Protein AF-A0A7R9K924-F1 (afdb_monomer)

pLDDT: mean 71.37, std 25.63, range [18.69, 97.31]

Organism: Timema genevievae (NCBI:txid629358)

Mean predicted aligned error: 15.89 Å

Structure (mmCIF, N/CA/C/O backbone):
data_AF-A0A7R9K924-F1
#
_entry.id   AF-A0A7R9K924-F1
#
loop_
_atom_site.group_PDB
_atom_site.id
_atom_site.type_symbol
_atom_site.label_atom_id
_atom_site.label_a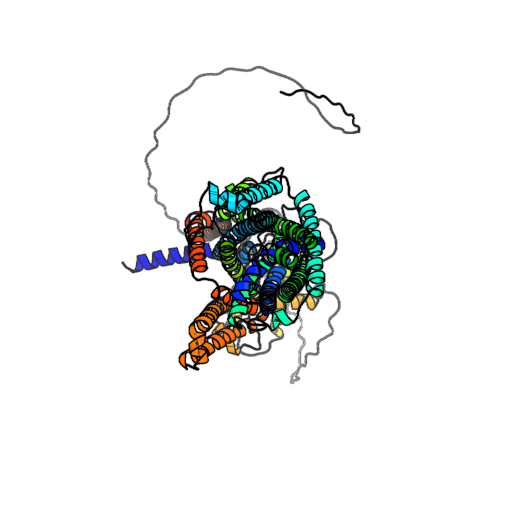lt_id
_atom_site.label_comp_id
_atom_site.label_asym_id
_atom_site.label_entity_id
_atom_site.label_seq_id
_atom_site.pdbx_PDB_ins_code
_atom_site.Cartn_x
_atom_site.Cartn_y
_atom_site.Cartn_z
_atom_site.occupancy
_atom_site.B_iso_or_equiv
_atom_site.auth_seq_id
_atom_site.auth_comp_id
_atom_site.auth_asym_id
_atom_site.auth_atom_id
_atom_site.pdbx_PDB_model_num
ATOM 1 N N . MET A 1 1 ? 5.619 25.534 47.014 1.00 50.50 1 MET A N 1
ATOM 2 C CA . MET A 1 1 ? 4.395 25.265 46.218 1.00 50.50 1 MET A CA 1
ATOM 3 C C . MET A 1 1 ? 4.602 24.268 45.046 1.00 50.50 1 MET A C 1
ATOM 5 O O . MET A 1 1 ? 4.235 24.584 43.920 1.00 50.50 1 MET A O 1
ATOM 9 N N . PRO A 1 2 ? 5.127 23.042 45.252 1.00 54.19 2 PRO A N 1
ATOM 10 C CA . PRO A 1 2 ? 5.171 22.013 44.196 1.00 54.19 2 PRO A CA 1
ATOM 11 C C . PRO A 1 2 ? 3.853 21.222 44.021 1.00 54.19 2 PRO A C 1
ATOM 13 O O . PRO A 1 2 ? 3.619 20.658 42.955 1.00 54.19 2 PRO A O 1
ATOM 16 N N . GLY A 1 3 ? 2.964 21.221 45.025 1.00 57.84 3 GLY A N 1
ATOM 17 C CA . GLY A 1 3 ? 1.679 20.502 44.984 1.00 57.84 3 GLY A CA 1
ATOM 18 C C . GLY A 1 3 ? 0.667 21.079 43.989 1.00 57.84 3 GLY A C 1
ATOM 19 O O . GLY A 1 3 ? 0.103 20.334 43.199 1.00 57.84 3 GLY A O 1
ATOM 20 N N . ALA A 1 4 ? 0.507 22.407 43.944 1.00 56.41 4 ALA A N 1
ATOM 21 C CA . ALA A 1 4 ? -0.439 23.063 43.036 1.00 56.41 4 ALA A CA 1
ATOM 22 C C . ALA A 1 4 ? -0.058 22.882 41.556 1.00 56.41 4 ALA A C 1
ATOM 24 O O . ALA A 1 4 ? -0.921 22.604 40.736 1.00 56.41 4 ALA A O 1
ATOM 25 N N . ARG A 1 5 ? 1.238 22.945 41.209 1.00 63.00 5 ARG A N 1
ATOM 26 C CA . ARG A 1 5 ? 1.697 22.672 39.835 1.00 63.00 5 ARG A CA 1
ATOM 27 C C . ARG A 1 5 ? 1.482 21.215 39.431 1.00 63.00 5 ARG A C 1
ATOM 29 O O . ARG A 1 5 ? 1.050 20.986 38.313 1.00 63.00 5 ARG A O 1
ATOM 36 N N . ARG A 1 6 ? 1.730 20.242 40.320 1.00 66.31 6 ARG A N 1
ATOM 37 C CA . ARG A 1 6 ? 1.417 18.825 40.045 1.00 66.31 6 ARG A CA 1
ATOM 38 C C . ARG A 1 6 ? -0.082 18.578 39.898 1.00 66.31 6 ARG A C 1
ATOM 40 O O . ARG A 1 6 ? -0.465 17.790 39.047 1.00 66.31 6 ARG A O 1
ATOM 47 N N . MET A 1 7 ? -0.911 19.252 40.691 1.00 65.94 7 MET A N 1
ATOM 48 C CA . MET A 1 7 ? -2.367 19.111 40.636 1.00 65.94 7 MET A CA 1
ATOM 49 C C . MET A 1 7 ? -2.949 19.745 39.366 1.00 65.94 7 MET A C 1
ATOM 51 O O . MET A 1 7 ? -3.738 19.107 38.680 1.00 65.94 7 MET A O 1
ATOM 55 N N . ILE A 1 8 ? -2.492 20.947 38.993 1.00 69.31 8 ILE A N 1
ATOM 56 C CA . ILE A 1 8 ? -2.873 21.612 37.737 1.00 69.31 8 ILE A CA 1
ATOM 57 C C . ILE A 1 8 ? -2.380 20.800 36.535 1.00 69.31 8 ILE A C 1
ATOM 59 O O . ILE A 1 8 ? -3.153 20.551 35.620 1.00 69.31 8 ILE A O 1
ATOM 63 N N . LEU A 1 9 ? -1.128 20.330 36.550 1.00 68.06 9 LEU A N 1
ATOM 64 C CA . LEU A 1 9 ? -0.599 19.471 35.487 1.00 68.06 9 LEU A CA 1
ATOM 65 C C . LEU A 1 9 ? -1.378 18.152 35.405 1.00 68.06 9 LEU A C 1
ATOM 67 O O . LEU A 1 9 ? -1.672 17.696 34.311 1.00 68.06 9 LEU A O 1
ATOM 71 N N . GLY A 1 10 ? -1.765 17.574 36.545 1.00 67.75 10 GLY A N 1
ATOM 72 C CA . GLY A 1 10 ? -2.600 16.377 36.611 1.00 67.75 10 GLY A CA 1
ATOM 73 C C . GLY A 1 10 ? -3.978 16.589 35.989 1.00 67.75 10 GLY A C 1
ATOM 74 O O . GLY A 1 10 ? -4.374 15.791 35.148 1.00 67.75 10 GLY A O 1
ATOM 75 N N . HIS A 1 11 ? -4.662 17.688 36.327 1.00 73.56 11 HIS A N 1
ATOM 76 C CA . HIS A 1 11 ? -5.954 18.044 35.730 1.00 73.56 11 HIS A CA 1
ATOM 77 C C . HIS A 1 11 ? -5.848 18.337 34.231 1.00 73.56 11 HIS A C 1
ATOM 79 O O . HIS A 1 11 ? -6.684 17.879 33.457 1.00 73.56 11 HIS A O 1
ATOM 85 N N . VAL A 1 12 ? -4.809 19.058 33.804 1.00 73.50 12 VAL A N 1
ATOM 86 C CA . VAL A 1 12 ? -4.570 19.348 32.383 1.00 73.50 12 VAL A CA 1
ATOM 87 C C . VAL A 1 12 ? -4.279 18.061 31.611 1.00 73.50 12 VAL A C 1
ATOM 89 O O . VAL A 1 12 ? -4.841 17.861 30.541 1.00 73.50 12 VAL A O 1
ATOM 92 N N . VAL A 1 13 ? -3.457 17.157 32.152 1.00 74.19 13 VAL A N 1
ATOM 93 C CA . VAL A 1 13 ? -3.144 15.867 31.516 1.00 74.19 13 VAL A CA 1
ATOM 94 C C . VAL A 1 13 ? -4.365 14.949 31.496 1.00 74.19 13 VAL A C 1
ATOM 96 O O . VAL A 1 13 ? -4.596 14.286 30.489 1.00 74.19 13 VAL A O 1
ATOM 99 N N . SER A 1 14 ? -5.174 14.920 32.559 1.00 73.31 14 SER A N 1
ATOM 100 C CA . SER A 1 14 ? -6.403 14.118 32.586 1.00 73.31 14 SER A CA 1
ATOM 101 C C . SER A 1 14 ? -7.450 14.637 31.604 1.00 73.31 14 SER A C 1
ATOM 103 O O . SER A 1 14 ? -8.095 13.844 30.924 1.00 73.31 14 SER A O 1
ATOM 105 N N . ASP A 1 15 ? -7.594 15.959 31.495 1.00 74.81 15 ASP A N 1
ATOM 106 C CA . ASP A 1 15 ? -8.537 16.594 30.574 1.00 74.81 15 ASP A CA 1
ATOM 107 C C . ASP A 1 15 ? -8.082 16.423 29.116 1.00 74.81 15 ASP A C 1
ATOM 109 O O . ASP A 1 15 ? -8.877 16.080 28.244 1.00 74.81 15 ASP A O 1
ATOM 113 N N . LEU A 1 16 ? -6.776 16.548 28.859 1.00 76.62 16 LEU A N 1
ATOM 114 C CA . LEU A 1 16 ? -6.181 16.257 27.556 1.00 76.62 16 LEU A CA 1
ATOM 115 C C . LEU A 1 16 ? -6.348 14.776 27.175 1.00 76.62 16 LEU A C 1
ATOM 117 O O . LEU A 1 16 ? -6.760 14.479 26.060 1.00 76.62 16 LEU A O 1
ATOM 121 N N . SER A 1 17 ? -6.095 13.853 28.106 1.00 76.12 17 SER A N 1
ATOM 122 C CA . SER A 1 17 ? -6.268 12.407 27.898 1.00 76.12 17 SER A CA 1
ATOM 123 C C . SER A 1 17 ? -7.726 12.040 27.600 1.00 76.12 17 SER A C 1
ATOM 125 O O . SER A 1 17 ? -8.002 11.293 26.662 1.00 76.12 17 SER A O 1
ATOM 127 N N . SER A 1 18 ? -8.672 12.630 28.337 1.00 76.31 18 SER A N 1
ATOM 128 C CA . SER A 1 18 ? -10.111 12.472 28.090 1.00 76.31 18 SER A CA 1
ATOM 129 C C . SER A 1 18 ? -10.509 12.971 26.696 1.00 76.31 18 SER A C 1
ATOM 131 O O . SER A 1 18 ? -11.225 12.284 25.970 1.00 76.31 18 SER A O 1
ATOM 133 N N . LYS A 1 19 ? -9.985 14.132 26.278 1.00 77.38 19 LYS A N 1
ATOM 134 C CA . LYS A 1 19 ? -10.212 14.693 24.937 1.00 77.38 19 LYS A CA 1
ATOM 135 C C . LYS A 1 19 ? -9.629 13.813 23.827 1.00 77.38 19 LYS A C 1
ATOM 137 O O . LYS A 1 19 ? -10.305 13.570 22.836 1.00 77.38 19 LYS A O 1
ATOM 142 N N . MET A 1 20 ? -8.416 13.296 24.010 1.00 81.50 20 MET A N 1
ATOM 143 C CA . MET A 1 20 ? -7.715 12.467 23.019 1.00 81.50 20 MET A CA 1
ATOM 144 C C . MET A 1 20 ? -8.330 11.070 22.835 1.00 81.50 20 MET A C 1
ATOM 146 O O . MET A 1 20 ? -8.231 10.499 21.748 1.00 81.50 20 MET A O 1
ATOM 150 N N . ASN A 1 21 ? -8.971 10.523 23.872 1.00 83.25 21 ASN A N 1
ATOM 151 C CA . ASN A 1 21 ? -9.572 9.183 23.862 1.00 83.25 21 ASN A CA 1
ATOM 152 C C . ASN A 1 21 ? -11.069 9.172 23.498 1.00 83.25 21 ASN A C 1
ATOM 154 O O . ASN A 1 21 ? -11.748 8.163 23.703 1.00 83.25 21 ASN A O 1
ATOM 158 N N . ARG A 1 22 ? -11.613 10.268 22.954 1.00 82.44 22 ARG A N 1
ATOM 159 C CA . ARG A 1 22 ? -13.000 10.304 22.458 1.00 82.44 22 ARG A CA 1
ATOM 160 C C . ARG A 1 22 ? -13.187 9.267 21.352 1.00 82.44 22 ARG A C 1
ATOM 162 O O . ARG A 1 22 ? -12.356 9.159 20.459 1.00 82.44 22 ARG A O 1
ATOM 169 N N . THR A 1 23 ? -14.271 8.499 21.406 1.00 79.81 23 THR A N 1
ATOM 170 C CA . THR A 1 23 ? -14.593 7.487 20.386 1.00 79.81 23 THR A CA 1
ATOM 171 C C . THR A 1 23 ? -15.870 7.879 19.668 1.00 79.81 23 THR A C 1
ATOM 173 O O . THR A 1 23 ? -16.811 8.366 20.294 1.00 79.81 23 THR A O 1
ATOM 176 N N . LYS A 1 24 ? -15.898 7.668 18.352 1.00 80.12 24 LYS A N 1
ATOM 177 C CA . LYS A 1 24 ? -17.062 7.984 17.525 1.00 80.12 24 LYS A CA 1
ATOM 178 C C . LYS A 1 24 ? -18.142 6.922 17.721 1.00 80.12 24 LYS A C 1
ATOM 180 O O . LYS A 1 24 ? -17.877 5.734 17.529 1.00 80.12 24 LYS A O 1
ATOM 185 N N . LYS A 1 25 ? -19.361 7.336 18.074 1.00 74.31 25 LYS A N 1
ATOM 186 C CA . LYS A 1 25 ? -20.521 6.433 18.157 1.00 74.31 25 LYS A CA 1
ATOM 187 C C . LYS A 1 25 ? -21.167 6.257 16.779 1.00 74.31 25 LYS A C 1
ATOM 189 O O . LYS A 1 25 ? -21.290 7.208 16.006 1.00 74.31 25 LYS A O 1
ATOM 194 N N . LEU A 1 26 ? -21.583 5.034 16.456 1.00 63.91 26 LEU A N 1
ATOM 195 C CA . LEU A 1 26 ? -22.353 4.747 15.244 1.00 63.91 26 LEU A CA 1
ATOM 196 C C . LEU A 1 26 ? -23.806 5.209 15.459 1.00 63.91 26 LEU A C 1
ATOM 198 O O . LEU A 1 26 ? -24.438 4.820 16.434 1.00 63.91 26 LEU A O 1
ATOM 202 N N . GLY A 1 27 ? -24.320 6.072 14.576 1.00 55.53 27 GLY A N 1
ATOM 203 C CA . GLY A 1 27 ? -25.737 6.462 14.563 1.00 55.53 27 GLY A CA 1
ATOM 204 C C . GLY A 1 27 ? -26.668 5.300 14.181 1.00 55.53 27 GLY A C 1
ATOM 205 O O . GLY A 1 27 ? -26.199 4.268 13.707 1.00 55.53 27 GLY A O 1
ATOM 206 N N . GLY A 1 28 ? -27.979 5.492 14.378 1.00 53.62 28 GLY A N 1
ATOM 207 C CA . GLY A 1 28 ? -29.003 4.434 14.364 1.00 53.62 28 GLY A CA 1
ATOM 208 C C . GLY A 1 28 ? -29.142 3.598 13.084 1.00 53.62 28 GLY A C 1
ATOM 209 O O . GLY A 1 28 ? -29.580 2.457 13.190 1.00 53.62 28 GLY A O 1
ATOM 210 N N . ASP A 1 29 ? -28.724 4.097 11.913 1.00 59.19 29 ASP A N 1
ATOM 211 C CA . ASP A 1 29 ? -28.569 3.276 10.705 1.00 59.19 29 ASP A CA 1
ATOM 212 C C . ASP A 1 29 ? -27.141 3.390 10.145 1.00 59.19 29 ASP A C 1
ATOM 214 O O . ASP A 1 29 ? -26.673 4.442 9.699 1.00 59.19 29 ASP A O 1
ATOM 218 N N . VAL A 1 30 ? -26.412 2.275 10.189 1.00 61.78 30 VAL A N 1
ATOM 219 C CA . VAL A 1 30 ? -25.038 2.170 9.679 1.00 61.78 30 VAL A CA 1
ATOM 220 C C . VAL A 1 30 ? -25.013 2.240 8.143 1.00 61.78 30 VAL A C 1
ATOM 222 O O . VAL A 1 30 ? -23.972 2.570 7.569 1.00 61.78 30 VAL A O 1
ATOM 225 N N . LEU A 1 31 ? -26.144 1.964 7.481 1.00 61.06 31 LEU A N 1
ATOM 226 C CA . LEU A 1 31 ? -26.293 1.957 6.025 1.00 61.06 31 LEU A CA 1
ATOM 227 C C . LEU A 1 31 ? -26.768 3.298 5.441 1.00 61.06 31 LEU A C 1
ATOM 229 O O . LEU A 1 31 ? -26.739 3.430 4.213 1.00 61.06 31 LEU A O 1
ATOM 233 N N . GLU A 1 32 ? -27.166 4.273 6.266 1.00 59.34 32 GLU A N 1
ATOM 234 C CA . GLU A 1 32 ? -27.541 5.616 5.805 1.00 59.34 32 GLU A CA 1
ATOM 235 C C . GLU A 1 32 ? -26.314 6.405 5.336 1.00 59.34 32 GLU A C 1
ATOM 237 O O . GLU A 1 32 ? -25.379 6.680 6.096 1.00 59.34 32 GLU A O 1
ATOM 242 N N . THR A 1 33 ? -26.315 6.752 4.048 1.00 64.81 33 THR A N 1
ATOM 243 C CA . THR A 1 33 ? -25.155 7.303 3.344 1.00 64.81 33 THR A CA 1
ATOM 244 C C . THR A 1 33 ? -25.594 8.402 2.372 1.00 64.81 33 THR A C 1
ATOM 246 O O . THR A 1 33 ? -26.579 8.211 1.656 1.00 64.81 33 THR A O 1
ATOM 249 N N . PRO A 1 34 ? -24.885 9.546 2.280 1.00 64.38 34 PRO A N 1
ATOM 250 C CA . PRO A 1 34 ? -25.164 10.560 1.257 1.00 64.38 34 PRO A CA 1
ATOM 251 C C . PRO A 1 34 ? -24.811 10.088 -0.167 1.00 64.38 34 PRO A C 1
ATOM 253 O O . PRO A 1 34 ? -25.228 10.714 -1.142 1.00 64.38 34 PRO A O 1
ATOM 256 N N . LEU A 1 35 ? -24.035 9.005 -0.300 1.00 67.06 35 LEU A N 1
ATOM 257 C CA . LEU A 1 35 ? -23.614 8.425 -1.577 1.00 67.06 35 LEU A CA 1
ATOM 258 C C . LEU A 1 35 ? -24.608 7.375 -2.097 1.00 67.06 35 LEU A C 1
ATOM 260 O O . LEU A 1 35 ? -25.259 6.666 -1.331 1.00 67.06 35 LEU A O 1
ATOM 264 N N . ASN A 1 36 ? -24.703 7.260 -3.425 1.00 69.88 36 ASN A N 1
ATOM 265 C CA . ASN A 1 36 ? -25.574 6.286 -4.080 1.00 69.88 36 ASN A CA 1
ATOM 266 C C . ASN A 1 36 ? -24.898 4.908 -4.163 1.00 69.88 36 ASN A C 1
ATOM 268 O O . ASN A 1 36 ? -23.764 4.803 -4.629 1.00 69.88 36 ASN A O 1
ATOM 272 N N . ARG A 1 37 ? -25.618 3.844 -3.795 1.00 79.12 37 ARG A N 1
ATOM 273 C CA . ARG A 1 37 ? -25.122 2.463 -3.876 1.00 79.12 37 ARG A CA 1
ATOM 274 C C . ARG A 1 37 ? -25.239 1.944 -5.308 1.00 79.12 37 ARG A C 1
ATOM 276 O O . ARG A 1 37 ? -26.330 1.589 -5.749 1.00 79.12 37 ARG A O 1
ATOM 283 N N . CYS A 1 38 ? -24.135 1.921 -6.049 1.00 81.19 38 CYS A N 1
ATOM 284 C CA . CYS A 1 38 ? -24.129 1.535 -7.464 1.00 81.19 38 CYS A CA 1
ATOM 285 C C . CYS A 1 38 ? -23.043 0.533 -7.868 1.00 81.19 38 CYS A C 1
ATOM 287 O O . CYS A 1 38 ? -23.058 0.095 -9.015 1.00 81.19 38 CYS A O 1
ATOM 289 N N . LEU A 1 39 ? -22.128 0.153 -6.971 1.00 82.38 39 LEU A N 1
ATOM 290 C CA . LEU A 1 39 ? -21.031 -0.759 -7.297 1.00 82.38 39 LEU A CA 1
ATOM 291 C C . LEU A 1 39 ? -21.388 -2.216 -6.983 1.00 82.38 39 LEU A C 1
ATOM 293 O O . LEU A 1 39 ? -21.769 -2.556 -5.853 1.00 82.38 39 LEU A O 1
ATOM 297 N N . ASN A 1 40 ? -21.231 -3.085 -7.983 1.00 89.25 40 ASN A N 1
ATOM 298 C CA . ASN A 1 40 ? -21.368 -4.529 -7.821 1.00 89.25 40 ASN A CA 1
ATOM 299 C C . ASN A 1 40 ? -20.029 -5.173 -7.407 1.00 89.25 40 ASN A C 1
ATOM 301 O O . ASN A 1 40 ? -18.970 -4.556 -7.504 1.00 89.25 40 ASN A O 1
ATOM 305 N N . THR A 1 41 ? -20.041 -6.436 -6.966 1.00 91.00 41 THR A N 1
ATOM 306 C CA . THR A 1 41 ? -18.822 -7.148 -6.534 1.00 91.00 41 THR A CA 1
ATOM 307 C C . THR A 1 41 ? -17.740 -7.174 -7.615 1.00 91.00 41 THR A C 1
ATOM 309 O O . THR A 1 41 ? -16.563 -6.998 -7.309 1.00 91.00 41 THR A O 1
ATOM 312 N N . PHE A 1 42 ? -18.128 -7.356 -8.880 1.00 90.56 42 PHE A N 1
ATOM 313 C CA . PHE A 1 42 ? -17.198 -7.362 -10.010 1.00 90.56 42 PHE A CA 1
ATOM 314 C C . PHE A 1 42 ? -16.516 -6.001 -10.204 1.00 90.56 42 PHE A C 1
ATOM 316 O O . PHE A 1 42 ? -15.297 -5.944 -10.339 1.00 90.56 42 PHE A O 1
ATOM 323 N N . ASP A 1 43 ? -17.281 -4.910 -10.126 1.00 88.44 43 ASP A N 1
ATOM 324 C CA . ASP A 1 43 ? -16.756 -3.551 -10.280 1.00 88.44 43 ASP A CA 1
ATOM 325 C C . ASP A 1 43 ? -15.773 -3.211 -9.158 1.00 88.44 43 ASP A C 1
ATOM 327 O O . ASP A 1 43 ? -14.708 -2.659 -9.413 1.00 88.44 43 ASP A O 1
ATOM 331 N N . ILE A 1 44 ? -16.096 -3.610 -7.924 1.00 89.25 44 ILE A N 1
ATOM 332 C CA . ILE A 1 44 ? -15.231 -3.420 -6.751 1.00 89.25 44 ILE A CA 1
ATOM 333 C C . ILE A 1 44 ? -13.950 -4.259 -6.874 1.00 89.25 44 ILE A C 1
ATOM 335 O O . ILE A 1 44 ? -12.867 -3.786 -6.536 1.00 89.25 44 ILE A O 1
ATOM 339 N N . THR A 1 45 ? -14.055 -5.486 -7.393 1.00 93.19 45 THR A N 1
ATOM 340 C CA . THR A 1 45 ? -12.899 -6.370 -7.621 1.00 93.19 45 THR A CA 1
ATOM 341 C C . THR A 1 45 ? -11.956 -5.773 -8.663 1.00 93.19 45 THR A C 1
ATOM 343 O O . THR A 1 45 ? -10.747 -5.710 -8.428 1.00 93.19 45 THR A O 1
ATOM 346 N N . LEU A 1 46 ? -12.499 -5.293 -9.790 1.00 91.31 46 LEU A N 1
ATOM 347 C CA . LEU A 1 46 ? -11.726 -4.593 -10.817 1.00 91.31 46 LEU A CA 1
ATOM 348 C C . LEU A 1 46 ? -11.123 -3.298 -10.274 1.00 91.31 46 LEU A C 1
ATOM 350 O O . LEU A 1 46 ? -9.953 -3.043 -10.518 1.00 91.31 46 LEU A O 1
ATOM 354 N N . LEU A 1 47 ? -11.866 -2.515 -9.492 1.00 87.75 47 LEU A N 1
ATOM 355 C CA . LEU A 1 47 ? -11.338 -1.300 -8.872 1.00 87.75 47 LEU A CA 1
ATOM 356 C C . LEU A 1 47 ? -10.136 -1.615 -7.967 1.00 87.75 47 LEU A C 1
ATOM 358 O O . LEU A 1 47 ? -9.092 -0.980 -8.099 1.00 87.75 47 LEU A O 1
ATOM 362 N N . GLY A 1 48 ? -10.240 -2.650 -7.128 1.00 90.62 48 GLY A N 1
ATOM 363 C CA . GLY A 1 48 ? -9.142 -3.095 -6.269 1.00 90.62 48 GLY A CA 1
ATOM 364 C C . GLY A 1 48 ? -7.921 -3.594 -7.047 1.00 90.62 48 GLY A C 1
ATOM 365 O O . GLY A 1 48 ? -6.794 -3.219 -6.730 1.00 90.62 48 GLY A O 1
ATOM 366 N N . ILE A 1 49 ? -8.126 -4.401 -8.095 1.00 93.94 49 ILE A N 1
ATOM 367 C CA . ILE A 1 49 ? -7.033 -4.871 -8.964 1.00 93.94 49 ILE A CA 1
ATOM 368 C C . ILE A 1 49 ? -6.387 -3.695 -9.701 1.00 93.94 49 ILE A C 1
ATOM 370 O O . ILE A 1 49 ? -5.165 -3.598 -9.732 1.00 93.94 49 ILE A O 1
ATOM 374 N N . GLY A 1 50 ? -7.185 -2.793 -10.273 1.00 91.50 50 GLY A N 1
ATOM 375 C CA . GLY A 1 50 ? -6.702 -1.632 -11.017 1.00 91.50 50 GLY A CA 1
ATOM 376 C C . GLY A 1 50 ? -5.900 -0.660 -10.158 1.00 91.50 50 GLY A C 1
ATOM 377 O O . GLY A 1 50 ? -4.996 -0.008 -10.671 1.00 91.50 50 GLY A O 1
ATOM 378 N N . HIS A 1 51 ? -6.190 -0.586 -8.857 1.00 90.38 51 HIS A N 1
ATOM 379 C CA . HIS A 1 51 ? -5.388 0.196 -7.922 1.00 90.38 51 HIS A CA 1
ATOM 380 C C . HIS A 1 51 ? -4.076 -0.505 -7.565 1.00 90.38 51 HIS A C 1
ATOM 382 O O . HIS A 1 51 ? -3.040 0.148 -7.582 1.00 90.38 51 HIS A O 1
ATOM 388 N N . MET A 1 52 ? -4.081 -1.816 -7.311 1.00 92.62 52 MET A N 1
ATOM 389 C CA . MET A 1 52 ? -2.845 -2.539 -6.982 1.00 92.62 52 MET A CA 1
ATOM 390 C C . MET A 1 52 ? -1.890 -2.641 -8.185 1.00 92.62 52 MET A C 1
ATOM 392 O O . MET A 1 52 ? -0.694 -2.375 -8.063 1.00 92.62 52 MET A O 1
ATOM 396 N N . VAL A 1 53 ? -2.407 -2.996 -9.368 1.00 93.69 53 VAL A N 1
ATOM 397 C CA . VAL A 1 53 ? -1.607 -3.269 -10.574 1.00 93.69 53 VAL A CA 1
ATOM 398 C C . VAL A 1 53 ? -1.191 -1.972 -11.271 1.00 93.69 53 VAL A C 1
ATOM 400 O O . VAL A 1 53 ? -1.761 -1.580 -12.289 1.00 93.69 53 VAL A O 1
ATOM 403 N N . GLY A 1 54 ? -0.150 -1.335 -10.741 1.00 92.12 54 GLY A N 1
ATOM 404 C CA . GLY A 1 54 ? 0.404 -0.090 -11.273 1.00 92.12 54 GLY A CA 1
ATOM 405 C C . GLY A 1 54 ? 1.931 -0.060 -11.284 1.00 92.12 54 GLY A C 1
ATOM 406 O O . GLY A 1 54 ? 2.600 -1.018 -11.675 1.00 92.12 54 GLY A O 1
ATOM 407 N N . ALA A 1 55 ? 2.495 1.061 -10.832 1.00 91.12 55 ALA A N 1
ATOM 408 C CA . ALA A 1 55 ? 3.936 1.324 -10.845 1.00 91.12 55 ALA A CA 1
ATOM 409 C C . ALA A 1 55 ? 4.781 0.237 -10.147 1.00 91.12 55 ALA A C 1
ATOM 411 O O . ALA A 1 55 ? 5.925 -0.001 -10.540 1.00 91.12 55 ALA A O 1
ATOM 412 N N . GLY A 1 56 ? 4.215 -0.456 -9.152 1.00 91.25 56 GLY A N 1
ATOM 413 C CA . GLY A 1 56 ? 4.914 -1.489 -8.391 1.00 91.25 56 GLY A CA 1
ATOM 414 C C . GLY A 1 56 ? 5.336 -2.678 -9.253 1.00 91.25 56 GLY A C 1
ATOM 415 O O . GLY A 1 56 ? 6.506 -3.042 -9.269 1.00 91.25 56 GLY A O 1
ATOM 416 N N . ILE A 1 57 ? 4.422 -3.253 -10.037 1.00 93.94 57 ILE A N 1
ATOM 417 C CA . ILE A 1 57 ? 4.784 -4.384 -10.903 1.00 93.94 57 ILE A CA 1
ATOM 418 C C . ILE A 1 57 ? 5.541 -3.934 -12.160 1.00 93.94 57 ILE A C 1
ATOM 420 O O . ILE A 1 57 ? 6.430 -4.646 -12.627 1.00 93.94 57 ILE A O 1
ATOM 424 N N . TYR A 1 58 ? 5.224 -2.754 -12.702 1.00 92.38 58 TYR A N 1
ATOM 425 C CA . TYR A 1 58 ? 5.752 -2.315 -13.997 1.00 92.38 58 TYR A CA 1
ATOM 426 C C . TYR A 1 58 ? 7.137 -1.665 -13.940 1.00 92.38 58 TYR A C 1
ATOM 428 O O . TYR A 1 58 ? 7.912 -1.833 -14.886 1.00 92.38 58 TYR A O 1
ATOM 436 N N . VAL A 1 59 ? 7.458 -0.929 -12.875 1.00 90.75 59 VAL A N 1
ATOM 437 C CA . VAL A 1 59 ? 8.761 -0.258 -12.719 1.00 90.75 59 VAL A CA 1
ATOM 438 C C . VAL A 1 59 ? 9.580 -0.933 -11.625 1.00 90.75 59 VAL A C 1
ATOM 440 O O . VAL A 1 59 ? 10.685 -1.409 -11.882 1.00 90.75 59 VAL A O 1
ATOM 443 N N . LEU A 1 60 ? 9.018 -1.041 -10.418 1.00 90.31 60 LEU A N 1
ATOM 444 C CA . LEU A 1 60 ? 9.772 -1.419 -9.219 1.00 90.31 60 LEU A CA 1
ATOM 445 C C . LEU A 1 60 ? 10.319 -2.852 -9.269 1.00 90.31 60 LEU A C 1
ATOM 447 O O . LEU A 1 60 ? 11.402 -3.115 -8.750 1.00 90.31 60 LEU A O 1
ATOM 451 N N . THR A 1 61 ? 9.628 -3.765 -9.956 1.00 93.00 61 THR A N 1
ATOM 452 C CA . THR A 1 61 ? 10.110 -5.133 -10.220 1.00 93.00 61 THR A CA 1
ATOM 453 C C . THR A 1 61 ? 11.508 -5.148 -10.838 1.00 93.00 61 THR A C 1
ATOM 455 O O . THR A 1 61 ? 12.319 -6.001 -10.491 1.00 93.00 61 THR A O 1
ATOM 458 N N . GLY A 1 62 ? 11.815 -4.195 -11.725 1.00 91.69 62 GLY A N 1
ATOM 459 C CA . GLY A 1 62 ? 13.134 -4.066 -12.343 1.00 91.69 62 GLY A CA 1
ATOM 460 C C . GLY A 1 62 ? 14.225 -3.719 -11.340 1.00 91.69 62 GLY A C 1
ATOM 461 O O . GLY A 1 62 ? 15.255 -4.390 -11.296 1.00 91.69 62 GLY A O 1
ATOM 462 N N . THR A 1 63 ? 13.971 -2.700 -10.515 1.00 90.75 63 THR A N 1
ATOM 463 C CA . THR A 1 63 ? 14.872 -2.255 -9.443 1.00 90.75 63 THR A CA 1
ATOM 464 C C . THR A 1 63 ? 15.123 -3.368 -8.437 1.00 90.75 63 THR A C 1
ATOM 466 O O . THR A 1 63 ? 16.267 -3.706 -8.155 1.00 90.75 63 THR A O 1
ATOM 469 N N . VAL A 1 64 ? 14.062 -4.012 -7.944 1.00 92.69 64 VAL A N 1
ATOM 470 C CA . VAL A 1 64 ? 14.189 -5.073 -6.936 1.00 92.69 64 VAL A CA 1
ATOM 471 C C . VAL A 1 64 ? 14.910 -6.293 -7.511 1.00 92.69 64 VAL A C 1
ATOM 473 O O . VAL A 1 64 ? 15.764 -6.873 -6.839 1.00 92.69 64 VAL A O 1
ATOM 476 N N . ALA A 1 65 ? 14.620 -6.677 -8.757 1.00 94.12 65 ALA A N 1
ATOM 477 C CA . ALA A 1 65 ? 15.285 -7.811 -9.390 1.00 94.12 65 ALA A CA 1
ATOM 478 C C . ALA A 1 65 ? 16.774 -7.530 -9.621 1.00 94.12 65 ALA A C 1
ATOM 480 O O . ALA A 1 65 ? 17.598 -8.413 -9.409 1.00 94.12 65 ALA A O 1
ATOM 481 N N . LYS A 1 66 ? 17.135 -6.313 -10.032 1.00 92.81 66 LYS A N 1
ATOM 482 C CA . LYS A 1 66 ? 18.526 -5.965 -10.328 1.00 92.81 66 LYS A CA 1
ATOM 483 C C . LYS A 1 66 ? 19.367 -5.733 -9.073 1.00 92.81 66 LYS A C 1
ATOM 485 O O . LYS A 1 66 ? 20.464 -6.280 -8.984 1.00 92.81 66 LYS A O 1
ATOM 490 N N . ASP A 1 67 ? 18.848 -4.940 -8.138 1.00 91.31 67 ASP A N 1
ATOM 491 C CA . ASP A 1 67 ? 19.651 -4.312 -7.084 1.00 91.31 67 ASP A CA 1
ATOM 492 C C . ASP A 1 67 ? 19.470 -4.965 -5.700 1.00 91.31 67 ASP A C 1
ATOM 494 O O . ASP A 1 67 ? 20.310 -4.756 -4.828 1.00 91.31 67 ASP A O 1
ATOM 498 N N . LEU A 1 68 ? 18.406 -5.757 -5.480 1.00 90.19 68 LEU A N 1
ATOM 499 C CA . LEU A 1 68 ? 18.068 -6.289 -4.146 1.00 90.19 68 LEU A CA 1
ATOM 500 C C . LEU A 1 68 ? 17.956 -7.815 -4.065 1.00 90.19 68 LEU A C 1
ATOM 502 O O . LEU A 1 68 ? 18.534 -8.413 -3.164 1.00 90.19 68 LEU A O 1
ATOM 506 N N . ALA A 1 69 ? 17.180 -8.455 -4.944 1.00 92.62 69 ALA A N 1
ATOM 507 C CA . ALA A 1 69 ? 16.760 -9.850 -4.760 1.00 92.62 69 ALA A CA 1
ATOM 508 C C . ALA A 1 69 ? 17.233 -10.810 -5.864 1.00 92.62 69 ALA A C 1
ATOM 510 O O . ALA A 1 69 ? 17.303 -12.019 -5.629 1.00 92.62 69 ALA A O 1
ATOM 511 N N . GLY A 1 70 ? 17.577 -10.318 -7.060 1.00 93.81 70 GLY A N 1
ATOM 512 C CA . GLY A 1 70 ? 17.873 -11.198 -8.194 1.00 93.81 70 GLY A CA 1
ATOM 513 C C . GLY A 1 70 ? 16.642 -12.018 -8.616 1.00 93.81 70 GLY A C 1
ATOM 514 O O . GLY A 1 70 ? 15.505 -11.557 -8.472 1.00 93.81 70 GLY A O 1
ATOM 515 N N . PRO A 1 71 ? 16.836 -13.268 -9.077 1.00 94.75 71 PRO A N 1
ATOM 516 C CA . PRO A 1 71 ? 15.752 -14.235 -9.295 1.00 94.75 71 PRO A CA 1
ATOM 517 C C . PRO A 1 71 ? 14.897 -14.511 -8.045 1.00 94.75 71 PRO A C 1
ATOM 519 O O . PRO A 1 71 ? 13.714 -14.844 -8.152 1.00 94.75 71 PRO A O 1
ATOM 522 N N . GLY A 1 72 ? 15.468 -14.297 -6.854 1.00 94.88 72 GLY A N 1
ATOM 523 C CA . GLY A 1 72 ? 14.797 -14.393 -5.559 1.00 94.88 72 GLY A CA 1
ATOM 524 C C . GLY A 1 72 ? 13.619 -13.432 -5.371 1.00 94.88 72 GLY A C 1
ATOM 525 O O . GLY A 1 72 ? 12.845 -13.618 -4.433 1.00 94.88 72 GLY A O 1
ATOM 526 N N . ILE A 1 73 ? 13.416 -12.465 -6.275 1.00 96.00 73 ILE A N 1
ATOM 527 C CA . ILE A 1 73 ? 12.255 -11.558 -6.278 1.00 96.00 73 ILE A CA 1
ATOM 528 C C . ILE A 1 73 ? 10.908 -12.301 -6.238 1.00 96.00 73 ILE A C 1
ATOM 530 O O . ILE A 1 73 ? 9.933 -11.796 -5.683 1.00 96.00 73 ILE A O 1
ATOM 534 N N . VAL A 1 74 ? 10.847 -13.528 -6.765 1.00 96.44 74 VAL A N 1
ATOM 535 C CA . VAL A 1 74 ? 9.654 -14.384 -6.674 1.00 96.44 74 VAL A CA 1
ATOM 536 C C . VAL A 1 74 ? 9.279 -14.666 -5.214 1.00 96.44 74 VAL A C 1
ATOM 538 O O . VAL A 1 74 ? 8.104 -14.595 -4.849 1.00 96.44 74 VAL A O 1
ATOM 541 N N . LEU A 1 75 ? 10.274 -14.932 -4.362 1.00 96.31 75 LEU A N 1
ATOM 542 C CA . LEU A 1 75 ? 10.065 -15.109 -2.926 1.00 96.31 75 LEU A CA 1
ATOM 543 C C . LEU A 1 75 ? 9.722 -13.780 -2.249 1.00 96.31 75 LEU A C 1
ATOM 545 O O . LEU A 1 75 ? 8.871 -13.763 -1.363 1.00 96.31 75 LEU A O 1
ATOM 549 N N . SER A 1 76 ? 10.316 -12.668 -2.694 1.00 96.00 76 SER A N 1
ATOM 550 C CA . SER A 1 76 ? 9.987 -11.333 -2.181 1.00 96.00 76 SER A CA 1
ATOM 551 C C . SER A 1 76 ? 8.515 -10.978 -2.408 1.00 96.00 76 SER A C 1
ATOM 553 O O . SER A 1 76 ? 7.840 -10.558 -1.469 1.00 96.00 76 SER A O 1
ATOM 555 N N . PHE A 1 77 ? 7.978 -11.210 -3.612 1.00 96.31 77 PHE A N 1
ATOM 556 C CA . PHE A 1 77 ? 6.555 -10.992 -3.898 1.00 96.31 77 PHE A CA 1
ATOM 557 C C . PHE A 1 77 ? 5.637 -11.972 -3.167 1.00 96.31 77 PHE A C 1
ATOM 559 O O . PHE A 1 77 ? 4.540 -11.581 -2.771 1.00 96.31 77 PHE A O 1
ATOM 566 N N . LEU A 1 78 ? 6.068 -13.220 -2.959 1.00 96.06 78 LEU A N 1
ATOM 567 C CA . LEU A 1 78 ? 5.309 -14.189 -2.167 1.00 96.06 78 LEU A CA 1
ATOM 568 C C . LEU A 1 78 ? 5.188 -13.746 -0.702 1.00 96.06 78 LEU A C 1
ATOM 570 O O . LEU A 1 78 ? 4.088 -13.763 -0.150 1.00 96.06 78 LEU A O 1
ATOM 574 N N . LEU A 1 79 ? 6.297 -13.319 -0.090 1.00 94.06 79 LEU A N 1
ATOM 575 C CA . LEU A 1 79 ? 6.317 -12.811 1.284 1.00 94.06 79 LEU A CA 1
ATOM 576 C C . LEU A 1 79 ? 5.496 -11.524 1.413 1.00 94.06 79 LEU A C 1
ATOM 578 O O . LEU A 1 79 ? 4.635 -11.440 2.286 1.00 94.06 79 LEU A O 1
ATOM 582 N N . ALA A 1 80 ? 5.699 -10.559 0.511 1.00 94.12 80 ALA A N 1
ATOM 583 C CA . ALA A 1 80 ? 4.927 -9.319 0.488 1.00 94.12 80 ALA A CA 1
ATOM 584 C C . ALA A 1 80 ? 3.422 -9.591 0.320 1.00 94.12 80 ALA A C 1
ATOM 586 O O . ALA A 1 80 ? 2.615 -9.072 1.087 1.00 94.12 80 ALA A O 1
ATOM 587 N N . GLY A 1 81 ? 3.044 -10.473 -0.611 1.00 95.50 81 GLY A N 1
ATOM 588 C CA . GLY A 1 81 ? 1.650 -10.834 -0.862 1.00 95.50 81 GLY A CA 1
ATOM 589 C C . GLY A 1 81 ? 0.985 -11.536 0.320 1.00 95.50 81 GLY A C 1
ATOM 590 O O . GLY A 1 81 ? -0.167 -11.236 0.633 1.00 95.50 81 GLY A O 1
ATOM 591 N N . LEU A 1 82 ? 1.704 -12.420 1.022 1.00 94.12 82 LEU A N 1
ATOM 592 C CA . LEU A 1 82 ? 1.196 -13.061 2.236 1.00 94.12 82 LEU A CA 1
ATOM 593 C C . LEU A 1 82 ? 0.964 -12.033 3.352 1.00 94.12 82 LEU A C 1
ATOM 595 O O . LEU A 1 82 ? -0.105 -12.029 3.963 1.00 94.12 82 LEU A O 1
ATOM 599 N N . THR A 1 83 ? 1.925 -11.137 3.584 1.00 93.00 83 THR A N 1
ATOM 600 C CA . THR A 1 83 ? 1.806 -10.065 4.584 1.00 93.00 83 THR A CA 1
ATOM 601 C C . THR A 1 83 ? 0.623 -9.147 4.282 1.00 93.00 83 THR A C 1
ATOM 603 O O . THR A 1 83 ? -0.213 -8.895 5.157 1.00 93.00 83 THR A O 1
ATOM 606 N N . SER A 1 84 ? 0.486 -8.712 3.028 1.00 94.31 84 SER A N 1
ATOM 607 C CA . SER A 1 84 ? -0.639 -7.887 2.591 1.00 94.31 84 SER A CA 1
ATOM 608 C C . SER A 1 84 ? -1.971 -8.635 2.682 1.00 94.31 84 SER A C 1
ATOM 610 O O . SER A 1 84 ? -2.964 -8.029 3.068 1.00 94.31 84 SER A O 1
ATOM 612 N N . LEU A 1 85 ? -2.024 -9.943 2.393 1.00 95.00 85 LEU A N 1
ATOM 613 C CA . LEU A 1 85 ? -3.251 -10.742 2.513 1.00 95.00 85 LEU A CA 1
ATOM 614 C C . LEU A 1 85 ? -3.738 -10.814 3.966 1.00 95.00 85 LEU A C 1
ATOM 616 O O . LEU A 1 85 ? -4.936 -10.677 4.216 1.00 95.00 85 LEU A O 1
ATOM 620 N N . LEU A 1 86 ? -2.826 -10.988 4.928 1.00 94.75 86 LEU A N 1
ATOM 621 C CA . LEU A 1 86 ? -3.174 -10.994 6.353 1.00 94.75 86 LEU A CA 1
ATOM 622 C C . LEU A 1 86 ? -3.795 -9.654 6.780 1.00 94.75 86 LEU A C 1
ATOM 624 O O . LEU A 1 86 ? -4.816 -9.648 7.468 1.00 94.75 86 LEU A O 1
ATOM 628 N N . ALA A 1 87 ? -3.230 -8.531 6.323 1.00 93.56 87 ALA A N 1
ATOM 629 C CA . ALA A 1 87 ? -3.808 -7.207 6.552 1.00 93.56 87 ALA A CA 1
ATOM 630 C C . ALA A 1 87 ? -5.160 -7.045 5.832 1.00 93.56 87 ALA A C 1
ATOM 632 O O . ALA A 1 87 ? -6.135 -6.586 6.428 1.00 93.56 87 ALA A O 1
ATOM 633 N N . ALA A 1 88 ? -5.260 -7.483 4.576 1.00 94.25 88 ALA A N 1
ATOM 634 C CA . ALA A 1 88 ? -6.468 -7.384 3.765 1.00 94.25 88 ALA A CA 1
ATOM 635 C C . ALA A 1 88 ? -7.663 -8.124 4.391 1.00 94.25 88 ALA A C 1
ATOM 637 O O . ALA A 1 88 ? -8.788 -7.625 4.344 1.00 94.25 88 ALA A O 1
ATOM 638 N N . LEU A 1 89 ? -7.431 -9.263 5.053 1.00 93.69 89 LEU A N 1
ATOM 639 C CA . LEU A 1 89 ? -8.465 -9.963 5.822 1.00 93.69 89 LEU A CA 1
ATOM 640 C C . LEU A 1 89 ? -9.005 -9.100 6.978 1.00 93.69 89 LEU A C 1
ATOM 642 O O . LEU A 1 89 ? -10.222 -9.024 7.163 1.00 93.69 89 LEU A O 1
ATOM 646 N N . CYS A 1 90 ? -8.129 -8.410 7.718 1.00 92.88 90 CYS A N 1
ATOM 647 C CA . CYS A 1 90 ? -8.525 -7.474 8.777 1.00 92.88 90 CYS A CA 1
ATOM 648 C C . CYS A 1 90 ? -9.368 -6.312 8.225 1.00 92.88 90 CYS A C 1
ATOM 650 O O . CYS A 1 90 ? -10.402 -5.964 8.801 1.00 92.88 90 CYS A O 1
ATOM 652 N N . TYR A 1 91 ? -8.968 -5.754 7.079 1.00 91.31 91 TYR A N 1
ATOM 653 C CA . TYR A 1 91 ? -9.729 -4.711 6.385 1.00 91.31 91 TYR A CA 1
ATOM 654 C C . TYR A 1 91 ? -11.089 -5.202 5.888 1.00 91.31 91 TYR A C 1
ATOM 656 O O . TYR A 1 91 ? -12.076 -4.480 6.009 1.00 91.31 91 TYR A O 1
ATOM 664 N N . ALA A 1 92 ? -11.169 -6.426 5.361 1.00 91.19 92 ALA A N 1
ATOM 665 C CA . ALA A 1 92 ? -12.424 -7.009 4.899 1.00 91.19 92 ALA A CA 1
ATOM 666 C C . ALA A 1 92 ? -13.441 -7.143 6.042 1.00 91.19 92 ALA A C 1
ATOM 668 O O . ALA A 1 92 ? -14.609 -6.794 5.873 1.00 91.19 92 ALA A O 1
ATOM 669 N N . GLU A 1 93 ? -13.011 -7.575 7.230 1.00 89.00 93 GLU A N 1
ATOM 670 C CA . GLU A 1 93 ? -13.888 -7.623 8.404 1.00 89.00 93 GLU A CA 1
ATOM 671 C C . GLU A 1 93 ? -14.397 -6.233 8.795 1.00 89.00 93 GLU A C 1
ATOM 673 O O . GLU A 1 93 ? -15.607 -6.055 8.956 1.00 89.00 93 GLU A O 1
ATOM 678 N N . PHE A 1 94 ? -13.523 -5.227 8.857 1.00 86.31 94 PHE A N 1
ATOM 679 C CA . PHE A 1 94 ? -13.944 -3.855 9.141 1.00 86.31 94 PHE A CA 1
ATOM 680 C C . PHE A 1 94 ? -14.874 -3.264 8.078 1.00 86.31 94 PHE A C 1
ATOM 682 O O . PHE A 1 94 ? -15.886 -2.664 8.436 1.00 86.31 94 PHE A O 1
ATOM 689 N N . GLY A 1 95 ? -14.597 -3.490 6.794 1.00 84.00 95 GLY A N 1
ATOM 690 C CA . GLY A 1 95 ? -15.431 -3.010 5.691 1.00 84.00 95 GLY A CA 1
ATOM 691 C C . GLY A 1 95 ? -16.836 -3.620 5.672 1.00 84.00 95 GLY A C 1
ATOM 692 O O . GLY A 1 95 ? -17.767 -2.994 5.172 1.00 84.00 95 GLY A O 1
ATOM 693 N N . THR A 1 96 ? -17.020 -4.808 6.262 1.00 85.38 96 THR A N 1
ATOM 694 C CA . THR A 1 96 ? -18.362 -5.387 6.471 1.00 85.38 96 THR A CA 1
ATOM 695 C C . THR A 1 96 ? -19.060 -4.888 7.732 1.00 85.38 96 THR A C 1
ATOM 697 O O . THR A 1 96 ? -20.285 -4.799 7.737 1.00 85.38 96 THR A O 1
ATOM 700 N N . ARG A 1 97 ? -18.299 -4.566 8.788 1.00 81.44 97 ARG A N 1
ATOM 701 C CA . ARG A 1 97 ? -18.821 -4.056 10.068 1.00 81.44 97 ARG A CA 1
ATOM 702 C C . ARG A 1 97 ? -19.252 -2.596 9.973 1.00 81.44 97 ARG A C 1
ATOM 704 O O . ARG A 1 97 ? -20.275 -2.217 10.528 1.00 81.44 97 ARG A O 1
ATOM 711 N N . ILE A 1 98 ? -18.438 -1.779 9.309 1.00 82.62 98 ILE A N 1
ATOM 712 C CA . ILE A 1 98 ? -18.590 -0.326 9.228 1.00 82.62 98 ILE A CA 1
ATOM 713 C C . ILE A 1 98 ? -18.506 0.075 7.743 1.00 82.62 98 ILE A C 1
ATOM 715 O O . ILE A 1 98 ? -17.455 0.534 7.289 1.00 82.62 98 ILE A O 1
ATOM 719 N N . PRO A 1 99 ? -19.589 -0.118 6.962 1.00 80.88 99 PRO A N 1
ATOM 720 C CA . PRO A 1 99 ? -19.671 0.254 5.546 1.00 80.88 99 PRO A CA 1
ATOM 721 C C . PRO A 1 99 ? -19.818 1.776 5.346 1.00 80.88 99 PRO A C 1
ATOM 723 O O . PRO A 1 99 ? -20.780 2.243 4.735 1.00 80.88 99 PRO A O 1
ATOM 726 N N . LYS A 1 100 ? -18.878 2.555 5.893 1.00 78.44 100 LYS A N 1
ATOM 727 C CA . LYS A 1 100 ? -18.779 4.013 5.728 1.00 78.44 100 LYS A CA 1
ATOM 728 C C . LYS A 1 100 ? -17.473 4.385 5.030 1.00 78.44 100 LYS A C 1
ATOM 730 O O . LYS A 1 100 ? -16.440 3.750 5.259 1.00 78.44 100 LYS A O 1
ATOM 735 N N . ALA A 1 101 ? -17.499 5.438 4.219 1.00 69.06 101 ALA A N 1
ATOM 736 C CA . ALA A 1 101 ? -16.310 5.983 3.583 1.00 69.06 101 ALA A CA 1
ATOM 737 C C . ALA A 1 101 ? -15.357 6.560 4.641 1.00 69.06 101 ALA A C 1
ATOM 739 O O . ALA A 1 101 ? -15.764 7.274 5.557 1.00 69.06 101 ALA A O 1
ATOM 740 N N . GLY A 1 102 ? -14.068 6.242 4.508 1.00 68.69 102 GLY A N 1
ATOM 741 C CA . GLY A 1 102 ? -13.014 6.695 5.422 1.00 68.69 102 GLY A CA 1
ATOM 742 C C . GLY A 1 102 ? -12.048 5.601 5.881 1.00 68.69 102 GLY A C 1
ATOM 743 O O . GLY A 1 102 ? -11.070 5.924 6.548 1.00 68.69 102 GLY A O 1
ATOM 744 N N . SER A 1 103 ? -12.276 4.338 5.489 1.00 83.69 103 SER A N 1
ATOM 745 C CA . SER A 1 103 ? -11.327 3.220 5.642 1.00 83.69 103 SER A CA 1
ATOM 746 C C . SER A 1 103 ? -10.694 3.179 7.050 1.00 83.69 103 SER A C 1
ATOM 748 O O . SER A 1 103 ? -11.392 3.347 8.055 1.00 83.69 103 SER A O 1
ATOM 750 N N . ALA A 1 104 ? -9.377 2.996 7.146 1.00 87.19 104 ALA A N 1
ATOM 751 C CA . ALA A 1 104 ? -8.632 2.868 8.396 1.00 87.19 104 ALA A CA 1
ATOM 752 C C . ALA A 1 104 ? -8.801 4.033 9.391 1.00 87.19 104 ALA A C 1
ATOM 754 O O . ALA A 1 104 ? -8.731 3.799 10.601 1.00 87.19 104 ALA A O 1
ATOM 755 N N . TYR A 1 105 ? -9.077 5.259 8.925 1.00 91.00 105 TYR A N 1
ATOM 756 C CA . TYR A 1 105 ? -9.352 6.406 9.801 1.00 91.00 105 TYR A CA 1
ATOM 757 C C . TYR A 1 105 ? -10.615 6.172 10.639 1.00 91.00 105 TYR A C 1
ATOM 759 O O . TYR A 1 105 ? -10.568 6.210 11.870 1.00 91.00 105 TYR A O 1
ATOM 767 N N . VAL A 1 106 ? -11.732 5.855 9.978 1.00 86.69 106 VAL A N 1
ATOM 768 C CA . VAL A 1 106 ? -13.021 5.621 10.650 1.00 86.69 106 VAL A CA 1
ATOM 769 C C . VAL A 1 106 ? -12.948 4.381 11.538 1.00 86.69 106 VAL A C 1
ATOM 771 O O . VAL A 1 106 ? -13.471 4.397 12.653 1.00 86.69 106 VAL A O 1
ATOM 774 N N . TYR A 1 107 ? -12.256 3.329 11.083 1.00 87.81 107 TYR A N 1
ATOM 775 C CA . TYR A 1 107 ? -12.078 2.103 11.867 1.00 87.81 107 TYR A CA 1
ATOM 776 C C . TYR A 1 107 ? -11.365 2.389 13.189 1.00 87.81 107 TYR A C 1
ATOM 778 O O . TYR A 1 107 ? -11.852 1.976 14.241 1.00 87.81 107 TYR A O 1
ATOM 786 N N . THR A 1 108 ? -10.279 3.164 13.141 1.00 89.75 108 THR A N 1
ATOM 787 C CA . THR A 1 108 ? -9.486 3.540 14.321 1.00 89.75 108 THR A CA 1
ATOM 788 C C . THR A 1 108 ? -10.247 4.483 15.258 1.00 89.75 108 THR A C 1
ATOM 790 O O . THR A 1 108 ? -10.128 4.372 16.479 1.00 89.75 108 THR A O 1
ATOM 793 N N . TYR A 1 109 ? -11.071 5.383 14.714 1.00 89.25 109 TYR A N 1
ATOM 794 C CA . TYR A 1 109 ? -11.870 6.318 15.516 1.00 89.25 109 TYR A CA 1
ATOM 795 C C . TYR A 1 109 ? -12.932 5.598 16.360 1.00 89.25 109 TYR A C 1
ATOM 797 O O . TYR A 1 109 ? -13.205 5.970 17.503 1.00 89.25 109 TYR A O 1
ATOM 805 N N . ILE A 1 110 ? -13.513 4.527 15.823 1.00 83.94 110 ILE A N 1
ATOM 806 C CA . ILE A 1 110 ? -14.513 3.732 16.542 1.00 83.94 110 ILE A CA 1
ATOM 807 C C . ILE A 1 110 ? -13.837 2.778 17.545 1.00 83.94 110 ILE A C 1
ATOM 809 O O . ILE A 1 110 ? -14.337 2.592 18.658 1.00 83.94 110 ILE A O 1
ATOM 813 N N . SER A 1 111 ? -12.695 2.178 17.185 1.00 83.25 111 SER A N 1
ATOM 814 C CA . SER A 1 111 ? -12.020 1.167 18.013 1.00 83.25 111 SER A CA 1
ATOM 815 C C . SER A 1 111 ? -11.165 1.755 19.141 1.00 83.25 111 SER A C 1
ATOM 817 O O . SER A 1 111 ? -11.336 1.347 20.291 1.00 83.25 111 SER A O 1
ATOM 819 N N . ILE A 1 112 ? -10.248 2.674 18.818 1.00 86.50 112 ILE A N 1
ATOM 820 C CA . ILE A 1 112 ? -9.180 3.154 19.711 1.00 86.50 112 ILE A CA 1
ATOM 821 C C . ILE A 1 112 ? -9.467 4.576 20.207 1.00 86.50 112 ILE A C 1
ATOM 823 O O . ILE A 1 112 ? -9.330 4.832 21.401 1.00 86.50 112 ILE A O 1
ATOM 827 N N . GLY A 1 113 ? -9.866 5.489 19.315 1.00 86.69 113 GLY A N 1
ATOM 828 C CA . GLY A 1 113 ? -10.224 6.868 19.667 1.00 86.69 113 GLY A CA 1
ATOM 829 C C . GLY A 1 113 ? -9.652 7.944 18.743 1.00 86.69 113 GLY A C 1
ATOM 830 O O . GLY A 1 113 ? -8.945 7.660 17.775 1.00 86.69 113 GLY A O 1
ATOM 831 N N . GLU A 1 114 ? -9.979 9.195 19.059 1.00 90.00 114 GLU A N 1
ATOM 832 C CA . GLU A 1 114 ? -9.776 10.388 18.230 1.00 90.00 114 GLU A CA 1
ATOM 833 C C . GLU A 1 114 ? -8.304 10.649 17.892 1.00 90.00 114 GLU A C 1
ATOM 835 O O . GLU A 1 114 ? -7.976 10.882 16.730 1.00 90.00 114 GLU A O 1
ATOM 840 N N . PHE A 1 115 ? -7.402 10.580 18.875 1.00 90.06 115 PHE A N 1
ATOM 841 C CA . PHE A 1 115 ? -5.979 10.852 18.653 1.00 90.06 115 PHE A CA 1
ATOM 842 C C . PHE A 1 115 ? -5.352 9.882 17.647 1.00 90.06 115 PHE A C 1
ATOM 844 O O . PHE A 1 115 ? -4.711 10.293 16.680 1.00 90.06 115 PHE A O 1
ATOM 851 N N . TRP A 1 116 ? -5.561 8.582 17.859 1.00 89.94 116 TRP A N 1
ATOM 852 C CA . TRP A 1 116 ? -5.042 7.549 16.966 1.00 89.94 116 TRP A CA 1
ATOM 853 C C . TRP A 1 116 ? -5.733 7.584 15.607 1.00 89.94 116 TRP A C 1
ATOM 855 O O . TRP A 1 116 ? -5.081 7.348 14.590 1.00 89.94 116 TRP A O 1
ATOM 865 N N . ALA A 1 117 ? -7.016 7.953 15.569 1.00 91.12 117 ALA A N 1
ATOM 866 C CA . ALA A 1 117 ? -7.703 8.226 14.319 1.00 91.12 117 ALA A CA 1
ATOM 867 C C . ALA A 1 117 ? -7.031 9.374 13.566 1.00 91.12 117 ALA A C 1
ATOM 869 O O . ALA A 1 117 ? -6.709 9.200 12.399 1.00 91.12 117 ALA A O 1
ATOM 870 N N . PHE A 1 118 ? -6.733 10.504 14.212 1.00 93.06 118 PHE A N 1
ATOM 871 C CA . PHE A 1 118 ? -6.027 11.608 13.559 1.00 93.06 118 PHE A CA 1
ATOM 872 C C . PHE A 1 118 ? -4.654 11.180 13.029 1.00 93.06 118 PHE A C 1
ATOM 874 O O . PHE A 1 118 ? -4.346 11.446 11.870 1.00 93.06 118 PHE A O 1
ATOM 881 N N . VAL A 1 119 ? -3.849 10.489 13.844 1.00 92.56 119 VAL A N 1
ATOM 882 C CA . VAL A 1 119 ? -2.525 9.972 13.450 1.00 92.56 119 VAL A CA 1
ATOM 883 C C . VAL A 1 119 ? -2.627 9.126 12.179 1.00 92.56 119 VAL A C 1
ATOM 885 O O . VAL A 1 119 ? -1.872 9.336 11.230 1.00 92.56 119 VAL A O 1
ATOM 888 N N . ILE A 1 120 ? -3.601 8.215 12.128 1.00 92.00 120 ILE A N 1
ATOM 889 C CA . ILE A 1 120 ? -3.846 7.373 10.956 1.00 92.00 120 ILE A CA 1
ATOM 890 C C . ILE A 1 120 ? -4.406 8.165 9.778 1.00 92.00 120 ILE A C 1
ATOM 892 O O . ILE A 1 120 ? -3.951 7.979 8.656 1.00 92.00 120 ILE A O 1
ATOM 896 N N . GLY A 1 121 ? -5.353 9.069 10.001 1.00 92.12 121 GLY A N 1
ATOM 897 C CA . GLY A 1 121 ? -5.923 9.906 8.951 1.00 92.12 121 GLY A CA 1
ATOM 898 C C . GLY A 1 121 ? -4.869 10.795 8.285 1.00 92.12 121 GLY A C 1
ATOM 899 O O . GLY A 1 121 ? -4.784 10.845 7.059 1.00 92.12 121 GLY A O 1
ATOM 900 N N . TRP A 1 122 ? -4.000 11.420 9.082 1.00 93.62 122 TRP A N 1
ATOM 901 C CA . TRP A 1 122 ? -2.867 12.215 8.604 1.00 93.62 122 TRP A CA 1
ATOM 902 C C . TRP A 1 122 ? -1.871 11.392 7.781 1.00 93.62 122 TRP A C 1
ATOM 904 O O . TRP A 1 122 ? -1.333 11.859 6.775 1.00 93.62 122 TRP A O 1
ATOM 914 N N . ASN A 1 123 ? -1.664 10.142 8.183 1.00 92.56 123 ASN A N 1
ATOM 915 C CA . ASN A 1 123 ? -0.845 9.191 7.452 1.00 92.56 123 ASN A CA 1
ATOM 916 C C . ASN A 1 123 ? -1.493 8.747 6.123 1.00 92.56 123 ASN A C 1
ATOM 918 O O . ASN A 1 123 ? -0.824 8.738 5.096 1.00 92.56 123 ASN A O 1
ATOM 922 N N . ILE A 1 124 ? -2.802 8.484 6.103 1.00 90.62 124 ILE A N 1
ATOM 923 C CA . ILE A 1 124 ? -3.553 8.126 4.885 1.00 90.62 124 ILE A CA 1
ATOM 924 C C . ILE A 1 124 ? -3.521 9.262 3.849 1.00 90.62 124 ILE A C 1
ATOM 926 O O . ILE A 1 124 ? -3.450 9.000 2.648 1.00 90.62 124 ILE A O 1
ATOM 930 N N . ILE A 1 125 ? -3.565 10.528 4.288 1.00 91.50 125 ILE A N 1
ATOM 931 C CA . ILE A 1 125 ? -3.427 11.692 3.391 1.00 91.50 125 ILE A CA 1
ATOM 932 C C . ILE A 1 125 ? -2.081 11.653 2.675 1.00 91.50 125 ILE A C 1
ATOM 934 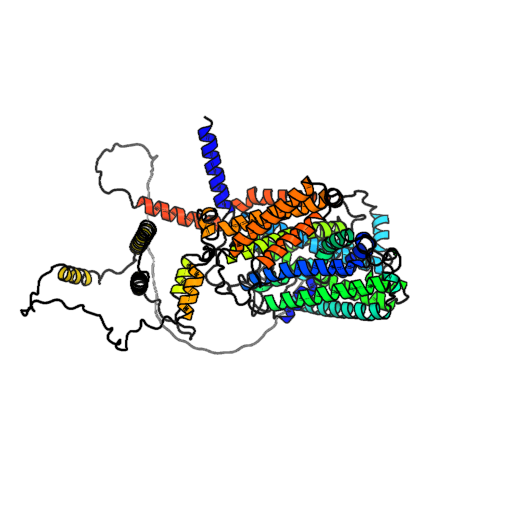O O . ILE A 1 125 ? -2.024 11.813 1.455 1.00 91.50 125 ILE A O 1
ATOM 938 N N . LEU A 1 126 ? -1.005 11.432 3.432 1.00 90.31 126 LEU A N 1
ATOM 939 C CA . LEU A 1 126 ? 0.340 11.330 2.884 1.00 90.31 126 LEU A CA 1
ATOM 940 C C . LEU A 1 126 ? 0.453 10.165 1.907 1.00 90.31 126 LEU A C 1
ATOM 942 O O . LEU A 1 126 ? 0.926 10.353 0.790 1.00 90.31 126 LEU A O 1
ATOM 946 N N . GLU A 1 127 ? -0.012 8.990 2.321 1.00 90.81 127 GLU A N 1
ATOM 947 C CA . GLU A 1 127 ? -0.008 7.766 1.527 1.00 90.81 127 GLU A CA 1
ATOM 948 C C . GLU A 1 127 ? -0.644 7.985 0.154 1.00 90.81 127 GLU A C 1
ATOM 950 O O . GLU A 1 127 ? -0.014 7.721 -0.866 1.00 90.81 127 GLU A O 1
ATOM 955 N N . HIS A 1 128 ? -1.856 8.538 0.101 1.00 90.44 128 HIS A N 1
ATOM 956 C CA . HIS A 1 128 ? -2.546 8.733 -1.172 1.00 90.44 128 HIS A CA 1
ATOM 957 C C . HIS A 1 128 ? -1.927 9.850 -2.025 1.00 90.44 128 HIS A C 1
ATOM 959 O O . HIS A 1 128 ? -1.922 9.752 -3.254 1.00 90.44 128 HIS A O 1
ATOM 965 N N . MET A 1 129 ? -1.388 10.898 -1.394 1.00 92.44 129 MET A N 1
ATOM 966 C CA . MET A 1 129 ? -0.705 11.996 -2.086 1.00 92.44 129 MET A CA 1
ATOM 967 C C . MET A 1 129 ? 0.604 11.516 -2.737 1.00 92.44 129 MET A C 1
ATOM 969 O O . MET A 1 129 ? 0.875 11.810 -3.903 1.00 92.44 129 MET A O 1
ATOM 973 N N . ILE A 1 130 ? 1.394 10.720 -2.012 1.00 92.69 130 ILE A N 1
ATOM 974 C CA . ILE A 1 130 ? 2.607 10.077 -2.532 1.00 92.69 130 ILE A CA 1
ATOM 975 C C . ILE A 1 130 ? 2.256 8.983 -3.545 1.00 92.69 130 ILE A C 1
ATOM 977 O O . ILE A 1 130 ? 2.954 8.836 -4.547 1.00 92.69 130 ILE A O 1
ATOM 981 N N . GLY A 1 131 ? 1.171 8.240 -3.331 1.00 92.00 131 GLY A N 1
ATOM 982 C CA . GLY A 1 131 ? 0.664 7.242 -4.272 1.00 92.00 131 GLY A CA 1
ATOM 983 C C . GLY A 1 131 ? 0.394 7.855 -5.644 1.00 92.00 131 GLY A C 1
ATOM 984 O O . GLY A 1 131 ? 0.944 7.399 -6.644 1.00 92.00 131 GLY A O 1
ATOM 985 N N . ALA A 1 132 ? -0.332 8.975 -5.690 1.00 93.62 132 ALA A N 1
ATOM 986 C CA . ALA A 1 132 ? -0.551 9.707 -6.936 1.00 93.62 132 ALA A CA 1
ATOM 987 C C . ALA A 1 132 ? 0.767 10.222 -7.548 1.00 93.62 132 ALA A C 1
ATOM 989 O O . ALA A 1 132 ? 1.004 10.060 -8.746 1.00 93.62 132 ALA A O 1
ATOM 990 N N . ALA A 1 133 ? 1.659 10.791 -6.732 1.00 94.81 133 ALA A N 1
ATOM 991 C CA . ALA A 1 133 ? 2.935 11.324 -7.206 1.00 94.81 133 ALA A CA 1
ATOM 992 C C . ALA A 1 133 ? 3.867 10.245 -7.793 1.00 94.81 133 ALA A C 1
ATOM 994 O O . ALA A 1 133 ? 4.432 10.420 -8.874 1.00 94.81 133 ALA A O 1
ATOM 995 N N . SER A 1 134 ? 4.005 9.114 -7.097 1.00 93.38 134 SER A N 1
ATOM 996 C CA . SER A 1 134 ? 4.844 7.982 -7.506 1.00 93.38 134 SER A CA 1
ATOM 997 C C . SER A 1 134 ? 4.344 7.364 -8.807 1.00 93.38 134 SER A C 1
ATOM 999 O O . SER A 1 134 ? 5.126 7.135 -9.728 1.00 93.38 134 SER A O 1
ATOM 1001 N N . VAL A 1 135 ? 3.033 7.177 -8.946 1.00 93.88 135 VAL A N 1
ATOM 1002 C CA . VAL A 1 135 ? 2.456 6.612 -10.168 1.00 93.88 135 VAL A CA 1
ATOM 1003 C C . VAL A 1 135 ? 2.574 7.584 -11.341 1.00 93.88 135 VAL A C 1
ATOM 1005 O O . VAL A 1 135 ? 2.903 7.153 -12.445 1.00 93.88 135 VAL A O 1
ATOM 1008 N N . ALA A 1 136 ? 2.394 8.890 -11.122 1.00 94.94 136 ALA A N 1
ATOM 1009 C CA . ALA A 1 136 ? 2.633 9.897 -12.158 1.00 94.94 136 ALA A CA 1
ATOM 1010 C C . ALA A 1 136 ? 4.100 9.899 -12.629 1.00 94.94 136 ALA A C 1
ATOM 1012 O O . ALA A 1 136 ? 4.367 10.012 -13.829 1.00 94.94 136 ALA A O 1
ATOM 1013 N N . ARG A 1 137 ? 5.052 9.705 -11.706 1.00 92.12 137 ARG A N 1
ATOM 1014 C CA . ARG A 1 137 ? 6.480 9.570 -12.031 1.00 92.12 137 ARG A CA 1
ATOM 1015 C C . ARG A 1 137 ? 6.799 8.300 -12.807 1.00 92.12 137 ARG A C 1
ATOM 1017 O O . ARG A 1 137 ? 7.520 8.360 -13.800 1.00 92.12 137 ARG A O 1
ATOM 1024 N N . ALA A 1 138 ? 6.218 7.174 -12.411 1.00 92.31 138 ALA A N 1
ATOM 1025 C CA . ALA A 1 138 ? 6.335 5.921 -13.148 1.00 92.31 138 ALA A CA 1
ATOM 1026 C C . ALA A 1 138 ? 5.745 6.030 -14.567 1.00 92.31 138 ALA A C 1
ATOM 1028 O O . ALA A 1 138 ? 6.358 5.573 -15.533 1.00 92.31 138 ALA A O 1
ATOM 1029 N N . TRP A 1 139 ? 4.594 6.698 -14.703 1.00 93.38 139 TRP A N 1
ATOM 1030 C CA . TRP A 1 139 ? 3.932 6.939 -15.986 1.00 93.38 139 TRP A CA 1
ATOM 1031 C C . TRP A 1 139 ? 4.811 7.776 -16.926 1.00 93.38 139 TRP A C 1
ATOM 1033 O O . TRP A 1 139 ? 5.006 7.403 -18.083 1.00 93.38 139 TRP A O 1
ATOM 1043 N N . SER A 1 140 ? 5.409 8.853 -16.409 1.00 92.38 140 SER A N 1
ATOM 1044 C CA . SER A 1 140 ? 6.362 9.689 -17.150 1.00 92.38 140 SER A CA 1
ATOM 1045 C C . SER A 1 140 ? 7.618 8.912 -17.568 1.00 92.38 140 SER A C 1
ATOM 1047 O O . SER A 1 140 ? 7.995 8.937 -18.741 1.00 92.38 140 SER A O 1
ATOM 1049 N N . GLY A 1 141 ? 8.216 8.136 -16.655 1.00 88.31 141 GLY A N 1
ATOM 1050 C CA . GLY A 1 141 ? 9.402 7.321 -16.943 1.00 88.31 141 GLY A CA 1
ATOM 1051 C C . GLY A 1 141 ? 9.181 6.276 -18.045 1.00 88.31 141 GLY A C 1
ATOM 1052 O O . GLY A 1 141 ? 10.063 6.053 -18.876 1.00 88.31 141 GLY A O 1
ATOM 1053 N N . TYR A 1 142 ? 7.985 5.686 -18.118 1.00 89.19 142 TYR A N 1
ATOM 1054 C CA . TYR A 1 142 ? 7.615 4.767 -19.201 1.00 89.19 142 TYR A CA 1
ATOM 1055 C C . TYR A 1 142 ? 7.524 5.466 -20.563 1.00 89.19 142 TYR A C 1
ATOM 1057 O O . TYR A 1 142 ? 7.965 4.907 -21.570 1.00 89.19 142 TYR A O 1
ATOM 1065 N N . ILE A 1 143 ? 6.978 6.685 -20.611 1.00 90.50 143 ILE A N 1
ATOM 1066 C CA . ILE A 1 143 ? 6.942 7.483 -21.845 1.00 90.50 143 ILE A CA 1
ATOM 1067 C C . ILE A 1 143 ? 8.351 7.909 -22.253 1.00 90.50 143 ILE A C 1
ATOM 1069 O O . ILE A 1 143 ? 8.697 7.810 -23.430 1.00 90.50 143 ILE A O 1
ATOM 1073 N N . ASP A 1 144 ? 9.183 8.327 -21.300 1.00 88.69 144 ASP A N 1
ATOM 1074 C CA . ASP A 1 144 ? 10.568 8.702 -21.582 1.00 88.69 144 ASP A CA 1
ATOM 1075 C C . ASP A 1 144 ? 11.367 7.513 -22.145 1.00 88.69 144 ASP A C 1
ATOM 1077 O O . ASP A 1 144 ? 12.052 7.655 -23.157 1.00 88.69 144 ASP A O 1
ATOM 1081 N N . SER A 1 145 ? 11.197 6.309 -21.585 1.00 84.62 145 SER A N 1
ATOM 1082 C CA . SER A 1 145 ? 11.798 5.077 -22.125 1.00 84.62 145 SER A CA 1
ATOM 1083 C C . SER A 1 145 ? 11.320 4.760 -23.548 1.00 84.62 145 SER A C 1
ATOM 1085 O O . SER A 1 145 ? 12.139 4.412 -24.403 1.00 84.62 145 SER A O 1
ATOM 1087 N N . LEU A 1 146 ? 10.026 4.931 -23.848 1.00 85.06 146 LEU A N 1
ATOM 1088 C CA . LEU A 1 146 ? 9.491 4.748 -25.205 1.00 85.06 146 LEU A CA 1
ATOM 1089 C C . LEU A 1 146 ? 10.083 5.732 -26.221 1.00 85.06 146 LEU A C 1
ATOM 1091 O O . LEU A 1 146 ? 10.242 5.381 -27.392 1.00 85.06 146 LEU A O 1
ATOM 1095 N N . LEU A 1 147 ? 10.415 6.943 -25.775 1.00 85.94 147 LEU A N 1
ATOM 1096 C CA . LEU A 1 147 ? 11.042 7.991 -26.581 1.00 85.94 147 LEU A CA 1
ATOM 1097 C C . LEU A 1 147 ? 12.578 7.941 -26.547 1.00 85.94 147 LEU A C 1
ATOM 1099 O O . LEU A 1 147 ? 13.230 8.847 -27.063 1.00 85.94 147 LEU A O 1
ATOM 1103 N N . GLY A 1 148 ? 13.170 6.904 -25.947 1.00 80.12 148 GLY A N 1
ATOM 1104 C CA . GLY A 1 148 ? 14.622 6.733 -25.880 1.00 80.12 148 GLY A CA 1
ATOM 1105 C C . GLY A 1 148 ? 15.340 7.762 -24.999 1.00 80.12 148 GLY A C 1
ATOM 1106 O O . GLY A 1 148 ? 16.488 8.097 -25.281 1.00 80.12 148 GLY A O 1
ATOM 1107 N N . GLY A 1 149 ? 14.682 8.282 -23.959 1.00 80.19 149 GLY A N 1
ATOM 1108 C CA . GLY A 1 149 ? 15.261 9.252 -23.021 1.00 80.19 149 GLY A CA 1
ATOM 1109 C C . GLY A 1 149 ? 15.211 10.706 -23.502 1.00 80.19 149 GLY A C 1
ATOM 1110 O O . GLY A 1 149 ? 15.951 11.555 -23.004 1.00 80.19 149 GLY A O 1
ATOM 1111 N N . ALA A 1 150 ? 14.401 11.019 -24.517 1.00 82.75 150 ALA A N 1
ATOM 1112 C CA . ALA A 1 150 ? 14.332 12.368 -25.075 1.00 82.75 150 ALA A CA 1
ATOM 1113 C C . ALA A 1 150 ? 13.820 13.408 -24.061 1.00 82.75 150 ALA A C 1
ATOM 1115 O O . ALA A 1 150 ? 14.308 14.538 -24.053 1.00 82.75 150 ALA A O 1
ATOM 1116 N N . ILE A 1 151 ? 12.865 13.044 -23.199 1.00 82.06 151 ILE A N 1
ATOM 1117 C CA . ILE A 1 151 ? 12.238 13.972 -22.246 1.00 82.06 151 ILE A CA 1
ATOM 1118 C C . ILE A 1 151 ? 13.207 14.283 -21.111 1.00 82.06 151 ILE A C 1
ATOM 1120 O O . ILE A 1 151 ? 13.404 15.456 -20.778 1.00 82.06 151 ILE A O 1
ATOM 1124 N N . SER A 1 152 ? 13.858 13.260 -20.555 1.00 78.06 152 SER A N 1
ATOM 1125 C CA . SER A 1 152 ? 14.891 13.462 -19.535 1.00 78.06 152 SER A CA 1
ATOM 1126 C C . SER A 1 152 ? 16.070 14.270 -20.081 1.00 78.06 152 SER A C 1
ATOM 1128 O O . SER A 1 152 ? 16.470 15.244 -19.445 1.00 78.06 152 SER A O 1
ATOM 1130 N N . ASN A 1 153 ? 16.559 13.976 -21.290 1.00 81.69 153 ASN A N 1
ATOM 1131 C CA . ASN A 1 153 ? 17.651 14.736 -21.909 1.00 81.69 153 ASN A CA 1
ATOM 1132 C C . ASN A 1 153 ? 17.287 16.208 -22.171 1.00 81.69 153 ASN A C 1
ATOM 1134 O O . ASN A 1 153 ? 18.084 17.101 -21.879 1.00 81.69 153 ASN A O 1
ATOM 1138 N N . ILE A 1 154 ? 16.087 16.498 -22.686 1.00 81.62 154 ILE A N 1
ATOM 1139 C CA . ILE A 1 154 ? 15.630 17.886 -22.896 1.00 81.62 154 ILE A CA 1
ATOM 1140 C C . ILE A 1 154 ? 15.543 18.632 -21.560 1.00 81.62 154 ILE A C 1
ATOM 1142 O O . ILE A 1 154 ? 15.997 19.770 -21.448 1.00 81.62 154 ILE A O 1
ATOM 1146 N N . THR A 1 155 ? 15.000 17.984 -20.534 1.00 80.75 155 THR A N 1
ATOM 1147 C CA . THR A 1 155 ? 14.817 18.612 -19.222 1.00 80.75 155 THR A CA 1
ATOM 1148 C C . THR A 1 155 ? 16.159 18.891 -18.553 1.00 80.75 155 THR A C 1
ATOM 1150 O O . THR A 1 155 ? 16.401 20.008 -18.099 1.00 80.75 155 THR A O 1
ATOM 1153 N N . VAL A 1 156 ? 17.073 17.919 -18.570 1.00 80.38 156 VAL A N 1
ATOM 1154 C CA . VAL A 1 156 ? 18.428 18.076 -18.029 1.00 80.38 156 VAL A CA 1
ATOM 1155 C C . VAL A 1 156 ? 19.202 19.165 -18.779 1.00 80.38 156 VAL A C 1
ATOM 1157 O O . VAL A 1 156 ? 19.885 19.966 -18.147 1.00 80.38 156 VAL A O 1
ATOM 1160 N N . THR A 1 157 ? 19.064 19.254 -20.105 1.00 78.88 157 THR A N 1
ATOM 1161 C CA . THR A 1 157 ? 19.773 20.274 -20.903 1.00 78.88 157 THR A CA 1
ATOM 1162 C C . THR A 1 157 ? 19.254 21.696 -20.691 1.00 78.88 157 THR A C 1
ATOM 1164 O O . THR A 1 157 ? 20.047 22.630 -20.762 1.00 78.88 157 THR A O 1
ATOM 1167 N N . HIS A 1 158 ? 17.956 21.882 -20.428 1.00 81.62 158 HIS A N 1
ATOM 1168 C CA . HIS A 1 158 ? 17.359 23.217 -20.287 1.00 81.62 158 HIS A CA 1
ATOM 1169 C C . HIS A 1 158 ? 17.273 23.704 -18.837 1.00 81.62 158 HIS A C 1
ATOM 1171 O O . HIS A 1 158 ? 17.398 24.902 -18.592 1.00 81.62 158 HIS A O 1
ATOM 1177 N N . VAL A 1 159 ? 17.032 22.801 -17.883 1.00 75.50 159 VAL A N 1
ATOM 1178 C CA . VAL A 1 159 ? 16.754 23.143 -16.475 1.00 75.50 159 VAL A CA 1
ATOM 1179 C C . VAL A 1 159 ? 17.920 22.777 -15.549 1.00 75.50 159 VAL A C 1
ATOM 1181 O O . VAL A 1 159 ? 18.062 23.380 -14.487 1.00 75.50 159 VAL A O 1
ATOM 1184 N N . GLY A 1 160 ? 18.802 21.868 -15.974 1.00 71.50 160 GLY A N 1
ATOM 1185 C CA . GLY A 1 160 ? 19.936 21.380 -15.185 1.00 71.50 160 GLY A CA 1
ATOM 1186 C C . GLY A 1 160 ? 19.580 20.209 -14.261 1.00 71.50 160 GLY A C 1
ATOM 1187 O O . GLY A 1 160 ? 18.410 19.929 -13.999 1.00 71.50 160 GLY A O 1
ATOM 1188 N N . GLU A 1 161 ? 20.605 19.499 -13.777 1.00 74.38 161 GLU A N 1
ATOM 1189 C CA . GLU A 1 161 ? 20.445 18.433 -12.779 1.00 74.38 161 GLU A CA 1
ATOM 1190 C C . GLU A 1 161 ? 20.360 19.023 -11.364 1.00 74.38 161 GLU A C 1
ATOM 1192 O O . GLU A 1 161 ? 21.188 19.847 -10.966 1.00 74.38 161 GLU A O 1
ATOM 1197 N N . LEU A 1 162 ? 19.390 18.559 -10.577 1.00 70.56 162 LEU A N 1
ATOM 1198 C CA . LEU A 1 162 ? 19.309 18.863 -9.149 1.00 70.56 162 LEU A CA 1
ATOM 1199 C C . LEU A 1 162 ? 20.307 17.947 -8.419 1.00 70.56 162 LEU A C 1
ATOM 1201 O O . LEU A 1 162 ? 20.081 16.750 -8.285 1.00 70.56 162 LEU A O 1
ATOM 1205 N N . HIS A 1 163 ? 21.436 18.504 -7.976 1.00 55.72 163 HIS A N 1
ATOM 1206 C CA . HIS A 1 163 ? 22.564 17.751 -7.395 1.00 55.72 163 HIS A CA 1
ATOM 1207 C C . HIS A 1 163 ? 22.414 17.391 -5.902 1.00 55.72 163 HIS A C 1
ATOM 1209 O O . HIS A 1 163 ? 23.384 17.001 -5.256 1.00 55.72 163 HIS A O 1
ATOM 1215 N N . GLU A 1 164 ? 21.213 17.507 -5.336 1.00 64.12 164 GLU A N 1
ATOM 1216 C CA . GLU A 1 164 ? 20.967 17.203 -3.925 1.00 64.12 164 GLU A CA 1
ATOM 1217 C C . GLU A 1 164 ? 20.438 15.780 -3.743 1.00 64.12 164 GLU A C 1
ATOM 1219 O O . GLU A 1 164 ? 19.450 15.403 -4.365 1.00 64.12 164 GLU A O 1
ATOM 1224 N N . GLN A 1 165 ? 21.020 15.014 -2.809 1.00 61.53 165 GLN A N 1
ATOM 1225 C CA . GLN A 1 165 ? 20.589 13.640 -2.471 1.00 61.53 165 GLN A CA 1
ATOM 1226 C C . GLN A 1 165 ? 19.114 13.544 -2.032 1.00 61.53 165 GLN A C 1
ATOM 1228 O O . GLN A 1 165 ? 18.547 12.451 -1.955 1.00 61.53 165 GLN A O 1
ATOM 1233 N N . LEU A 1 166 ? 18.501 14.681 -1.691 1.00 57.69 166 LEU A N 1
ATOM 1234 C CA . LEU A 1 166 ? 17.114 14.771 -1.250 1.00 57.69 166 LEU A CA 1
ATOM 1235 C C . LEU A 1 166 ? 16.115 14.940 -2.408 1.00 57.69 166 LEU A C 1
ATOM 1237 O O . LEU A 1 166 ? 14.954 14.561 -2.245 1.00 57.69 166 LEU A O 1
ATOM 1241 N N . LEU A 1 167 ? 16.540 15.512 -3.539 1.00 69.25 167 LEU A N 1
ATOM 1242 C CA . LEU A 1 167 ? 15.675 15.873 -4.666 1.00 69.25 167 LEU A CA 1
ATOM 1243 C C . LEU A 1 167 ? 15.869 14.894 -5.832 1.00 69.25 167 LEU A C 1
ATOM 1245 O O . LEU A 1 167 ? 16.890 14.217 -5.932 1.00 69.25 167 LEU A O 1
ATOM 1249 N N . GLY A 1 168 ? 14.864 14.781 -6.700 1.00 65.06 168 GLY A N 1
ATOM 1250 C CA . GLY A 1 168 ? 14.968 13.971 -7.911 1.00 65.06 168 GLY A CA 1
ATOM 1251 C C . GLY A 1 168 ? 16.034 14.520 -8.857 1.00 65.06 168 GLY A C 1
ATOM 1252 O O . GLY A 1 168 ? 16.287 15.718 -8.871 1.00 65.06 168 GLY A O 1
ATOM 1253 N N . ARG A 1 169 ? 16.632 13.648 -9.680 1.00 72.06 169 ARG A N 1
ATOM 1254 C CA . ARG A 1 169 ? 17.720 14.002 -10.615 1.00 72.06 169 ARG A CA 1
ATOM 1255 C C . ARG A 1 169 ? 17.403 15.221 -11.493 1.00 72.06 169 ARG A C 1
ATOM 1257 O O . ARG A 1 169 ? 18.285 16.021 -11.796 1.00 72.06 169 ARG A O 1
ATOM 1264 N N . TYR A 1 170 ? 16.149 15.344 -11.910 1.00 79.69 170 TYR A N 1
ATOM 1265 C CA . TYR A 1 170 ? 15.626 16.471 -12.670 1.00 79.69 170 TYR A CA 1
ATOM 1266 C C . TYR A 1 170 ? 14.161 16.712 -12.282 1.00 79.69 170 TYR A C 1
ATOM 1268 O O . TYR A 1 170 ? 13.475 15.761 -11.894 1.00 79.69 170 TYR A O 1
ATOM 1276 N N . PRO A 1 171 ? 13.664 17.955 -12.400 1.00 86.38 171 PRO A N 1
ATOM 1277 C CA . PRO A 1 171 ? 12.259 18.239 -12.161 1.00 86.38 171 PRO A CA 1
ATOM 1278 C C . PRO A 1 171 ? 11.386 17.690 -13.297 1.00 86.38 171 PRO A C 1
ATOM 1280 O O . PRO A 1 171 ? 11.544 18.087 -14.450 1.00 86.38 171 PRO A O 1
ATOM 1283 N N . ASP A 1 172 ? 10.454 16.785 -12.997 1.00 89.44 172 ASP A N 1
ATOM 1284 C CA . ASP A 1 172 ? 9.633 16.128 -14.025 1.00 89.44 172 ASP A CA 1
ATOM 1285 C C . ASP A 1 172 ? 8.318 16.865 -14.318 1.00 89.44 172 ASP A C 1
ATOM 1287 O O . ASP A 1 172 ? 7.278 16.651 -13.684 1.00 89.44 172 ASP A O 1
ATOM 1291 N N . PHE A 1 173 ? 8.364 17.730 -15.330 1.00 91.31 173 PHE A N 1
ATOM 1292 C CA . PHE A 1 173 ? 7.202 18.488 -15.794 1.00 91.31 173 PHE A CA 1
ATOM 1293 C C . PHE A 1 173 ? 6.117 17.614 -16.434 1.00 91.31 173 PHE A C 1
ATOM 1295 O O . PHE A 1 173 ? 4.941 17.986 -16.387 1.00 91.31 173 PHE A O 1
ATOM 1302 N N . LEU A 1 174 ? 6.475 16.462 -17.014 1.00 91.88 174 LEU A N 1
ATOM 1303 C CA . LEU A 1 174 ? 5.497 15.558 -17.616 1.00 91.88 174 LEU A CA 1
ATOM 1304 C C . LEU A 1 174 ? 4.679 14.858 -16.526 1.00 91.88 174 LEU A C 1
ATOM 1306 O O . LEU A 1 174 ? 3.452 14.816 -16.628 1.00 91.88 174 LEU A O 1
ATOM 1310 N N . ALA A 1 175 ? 5.328 14.378 -15.461 1.00 92.81 175 ALA A N 1
ATOM 1311 C CA . ALA A 1 175 ? 4.633 13.805 -14.308 1.00 92.81 175 ALA A CA 1
ATOM 1312 C C . ALA A 1 175 ? 3.720 14.837 -13.622 1.00 92.81 175 ALA A C 1
ATOM 1314 O O . ALA A 1 175 ? 2.569 14.526 -13.299 1.00 92.81 175 ALA A O 1
ATOM 1315 N N . PHE A 1 176 ? 4.192 16.081 -13.468 1.00 94.56 176 PHE A N 1
ATOM 1316 C CA . PHE A 1 176 ? 3.378 17.189 -12.959 1.00 94.56 176 PHE A CA 1
ATOM 1317 C C . PHE A 1 176 ? 2.124 17.409 -13.819 1.00 94.56 176 PHE A C 1
ATOM 1319 O O . PHE A 1 176 ? 1.003 17.415 -13.302 1.00 94.56 176 PHE A O 1
ATOM 1326 N N . ALA A 1 177 ? 2.295 17.540 -15.139 1.00 94.12 177 ALA A N 1
ATOM 1327 C CA . ALA A 1 177 ? 1.191 17.764 -16.067 1.00 94.12 177 ALA A CA 1
ATOM 1328 C C . ALA A 1 177 ? 0.199 16.594 -16.072 1.00 94.12 177 ALA A C 1
ATOM 1330 O O . ALA A 1 177 ? -1.010 16.822 -16.014 1.00 94.12 177 ALA A O 1
ATOM 1331 N N . ALA A 1 178 ? 0.692 15.352 -16.079 1.00 92.94 178 ALA A N 1
ATOM 1332 C CA . ALA A 1 178 ? -0.145 14.159 -16.019 1.00 92.94 178 ALA A CA 1
ATOM 1333 C C . ALA A 1 178 ? -1.020 14.165 -14.756 1.00 92.94 178 ALA A C 1
ATOM 1335 O O . ALA A 1 178 ? -2.240 14.037 -14.855 1.00 92.94 178 ALA A O 1
ATOM 1336 N N . CYS A 1 179 ? -0.426 14.398 -13.582 1.00 93.94 179 CYS A N 1
ATOM 1337 C CA . CYS A 1 179 ? -1.157 14.435 -12.315 1.00 93.94 179 CYS A CA 1
ATOM 1338 C C . CYS A 1 179 ? -2.270 15.501 -12.312 1.00 93.94 179 CYS A C 1
ATOM 1340 O O . CYS A 1 179 ? -3.397 15.214 -11.902 1.00 93.94 179 CYS A O 1
ATOM 1342 N N . ILE A 1 180 ? -1.996 16.707 -12.828 1.00 94.62 180 ILE A N 1
ATOM 1343 C CA . ILE A 1 180 ? -3.002 17.776 -12.941 1.00 94.62 180 ILE A CA 1
ATOM 1344 C C . ILE A 1 180 ? -4.117 17.400 -13.920 1.00 94.62 180 ILE A C 1
ATOM 1346 O O . ILE A 1 180 ? -5.292 17.577 -13.600 1.00 94.62 180 ILE A O 1
ATOM 1350 N N . VAL A 1 181 ? -3.779 16.844 -15.087 1.00 92.94 181 VAL A N 1
ATOM 1351 C CA . VAL A 1 181 ? -4.774 16.413 -16.081 1.00 92.94 181 VAL A CA 1
ATOM 1352 C C . VAL A 1 181 ? -5.722 15.380 -15.475 1.00 92.94 181 VAL A C 1
ATOM 1354 O O . VAL A 1 181 ? -6.938 15.538 -15.585 1.00 92.94 181 VAL A O 1
ATOM 1357 N N . TYR A 1 182 ? -5.204 14.370 -14.774 1.00 90.19 182 TYR A N 1
ATOM 1358 C CA . TYR A 1 182 ? -6.045 13.355 -14.136 1.00 90.19 182 TYR A CA 1
ATOM 1359 C C . TYR A 1 182 ? -6.879 13.910 -12.974 1.00 90.19 182 TYR A C 1
ATOM 1361 O O . TYR A 1 182 ? -8.053 13.553 -12.848 1.00 90.19 182 TYR A O 1
ATOM 1369 N N . ALA A 1 183 ? -6.341 14.846 -12.184 1.00 90.75 183 ALA A N 1
ATOM 1370 C CA . ALA A 1 183 ? -7.117 15.550 -11.162 1.00 90.75 183 ALA A CA 1
ATOM 1371 C C . ALA A 1 183 ? -8.270 16.369 -11.780 1.00 90.75 183 ALA A C 1
ATOM 1373 O O . ALA A 1 183 ? -9.398 16.331 -11.285 1.00 90.75 183 ALA A O 1
ATOM 1374 N N . CYS A 1 184 ? -8.029 17.055 -12.902 1.00 89.31 184 CYS A N 1
ATOM 1375 C CA . CYS A 1 184 ? -9.070 17.771 -13.641 1.00 89.31 184 CYS A CA 1
ATOM 1376 C C . CYS A 1 184 ? -10.126 16.820 -14.220 1.00 89.31 184 CYS A C 1
ATOM 1378 O O . CYS A 1 184 ? -11.318 17.104 -14.105 1.00 89.31 184 CYS A O 1
ATOM 1380 N N . LEU A 1 185 ? -9.710 15.686 -14.795 1.00 86.25 185 LEU A N 1
ATOM 1381 C CA . LEU A 1 185 ? -10.622 14.668 -15.329 1.00 86.25 185 LEU A CA 1
ATOM 1382 C C . LEU A 1 185 ? -11.547 14.110 -14.239 1.00 86.25 185 LEU A C 1
ATOM 1384 O O . LEU A 1 185 ? -12.755 14.013 -14.458 1.00 86.25 185 LEU A O 1
ATOM 1388 N N . LEU A 1 186 ? -11.015 13.831 -13.045 1.00 84.44 186 LEU A N 1
ATOM 1389 C CA . LEU A 1 186 ? -11.819 13.432 -11.883 1.00 84.44 186 LEU A CA 1
ATOM 1390 C C . LEU A 1 186 ? -12.815 14.517 -11.456 1.00 84.44 186 LEU A C 1
ATOM 1392 O O . LEU A 1 186 ? -13.946 14.207 -11.077 1.00 84.44 186 LEU A O 1
ATOM 1396 N N . GLY A 1 187 ? -12.425 15.789 -11.563 1.00 81.94 187 GLY A N 1
ATOM 1397 C CA . GLY A 1 187 ? -13.279 16.930 -11.236 1.00 81.94 187 GLY A CA 1
ATOM 1398 C C . GLY A 1 187 ? -14.515 17.075 -12.133 1.00 81.94 187 GLY A C 1
ATOM 1399 O O . GLY A 1 187 ? -15.510 17.651 -11.689 1.00 81.94 187 GLY A O 1
ATOM 1400 N N . ILE A 1 188 ? -14.491 16.535 -13.359 1.00 82.19 188 ILE A N 1
ATOM 1401 C CA . ILE A 1 188 ? -15.615 16.600 -14.313 1.00 82.19 188 ILE A CA 1
ATOM 1402 C C . ILE A 1 188 ? -16.758 15.652 -13.905 1.00 82.19 188 ILE A C 1
ATOM 1404 O O . ILE A 1 188 ? -17.925 15.959 -14.160 1.00 82.19 188 ILE A O 1
ATOM 1408 N N . GLY A 1 189 ? -16.467 14.542 -13.214 1.00 70.81 189 GLY A N 1
ATOM 1409 C CA . GLY A 1 189 ? -17.499 13.704 -12.599 1.00 70.81 189 GLY A CA 1
ATOM 1410 C C . GLY A 1 189 ? -17.131 12.231 -12.405 1.00 70.81 189 GLY A C 1
ATOM 1411 O O . GLY A 1 189 ? -16.460 11.608 -13.224 1.00 70.81 189 GLY A O 1
ATOM 1412 N N . VAL A 1 190 ? -17.669 11.640 -11.334 1.00 64.25 190 VAL A N 1
ATOM 1413 C CA . VAL A 1 190 ? -17.323 10.282 -10.867 1.00 64.25 190 VAL A CA 1
ATOM 1414 C C . VAL A 1 190 ? -17.954 9.160 -11.699 1.00 64.25 190 VAL A C 1
ATOM 1416 O O . VAL A 1 190 ? -17.322 8.132 -11.925 1.00 64.25 190 VAL A O 1
ATOM 1419 N N . LYS A 1 191 ? -19.192 9.337 -12.188 1.00 63.44 191 LYS A N 1
ATOM 1420 C CA . LYS A 1 191 ? -19.940 8.253 -12.861 1.00 63.44 191 LYS A CA 1
ATOM 1421 C C . LYS A 1 191 ? -19.261 7.754 -14.140 1.00 63.44 191 LYS A C 1
ATOM 1423 O O . LYS A 1 191 ? -19.260 6.556 -14.395 1.00 63.44 191 LYS A O 1
ATOM 1428 N N . GLY A 1 192 ? -18.670 8.658 -14.925 1.00 66.25 192 GLY A N 1
ATOM 1429 C CA . GLY A 1 192 ? -17.867 8.276 -16.091 1.00 66.25 192 GLY A CA 1
ATOM 1430 C C . GLY A 1 192 ? -16.529 7.645 -15.696 1.00 66.25 192 GLY A C 1
ATOM 1431 O O . GLY A 1 192 ? -16.069 6.716 -16.355 1.00 66.25 192 GLY A O 1
ATOM 1432 N N . SER A 1 193 ? -15.942 8.101 -14.583 1.00 72.69 193 SER A N 1
ATOM 1433 C CA . SER A 1 193 ? -14.629 7.654 -14.112 1.00 72.69 193 SER A CA 1
ATOM 1434 C C . SER A 1 193 ? -14.602 6.178 -13.715 1.00 72.69 193 SER A C 1
ATOM 1436 O O . SER A 1 193 ? -13.617 5.506 -14.000 1.00 72.69 193 SER A O 1
ATOM 1438 N N . ALA A 1 194 ? -15.664 5.650 -13.095 1.00 69.44 194 ALA A N 1
ATOM 1439 C CA . ALA A 1 194 ? -15.704 4.242 -12.683 1.00 69.44 194 ALA A CA 1
ATOM 1440 C C . ALA A 1 194 ? -15.672 3.285 -13.890 1.00 69.44 194 ALA A C 1
ATOM 1442 O O . ALA A 1 194 ? -14.869 2.357 -13.924 1.00 69.44 194 ALA A O 1
ATOM 1443 N N . ILE A 1 195 ? -16.480 3.561 -14.921 1.00 77.69 195 ILE A N 1
ATOM 1444 C CA . ILE A 1 195 ? -16.521 2.758 -16.157 1.00 77.69 195 ILE A CA 1
ATOM 1445 C C . ILE A 1 195 ? -15.171 2.819 -16.883 1.00 77.69 195 ILE A C 1
ATOM 1447 O O . ILE A 1 195 ? -14.658 1.801 -17.350 1.00 77.69 195 ILE A O 1
ATOM 1451 N N . PHE A 1 196 ? -14.582 4.015 -16.952 1.00 78.88 196 PHE A N 1
ATOM 1452 C CA . PHE A 1 196 ? -13.274 4.237 -17.561 1.00 78.88 196 PHE A CA 1
ATOM 1453 C C . PHE A 1 196 ? -12.161 3.465 -16.836 1.00 78.88 196 PHE A C 1
ATOM 1455 O O . PHE A 1 196 ? -11.322 2.834 -17.479 1.00 78.88 196 PHE A O 1
ATOM 1462 N N . ASN A 1 197 ? -12.204 3.445 -15.502 1.00 82.94 197 ASN A N 1
ATOM 1463 C CA . ASN A 1 197 ? -11.259 2.699 -14.676 1.00 82.94 197 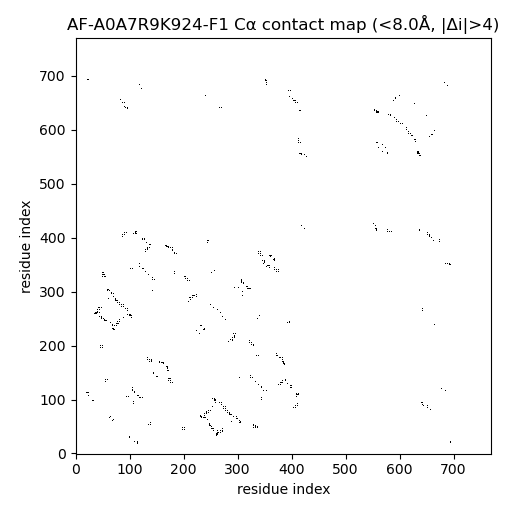ASN A CA 1
ATOM 1464 C C . ASN A 1 197 ? -11.375 1.181 -14.898 1.00 82.94 197 ASN A C 1
ATOM 1466 O O . ASN A 1 197 ? -10.365 0.501 -15.102 1.00 82.94 197 ASN A O 1
ATOM 1470 N N . SER A 1 198 ? -12.600 0.646 -14.938 1.00 84.62 198 SER A N 1
ATOM 1471 C CA . SER A 1 198 ? -12.840 -0.778 -15.208 1.00 84.62 198 SER A CA 1
ATOM 1472 C C . SER A 1 198 ? -12.326 -1.197 -16.587 1.00 84.62 198 SER A C 1
ATOM 1474 O O . SER A 1 198 ? -11.707 -2.253 -16.718 1.00 84.62 198 SER A O 1
ATOM 1476 N N . PHE A 1 199 ? -12.523 -0.359 -17.610 1.00 89.88 199 PHE A N 1
ATOM 1477 C CA . PHE A 1 199 ? -12.034 -0.620 -18.965 1.00 89.88 199 PHE A CA 1
ATOM 1478 C C . PHE A 1 199 ? -10.505 -0.740 -19.023 1.00 89.88 199 PHE A C 1
ATOM 1480 O O . PHE A 1 199 ? -9.984 -1.739 -19.524 1.00 89.88 199 PHE A O 1
ATOM 1487 N N . PHE A 1 200 ? -9.775 0.229 -18.466 1.00 91.06 200 PHE A N 1
ATOM 1488 C CA . PHE A 1 200 ? -8.314 0.162 -18.450 1.00 91.06 200 PHE A CA 1
ATOM 1489 C C . PHE A 1 200 ? -7.775 -0.965 -17.575 1.00 91.06 200 PHE A C 1
ATOM 1491 O O . PHE A 1 200 ? -6.768 -1.572 -17.932 1.00 91.06 200 PHE A O 1
ATOM 1498 N N . THR A 1 201 ? -8.466 -1.304 -16.486 1.00 91.19 201 THR A N 1
ATOM 1499 C CA . THR A 1 201 ? -8.077 -2.444 -15.646 1.00 91.19 201 THR A CA 1
ATOM 1500 C C . THR A 1 201 ? -8.159 -3.755 -16.426 1.00 91.19 201 THR A C 1
ATOM 1502 O O . THR A 1 201 ? -7.260 -4.588 -16.321 1.00 91.19 201 THR A O 1
ATOM 1505 N N . MET A 1 202 ? -9.192 -3.945 -17.255 1.00 92.50 202 MET A N 1
ATOM 1506 C CA . MET A 1 202 ? -9.289 -5.141 -18.101 1.00 92.50 202 MET A CA 1
ATOM 1507 C C . MET A 1 202 ? -8.145 -5.225 -19.118 1.00 92.50 202 MET A C 1
ATOM 1509 O O . MET A 1 202 ? -7.581 -6.302 -19.309 1.00 92.50 202 MET A O 1
ATOM 1513 N N . ILE A 1 203 ? -7.766 -4.100 -19.736 1.00 93.25 203 ILE A N 1
ATOM 1514 C CA . ILE A 1 203 ? -6.603 -4.040 -20.639 1.00 93.25 203 ILE A CA 1
ATOM 1515 C C . ILE A 1 203 ? -5.320 -4.390 -19.879 1.00 93.25 203 ILE A C 1
ATOM 1517 O O . ILE A 1 203 ? -4.526 -5.202 -20.347 1.00 93.25 203 ILE A O 1
ATOM 1521 N N . ASN A 1 204 ? -5.137 -3.809 -18.695 1.00 91.44 204 ASN A N 1
ATOM 1522 C CA . ASN A 1 204 ? -3.981 -4.043 -17.837 1.00 91.44 204 ASN A CA 1
ATOM 1523 C C . ASN A 1 204 ? -3.838 -5.533 -17.469 1.00 91.44 204 ASN A C 1
ATOM 1525 O O . ASN A 1 204 ? -2.770 -6.120 -17.641 1.00 91.44 204 ASN A O 1
ATOM 1529 N N . LEU A 1 205 ? -4.935 -6.185 -17.068 1.00 93.75 205 LEU A N 1
ATOM 1530 C CA . LEU A 1 205 ? -4.965 -7.627 -16.808 1.00 93.75 205 LEU A CA 1
ATOM 1531 C C . LEU A 1 205 ? -4.654 -8.464 -18.058 1.00 93.75 205 LEU A C 1
ATOM 1533 O O . LEU A 1 205 ? -3.910 -9.441 -17.970 1.00 93.75 205 LEU A O 1
ATOM 1537 N N . ALA A 1 206 ? -5.180 -8.085 -19.225 1.00 95.31 206 ALA A N 1
ATOM 1538 C CA . ALA A 1 206 ? -4.886 -8.782 -20.477 1.00 95.31 206 ALA A CA 1
ATOM 1539 C C . ALA A 1 206 ? -3.393 -8.697 -20.841 1.00 95.31 206 ALA A C 1
ATOM 1541 O O . ALA A 1 206 ? -2.794 -9.696 -21.244 1.00 95.31 206 ALA A O 1
ATOM 1542 N N . VAL A 1 207 ? -2.772 -7.530 -20.644 1.00 95.00 207 VAL A N 1
ATOM 1543 C CA . VAL A 1 207 ? -1.334 -7.346 -20.880 1.00 95.00 207 VAL A CA 1
ATOM 1544 C C . VAL A 1 207 ? -0.493 -8.098 -19.850 1.00 95.00 207 VAL A C 1
ATOM 1546 O O . VAL A 1 207 ? 0.512 -8.700 -20.224 1.00 95.00 207 VAL A O 1
ATOM 1549 N N . MET A 1 208 ? -0.920 -8.164 -18.589 1.00 94.69 208 MET A N 1
ATOM 1550 C CA . MET A 1 208 ? -0.264 -9.004 -17.583 1.00 94.69 208 MET A CA 1
ATOM 1551 C C . MET A 1 208 ? -0.234 -10.479 -18.012 1.00 94.69 208 MET A C 1
ATOM 1553 O O . MET A 1 208 ? 0.825 -11.107 -17.985 1.00 94.69 208 MET A O 1
ATOM 1557 N N . VAL A 1 209 ? -1.364 -11.027 -18.473 1.00 96.25 209 VAL A N 1
ATOM 1558 C CA . VAL A 1 209 ? -1.425 -12.406 -18.993 1.00 96.25 209 VAL A CA 1
ATOM 1559 C C . VAL A 1 209 ? -0.522 -12.576 -20.217 1.00 96.25 209 VAL A C 1
ATOM 1561 O O . VAL A 1 209 ? 0.195 -13.572 -20.316 1.00 96.25 209 VAL A O 1
ATOM 1564 N N . PHE A 1 210 ? -0.500 -11.597 -21.124 1.00 95.94 210 PHE A N 1
ATOM 1565 C CA . PHE A 1 210 ? 0.392 -11.603 -22.285 1.00 95.94 210 PHE A CA 1
ATOM 1566 C C . PHE A 1 210 ? 1.875 -11.672 -21.884 1.00 95.94 210 PHE A C 1
ATOM 1568 O O . PHE A 1 210 ? 2.609 -12.502 -22.422 1.00 95.94 210 PHE A O 1
ATOM 1575 N N . VAL A 1 211 ? 2.306 -10.856 -20.914 1.00 95.50 211 VAL A N 1
ATOM 1576 C CA . VAL A 1 211 ? 3.683 -10.866 -20.386 1.00 95.50 211 VAL A CA 1
ATOM 1577 C C . VAL A 1 211 ? 4.035 -12.232 -19.806 1.00 95.50 211 VAL A C 1
ATOM 1579 O O . VAL A 1 211 ? 5.119 -12.740 -20.081 1.00 95.50 211 VAL A O 1
ATOM 1582 N N . ILE A 1 212 ? 3.123 -12.844 -19.047 1.00 96.44 212 ILE A N 1
ATOM 1583 C CA . ILE A 1 212 ? 3.324 -14.173 -18.458 1.00 96.44 212 ILE A CA 1
ATOM 1584 C C . ILE A 1 212 ? 3.532 -15.217 -19.562 1.00 96.44 212 ILE A C 1
ATOM 1586 O O . ILE A 1 212 ? 4.538 -15.923 -19.561 1.00 96.44 212 ILE A O 1
ATOM 1590 N N . VAL A 1 213 ? 2.614 -15.297 -20.530 1.00 96.50 213 VAL A N 1
ATOM 1591 C CA . VAL A 1 213 ? 2.669 -16.305 -21.603 1.00 96.50 213 VAL A CA 1
ATOM 1592 C C . VAL A 1 213 ? 3.926 -16.139 -22.457 1.00 96.50 213 VAL A C 1
ATOM 1594 O O . VAL A 1 213 ? 4.655 -17.106 -22.677 1.00 96.50 213 VAL A O 1
ATOM 1597 N N . MET A 1 214 ? 4.208 -14.916 -22.911 1.00 94.94 214 MET A N 1
ATOM 1598 C CA . MET A 1 214 ? 5.369 -14.648 -23.762 1.00 94.94 214 MET A CA 1
ATOM 1599 C C . MET A 1 214 ? 6.687 -14.787 -22.999 1.00 94.94 214 MET A C 1
ATOM 1601 O O . MET A 1 214 ? 7.647 -15.331 -23.538 1.00 94.94 214 MET A O 1
ATOM 1605 N N . GLY A 1 215 ? 6.744 -14.341 -21.745 1.00 94.50 215 GLY A N 1
ATOM 1606 C CA . GLY A 1 215 ? 7.955 -14.442 -20.937 1.00 94.50 215 GLY A CA 1
ATOM 1607 C C . GLY A 1 215 ? 8.315 -15.889 -20.594 1.00 94.50 215 GLY A C 1
ATOM 1608 O O . GLY A 1 215 ? 9.484 -16.251 -20.689 1.00 94.50 215 GLY A O 1
ATOM 1609 N N . PHE A 1 216 ? 7.331 -16.754 -20.308 1.00 95.81 216 PHE A N 1
ATOM 1610 C CA . PHE A 1 216 ? 7.590 -18.192 -20.147 1.00 95.81 216 PHE A CA 1
ATOM 1611 C C . PHE A 1 216 ? 7.957 -18.889 -21.461 1.00 95.81 216 PHE A C 1
ATOM 1613 O O . PHE A 1 216 ? 8.768 -19.811 -21.446 1.00 95.81 216 PHE A O 1
ATOM 1620 N N . TYR A 1 217 ? 7.420 -18.444 -22.601 1.00 95.50 217 TYR A N 1
ATOM 1621 C CA . TYR A 1 217 ? 7.799 -18.992 -23.907 1.00 95.50 217 TYR A CA 1
ATOM 1622 C C . TYR A 1 217 ? 9.278 -18.730 -24.251 1.00 95.50 217 TYR A C 1
ATOM 1624 O O . TYR A 1 217 ? 9.935 -19.591 -24.833 1.00 95.50 217 TYR A O 1
ATOM 1632 N N . TYR A 1 218 ? 9.820 -17.572 -23.857 1.00 94.31 218 TYR A N 1
ATOM 1633 C CA . TYR A 1 218 ? 11.234 -17.208 -24.043 1.00 94.31 218 TYR A CA 1
ATOM 1634 C C . TYR A 1 218 ? 12.109 -17.450 -22.798 1.00 94.31 218 TYR A C 1
ATOM 1636 O O . TYR A 1 218 ? 13.242 -16.965 -22.740 1.00 94.31 218 TYR A O 1
ATOM 1644 N N . ALA A 1 219 ? 11.611 -18.193 -21.807 1.00 94.00 219 ALA A N 1
ATOM 1645 C CA . ALA A 1 219 ? 12.327 -18.456 -20.565 1.00 94.00 219 ALA A CA 1
ATOM 1646 C C . ALA A 1 219 ? 13.598 -19.286 -20.796 1.00 94.00 219 ALA A C 1
ATOM 1648 O O . ALA A 1 219 ? 13.586 -20.305 -21.488 1.00 94.00 219 ALA A O 1
ATOM 1649 N N . ARG A 1 220 ? 14.690 -18.870 -20.151 1.00 93.38 220 ARG A N 1
ATOM 1650 C CA . ARG A 1 220 ? 15.983 -19.559 -20.146 1.00 93.38 220 ARG A CA 1
ATOM 1651 C C . ARG A 1 220 ? 16.353 -19.928 -18.707 1.00 93.38 220 ARG A C 1
ATOM 1653 O O . ARG A 1 220 ? 16.749 -19.042 -17.947 1.00 93.38 220 ARG A O 1
ATOM 1660 N N . PRO A 1 221 ? 16.218 -21.204 -18.296 1.00 91.81 221 PRO A N 1
ATOM 1661 C CA . PRO A 1 221 ? 16.537 -21.648 -16.933 1.00 91.81 221 PRO A CA 1
ATOM 1662 C C . PRO A 1 221 ? 17.980 -21.344 -16.499 1.00 91.81 221 PRO A C 1
ATOM 1664 O O . PRO A 1 221 ? 18.274 -21.256 -15.304 1.00 91.81 221 PRO A O 1
ATOM 1667 N N . GLU A 1 222 ? 18.885 -21.129 -17.455 1.00 92.12 222 GLU A N 1
ATOM 1668 C CA . GLU A 1 222 ? 20.267 -20.721 -17.205 1.00 92.12 222 GLU A CA 1
ATOM 1669 C C . GLU A 1 222 ? 20.346 -19.371 -16.471 1.00 92.12 222 GLU A C 1
ATOM 1671 O O . GLU A 1 222 ? 21.247 -19.163 -15.658 1.00 92.12 222 GLU A O 1
ATOM 1676 N N . ASN A 1 223 ? 19.384 -18.467 -16.682 1.00 91.12 223 ASN A N 1
ATOM 1677 C CA . ASN A 1 223 ? 19.354 -17.150 -16.033 1.00 91.12 223 ASN A CA 1
ATOM 1678 C C . ASN A 1 223 ? 19.123 -17.225 -14.512 1.00 91.12 223 ASN A C 1
ATOM 1680 O O . ASN A 1 223 ? 19.462 -16.286 -13.799 1.00 91.12 223 ASN A O 1
ATOM 1684 N N . TRP A 1 224 ? 18.577 -18.332 -13.999 1.00 92.62 224 TRP A N 1
ATOM 1685 C CA . TRP A 1 224 ? 18.410 -18.563 -12.556 1.00 92.62 224 TRP A CA 1
ATOM 1686 C C . TRP A 1 224 ? 19.598 -19.282 -11.907 1.00 92.62 224 TRP A C 1
ATOM 1688 O O . TRP A 1 224 ? 19.722 -19.290 -10.684 1.00 92.62 224 TRP A O 1
ATOM 1698 N N . THR A 1 225 ? 20.461 -19.913 -12.703 1.00 88.19 225 THR A N 1
ATOM 1699 C CA . THR A 1 225 ? 21.633 -20.657 -12.207 1.00 88.19 225 THR A CA 1
ATOM 1700 C C . THR A 1 225 ? 22.939 -19.889 -12.397 1.00 88.19 225 THR A C 1
ATOM 1702 O O . THR A 1 225 ? 23.878 -20.071 -11.623 1.00 88.19 225 THR A O 1
ATOM 1705 N N . SER A 1 226 ? 23.001 -19.003 -13.389 1.00 81.69 226 SER A N 1
ATOM 1706 C CA . SER A 1 226 ? 24.153 -18.143 -13.664 1.00 81.69 226 SER A CA 1
ATOM 1707 C C . SER A 1 226 ? 24.162 -16.871 -12.800 1.00 81.69 226 SER A C 1
ATOM 1709 O O . SER A 1 226 ? 23.131 -16.429 -12.307 1.00 81.69 226 SER A O 1
ATOM 1711 N N . GLY A 1 227 ? 25.352 -16.292 -12.586 1.00 72.38 227 GLY A N 1
ATOM 1712 C CA . GLY A 1 227 ? 25.516 -15.000 -11.902 1.00 72.38 227 GLY A CA 1
ATOM 1713 C C . GLY A 1 227 ? 25.163 -14.993 -10.410 1.00 72.38 227 GLY A C 1
ATOM 1714 O O . GLY A 1 227 ? 24.476 -14.095 -9.955 1.00 72.38 227 GLY A O 1
ATOM 1715 N N . GLY A 1 228 ? 25.619 -15.984 -9.639 1.00 78.75 228 GLY A N 1
ATOM 1716 C CA . GLY A 1 228 ? 25.347 -16.062 -8.193 1.00 78.75 228 GLY A CA 1
ATOM 1717 C C . GLY A 1 228 ? 24.133 -16.921 -7.818 1.00 78.75 228 GLY A C 1
ATOM 1718 O O . GLY A 1 228 ? 23.830 -17.069 -6.636 1.00 78.75 228 GLY A O 1
ATOM 1719 N N . GLY A 1 229 ? 23.483 -17.546 -8.807 1.00 88.88 229 GLY A N 1
ATOM 1720 C CA . GLY A 1 229 ? 22.380 -18.485 -8.611 1.00 88.88 229 GLY A CA 1
ATOM 1721 C C . GLY A 1 229 ? 21.049 -17.795 -8.312 1.00 88.88 229 GLY A C 1
ATOM 1722 O O . GLY A 1 229 ? 20.842 -16.631 -8.642 1.00 88.88 229 GLY A O 1
ATOM 1723 N N . PHE A 1 230 ? 20.131 -18.523 -7.672 1.00 91.75 230 PHE A N 1
ATOM 1724 C CA . PHE A 1 230 ? 18.776 -18.026 -7.417 1.00 91.75 230 PHE A CA 1
ATOM 1725 C C . PHE A 1 230 ? 18.737 -16.881 -6.387 1.00 91.75 230 PHE A C 1
ATOM 1727 O O . PHE A 1 230 ? 17.887 -15.999 -6.480 1.00 91.75 230 PHE A O 1
ATOM 1734 N N . LEU A 1 231 ? 19.663 -16.876 -5.418 1.00 93.62 231 LEU A N 1
ATOM 1735 C CA . LEU A 1 231 ? 19.729 -15.905 -4.316 1.00 93.62 231 LEU A CA 1
ATOM 1736 C C . LEU A 1 231 ? 21.090 -15.186 -4.276 1.00 93.62 231 LEU A C 1
ATOM 1738 O O . LEU A 1 231 ? 21.852 -15.391 -3.328 1.00 93.62 231 LEU A O 1
ATOM 1742 N N . PRO A 1 232 ? 21.409 -14.328 -5.262 1.00 91.19 232 PRO A N 1
ATOM 1743 C CA . PRO A 1 232 ? 22.717 -13.672 -5.338 1.00 91.19 232 PRO A CA 1
ATOM 1744 C C . PRO A 1 232 ? 22.984 -12.731 -4.152 1.00 91.19 232 PRO A C 1
ATOM 1746 O O . PRO A 1 232 ? 24.119 -12.605 -3.704 1.00 91.19 232 PRO A O 1
ATOM 1749 N N . PHE A 1 233 ? 21.933 -12.119 -3.599 1.00 90.19 233 PHE A N 1
ATOM 1750 C CA . PHE A 1 233 ? 21.995 -11.219 -2.439 1.00 90.19 233 PHE A CA 1
ATOM 1751 C C . PHE A 1 233 ? 21.630 -11.913 -1.110 1.00 90.19 233 PHE A C 1
ATOM 1753 O O . PHE A 1 233 ? 21.438 -11.265 -0.078 1.00 90.19 233 PHE A O 1
ATOM 1760 N N . GLY A 1 234 ? 21.509 -13.246 -1.122 1.00 90.56 234 GLY A N 1
ATOM 1761 C CA . GLY A 1 234 ? 21.091 -14.039 0.031 1.00 90.56 234 GLY A CA 1
ATOM 1762 C C . GLY A 1 234 ? 19.649 -13.773 0.483 1.00 90.56 234 GLY A C 1
ATOM 1763 O O . GLY A 1 234 ? 18.875 -13.066 -0.159 1.00 90.56 234 GLY A O 1
ATOM 1764 N N . PHE A 1 235 ? 19.274 -14.356 1.624 1.00 88.75 235 PHE A N 1
ATOM 1765 C CA . PHE A 1 235 ? 17.922 -14.208 2.177 1.00 88.75 235 PHE A CA 1
ATOM 1766 C C . PHE A 1 235 ? 17.637 -12.783 2.680 1.00 88.75 235 PHE A C 1
ATOM 1768 O O . PHE A 1 235 ? 16.501 -12.325 2.610 1.00 88.75 235 PHE A O 1
ATOM 1775 N N . SER A 1 236 ? 18.673 -12.054 3.108 1.00 87.75 236 SER A N 1
ATOM 1776 C CA . SER A 1 236 ? 18.553 -10.642 3.498 1.00 87.75 236 SER A CA 1
ATOM 1777 C C . SER A 1 236 ? 18.049 -9.776 2.335 1.00 87.75 236 SER A C 1
ATOM 1779 O O . SER A 1 236 ? 17.102 -9.008 2.502 1.00 87.75 236 SER A O 1
ATOM 1781 N N . GLY A 1 237 ? 18.584 -9.986 1.122 1.00 89.69 237 GLY A N 1
ATOM 1782 C CA . GLY A 1 237 ? 18.105 -9.314 -0.090 1.00 89.69 237 GLY A CA 1
ATOM 1783 C C . GLY A 1 237 ? 16.653 -9.650 -0.446 1.00 89.69 237 GLY A C 1
ATOM 1784 O O . GLY A 1 237 ? 15.914 -8.786 -0.913 1.00 89.69 237 GLY A O 1
ATOM 1785 N N . VAL A 1 238 ? 16.195 -10.874 -0.151 1.00 92.88 238 VAL A N 1
ATOM 1786 C CA . VAL A 1 238 ? 14.792 -11.276 -0.354 1.00 92.88 238 VAL A CA 1
ATOM 1787 C C . VAL A 1 238 ? 13.848 -10.527 0.588 1.00 92.88 238 VAL A C 1
ATOM 1789 O O . VAL A 1 238 ? 12.802 -10.067 0.127 1.00 92.88 238 VAL A O 1
ATOM 1792 N N . ILE A 1 239 ? 14.199 -10.380 1.872 1.00 89.94 239 ILE A N 1
ATOM 1793 C CA . ILE A 1 239 ? 13.383 -9.640 2.853 1.00 89.94 239 ILE A CA 1
ATOM 1794 C C . ILE A 1 239 ? 13.365 -8.144 2.517 1.00 89.94 239 ILE A C 1
ATOM 1796 O O . ILE A 1 239 ? 12.291 -7.545 2.460 1.00 89.94 239 ILE A O 1
ATOM 1800 N N . ALA A 1 240 ? 14.527 -7.551 2.222 1.00 88.75 240 ALA A N 1
ATOM 1801 C CA . ALA A 1 240 ? 14.614 -6.153 1.797 1.00 88.75 240 ALA A CA 1
ATOM 1802 C C . ALA A 1 240 ? 13.795 -5.910 0.516 1.00 88.75 240 ALA A C 1
ATOM 1804 O O . ALA A 1 240 ? 12.983 -4.988 0.453 1.00 88.75 240 ALA A O 1
ATOM 1805 N N . GLY A 1 241 ? 13.918 -6.809 -0.467 1.00 90.50 241 GLY A N 1
ATOM 1806 C CA . GLY A 1 241 ? 13.096 -6.801 -1.672 1.00 90.50 241 GLY A CA 1
ATOM 1807 C C . GLY A 1 241 ? 11.602 -6.951 -1.378 1.00 90.50 241 GLY A C 1
ATOM 1808 O O . GLY A 1 241 ? 10.799 -6.300 -2.035 1.00 90.50 241 GLY A O 1
ATOM 1809 N N . ALA A 1 242 ? 11.204 -7.743 -0.374 1.00 92.50 242 ALA A N 1
ATOM 1810 C CA . ALA A 1 242 ? 9.803 -7.893 0.026 1.00 92.50 242 ALA A CA 1
ATOM 1811 C C . ALA A 1 242 ? 9.226 -6.587 0.598 1.00 92.50 242 ALA A C 1
ATOM 1813 O O . ALA A 1 242 ? 8.093 -6.234 0.268 1.00 92.50 242 ALA A O 1
ATOM 1814 N N . ALA A 1 243 ? 10.003 -5.838 1.389 1.00 89.25 243 ALA A N 1
ATOM 1815 C CA . ALA A 1 243 ? 9.591 -4.534 1.917 1.00 89.25 243 ALA A CA 1
ATOM 1816 C C . ALA A 1 243 ? 9.355 -3.510 0.795 1.00 89.25 243 ALA A C 1
ATOM 1818 O O . ALA A 1 243 ? 8.388 -2.748 0.834 1.00 89.25 243 ALA A O 1
ATOM 1819 N N . THR A 1 244 ? 10.188 -3.536 -0.247 1.00 89.44 244 THR A N 1
ATOM 1820 C CA . THR A 1 244 ? 9.999 -2.708 -1.444 1.00 89.44 244 THR A CA 1
ATOM 1821 C C . THR A 1 244 ? 8.821 -3.204 -2.296 1.00 89.44 244 THR A C 1
ATOM 1823 O O . THR A 1 244 ? 7.949 -2.415 -2.651 1.00 89.44 244 THR A O 1
ATOM 1826 N N . CYS A 1 245 ? 8.723 -4.511 -2.568 1.00 92.25 245 CYS A N 1
ATOM 1827 C CA . CYS A 1 245 ? 7.623 -5.136 -3.320 1.00 92.25 245 CYS A CA 1
ATOM 1828 C C . CYS A 1 245 ? 6.252 -4.962 -2.655 1.00 92.25 245 CYS A C 1
ATOM 1830 O O . CYS A 1 245 ? 5.239 -4.993 -3.355 1.00 92.25 245 CYS A O 1
ATOM 1832 N N . PHE A 1 246 ? 6.200 -4.751 -1.337 1.00 91.81 246 PHE A N 1
ATOM 1833 C CA . PHE A 1 246 ? 4.968 -4.447 -0.608 1.00 91.81 246 PHE A CA 1
ATOM 1834 C C . PHE A 1 246 ? 4.213 -3.256 -1.213 1.00 91.81 246 PHE A C 1
ATOM 1836 O O . PHE A 1 246 ? 2.985 -3.288 -1.279 1.00 91.81 246 PHE A O 1
ATOM 1843 N N . TYR A 1 247 ? 4.935 -2.268 -1.756 1.00 91.25 247 TYR A N 1
ATOM 1844 C CA . TYR A 1 247 ? 4.358 -1.145 -2.499 1.00 91.25 247 TYR A CA 1
ATOM 1845 C C . TYR A 1 247 ? 3.382 -1.597 -3.598 1.00 91.25 247 TYR A C 1
ATOM 1847 O O . TYR A 1 247 ? 2.336 -0.984 -3.787 1.00 91.25 247 TYR A O 1
ATOM 1855 N N . ALA A 1 248 ? 3.679 -2.694 -4.303 1.00 93.44 248 ALA A N 1
ATOM 1856 C CA . ALA A 1 248 ? 2.838 -3.189 -5.393 1.00 93.44 248 ALA A CA 1
ATOM 1857 C C . ALA A 1 248 ? 1.482 -3.746 -4.920 1.00 93.44 248 ALA A C 1
ATOM 1859 O O . ALA A 1 248 ? 0.571 -3.906 -5.732 1.00 93.44 248 ALA A O 1
ATOM 1860 N N . PHE A 1 249 ? 1.355 -4.076 -3.632 1.00 93.31 249 PHE A N 1
ATOM 1861 C CA . PHE A 1 249 ? 0.110 -4.547 -3.024 1.00 93.31 249 PHE A CA 1
ATOM 1862 C C . PHE A 1 249 ? -0.704 -3.422 -2.382 1.00 93.31 249 PHE A C 1
ATOM 1864 O O . PHE A 1 249 ? -1.838 -3.662 -1.962 1.00 93.31 249 PHE A O 1
ATOM 1871 N N . VAL A 1 250 ? -0.163 -2.204 -2.304 1.00 90.00 250 VAL A N 1
ATOM 1872 C CA . VAL A 1 250 ? -0.917 -1.063 -1.783 1.00 90.00 250 VAL A CA 1
ATOM 1873 C C . VAL A 1 250 ? -2.053 -0.726 -2.747 1.00 90.00 250 VAL A C 1
ATOM 1875 O O . VAL A 1 250 ? -1.875 -0.713 -3.964 1.00 90.00 250 VAL A O 1
ATOM 1878 N N . GLY A 1 251 ? -3.242 -0.485 -2.195 1.00 88.88 251 GLY A N 1
ATOM 1879 C CA . GLY A 1 251 ? -4.445 -0.163 -2.959 1.00 88.88 251 GLY A CA 1
ATOM 1880 C C . GLY A 1 251 ? -5.622 -1.106 -2.724 1.00 88.88 251 GLY A C 1
ATOM 1881 O O . GLY A 1 251 ? -6.740 -0.754 -3.099 1.00 88.88 251 GLY A O 1
ATOM 1882 N N . PHE A 1 252 ? -5.448 -2.263 -2.068 1.00 90.69 252 PHE A N 1
ATOM 1883 C CA . PHE A 1 252 ? -6.600 -3.098 -1.686 1.00 90.69 252 PHE A CA 1
ATOM 1884 C C . PHE A 1 252 ? -7.526 -2.386 -0.682 1.00 90.69 252 PHE A C 1
ATOM 1886 O O . PHE A 1 252 ? -8.724 -2.649 -0.649 1.00 90.69 252 PHE A O 1
ATOM 1893 N N . ASP A 1 253 ? -7.001 -1.469 0.129 1.00 88.19 253 ASP A N 1
ATOM 1894 C CA . ASP A 1 253 ? -7.759 -0.628 1.070 1.00 88.19 253 ASP A CA 1
ATOM 1895 C C . ASP A 1 253 ? -8.780 0.294 0.379 1.00 88.19 253 ASP A C 1
ATOM 1897 O O . ASP A 1 253 ? -9.784 0.677 0.987 1.00 88.19 253 ASP A O 1
ATOM 1901 N N . SER A 1 254 ? -8.606 0.584 -0.910 1.00 83.94 254 SER A N 1
ATOM 1902 C CA . SER A 1 254 ? -9.603 1.292 -1.719 1.00 83.94 254 SER A CA 1
ATOM 1903 C C . SER A 1 254 ? -10.916 0.515 -1.875 1.00 83.94 254 SER A C 1
ATOM 1905 O O . SER A 1 254 ? -11.984 1.126 -1.998 1.00 83.94 254 SER A O 1
ATOM 1907 N N . ILE A 1 255 ? -10.864 -0.822 -1.785 1.00 89.25 255 ILE A N 1
ATOM 1908 C CA . ILE A 1 255 ? -12.050 -1.685 -1.720 1.00 89.25 255 ILE A CA 1
ATOM 1909 C C . ILE A 1 255 ? -12.858 -1.326 -0.470 1.00 89.25 255 ILE A C 1
ATOM 1911 O O . ILE A 1 255 ? -14.070 -1.128 -0.549 1.00 89.25 255 ILE A O 1
ATOM 1915 N N . ALA A 1 256 ? -12.180 -1.164 0.671 1.00 86.31 256 ALA A N 1
ATOM 1916 C CA . ALA A 1 256 ? -12.805 -0.787 1.934 1.00 86.31 256 ALA A CA 1
ATOM 1917 C C . ALA A 1 256 ? -13.382 0.642 1.882 1.00 86.31 256 ALA A C 1
ATOM 1919 O O . ALA A 1 256 ? -14.499 0.874 2.350 1.00 86.31 256 ALA A O 1
ATOM 1920 N N . THR A 1 257 ? -12.690 1.579 1.223 1.00 82.31 257 THR A N 1
ATOM 1921 C CA . THR A 1 257 ? -13.193 2.945 0.965 1.00 82.31 257 THR A CA 1
ATOM 1922 C C . THR A 1 257 ? -14.461 2.958 0.102 1.00 82.31 257 THR A C 1
ATOM 1924 O O . THR A 1 257 ? -15.310 3.832 0.272 1.00 82.31 257 THR A O 1
ATOM 1927 N N . SER A 1 258 ? -14.625 1.976 -0.787 1.00 81.69 258 SER A N 1
ATOM 1928 C CA . SER A 1 258 ? -15.783 1.849 -1.689 1.00 81.69 258 SER A CA 1
ATOM 1929 C C . SER A 1 258 ? -16.974 1.104 -1.064 1.00 81.69 258 SER A C 1
ATOM 1931 O O . SER A 1 258 ? -17.995 0.907 -1.722 1.00 81.69 258 SER A O 1
ATOM 1933 N N . SER A 1 259 ? -16.880 0.703 0.210 1.00 84.12 259 SER A N 1
ATOM 1934 C CA . SER A 1 259 ? -17.947 -0.019 0.924 1.00 84.12 259 SER A CA 1
ATOM 1935 C C . SER A 1 259 ? -19.256 0.764 1.054 1.00 84.12 259 SER A C 1
ATOM 1937 O O . SER A 1 259 ? -20.328 0.156 1.070 1.00 84.12 259 SER A O 1
ATOM 1939 N N . GLU A 1 260 ? -19.184 2.096 1.066 1.00 81.56 260 GLU A N 1
ATOM 1940 C CA . GLU A 1 260 ? -20.352 2.979 1.111 1.00 81.56 260 GLU A CA 1
ATOM 1941 C C . GLU A 1 260 ? -21.177 2.936 -0.191 1.00 81.56 260 GLU A C 1
ATOM 1943 O O . GLU A 1 260 ? -22.403 3.012 -0.166 1.00 81.56 260 GLU A O 1
ATOM 1948 N N . GLU A 1 261 ? -20.516 2.732 -1.333 1.00 81.50 261 GLU A N 1
ATOM 1949 C CA . GLU A 1 261 ? -21.137 2.683 -2.666 1.00 81.50 261 GLU A CA 1
ATOM 1950 C C . GLU A 1 261 ? -21.495 1.256 -3.110 1.00 81.50 261 GLU A C 1
ATOM 1952 O O . GLU A 1 261 ? -22.119 1.057 -4.157 1.00 81.50 261 GLU A O 1
ATOM 1957 N N . ALA A 1 262 ? -21.114 0.248 -2.323 1.00 85.81 262 ALA A N 1
ATOM 1958 C CA . ALA A 1 262 ? -21.422 -1.143 -2.601 1.00 85.81 262 ALA A CA 1
ATOM 1959 C C . ALA A 1 262 ? -22.914 -1.434 -2.374 1.00 85.81 262 ALA A C 1
ATOM 1961 O O . ALA A 1 262 ? -23.491 -1.089 -1.336 1.00 85.81 262 ALA A O 1
ATOM 1962 N N . ILE A 1 263 ? -23.530 -2.147 -3.323 1.00 86.56 263 ILE A N 1
ATOM 1963 C CA . ILE A 1 263 ? -24.935 -2.581 -3.222 1.00 86.56 263 ILE A CA 1
ATOM 1964 C C . ILE A 1 263 ? -25.126 -3.529 -2.028 1.00 86.56 263 ILE A C 1
ATOM 1966 O O . ILE A 1 263 ? -26.095 -3.425 -1.282 1.00 86.56 263 ILE A O 1
ATOM 1970 N N . THR A 1 264 ? -24.188 -4.457 -1.823 1.00 86.88 264 THR A N 1
ATOM 1971 C CA . THR A 1 264 ? -24.221 -5.419 -0.710 1.00 86.88 264 THR A CA 1
ATOM 1972 C C . THR A 1 264 ? -22.842 -5.512 -0.055 1.00 86.88 264 THR A C 1
ATOM 1974 O O . THR A 1 264 ? -22.077 -6.433 -0.353 1.00 86.88 264 THR A O 1
ATOM 1977 N N . PRO A 1 265 ? -22.487 -4.576 0.846 1.00 85.69 265 PRO A N 1
ATOM 1978 C CA . PRO A 1 265 ? -21.135 -4.494 1.399 1.00 85.69 265 PRO A CA 1
ATOM 1979 C C . PRO A 1 265 ? -20.740 -5.745 2.194 1.00 85.69 265 PRO A C 1
ATOM 1981 O O . PRO A 1 265 ? -19.593 -6.175 2.133 1.00 85.69 265 PRO A O 1
ATOM 1984 N N . THR A 1 266 ? -21.696 -6.396 2.866 1.00 86.12 266 THR A N 1
ATOM 1985 C CA . THR A 1 266 ? -21.435 -7.568 3.722 1.00 86.12 266 THR A CA 1
ATOM 1986 C C . THR A 1 266 ? -20.900 -8.795 2.978 1.00 86.12 266 THR A C 1
ATOM 1988 O O . THR A 1 266 ? -20.283 -9.651 3.605 1.00 86.12 266 THR A O 1
ATOM 1991 N N . VAL A 1 267 ? -21.131 -8.895 1.665 1.00 87.88 267 VAL A N 1
ATOM 1992 C CA . VAL A 1 267 ? -20.660 -10.011 0.822 1.00 87.88 267 VAL A CA 1
ATOM 1993 C C . VAL A 1 267 ? -19.669 -9.524 -0.226 1.00 87.88 267 VAL A C 1
ATOM 1995 O O . VAL A 1 267 ? -18.633 -10.156 -0.423 1.00 87.88 267 VAL A O 1
ATOM 1998 N N . SER A 1 268 ? -19.951 -8.389 -0.870 1.00 91.00 268 SER A N 1
ATOM 1999 C CA . SER A 1 268 ? -19.117 -7.876 -1.956 1.00 91.00 268 SER A CA 1
ATOM 2000 C C . SER A 1 268 ? -17.715 -7.501 -1.495 1.00 91.00 268 SER A C 1
ATOM 2002 O O . SER A 1 268 ? -16.767 -7.792 -2.211 1.00 91.00 268 SER A O 1
ATOM 2004 N N . ILE A 1 269 ? -17.568 -6.894 -0.314 1.00 91.62 269 ILE A N 1
ATOM 2005 C CA . ILE A 1 269 ? -16.267 -6.447 0.200 1.00 91.62 269 ILE A CA 1
ATOM 2006 C C . ILE A 1 269 ? -15.317 -7.619 0.473 1.00 91.62 269 ILE A C 1
ATOM 2008 O O . ILE A 1 269 ? -14.250 -7.646 -0.134 1.00 91.62 269 ILE A O 1
ATOM 2012 N N . PRO A 1 270 ? -15.665 -8.620 1.305 1.00 92.56 270 PRO A N 1
ATOM 2013 C CA . PRO A 1 270 ? -14.742 -9.711 1.600 1.00 92.56 270 PRO A CA 1
ATOM 2014 C C . PRO A 1 270 ? -14.435 -10.562 0.369 1.00 92.56 270 PRO A C 1
ATOM 2016 O O . PRO A 1 270 ? -13.290 -10.981 0.195 1.00 92.56 270 PRO A O 1
ATOM 2019 N N . LEU A 1 271 ? -15.429 -10.787 -0.501 1.00 93.06 271 LEU A N 1
ATOM 2020 C CA . LEU A 1 271 ? -15.219 -11.526 -1.741 1.00 93.06 271 LEU A CA 1
ATOM 2021 C C . LEU A 1 271 ? -14.264 -10.769 -2.668 1.00 93.06 271 LEU A C 1
ATOM 2023 O O . LEU A 1 271 ? -13.267 -11.353 -3.081 1.00 93.06 271 LEU A O 1
ATOM 2027 N N . ALA A 1 272 ? -14.514 -9.478 -2.918 1.00 94.12 272 ALA A N 1
ATOM 2028 C CA . ALA A 1 272 ? -13.655 -8.649 -3.760 1.00 94.12 272 ALA A CA 1
ATOM 2029 C C . ALA A 1 272 ? -12.225 -8.593 -3.214 1.00 94.12 272 ALA A C 1
ATOM 2031 O O . ALA A 1 272 ? -11.292 -8.911 -3.948 1.00 94.12 272 ALA A O 1
ATOM 2032 N N . THR A 1 273 ? -12.046 -8.296 -1.922 1.00 93.50 273 THR A N 1
ATOM 2033 C CA . THR A 1 273 ? -10.721 -8.227 -1.290 1.00 93.50 273 THR A CA 1
ATOM 2034 C C . THR A 1 273 ? -9.938 -9.527 -1.460 1.00 93.50 273 THR A C 1
ATOM 2036 O O . THR A 1 273 ? -8.790 -9.493 -1.901 1.00 93.50 273 THR A O 1
ATOM 2039 N N . LEU A 1 274 ? -10.547 -10.682 -1.168 1.00 94.38 274 LEU A N 1
ATOM 2040 C CA . LEU A 1 274 ? -9.861 -11.969 -1.287 1.00 94.38 274 LEU A CA 1
ATOM 2041 C C . LEU A 1 274 ? -9.527 -12.304 -2.747 1.00 94.38 274 LEU A C 1
ATOM 2043 O O . LEU A 1 274 ? -8.408 -12.727 -3.038 1.00 94.38 274 LEU A O 1
ATOM 2047 N N . THR A 1 275 ? -10.470 -12.095 -3.671 1.00 94.75 275 THR A N 1
ATOM 2048 C CA . THR A 1 275 ? -10.243 -12.388 -5.093 1.00 94.75 275 THR A CA 1
ATOM 2049 C C . THR A 1 275 ? -9.189 -11.475 -5.708 1.00 94.75 275 THR A C 1
ATOM 2051 O O . THR A 1 275 ? -8.311 -11.968 -6.414 1.00 94.75 275 THR A O 1
ATOM 2054 N N . SER A 1 276 ? -9.222 -10.173 -5.409 1.00 95.06 276 SER A N 1
ATOM 2055 C CA . SER A 1 276 ? -8.251 -9.212 -5.930 1.00 95.06 276 SER A CA 1
ATOM 2056 C C . SER A 1 276 ? -6.850 -9.525 -5.410 1.00 95.06 276 SER A C 1
ATOM 2058 O O . SER A 1 276 ? -5.918 -9.582 -6.208 1.00 95.06 276 SER A O 1
ATOM 2060 N N . MET A 1 277 ? -6.700 -9.806 -4.109 1.00 94.75 277 MET A N 1
ATOM 2061 C CA . MET A 1 277 ? -5.400 -10.162 -3.529 1.00 94.75 277 MET A CA 1
ATOM 2062 C C . MET A 1 277 ? -4.820 -11.433 -4.155 1.00 94.75 277 MET A C 1
ATOM 2064 O O . MET A 1 277 ? -3.667 -11.432 -4.572 1.00 94.75 277 MET A O 1
ATOM 2068 N N . LEU A 1 278 ? -5.616 -12.499 -4.291 1.00 95.19 278 LEU A N 1
ATOM 2069 C CA . LEU A 1 278 ? -5.141 -13.756 -4.882 1.00 95.19 278 LEU A CA 1
ATOM 2070 C C . LEU A 1 278 ? -4.707 -13.590 -6.344 1.00 95.19 278 LEU A C 1
ATOM 2072 O O . LEU A 1 278 ? -3.630 -14.058 -6.716 1.00 95.19 278 LEU A O 1
ATOM 2076 N N . VAL A 1 279 ? -5.518 -12.913 -7.164 1.00 95.81 279 VAL A N 1
ATOM 2077 C CA . VAL A 1 279 ? -5.201 -12.667 -8.582 1.00 95.81 279 VAL A CA 1
ATOM 2078 C C . VAL A 1 279 ? -3.909 -11.864 -8.713 1.00 95.81 279 VAL A C 1
ATOM 2080 O O . VAL A 1 279 ? -3.037 -12.230 -9.501 1.00 95.81 279 VAL A O 1
ATOM 2083 N N . VAL A 1 280 ? -3.761 -10.807 -7.915 1.00 96.38 280 VAL A N 1
ATOM 2084 C CA . VAL A 1 280 ? -2.594 -9.923 -7.962 1.00 96.38 280 VAL A CA 1
ATOM 2085 C C . VAL A 1 280 ? -1.332 -10.621 -7.453 1.00 96.38 280 VAL A C 1
ATOM 2087 O O . VAL A 1 280 ? -0.305 -10.561 -8.125 1.00 96.38 280 VAL A O 1
ATOM 2090 N N . THR A 1 281 ? -1.389 -11.352 -6.333 1.00 96.38 281 THR A N 1
ATOM 2091 C CA . THR A 1 281 ? -0.227 -12.095 -5.814 1.00 96.38 281 THR A CA 1
ATOM 2092 C C . THR A 1 281 ? 0.273 -13.132 -6.819 1.00 96.38 281 THR A C 1
ATOM 2094 O O . THR A 1 281 ? 1.473 -13.191 -7.091 1.00 96.38 281 THR A O 1
ATOM 2097 N N . ILE A 1 282 ? -0.632 -13.921 -7.409 1.00 96.94 282 ILE A N 1
ATOM 2098 C CA . ILE A 1 282 ? -0.266 -14.913 -8.431 1.00 96.94 282 ILE A CA 1
ATOM 2099 C C . ILE A 1 282 ? 0.302 -14.209 -9.668 1.00 96.94 282 ILE A C 1
ATOM 2101 O O . ILE A 1 282 ? 1.357 -14.601 -10.165 1.00 96.94 282 ILE A O 1
ATOM 2105 N N . GLY A 1 283 ? -0.356 -13.145 -10.137 1.00 96.75 283 GLY A N 1
ATOM 2106 C CA . GLY A 1 283 ? 0.099 -12.358 -11.280 1.00 96.75 283 GLY A CA 1
ATOM 2107 C C . GLY A 1 283 ? 1.512 -11.807 -11.088 1.00 96.75 283 GLY A C 1
ATOM 2108 O O . GLY A 1 283 ? 2.358 -11.978 -11.962 1.00 96.75 283 GLY A O 1
ATOM 2109 N N . TYR A 1 284 ? 1.809 -11.218 -9.929 1.00 97.06 284 TYR A N 1
ATOM 2110 C CA . TYR A 1 284 ? 3.124 -10.638 -9.638 1.00 97.06 284 TYR A CA 1
ATOM 2111 C C . TYR A 1 284 ? 4.233 -11.679 -9.552 1.00 97.06 284 TYR A C 1
ATOM 2113 O O . TYR A 1 284 ? 5.314 -11.465 -10.104 1.00 97.06 284 TYR A O 1
ATOM 2121 N N . ILE A 1 285 ? 3.960 -12.820 -8.914 1.00 97.25 285 ILE A N 1
ATOM 2122 C CA . ILE A 1 285 ? 4.890 -13.952 -8.862 1.00 97.25 285 ILE A CA 1
ATOM 2123 C C . ILE A 1 285 ? 5.217 -14.434 -10.279 1.00 97.25 285 ILE A C 1
ATOM 2125 O O . ILE A 1 285 ? 6.390 -14.588 -10.622 1.00 97.25 285 ILE A O 1
ATOM 2129 N N . LEU A 1 286 ? 4.195 -14.627 -11.118 1.00 97.31 286 LEU A N 1
ATOM 2130 C CA . LEU A 1 286 ? 4.369 -15.134 -12.478 1.00 97.31 286 LEU A CA 1
ATOM 2131 C C . LEU A 1 286 ? 5.071 -14.127 -13.393 1.00 97.31 286 LEU A C 1
ATOM 2133 O O . LEU A 1 286 ? 5.970 -14.521 -14.129 1.00 97.31 286 LEU A O 1
ATOM 2137 N N . VAL A 1 287 ? 4.716 -12.841 -13.331 1.00 96.75 287 VAL A N 1
ATOM 2138 C CA . VAL A 1 287 ? 5.386 -11.782 -14.108 1.00 96.75 287 VAL A CA 1
ATOM 2139 C C . VAL A 1 287 ? 6.856 -11.660 -13.709 1.00 96.75 287 VAL A C 1
ATOM 2141 O O . VAL A 1 287 ? 7.721 -11.568 -14.578 1.00 96.75 287 VAL A O 1
ATOM 2144 N N . SER A 1 288 ? 7.161 -11.708 -12.412 1.00 95.94 288 SER A N 1
ATOM 2145 C CA . SER A 1 288 ? 8.540 -11.590 -11.919 1.00 95.94 288 SER A CA 1
ATOM 2146 C C . SER A 1 288 ? 9.385 -12.818 -12.266 1.00 95.94 288 SER A C 1
ATOM 2148 O O . SER A 1 288 ? 10.550 -12.685 -12.654 1.00 95.94 288 SER A O 1
ATOM 2150 N N . ALA A 1 289 ? 8.796 -14.016 -12.188 1.00 95.94 289 ALA A N 1
ATOM 2151 C CA . ALA A 1 289 ? 9.435 -15.244 -12.650 1.00 95.94 289 ALA A CA 1
ATOM 2152 C C . ALA A 1 289 ? 9.703 -15.191 -14.161 1.00 95.94 289 ALA A C 1
ATOM 2154 O O . ALA A 1 289 ? 10.823 -15.452 -14.594 1.00 95.94 289 ALA A O 1
ATOM 2155 N N . ALA A 1 290 ? 8.707 -14.786 -14.952 1.00 95.94 290 ALA A N 1
ATOM 2156 C CA . ALA A 1 290 ? 8.828 -14.645 -16.396 1.00 95.94 290 ALA A CA 1
ATOM 2157 C C . ALA A 1 290 ? 9.928 -13.638 -16.781 1.00 95.94 290 ALA A C 1
ATOM 2159 O O . ALA A 1 290 ? 10.771 -13.951 -17.616 1.00 95.94 290 ALA A O 1
ATOM 2160 N N . LEU A 1 291 ? 9.985 -12.471 -16.129 1.00 95.12 291 LEU A N 1
ATOM 2161 C CA . LEU A 1 291 ? 11.008 -11.451 -16.385 1.00 95.12 291 LEU A CA 1
ATOM 2162 C C . LEU A 1 291 ? 12.429 -11.961 -16.095 1.00 95.12 291 LEU A C 1
ATOM 2164 O O . LEU A 1 291 ? 13.307 -11.845 -16.949 1.00 95.12 291 LEU A O 1
ATOM 2168 N N . THR A 1 292 ? 12.653 -12.535 -14.909 1.00 94.38 292 THR A N 1
ATOM 2169 C CA . THR A 1 292 ? 13.991 -12.988 -14.476 1.00 94.38 292 THR A CA 1
ATOM 2170 C C . THR A 1 292 ? 14.467 -14.254 -15.188 1.00 94.38 292 THR A C 1
ATOM 2172 O O . THR A 1 292 ? 15.671 -14.467 -15.314 1.00 94.38 292 THR A O 1
ATOM 2175 N N . LEU A 1 293 ? 13.549 -15.093 -15.682 1.00 94.50 293 LEU A N 1
ATOM 2176 C CA . LEU A 1 293 ? 13.887 -16.219 -16.557 1.00 94.50 293 LEU A CA 1
ATOM 2177 C C . LEU A 1 293 ? 14.189 -15.768 -17.985 1.00 94.50 293 LEU A C 1
ATOM 2179 O O . LEU A 1 293 ? 14.993 -16.397 -18.670 1.00 94.50 293 LEU A O 1
ATOM 2183 N N . MET A 1 294 ? 13.546 -14.705 -18.455 1.00 93.44 294 MET A N 1
ATOM 2184 C CA . MET A 1 294 ? 13.688 -14.225 -19.825 1.00 93.44 294 MET A CA 1
ATOM 2185 C C . MET A 1 294 ? 15.000 -13.448 -20.028 1.00 93.44 294 MET A C 1
ATOM 2187 O O . MET A 1 294 ? 15.698 -13.668 -21.020 1.00 93.44 294 MET A O 1
ATOM 2191 N N . VAL A 1 295 ? 15.372 -12.581 -19.080 1.00 92.81 295 VAL A N 1
ATOM 2192 C CA . VAL A 1 295 ? 16.577 -11.735 -19.153 1.00 92.81 295 VAL A CA 1
ATOM 2193 C C . VAL A 1 295 ? 17.364 -11.814 -17.840 1.00 92.81 295 VAL A C 1
ATOM 2195 O O . VAL A 1 295 ? 16.761 -11.732 -16.769 1.00 92.81 295 VAL A O 1
ATOM 2198 N N . PRO A 1 296 ? 18.707 -11.936 -17.882 1.00 93.00 296 PRO A N 1
ATOM 2199 C CA . PRO A 1 296 ? 19.510 -11.999 -16.668 1.00 93.00 296 PRO A CA 1
ATOM 2200 C C . PRO A 1 296 ? 19.431 -10.700 -15.856 1.00 93.00 296 PRO A C 1
ATOM 2202 O O . PRO A 1 296 ? 19.522 -9.595 -16.407 1.00 93.00 296 PRO A O 1
ATOM 2205 N N . TYR A 1 297 ? 19.318 -10.842 -14.531 1.00 91.06 297 TYR A N 1
ATOM 2206 C CA . TYR A 1 297 ? 18.938 -9.755 -13.623 1.00 91.06 297 TYR A CA 1
ATOM 2207 C C . TYR A 1 297 ? 19.898 -8.550 -13.649 1.00 91.06 297 TYR A C 1
ATOM 2209 O O . TYR A 1 297 ? 19.450 -7.410 -13.567 1.00 91.06 297 TYR A O 1
ATOM 2217 N N . TRP A 1 298 ? 21.202 -8.769 -13.856 1.00 90.19 298 TRP A N 1
ATOM 2218 C CA . TRP A 1 298 ? 22.211 -7.698 -13.922 1.00 90.19 298 TRP A CA 1
ATOM 2219 C C . TRP A 1 298 ? 22.076 -6.787 -15.151 1.00 90.19 298 TRP A C 1
ATOM 2221 O O . TRP A 1 298 ? 22.553 -5.652 -15.138 1.00 90.19 298 TRP A O 1
ATOM 2231 N N . SER A 1 299 ? 21.425 -7.261 -16.216 1.00 89.62 299 SER A N 1
ATOM 2232 C CA . SER A 1 299 ? 21.247 -6.514 -17.469 1.00 89.62 299 SER A CA 1
ATOM 2233 C C . SER A 1 299 ? 19.924 -5.749 -17.553 1.00 89.62 299 SER A C 1
ATOM 2235 O O . SER A 1 299 ? 19.680 -5.049 -18.536 1.00 89.62 299 SER A O 1
ATOM 2237 N N . LEU A 1 300 ? 19.071 -5.857 -16.529 1.00 88.81 300 LEU A N 1
ATOM 2238 C CA . LEU A 1 300 ? 17.774 -5.192 -16.517 1.00 88.81 300 LEU A CA 1
ATOM 2239 C C . LEU A 1 300 ? 17.931 -3.665 -16.509 1.00 88.81 300 LEU A C 1
ATOM 2241 O O . LEU A 1 300 ? 18.771 -3.087 -15.803 1.00 88.81 300 LEU A O 1
ATOM 2245 N N . ASN A 1 301 ? 17.092 -3.004 -17.304 1.00 84.75 301 ASN A N 1
ATOM 2246 C CA . ASN A 1 301 ? 16.920 -1.561 -17.243 1.00 84.75 301 ASN A CA 1
ATOM 2247 C C . ASN A 1 301 ? 15.927 -1.228 -16.122 1.00 84.75 301 ASN A C 1
ATOM 2249 O O . ASN A 1 301 ? 14.807 -1.731 -16.115 1.00 84.75 301 ASN A O 1
ATOM 2253 N N . VAL A 1 302 ? 16.343 -0.380 -15.185 1.00 79.75 302 VAL A N 1
ATOM 2254 C CA . VAL A 1 302 ? 15.593 -0.080 -13.958 1.00 79.75 302 VAL A CA 1
ATOM 2255 C C . VAL A 1 302 ? 14.348 0.778 -14.229 1.00 79.75 302 VAL A C 1
ATOM 2257 O O . VAL A 1 302 ? 13.351 0.641 -13.531 1.00 79.75 302 VAL A O 1
ATOM 2260 N N . GLY A 1 303 ? 14.358 1.626 -15.266 1.00 73.56 303 GLY A N 1
ATOM 2261 C CA . GLY A 1 303 ? 13.238 2.533 -15.555 1.00 73.56 303 GLY A CA 1
ATOM 2262 C C . GLY A 1 303 ? 12.038 1.862 -16.232 1.00 73.56 303 GLY A C 1
ATOM 2263 O O . GLY A 1 303 ? 10.902 2.279 -16.024 1.00 73.56 303 GLY A O 1
ATOM 2264 N N . ALA A 1 304 ? 12.278 0.821 -17.035 1.00 84.94 304 ALA A N 1
ATOM 2265 C CA . ALA A 1 304 ? 11.245 0.146 -17.824 1.00 84.94 304 ALA A CA 1
ATOM 2266 C C . ALA A 1 304 ? 11.613 -1.326 -18.090 1.00 84.94 304 ALA A C 1
ATOM 2268 O O . ALA A 1 304 ? 11.813 -1.750 -19.229 1.00 84.94 304 ALA A O 1
ATOM 2269 N N . ALA A 1 305 ? 11.728 -2.116 -17.021 1.00 90.19 305 ALA A N 1
ATOM 2270 C CA . ALA A 1 305 ? 12.291 -3.464 -17.096 1.00 90.19 305 ALA A CA 1
ATOM 2271 C C . ALA A 1 305 ? 11.515 -4.416 -18.014 1.00 90.19 305 ALA A C 1
ATOM 2273 O O . ALA A 1 305 ? 12.121 -5.092 -18.839 1.00 90.19 305 ALA A O 1
ATOM 2274 N N . LEU A 1 306 ? 10.184 -4.455 -17.905 1.00 91.81 306 LEU A N 1
ATOM 2275 C CA . LEU A 1 306 ? 9.345 -5.354 -18.705 1.00 91.81 306 LEU A CA 1
ATOM 2276 C C . LEU A 1 306 ? 9.423 -5.075 -20.220 1.00 91.81 306 LEU A C 1
ATOM 2278 O O . LEU A 1 306 ? 9.763 -5.995 -20.965 1.00 91.81 306 LEU A O 1
ATOM 2282 N N . PRO A 1 307 ? 9.148 -3.853 -20.719 1.00 91.62 307 PRO A N 1
ATOM 2283 C CA . PRO A 1 307 ? 9.198 -3.582 -22.156 1.00 91.62 307 PRO A CA 1
ATOM 2284 C C . PRO A 1 307 ? 10.619 -3.671 -22.732 1.00 91.62 307 PRO A C 1
ATOM 2286 O O . PRO A 1 307 ? 10.793 -4.198 -23.834 1.00 91.62 307 PRO A O 1
ATOM 2289 N N . GLU A 1 308 ? 11.647 -3.217 -22.005 1.00 90.44 308 GLU A N 1
ATOM 2290 C CA . GLU A 1 308 ? 13.035 -3.323 -22.478 1.00 90.44 308 GLU A CA 1
ATOM 2291 C C . GLU A 1 308 ? 13.547 -4.766 -22.485 1.00 90.44 308 GLU A C 1
ATOM 2293 O O . GLU A 1 308 ? 14.365 -5.112 -23.335 1.00 90.44 308 GLU A O 1
ATOM 2298 N N . ALA A 1 309 ? 13.027 -5.641 -21.618 1.00 91.75 309 ALA A N 1
ATOM 2299 C CA . ALA A 1 309 ? 13.365 -7.060 -21.653 1.00 91.75 309 ALA A CA 1
ATOM 2300 C C . ALA A 1 309 ? 12.863 -7.749 -22.938 1.00 91.75 309 ALA A C 1
ATOM 2302 O O . ALA A 1 309 ? 13.571 -8.574 -23.509 1.00 91.75 309 ALA A O 1
ATOM 2303 N N . PHE A 1 310 ? 11.685 -7.381 -23.456 1.00 92.38 310 PHE A N 1
ATOM 2304 C CA . PHE A 1 310 ? 11.249 -7.845 -24.784 1.00 92.38 310 PHE A CA 1
ATOM 2305 C C . PHE A 1 310 ? 12.057 -7.192 -25.914 1.00 92.38 310 PHE A C 1
ATOM 2307 O O . PHE A 1 310 ? 12.364 -7.838 -26.919 1.00 92.38 310 PHE A O 1
ATOM 2314 N N . GLY A 1 311 ? 12.445 -5.925 -25.735 1.00 89.25 311 GLY A N 1
ATOM 2315 C CA . GLY A 1 311 ? 13.311 -5.201 -26.665 1.00 89.25 311 GLY A CA 1
ATOM 2316 C C . GLY A 1 311 ? 14.690 -5.846 -26.834 1.00 89.25 311 GLY A C 1
ATOM 2317 O O . GLY A 1 311 ? 15.147 -6.001 -27.966 1.00 89.25 311 GLY A O 1
ATOM 2318 N N . SER A 1 312 ? 15.323 -6.289 -25.744 1.00 88.38 312 SER A N 1
ATOM 2319 C CA . SER A 1 312 ? 16.661 -6.903 -25.768 1.00 88.38 312 SER A CA 1
ATOM 2320 C C . SER A 1 312 ? 16.699 -8.264 -26.472 1.00 88.38 312 SER A C 1
ATOM 2322 O O . SER A 1 312 ? 17.741 -8.664 -26.987 1.00 88.38 312 SER A O 1
ATOM 2324 N N . ILE A 1 313 ? 15.553 -8.946 -26.562 1.00 89.06 313 ILE A N 1
ATOM 2325 C CA . ILE A 1 313 ? 15.384 -10.223 -27.278 1.00 89.06 313 ILE A CA 1
ATOM 2326 C C . ILE A 1 313 ? 15.004 -9.997 -28.757 1.00 89.06 313 ILE A C 1
ATOM 2328 O O . ILE A 1 313 ? 14.934 -10.941 -29.542 1.00 89.06 313 ILE A O 1
ATOM 2332 N N . GLY A 1 314 ? 14.802 -8.742 -29.173 1.00 88.50 314 GLY A N 1
ATOM 2333 C CA . GLY A 1 314 ? 14.450 -8.366 -30.546 1.00 88.50 314 GLY A CA 1
ATOM 2334 C C . GLY A 1 314 ? 12.944 -8.308 -30.829 1.00 88.50 314 GLY A C 1
ATOM 2335 O O . GLY A 1 314 ? 12.546 -8.148 -31.983 1.00 88.50 314 GLY A O 1
ATOM 2336 N N . LEU A 1 315 ? 12.084 -8.400 -29.807 1.00 91.00 315 LEU A N 1
ATOM 2337 C CA . LEU A 1 315 ? 10.621 -8.343 -29.938 1.00 91.00 315 LEU A CA 1
ATOM 2338 C C . LEU A 1 315 ? 10.095 -6.917 -29.730 1.00 91.00 315 LEU A C 1
ATOM 2340 O O . LEU A 1 315 ? 9.436 -6.596 -28.739 1.00 91.00 315 LEU A O 1
ATOM 2344 N N . THR A 1 316 ? 10.356 -6.044 -30.701 1.00 88.44 316 THR A N 1
ATOM 2345 C CA . THR A 1 316 ? 9.958 -4.626 -30.638 1.00 88.44 316 THR A CA 1
ATOM 2346 C C . THR A 1 316 ? 8.442 -4.417 -30.628 1.00 88.44 316 THR A C 1
ATOM 2348 O O . THR A 1 316 ? 7.957 -3.514 -29.954 1.00 88.44 316 THR A O 1
ATOM 2351 N N . TRP A 1 317 ? 7.661 -5.264 -31.306 1.00 91.75 317 TRP A N 1
ATOM 2352 C CA . TRP A 1 317 ? 6.195 -5.179 -31.262 1.00 91.75 317 TRP A CA 1
ATOM 2353 C C . TRP A 1 317 ? 5.649 -5.485 -29.858 1.00 91.75 317 TRP A C 1
ATOM 2355 O O . TRP A 1 317 ? 4.747 -4.796 -29.384 1.00 91.75 317 TRP A O 1
ATOM 2365 N N . ALA A 1 318 ? 6.234 -6.470 -29.164 1.00 92.19 318 ALA A N 1
ATOM 2366 C CA . ALA A 1 318 ? 5.837 -6.847 -27.810 1.00 92.19 318 ALA A CA 1
ATOM 2367 C C . ALA A 1 318 ? 6.206 -5.750 -26.804 1.00 92.19 318 ALA A C 1
ATOM 2369 O O . ALA A 1 318 ? 5.403 -5.447 -25.924 1.00 92.19 318 ALA A O 1
ATOM 2370 N N . LYS A 1 319 ? 7.359 -5.087 -26.993 1.00 90.94 319 LYS A N 1
ATOM 2371 C CA . LYS A 1 319 ? 7.745 -3.886 -26.235 1.00 90.94 319 LYS A CA 1
ATOM 2372 C C . LYS A 1 319 ? 6.617 -2.845 -26.226 1.00 90.94 319 LYS A C 1
ATOM 2374 O O . LYS A 1 319 ? 6.201 -2.425 -25.151 1.00 90.94 319 LYS A O 1
ATOM 2379 N N . TYR A 1 320 ? 6.061 -2.490 -27.388 1.00 91.56 320 TYR A N 1
ATOM 2380 C CA . TYR A 1 320 ? 4.970 -1.507 -27.463 1.00 91.56 320 TYR A CA 1
ATOM 2381 C C . TYR A 1 320 ? 3.669 -1.986 -26.809 1.00 91.56 320 TYR A C 1
ATOM 2383 O O . TYR A 1 320 ? 3.030 -1.206 -26.106 1.00 91.56 320 TYR A O 1
ATOM 2391 N N . VAL A 1 321 ? 3.286 -3.255 -26.992 1.00 93.12 321 VAL A N 1
ATOM 2392 C CA . VAL A 1 321 ? 2.081 -3.826 -26.353 1.00 93.12 321 VAL A CA 1
ATOM 2393 C C . VAL A 1 321 ? 2.183 -3.743 -24.829 1.00 93.12 321 VAL A C 1
ATOM 2395 O O . VAL A 1 321 ? 1.250 -3.281 -24.169 1.00 93.12 321 VAL A O 1
ATOM 2398 N N . VAL A 1 322 ? 3.332 -4.137 -24.274 1.00 93.62 322 VAL A N 1
ATOM 2399 C CA . VAL A 1 322 ? 3.581 -4.106 -22.828 1.00 93.62 322 VAL A CA 1
ATOM 2400 C C . VAL A 1 322 ? 3.616 -2.674 -22.305 1.00 93.62 322 VAL A C 1
ATOM 2402 O O . VAL A 1 322 ? 3.002 -2.394 -21.279 1.00 93.62 322 VAL A O 1
ATOM 2405 N N . SER A 1 323 ? 4.258 -1.747 -23.018 1.00 92.50 323 SER A N 1
ATOM 2406 C CA . SER A 1 323 ? 4.283 -0.341 -22.611 1.00 92.50 323 SER A CA 1
ATOM 2407 C C . SER A 1 323 ? 2.898 0.306 -22.617 1.00 92.50 323 SER A C 1
ATOM 2409 O O . SER A 1 323 ? 2.578 1.037 -21.684 1.00 92.50 323 SER A O 1
ATOM 2411 N N . VAL A 1 324 ? 2.052 0.029 -23.617 1.00 91.00 324 VAL A N 1
ATOM 2412 C CA . VAL A 1 324 ? 0.671 0.548 -23.645 1.00 91.00 324 VAL A CA 1
ATOM 2413 C C . VAL A 1 324 ? -0.139 -0.014 -22.476 1.00 91.00 324 VAL A C 1
ATOM 2415 O O . VAL A 1 324 ? -0.813 0.749 -21.787 1.00 91.00 324 VAL A O 1
ATOM 2418 N N . GLY A 1 325 ? -0.032 -1.317 -22.195 1.00 92.81 325 GLY A N 1
ATOM 2419 C CA . GLY A 1 325 ? -0.699 -1.918 -21.036 1.00 92.81 325 GLY A CA 1
ATOM 2420 C C . GLY A 1 325 ? -0.225 -1.355 -19.701 1.00 92.81 325 GLY A C 1
ATOM 2421 O O . GLY A 1 325 ? -1.053 -1.061 -18.841 1.00 92.81 325 GLY A O 1
ATOM 2422 N N . ALA A 1 326 ? 1.083 -1.132 -19.555 1.00 92.81 326 ALA A N 1
ATOM 2423 C CA . ALA A 1 326 ? 1.662 -0.507 -18.373 1.00 92.81 326 ALA A CA 1
ATOM 2424 C C . ALA A 1 326 ? 1.147 0.924 -18.174 1.00 92.81 326 ALA A C 1
ATOM 2426 O O . ALA A 1 326 ? 0.768 1.288 -17.063 1.00 92.81 326 ALA A O 1
ATOM 2427 N N . LEU A 1 327 ? 1.066 1.723 -19.246 1.00 93.44 327 LEU A N 1
ATOM 2428 C CA . LEU A 1 327 ? 0.484 3.068 -19.194 1.00 93.44 327 LEU A CA 1
ATOM 2429 C C . LEU A 1 327 ? -0.994 3.020 -18.797 1.00 93.44 327 LEU A C 1
ATOM 2431 O O . LEU A 1 327 ? -1.399 3.795 -17.935 1.00 93.44 327 LEU A O 1
ATOM 2435 N N . CYS A 1 328 ? -1.777 2.084 -19.346 1.00 92.12 328 CYS A N 1
ATOM 2436 C CA . CYS A 1 328 ? -3.167 1.871 -18.935 1.00 92.12 328 CYS A CA 1
ATOM 2437 C C . CYS A 1 328 ? -3.284 1.499 -17.447 1.00 92.12 328 CYS A C 1
ATOM 2439 O O . CYS A 1 328 ? -4.136 2.056 -16.758 1.00 92.12 328 CYS A O 1
ATOM 2441 N N . GLY A 1 329 ? -2.428 0.606 -16.939 1.00 92.56 329 GLY A N 1
ATOM 2442 C CA . GLY A 1 329 ? -2.420 0.212 -15.526 1.00 92.56 329 GLY A CA 1
ATOM 2443 C C . GLY A 1 329 ? -1.983 1.329 -14.577 1.00 92.56 329 GLY A C 1
ATOM 2444 O O . GLY A 1 329 ? -2.594 1.562 -13.541 1.00 92.56 329 GLY A O 1
ATOM 2445 N N . MET A 1 330 ? -0.968 2.106 -14.948 1.00 92.62 330 MET A N 1
ATOM 2446 C CA . MET A 1 330 ? -0.575 3.275 -14.156 1.00 92.62 330 MET A CA 1
ATOM 2447 C C . MET A 1 330 ? -1.658 4.360 -14.175 1.00 92.62 330 MET A C 1
ATOM 2449 O O . MET A 1 330 ? -1.887 5.007 -13.157 1.00 92.62 330 MET A O 1
ATOM 2453 N N . THR A 1 331 ? -2.387 4.526 -15.282 1.00 92.00 331 THR A N 1
ATOM 2454 C CA . THR A 1 331 ? -3.558 5.408 -15.323 1.00 92.00 331 THR A CA 1
ATOM 2455 C C . THR A 1 331 ? -4.631 4.965 -14.322 1.00 92.00 331 THR A C 1
ATOM 2457 O O . THR A 1 331 ? -5.141 5.819 -13.596 1.00 92.00 331 THR A O 1
ATOM 2460 N N . THR A 1 332 ? -4.951 3.666 -14.218 1.00 91.06 332 THR A N 1
ATOM 2461 C CA . THR A 1 332 ? -5.957 3.178 -13.248 1.00 91.06 332 THR A CA 1
ATOM 2462 C C . THR A 1 332 ? -5.539 3.433 -11.808 1.00 91.06 332 THR A C 1
ATOM 2464 O O . THR A 1 332 ? -6.333 3.957 -11.025 1.00 91.06 332 THR A O 1
ATOM 2467 N N . THR A 1 333 ? -4.279 3.157 -11.460 1.00 91.62 333 THR A N 1
ATOM 2468 C CA . THR A 1 333 ? -3.783 3.438 -10.108 1.00 91.62 333 THR A CA 1
ATOM 2469 C C . THR A 1 333 ? -3.773 4.937 -9.807 1.00 91.62 333 THR A C 1
ATOM 2471 O O . THR A 1 333 ? -4.181 5.337 -8.719 1.00 91.62 333 THR A O 1
ATOM 2474 N N . LEU A 1 334 ? -3.379 5.785 -10.764 1.00 91.62 334 LEU A N 1
ATOM 2475 C CA . LEU A 1 334 ? -3.337 7.239 -10.571 1.00 91.62 334 LEU A CA 1
ATOM 2476 C C . LEU A 1 334 ? -4.732 7.827 -10.334 1.00 91.62 334 LEU A C 1
ATOM 2478 O O . LEU A 1 334 ? -4.916 8.634 -9.418 1.00 91.62 334 LEU A O 1
ATOM 2482 N N . PHE A 1 335 ? -5.724 7.384 -11.114 1.00 87.69 335 PHE A N 1
ATOM 2483 C CA . PHE A 1 335 ? -7.127 7.704 -10.853 1.00 87.69 335 PHE A CA 1
ATOM 2484 C C . PHE A 1 335 ? -7.541 7.251 -9.457 1.00 87.69 335 PHE A C 1
ATOM 2486 O O . PHE A 1 335 ? -8.180 8.013 -8.737 1.00 87.69 335 PHE A O 1
ATOM 2493 N N . GLY A 1 336 ? -7.141 6.048 -9.059 1.00 85.81 336 GLY A N 1
ATOM 2494 C CA . GLY A 1 336 ? -7.454 5.487 -7.757 1.00 85.81 336 GLY A CA 1
ATOM 2495 C C . GLY A 1 336 ? -6.920 6.266 -6.566 1.00 85.81 336 GLY A C 1
ATOM 2496 O O . GLY A 1 336 ? -7.668 6.573 -5.632 1.00 85.81 336 GLY A O 1
ATOM 2497 N N . SER A 1 337 ? -5.642 6.638 -6.607 1.00 88.50 337 SER A N 1
ATOM 2498 C CA . SER A 1 337 ? -5.011 7.428 -5.548 1.00 88.50 337 SER A CA 1
ATOM 2499 C C . SER A 1 337 ? -5.649 8.817 -5.427 1.00 88.50 337 SER A C 1
ATOM 2501 O O . SER A 1 337 ? -5.992 9.246 -4.323 1.00 88.50 337 SER A O 1
ATOM 2503 N N . LEU A 1 338 ? -5.894 9.491 -6.560 1.00 87.69 338 LEU A N 1
ATOM 2504 C CA . LEU A 1 338 ? -6.547 10.806 -6.595 1.00 87.69 338 LEU A CA 1
ATOM 2505 C C . LEU A 1 338 ? -8.045 10.748 -6.253 1.00 87.69 338 LEU A C 1
ATOM 2507 O O . LEU A 1 338 ? -8.623 11.750 -5.834 1.00 87.69 338 LEU A O 1
ATOM 2511 N N . PHE A 1 339 ? -8.682 9.588 -6.405 1.00 82.81 339 PHE A N 1
ATOM 2512 C CA . PHE A 1 339 ? -10.082 9.367 -6.051 1.00 82.81 339 PHE A CA 1
ATOM 2513 C C . PHE A 1 339 ? -10.291 9.205 -4.538 1.00 82.81 339 PHE A C 1
ATOM 2515 O O . PHE A 1 339 ? -11.231 9.773 -3.974 1.00 82.81 339 PHE A O 1
ATOM 2522 N N . SER A 1 340 ? -9.411 8.460 -3.866 1.00 83.88 340 SER A N 1
ATOM 2523 C CA . SER A 1 340 ? -9.518 8.190 -2.426 1.00 83.88 340 SER A CA 1
ATOM 2524 C C . SER A 1 340 ? -9.076 9.373 -1.549 1.00 83.88 340 SER A C 1
ATOM 2526 O O . SER A 1 340 ? -9.628 9.577 -0.462 1.00 83.88 340 SER A O 1
ATOM 2528 N N . LEU A 1 341 ? -8.128 10.195 -2.018 1.00 87.06 341 LEU A N 1
ATOM 2529 C CA . LEU A 1 341 ? -7.534 11.289 -1.238 1.00 87.06 341 LEU A CA 1
ATOM 2530 C C . LEU A 1 341 ? -8.548 12.369 -0.787 1.00 87.06 341 LEU A C 1
ATOM 2532 O O . LEU A 1 341 ? -8.634 12.630 0.419 1.00 87.06 341 LEU A O 1
ATOM 2536 N N . PRO A 1 342 ? -9.395 12.950 -1.666 1.00 84.94 342 PRO A N 1
ATOM 2537 C CA . PRO A 1 342 ? -10.365 13.963 -1.250 1.00 84.94 342 PRO A CA 1
ATOM 2538 C C . PRO A 1 342 ? -11.431 13.415 -0.297 1.00 84.94 342 PRO A C 1
ATOM 2540 O O . PRO A 1 342 ? -11.937 14.159 0.539 1.00 84.94 342 PRO A O 1
ATOM 2543 N N . ARG A 1 343 ? -11.763 12.120 -0.385 1.00 81.00 343 ARG A N 1
ATOM 2544 C CA . ARG A 1 343 ? -12.747 11.464 0.497 1.00 81.00 343 ARG A CA 1
ATOM 2545 C C . ARG A 1 343 ? -12.233 11.341 1.922 1.00 81.00 343 ARG A C 1
ATOM 2547 O O . ARG A 1 343 ? -12.972 11.630 2.858 1.00 81.00 343 ARG A O 1
ATOM 2554 N N . CYS A 1 344 ? -10.965 10.970 2.083 1.00 84.06 344 CYS A N 1
ATOM 2555 C CA . CYS A 1 344 ? -10.334 10.900 3.399 1.00 84.06 344 CYS A CA 1
ATOM 2556 C C . CYS A 1 344 ? -10.269 12.292 4.042 1.00 84.06 344 CYS A C 1
ATOM 2558 O O . CYS A 1 344 ? -10.675 12.468 5.191 1.00 84.06 344 CYS A O 1
ATOM 2560 N N . LEU A 1 345 ? -9.841 13.299 3.273 1.00 88.62 345 LEU A N 1
ATOM 2561 C CA . LEU A 1 345 ? -9.805 14.695 3.718 1.00 88.62 345 LEU A CA 1
ATOM 2562 C C . LEU A 1 345 ? -11.205 15.237 4.053 1.00 88.62 345 LEU A C 1
ATOM 2564 O O . LEU A 1 345 ? -11.367 15.931 5.055 1.00 88.62 345 LEU A O 1
ATOM 2568 N N . TYR A 1 346 ? -12.223 14.878 3.264 1.00 85.75 346 TYR A N 1
ATOM 2569 C CA . TYR A 1 346 ? -13.618 15.215 3.545 1.00 85.75 346 TYR A CA 1
ATOM 2570 C C . TYR A 1 346 ? -14.107 14.570 4.845 1.00 85.75 346 TYR A C 1
ATOM 2572 O O . TYR A 1 346 ? -14.677 15.275 5.670 1.00 85.75 346 TYR A O 1
ATOM 2580 N N . ALA A 1 347 ? -13.854 13.275 5.066 1.00 83.38 347 ALA A N 1
ATOM 2581 C CA . ALA A 1 347 ? -14.272 12.574 6.281 1.00 83.38 347 ALA A CA 1
ATOM 2582 C C . ALA A 1 347 ? -13.653 13.198 7.546 1.00 83.38 347 ALA A C 1
ATOM 2584 O O . ALA A 1 347 ? -14.359 13.466 8.515 1.00 83.38 347 ALA A O 1
ATOM 2585 N N . MET A 1 348 ? -12.358 13.525 7.509 1.00 88.38 348 MET A N 1
ATOM 2586 C CA . MET A 1 348 ? -11.674 14.193 8.623 1.00 88.38 348 MET A CA 1
ATOM 2587 C C . MET A 1 348 ? -12.146 15.635 8.853 1.00 88.38 348 MET A C 1
ATOM 2589 O O . MET A 1 348 ? -12.285 16.064 9.999 1.00 88.38 348 MET A O 1
ATOM 2593 N N . ALA A 1 349 ? -12.408 16.394 7.785 1.00 88.06 349 ALA A N 1
ATOM 2594 C CA . ALA A 1 349 ? -12.964 17.743 7.897 1.00 88.06 349 ALA A CA 1
ATOM 2595 C C . ALA A 1 349 ? -14.422 17.718 8.389 1.00 88.06 349 ALA A C 1
ATOM 2597 O O . ALA A 1 349 ? -14.833 18.580 9.165 1.00 88.06 349 ALA A O 1
ATOM 2598 N N . ALA A 1 350 ? -15.199 16.707 7.989 1.00 84.00 350 ALA A N 1
ATOM 2599 C CA . ALA A 1 350 ? -16.564 16.495 8.453 1.00 84.00 350 ALA A CA 1
ATOM 2600 C C . ALA A 1 350 ? -16.616 16.173 9.952 1.00 84.00 350 ALA A C 1
ATOM 2602 O O . ALA A 1 350 ? -17.572 16.589 10.604 1.00 84.00 350 ALA A O 1
ATOM 2603 N N . ASP A 1 351 ? -15.593 15.519 10.502 1.00 85.44 351 ASP A N 1
ATOM 2604 C CA . ASP A 1 351 ? -15.463 15.243 11.938 1.00 85.44 351 ASP A CA 1
ATOM 2605 C C . ASP A 1 351 ? -14.846 16.418 12.736 1.00 85.44 351 ASP A C 1
ATOM 2607 O O . ASP A 1 351 ? -14.798 16.379 13.966 1.00 85.44 351 ASP A O 1
ATOM 2611 N N . GLY A 1 352 ? -14.432 17.500 12.059 1.00 84.31 352 GLY A N 1
ATOM 2612 C CA . GLY A 1 352 ? -13.868 18.710 12.679 1.00 84.31 352 GLY A CA 1
ATOM 2613 C C . GLY A 1 352 ? -12.378 18.617 13.030 1.00 84.31 352 GLY A C 1
ATOM 2614 O O . GLY A 1 352 ? -11.823 19.539 13.622 1.00 84.31 352 GLY A O 1
ATOM 2615 N N . LEU A 1 353 ? -11.710 17.526 12.640 1.00 86.88 353 LEU A N 1
ATOM 2616 C CA . LEU A 1 353 ? -10.281 17.308 12.895 1.00 86.88 353 LEU A CA 1
ATOM 2617 C C . LEU A 1 353 ? -9.366 18.077 11.931 1.00 86.88 353 LEU A C 1
ATOM 2619 O O . LEU A 1 353 ? -8.210 18.346 12.256 1.00 86.88 353 LEU A O 1
ATOM 2623 N N . LEU A 1 354 ? -9.879 18.429 10.751 1.00 89.25 354 LEU A N 1
ATOM 2624 C CA . LEU A 1 354 ? -9.209 19.259 9.748 1.00 89.25 354 LEU A CA 1
ATOM 2625 C C . LEU A 1 354 ? -10.043 20.493 9.415 1.00 89.25 354 LEU A C 1
ATOM 2627 O O . LEU A 1 354 ? -11.238 20.549 9.700 1.00 89.25 354 LEU A O 1
ATOM 2631 N N . PHE A 1 355 ? -9.400 21.475 8.780 1.00 87.75 355 PHE A N 1
ATOM 2632 C CA . PHE A 1 355 ? -10.022 22.746 8.427 1.00 87.75 355 PHE A CA 1
ATOM 2633 C C . PHE A 1 355 ? -11.348 22.565 7.676 1.00 87.75 355 PHE A C 1
ATOM 2635 O O . PHE A 1 355 ? -11.420 21.865 6.663 1.00 87.75 355 PHE A O 1
ATOM 2642 N N . SER A 1 356 ? -12.385 23.268 8.131 1.00 83.19 356 SER A N 1
ATOM 2643 C CA . SER A 1 356 ? -13.759 23.133 7.627 1.00 83.19 356 SER A CA 1
ATOM 2644 C C . SER A 1 356 ? -13.918 23.372 6.119 1.00 83.19 356 SER A C 1
ATOM 2646 O O . SER A 1 356 ? -14.782 22.761 5.491 1.00 83.19 356 SER A O 1
ATOM 2648 N N . PHE A 1 357 ? -13.070 24.205 5.502 1.00 84.06 357 PHE A N 1
ATOM 2649 C CA . PHE A 1 357 ? -13.140 24.486 4.062 1.00 84.06 357 PHE A CA 1
ATOM 2650 C C . PHE A 1 357 ? -12.841 23.255 3.187 1.00 84.06 357 PHE A C 1
ATOM 2652 O O . PHE A 1 357 ? -13.339 23.174 2.064 1.00 84.06 357 PHE A O 1
ATOM 2659 N N . LEU A 1 358 ? -12.083 22.274 3.698 1.00 83.44 358 LEU A N 1
ATOM 2660 C CA . LEU A 1 358 ? -11.786 21.015 2.998 1.00 83.44 358 LEU A CA 1
ATOM 2661 C C . LEU A 1 358 ? -12.996 20.066 2.948 1.00 83.44 358 LEU A C 1
ATOM 2663 O O . LEU A 1 358 ? -13.031 19.154 2.119 1.00 83.44 358 LEU A O 1
ATOM 2667 N N . GLY A 1 359 ? -13.994 20.303 3.805 1.00 77.31 359 GLY A N 1
ATOM 2668 C CA . GLY A 1 359 ? -15.247 19.552 3.869 1.00 77.31 359 GLY A CA 1
ATOM 2669 C C . GLY A 1 359 ? -16.352 20.074 2.942 1.00 77.31 359 GLY A C 1
ATOM 2670 O O . GLY A 1 359 ? -17.439 19.505 2.918 1.00 77.31 359 GLY A O 1
ATOM 2671 N N . SER A 1 360 ? -16.119 21.154 2.187 1.00 78.94 360 SER A N 1
ATOM 2672 C CA . SER A 1 360 ? -17.145 21.740 1.313 1.00 78.94 360 SER A CA 1
ATOM 2673 C C . SER A 1 360 ? -17.344 20.912 0.036 1.00 78.94 360 SER A C 1
ATOM 2675 O O . SER A 1 360 ? -16.404 20.714 -0.737 1.00 78.94 360 SER A O 1
ATOM 2677 N N . VAL A 1 361 ? -18.573 20.439 -0.201 1.00 81.12 361 VAL A N 1
ATOM 2678 C CA . VAL A 1 361 ? -18.946 19.603 -1.358 1.00 81.12 361 VAL A CA 1
ATOM 2679 C C . VAL A 1 361 ? -19.725 20.426 -2.381 1.00 81.12 361 VAL A C 1
ATOM 2681 O O . VAL A 1 361 ? -20.663 21.144 -2.036 1.00 81.12 361 VAL A O 1
ATOM 2684 N N . ASN A 1 362 ? -19.371 20.300 -3.663 1.00 78.06 362 ASN A N 1
ATOM 2685 C CA . ASN A 1 362 ? -20.119 20.938 -4.743 1.00 78.06 362 ASN A CA 1
ATOM 2686 C C . ASN A 1 362 ? -21.373 20.119 -5.103 1.00 78.06 362 ASN A C 1
ATOM 2688 O O . ASN A 1 362 ? -21.282 18.931 -5.402 1.00 78.06 362 ASN A O 1
ATOM 2692 N N . GLN A 1 363 ? -22.537 20.768 -5.166 1.00 72.06 363 GLN A N 1
ATOM 2693 C CA . GLN A 1 363 ? -23.823 20.117 -5.445 1.00 72.06 363 GLN A CA 1
ATOM 2694 C C . GLN A 1 363 ? -23.930 19.516 -6.858 1.00 72.06 363 GLN A C 1
ATOM 2696 O O . GLN A 1 363 ? -24.664 18.549 -7.054 1.00 72.06 363 GLN A O 1
ATOM 2701 N N . LYS A 1 364 ? -23.211 20.055 -7.854 1.00 70.50 364 LYS A N 1
ATOM 2702 C CA . LYS A 1 364 ? -23.284 19.542 -9.239 1.00 70.50 364 LYS A CA 1
ATOM 2703 C C . LYS A 1 364 ? -22.448 18.282 -9.454 1.00 70.50 364 LYS A C 1
ATOM 2705 O O . LYS A 1 364 ? -22.908 17.350 -10.101 1.00 70.50 364 LYS A O 1
ATOM 2710 N N . THR A 1 365 ? -21.225 18.264 -8.929 1.00 69.25 365 THR A N 1
ATOM 2711 C CA . THR A 1 365 ? -20.284 17.146 -9.105 1.00 69.25 365 THR A CA 1
ATOM 2712 C C . THR A 1 365 ? -20.355 16.129 -7.970 1.00 69.25 365 THR A C 1
ATOM 2714 O O . THR A 1 365 ? -19.829 15.033 -8.131 1.00 69.25 365 THR A O 1
ATOM 2717 N N . GLN A 1 366 ? -20.998 16.476 -6.844 1.00 72.56 366 GLN A N 1
ATOM 2718 C CA . GLN A 1 366 ? -21.020 15.689 -5.601 1.00 72.56 366 GLN A CA 1
ATOM 2719 C C . GLN A 1 366 ? -19.605 15.392 -5.069 1.00 72.56 366 GLN A C 1
ATOM 2721 O O . GLN A 1 366 ? -19.384 14.425 -4.348 1.00 72.56 366 GLN A O 1
ATOM 2726 N N . LEU A 1 367 ? -18.632 16.235 -5.437 1.00 73.31 367 LEU A N 1
ATOM 2727 C CA . LEU A 1 367 ? -17.226 16.108 -5.065 1.00 73.31 367 LEU A CA 1
ATOM 2728 C C . LEU A 1 367 ? -16.733 17.372 -4.349 1.00 73.31 367 LEU A C 1
ATOM 2730 O O . LEU A 1 367 ? -17.134 18.486 -4.717 1.00 73.31 367 LEU A O 1
ATOM 2734 N N . PRO A 1 368 ? -15.819 17.237 -3.373 1.00 81.31 368 PRO A N 1
ATOM 2735 C CA . PRO A 1 368 ? -15.155 18.374 -2.752 1.00 81.31 368 PRO A CA 1
ATOM 2736 C C . PRO A 1 368 ? -14.068 18.926 -3.695 1.00 81.31 368 PRO A C 1
ATOM 2738 O O . PRO A 1 368 ? -12.892 18.584 -3.593 1.00 81.31 368 PRO A O 1
ATOM 2741 N N . LEU A 1 369 ? -14.462 19.771 -4.657 1.00 84.56 369 LEU A N 1
ATOM 2742 C CA . LEU A 1 369 ? -13.572 20.253 -5.730 1.00 84.56 369 LEU A CA 1
ATOM 2743 C C . LEU A 1 369 ? -12.353 21.033 -5.219 1.00 84.56 369 LEU A C 1
ATOM 2745 O O . LEU A 1 369 ? -11.267 20.880 -5.765 1.00 84.56 369 LEU A O 1
ATOM 2749 N N . VAL A 1 370 ? -12.515 21.845 -4.169 1.00 87.00 370 VAL A N 1
ATOM 2750 C CA . VAL A 1 370 ? -11.401 22.601 -3.564 1.00 87.00 370 VAL A CA 1
ATOM 2751 C C . VAL A 1 370 ? -10.356 21.644 -2.996 1.00 87.00 370 VAL A C 1
ATOM 2753 O O . VAL A 1 370 ? -9.160 21.817 -3.201 1.00 87.00 370 VAL A O 1
ATOM 2756 N N . ASN A 1 371 ? -10.824 20.598 -2.324 1.00 88.06 371 ASN A N 1
ATOM 2757 C CA . ASN A 1 371 ? -9.985 19.563 -1.747 1.00 88.06 371 ASN A CA 1
ATOM 2758 C C . ASN A 1 371 ? -9.266 18.755 -2.843 1.00 88.06 371 ASN A C 1
ATOM 2760 O O . ASN A 1 371 ? -8.053 18.576 -2.772 1.00 88.06 371 ASN A O 1
ATOM 2764 N N . LEU A 1 372 ? -9.972 18.368 -3.912 1.00 89.62 372 LEU A N 1
ATOM 2765 C CA . LEU A 1 372 ? -9.366 17.724 -5.084 1.00 89.62 372 LEU A CA 1
ATOM 2766 C C . LEU A 1 372 ? -8.301 18.610 -5.753 1.00 89.62 372 LEU A C 1
ATOM 2768 O O . LEU A 1 372 ? -7.242 18.113 -6.121 1.00 89.62 372 LEU A O 1
ATOM 2772 N N . ALA A 1 373 ? -8.545 19.917 -5.874 1.00 91.19 373 ALA A N 1
ATOM 2773 C CA . ALA A 1 373 ? -7.576 20.844 -6.451 1.00 91.19 373 ALA A CA 1
ATOM 2774 C C . ALA A 1 373 ? -6.314 20.964 -5.583 1.00 91.19 373 ALA A C 1
ATOM 2776 O O . ALA A 1 373 ? -5.208 20.822 -6.096 1.00 91.19 373 ALA A O 1
ATOM 2777 N N . ILE A 1 374 ? -6.468 21.173 -4.270 1.00 91.94 374 ILE A N 1
ATOM 2778 C CA . ILE A 1 374 ? -5.333 21.286 -3.341 1.00 91.94 374 ILE A CA 1
ATOM 2779 C C . ILE A 1 374 ? -4.526 19.989 -3.336 1.00 91.94 374 ILE A C 1
ATOM 2781 O O . ILE A 1 374 ? -3.321 20.010 -3.560 1.00 91.94 374 ILE A O 1
ATOM 2785 N N . SER A 1 375 ? -5.196 18.855 -3.140 1.00 91.38 375 SER A N 1
ATOM 2786 C CA . SER A 1 375 ? -4.540 17.552 -3.055 1.00 91.38 375 SER A CA 1
ATOM 2787 C C . SER A 1 375 ? -3.897 17.110 -4.376 1.00 91.38 375 SER A C 1
ATOM 2789 O O . SER A 1 375 ? -2.787 16.574 -4.368 1.00 91.38 375 SER A O 1
ATOM 2791 N N . GLY A 1 376 ? -4.534 17.394 -5.516 1.00 93.12 376 GLY A N 1
ATOM 2792 C CA . GLY A 1 376 ? -3.980 17.140 -6.846 1.00 93.12 376 GLY A CA 1
ATOM 2793 C C . GLY A 1 376 ? -2.750 17.998 -7.146 1.00 93.12 376 GLY A C 1
ATOM 2794 O O . GLY A 1 376 ? -1.752 17.474 -7.634 1.00 93.12 376 GLY A O 1
ATOM 2795 N N . ILE A 1 377 ? -2.777 19.290 -6.794 1.00 94.56 377 ILE A N 1
ATOM 2796 C CA . ILE A 1 377 ? -1.618 20.186 -6.942 1.00 94.56 377 ILE A CA 1
ATOM 2797 C C . ILE A 1 377 ? -0.479 19.755 -6.015 1.00 94.56 377 ILE A C 1
ATOM 2799 O O . ILE A 1 377 ? 0.665 19.684 -6.459 1.00 94.56 377 ILE A O 1
ATOM 2803 N N . SER A 1 378 ? -0.765 19.420 -4.754 1.00 93.81 378 SER A N 1
ATOM 2804 C CA . SER A 1 378 ? 0.253 18.921 -3.822 1.00 93.81 378 SER A CA 1
ATOM 2805 C C . SER A 1 378 ? 0.898 17.625 -4.324 1.00 93.81 378 SER A C 1
ATOM 2807 O O . SER A 1 378 ? 2.122 17.521 -4.322 1.00 93.81 378 SER A O 1
ATOM 2809 N N . SER A 1 379 ? 0.103 16.681 -4.837 1.00 94.62 379 SER A N 1
ATOM 2810 C CA . SER A 1 379 ? 0.614 15.439 -5.442 1.00 94.62 379 SER A CA 1
ATOM 2811 C C . SER A 1 379 ? 1.465 15.720 -6.685 1.00 94.62 379 SER A C 1
ATOM 2813 O O . SER A 1 379 ? 2.540 15.146 -6.844 1.00 94.62 379 SER A O 1
ATOM 2815 N N . ALA A 1 380 ? 1.034 16.650 -7.542 1.00 95.31 380 ALA A N 1
ATOM 2816 C CA . ALA A 1 380 ? 1.779 17.043 -8.734 1.00 95.31 380 ALA A CA 1
ATOM 2817 C C . ALA A 1 380 ? 3.126 17.692 -8.380 1.00 95.31 380 ALA A C 1
ATOM 2819 O O . ALA A 1 380 ? 4.135 17.387 -9.010 1.00 95.31 380 ALA A O 1
ATOM 2820 N N . LEU A 1 381 ? 3.172 18.544 -7.349 1.00 94.31 381 LEU A N 1
ATOM 2821 C CA . LEU A 1 381 ? 4.417 19.144 -6.857 1.00 94.31 381 LEU A CA 1
ATOM 2822 C C . LEU A 1 381 ? 5.375 18.094 -6.285 1.00 94.31 381 LEU A C 1
ATOM 2824 O O . LEU A 1 381 ? 6.576 18.171 -6.534 1.00 94.31 381 LEU A O 1
ATOM 2828 N N . LEU A 1 382 ? 4.864 17.092 -5.563 1.00 92.38 382 LEU A N 1
ATOM 2829 C CA . LEU A 1 382 ? 5.699 15.976 -5.115 1.00 92.38 382 LEU A CA 1
ATOM 2830 C C . LEU A 1 382 ? 6.247 15.172 -6.296 1.00 92.38 382 LEU A C 1
ATOM 2832 O O . LEU A 1 382 ? 7.426 14.829 -6.287 1.00 92.38 382 LEU A O 1
ATOM 2836 N N . ALA A 1 383 ? 5.426 14.926 -7.321 1.00 92.31 383 ALA A N 1
ATOM 2837 C CA . ALA A 1 383 ? 5.868 14.263 -8.544 1.00 92.31 383 ALA A CA 1
ATOM 2838 C C . ALA A 1 383 ? 6.954 15.077 -9.261 1.00 92.31 383 ALA A C 1
ATOM 2840 O O . ALA A 1 383 ? 7.930 14.512 -9.728 1.00 92.31 383 ALA A O 1
ATOM 2841 N N . LEU A 1 384 ? 6.826 16.405 -9.306 1.00 91.19 384 LEU A N 1
ATOM 2842 C CA . LEU A 1 384 ? 7.813 17.282 -9.934 1.00 91.19 384 LEU A CA 1
ATOM 2843 C C . LEU A 1 384 ? 9.181 17.188 -9.248 1.00 91.19 384 LEU A C 1
ATOM 2845 O O . LEU A 1 384 ? 10.198 17.224 -9.927 1.00 91.19 384 LEU A O 1
ATOM 2849 N N . VAL A 1 385 ? 9.204 17.115 -7.915 1.00 89.00 385 VAL A N 1
ATOM 2850 C CA . VAL A 1 385 ? 10.416 17.348 -7.116 1.00 89.00 385 VAL A CA 1
ATOM 2851 C C . VAL A 1 385 ? 11.121 16.058 -6.689 1.00 89.00 385 VAL A C 1
ATOM 2853 O O . VAL A 1 385 ? 12.346 16.054 -6.559 1.00 89.00 385 VAL A O 1
ATOM 2856 N N . PHE A 1 386 ? 10.383 14.974 -6.448 1.00 87.38 386 PHE A N 1
ATOM 2857 C CA . PHE A 1 386 ? 10.929 13.749 -5.861 1.00 87.38 386 PHE A CA 1
ATOM 2858 C C . PHE A 1 386 ? 11.051 12.605 -6.865 1.00 87.38 386 PHE A C 1
ATOM 2860 O O . PHE A 1 386 ? 10.283 12.476 -7.821 1.00 87.38 386 PHE A O 1
ATOM 2867 N N . ASP A 1 387 ? 12.022 11.728 -6.609 1.00 86.19 387 ASP A N 1
ATOM 2868 C CA . ASP A 1 387 ? 12.204 10.528 -7.414 1.00 86.19 387 ASP A CA 1
ATOM 2869 C C . ASP A 1 387 ? 11.309 9.365 -6.973 1.00 86.19 387 ASP A C 1
ATOM 2871 O O . ASP A 1 387 ? 10.909 9.275 -5.807 1.00 86.19 387 ASP A O 1
ATOM 2875 N N . LEU A 1 388 ? 11.026 8.452 -7.906 1.00 86.00 388 LEU A N 1
ATOM 2876 C CA . LEU A 1 388 ? 10.108 7.332 -7.704 1.00 86.00 388 LEU A CA 1
ATOM 2877 C C . LEU A 1 388 ? 10.509 6.466 -6.506 1.00 86.00 388 LEU A C 1
ATOM 2879 O O . LEU A 1 388 ? 9.670 6.194 -5.654 1.00 86.00 388 LEU A O 1
ATOM 2883 N N . GLU A 1 389 ? 11.779 6.070 -6.411 1.00 83.69 389 GLU A N 1
ATOM 2884 C CA . GLU A 1 389 ? 12.278 5.213 -5.326 1.00 83.69 389 GLU A CA 1
ATOM 2885 C C . GLU A 1 389 ? 1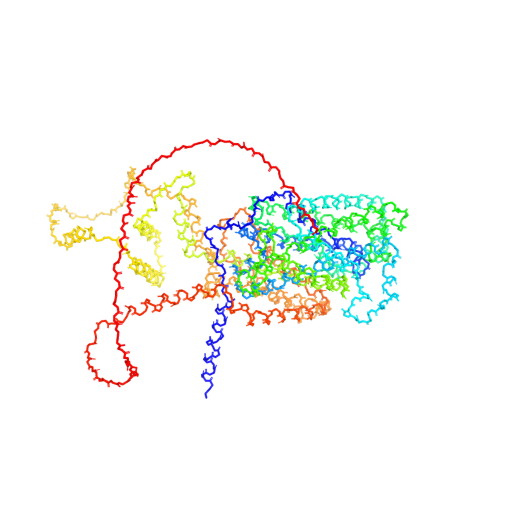2.032 5.855 -3.953 1.00 83.69 389 GLU A C 1
ATOM 2887 O O . GLU A 1 389 ? 11.524 5.216 -3.035 1.00 83.69 389 GLU A O 1
ATOM 2892 N N . LYS A 1 390 ? 12.304 7.160 -3.835 1.00 84.12 390 LYS A N 1
ATOM 2893 C CA . LYS A 1 390 ? 12.144 7.902 -2.578 1.00 84.12 390 LYS A CA 1
ATOM 2894 C C . LYS A 1 390 ? 10.685 8.112 -2.204 1.00 84.12 390 LYS A C 1
ATOM 2896 O O . LYS A 1 390 ? 10.374 8.098 -1.014 1.00 84.12 390 LYS A O 1
ATOM 2901 N N . LEU A 1 391 ? 9.809 8.278 -3.193 1.00 88.31 391 LEU A N 1
ATOM 2902 C CA . LEU A 1 391 ? 8.363 8.309 -2.986 1.00 88.31 391 LEU A CA 1
ATOM 2903 C C . LEU A 1 391 ? 7.853 6.936 -2.523 1.00 88.31 391 LEU A C 1
ATOM 2905 O O . LEU A 1 391 ? 7.141 6.860 -1.529 1.00 88.31 391 LEU A O 1
ATOM 2909 N N . VAL A 1 392 ? 8.267 5.852 -3.182 1.00 86.50 392 VAL A N 1
ATOM 2910 C CA . VAL A 1 392 ? 7.866 4.474 -2.854 1.00 86.50 392 VAL A CA 1
ATOM 2911 C C . VAL A 1 392 ? 8.278 4.089 -1.432 1.00 86.50 392 VAL A C 1
ATOM 2913 O O . VAL A 1 392 ? 7.426 3.676 -0.647 1.00 86.50 392 VAL A O 1
ATOM 2916 N N . GLU A 1 393 ? 9.553 4.275 -1.072 1.00 83.06 393 GLU A N 1
ATOM 2917 C CA . GLU A 1 393 ? 10.053 3.984 0.281 1.00 83.06 393 GLU A CA 1
ATOM 2918 C C . GLU A 1 393 ? 9.262 4.762 1.344 1.00 83.06 393 GLU A C 1
ATOM 2920 O O . GLU A 1 393 ? 8.900 4.217 2.389 1.00 83.06 393 GLU A O 1
ATOM 2925 N N . PHE A 1 394 ? 8.967 6.034 1.062 1.00 84.19 394 PHE A N 1
ATOM 2926 C CA . PHE A 1 394 ? 8.250 6.915 1.977 1.00 84.19 394 PHE A CA 1
ATOM 2927 C C . PHE A 1 394 ? 6.757 6.590 2.101 1.00 84.19 394 PHE A C 1
ATOM 2929 O O . PHE A 1 394 ? 6.184 6.765 3.175 1.00 84.19 394 PHE A O 1
ATOM 2936 N N . MET A 1 395 ? 6.132 6.064 1.050 1.00 88.94 395 MET A N 1
ATOM 2937 C CA . MET A 1 395 ? 4.755 5.575 1.109 1.00 88.94 395 MET A CA 1
ATOM 2938 C C . MET A 1 395 ? 4.653 4.299 1.952 1.00 88.94 395 MET A C 1
ATOM 2940 O O . MET A 1 395 ? 3.794 4.209 2.829 1.00 88.94 395 MET A O 1
ATOM 2944 N N . SER A 1 396 ? 5.560 3.338 1.732 1.00 88.56 396 SER A N 1
ATOM 2945 C CA . SER A 1 396 ? 5.502 2.013 2.361 1.00 88.56 396 SER A CA 1
ATOM 2946 C C . SER A 1 396 ? 5.513 2.072 3.890 1.00 88.56 396 SER A C 1
ATOM 2948 O O . SER A 1 396 ? 4.740 1.353 4.521 1.00 88.56 396 SER A O 1
ATOM 2950 N N . ILE A 1 397 ? 6.324 2.947 4.505 1.00 88.31 397 ILE A N 1
ATOM 2951 C CA . ILE A 1 397 ? 6.337 3.093 5.974 1.00 88.31 397 ILE A CA 1
ATOM 2952 C C . ILE A 1 397 ? 4.972 3.537 6.520 1.00 88.31 397 ILE A C 1
ATOM 2954 O O . ILE A 1 397 ? 4.516 3.021 7.542 1.00 88.31 397 ILE A O 1
ATOM 2958 N N . GLY A 1 398 ? 4.303 4.456 5.819 1.00 88.94 398 GLY A N 1
ATOM 2959 C CA . GLY A 1 398 ? 2.991 4.955 6.205 1.00 88.94 398 GLY A CA 1
ATOM 2960 C C . GLY A 1 398 ? 1.933 3.864 6.096 1.00 88.94 398 GLY A C 1
ATOM 2961 O O . GLY A 1 398 ? 1.215 3.591 7.061 1.00 88.94 398 GLY A O 1
ATOM 2962 N N . THR A 1 399 ? 1.875 3.173 4.960 1.00 91.25 399 THR A N 1
ATOM 2963 C CA . THR A 1 399 ? 0.907 2.091 4.747 1.00 91.25 399 THR A CA 1
ATOM 2964 C C . THR A 1 399 ? 1.093 0.946 5.751 1.00 91.25 399 THR A C 1
ATOM 2966 O O . THR A 1 399 ? 0.121 0.478 6.349 1.00 91.25 399 THR A O 1
ATOM 2969 N N . LEU A 1 400 ? 2.338 0.532 6.019 1.00 92.06 400 LEU A N 1
ATOM 2970 C CA . LEU A 1 400 ? 2.639 -0.520 7.000 1.00 92.06 400 LEU A CA 1
ATOM 2971 C C . LEU A 1 400 ? 2.193 -0.129 8.419 1.00 92.06 400 LEU A C 1
ATOM 2973 O O . LEU A 1 400 ? 1.626 -0.959 9.141 1.00 92.06 400 LEU A O 1
ATOM 2977 N N . LEU A 1 401 ? 2.368 1.141 8.808 1.00 91.75 401 LEU A N 1
ATOM 2978 C CA . LEU A 1 401 ? 1.863 1.650 10.084 1.00 91.75 401 LEU A CA 1
ATOM 2979 C C . LEU A 1 401 ? 0.327 1.608 10.140 1.00 91.75 401 LEU A C 1
ATOM 2981 O O . LEU A 1 401 ? -0.240 1.143 11.134 1.00 91.75 401 LEU A O 1
ATOM 2985 N N . ALA A 1 402 ? -0.351 2.040 9.072 1.00 91.88 402 ALA A N 1
ATOM 2986 C CA . ALA A 1 402 ? -1.810 1.984 8.986 1.00 91.88 402 ALA A CA 1
ATOM 2987 C C . ALA A 1 402 ? -2.327 0.546 9.119 1.00 91.88 402 ALA A C 1
ATOM 2989 O O . ALA A 1 402 ? -3.256 0.283 9.884 1.00 91.88 402 ALA A O 1
ATOM 2990 N N . TYR A 1 403 ? -1.695 -0.407 8.434 1.00 93.75 403 TYR A N 1
ATOM 2991 C CA . TYR A 1 403 ? -2.124 -1.806 8.448 1.00 93.75 403 TYR A CA 1
ATOM 2992 C C . TYR A 1 403 ? -1.889 -2.453 9.813 1.00 93.75 403 TYR A C 1
ATOM 2994 O O . TYR A 1 403 ? -2.727 -3.222 10.284 1.00 93.75 403 TYR A O 1
ATOM 3002 N N . THR A 1 404 ? -0.800 -2.087 10.492 1.00 94.38 404 THR A N 1
ATOM 3003 C CA . THR A 1 404 ? -0.522 -2.512 11.870 1.00 94.38 404 THR A CA 1
ATOM 3004 C C . THR A 1 404 ? -1.620 -2.049 12.829 1.00 94.38 404 THR A C 1
ATOM 3006 O O . THR A 1 404 ? -2.147 -2.850 13.605 1.00 94.38 404 THR A O 1
ATOM 3009 N N . ILE A 1 405 ? -2.027 -0.779 12.743 1.00 92.69 405 ILE A N 1
ATOM 3010 C CA . ILE A 1 405 ? -3.061 -0.211 13.622 1.00 92.69 405 ILE A CA 1
ATOM 3011 C C . ILE A 1 405 ? -4.453 -0.772 13.306 1.00 92.69 405 ILE A C 1
ATOM 3013 O O . ILE A 1 405 ? -5.231 -1.023 14.230 1.00 92.69 405 ILE A O 1
ATOM 3017 N N . VAL A 1 406 ? -4.774 -1.037 12.038 1.00 92.44 406 VAL A N 1
ATOM 3018 C CA . VAL A 1 406 ? -6.038 -1.699 11.675 1.00 92.44 406 VAL A CA 1
ATOM 3019 C C . VAL A 1 406 ? -6.073 -3.136 12.191 1.00 92.44 406 VAL A C 1
ATOM 3021 O O . VAL A 1 406 ? -7.066 -3.534 12.802 1.00 92.44 406 VAL A O 1
ATOM 3024 N N . SER A 1 407 ? -4.990 -3.902 12.043 1.00 93.94 407 SER A N 1
ATOM 3025 C CA . SER A 1 407 ? -4.899 -5.256 12.605 1.00 93.94 407 SER A CA 1
ATOM 3026 C C . SER A 1 407 ? -5.039 -5.254 14.134 1.00 93.94 407 SER A C 1
ATOM 3028 O O . SER A 1 407 ? -5.793 -6.061 14.682 1.00 93.94 407 SER A O 1
ATOM 3030 N N . ALA A 1 408 ? -4.416 -4.295 14.827 1.00 92.69 408 ALA A N 1
ATOM 3031 C CA . ALA A 1 408 ? -4.608 -4.094 16.265 1.00 92.69 408 ALA A CA 1
ATOM 3032 C C . ALA A 1 408 ? -6.064 -3.726 16.613 1.00 92.69 408 ALA A C 1
ATOM 3034 O O . ALA A 1 408 ? -6.643 -4.271 17.556 1.00 92.69 408 ALA A O 1
ATOM 3035 N N . SER A 1 409 ? -6.684 -2.857 15.814 1.00 89.56 409 SER A N 1
ATOM 3036 C CA . SER A 1 409 ? -8.071 -2.418 15.990 1.00 89.56 409 SER A CA 1
ATOM 3037 C C . SER A 1 409 ? -9.076 -3.563 15.859 1.00 89.56 409 SER A C 1
ATOM 3039 O O . SER A 1 409 ? -10.057 -3.573 16.604 1.00 89.56 409 SER A O 1
ATOM 3041 N N . VAL A 1 410 ? -8.848 -4.539 14.964 1.00 89.75 410 VAL A N 1
ATOM 3042 C CA . VAL A 1 410 ? -9.723 -5.725 14.838 1.00 89.75 410 VAL A CA 1
ATOM 3043 C C . VAL A 1 410 ? -9.726 -6.510 16.144 1.00 89.75 410 VAL A C 1
ATOM 3045 O O . VAL A 1 410 ? -10.794 -6.894 16.625 1.00 89.75 410 VAL A O 1
ATOM 3048 N N . ILE A 1 411 ? -8.542 -6.733 16.730 1.00 89.44 411 ILE A N 1
ATOM 3049 C CA . ILE A 1 411 ? -8.426 -7.432 18.012 1.00 89.44 411 ILE A CA 1
ATOM 3050 C C . ILE A 1 411 ? -9.180 -6.630 19.074 1.00 89.44 411 ILE A C 1
ATOM 3052 O O . ILE A 1 411 ? -10.106 -7.155 19.679 1.00 89.44 411 ILE A O 1
ATOM 3056 N N . ILE A 1 412 ? -8.870 -5.346 19.253 1.00 87.75 412 ILE A N 1
ATOM 3057 C CA . ILE A 1 412 ? -9.512 -4.513 20.283 1.00 87.75 412 ILE A CA 1
ATOM 3058 C C . ILE A 1 412 ? -11.042 -4.541 20.153 1.00 87.75 412 ILE A C 1
ATOM 3060 O O . ILE A 1 412 ? -11.741 -4.761 21.141 1.00 87.75 412 ILE A O 1
ATOM 3064 N N . LEU A 1 413 ? -11.574 -4.409 18.935 1.00 83.44 413 LEU A N 1
ATOM 3065 C CA . LEU A 1 413 ? -13.017 -4.416 18.702 1.00 83.44 413 LEU A CA 1
ATOM 3066 C C . LEU A 1 413 ? -13.664 -5.781 18.990 1.00 83.44 413 LEU A C 1
ATOM 3068 O O . LEU A 1 413 ? -14.790 -5.829 19.480 1.00 83.44 413 LEU A O 1
ATOM 3072 N N . ARG A 1 414 ? -12.977 -6.897 18.714 1.00 83.94 414 ARG A N 1
ATOM 3073 C CA . ARG A 1 414 ? -13.468 -8.251 19.032 1.00 83.94 414 ARG A CA 1
ATOM 3074 C C . ARG A 1 414 ? -13.571 -8.510 20.530 1.00 83.94 414 ARG A C 1
ATOM 3076 O O . ARG A 1 414 ? -14.357 -9.359 20.917 1.00 83.94 414 ARG A O 1
ATOM 3083 N N . TYR A 1 415 ? -12.786 -7.838 21.363 1.00 82.19 415 TYR A N 1
ATOM 3084 C CA . TYR A 1 415 ? -12.759 -8.087 22.809 1.00 82.19 415 TYR A CA 1
ATOM 3085 C C . TYR A 1 415 ? -13.360 -6.939 23.629 1.00 82.19 415 TYR A C 1
ATOM 3087 O O . TYR A 1 415 ? -13.329 -6.984 24.859 1.00 82.19 415 TYR A O 1
ATOM 3095 N N . ARG A 1 416 ? -13.922 -5.919 22.970 1.00 77.19 416 ARG A N 1
ATOM 3096 C CA . ARG A 1 416 ? -14.620 -4.823 23.640 1.00 77.19 416 ARG A CA 1
ATOM 3097 C C . ARG A 1 416 ? -15.991 -5.309 24.134 1.00 77.19 416 ARG A C 1
ATOM 3099 O O . ARG A 1 416 ? -16.733 -5.899 23.341 1.00 77.19 416 ARG A O 1
ATOM 3106 N N . PRO A 1 417 ? -16.341 -5.072 25.412 1.00 68.19 417 PRO A N 1
ATOM 3107 C CA . PRO A 1 417 ? -17.681 -5.361 25.896 1.00 68.19 417 PRO A CA 1
ATOM 3108 C C . PRO A 1 417 ? -18.690 -4.457 25.170 1.00 68.19 417 PRO A C 1
ATOM 3110 O O . PRO A 1 417 ? -18.365 -3.306 24.856 1.00 68.19 417 PRO A O 1
ATOM 3113 N N . PRO A 1 418 ? -19.896 -4.960 24.885 1.00 65.00 418 PRO A N 1
ATOM 3114 C CA . PRO A 1 418 ? -20.913 -4.170 24.214 1.00 65.00 418 PRO A CA 1
ATOM 3115 C C . PRO A 1 418 ? -21.389 -3.000 25.067 1.00 65.00 418 PRO A C 1
ATOM 3117 O O . PRO A 1 418 ? -21.385 -3.066 26.302 1.00 65.00 418 PRO A O 1
ATOM 3120 N N . SER A 1 419 ? -21.820 -1.927 24.408 1.00 61.88 419 SER A N 1
ATOM 3121 C CA . SER A 1 419 ? -22.405 -0.798 25.124 1.00 61.88 419 SER A CA 1
ATOM 3122 C C . SER A 1 419 ? -23.765 -1.180 25.741 1.00 61.88 419 SER A C 1
ATOM 3124 O O . SER A 1 419 ? -24.471 -2.044 25.211 1.00 61.88 419 SER A O 1
ATOM 3126 N N . PRO A 1 420 ? -24.176 -0.537 26.853 1.00 52.59 420 PRO A N 1
ATOM 3127 C CA . PRO A 1 420 ? -25.472 -0.800 27.485 1.00 52.59 420 PRO A CA 1
ATOM 3128 C C . PRO A 1 420 ? -26.665 -0.575 26.543 1.00 52.59 420 PRO A C 1
ATOM 3130 O O . PRO A 1 420 ? -27.665 -1.280 26.641 1.00 52.59 420 PRO A O 1
ATOM 3133 N N . GLU A 1 421 ? -26.546 0.378 25.612 1.00 53.78 421 GLU A N 1
ATOM 3134 C CA . GLU A 1 421 ? -27.556 0.677 24.589 1.00 53.78 421 GLU A CA 1
ATOM 3135 C C . GLU A 1 421 ? -27.676 -0.462 23.564 1.00 53.78 421 GLU A C 1
ATOM 3137 O O . GLU A 1 421 ? -28.782 -0.910 23.278 1.00 53.78 421 GLU A O 1
ATOM 3142 N N . GLU A 1 422 ? -26.558 -1.004 23.069 1.00 57.94 422 GLU A N 1
ATOM 3143 C CA . GLU A 1 422 ? -26.560 -2.151 22.143 1.00 57.94 422 GLU A CA 1
ATOM 3144 C C . GLU A 1 422 ? -27.097 -3.426 22.813 1.00 57.94 422 GLU A C 1
ATOM 3146 O O . GLU A 1 422 ? -27.826 -4.200 22.189 1.00 57.94 422 GLU A O 1
ATOM 3151 N N . ALA A 1 423 ? -26.790 -3.626 24.099 1.00 55.50 423 ALA A N 1
ATOM 3152 C CA . ALA A 1 423 ? -27.344 -4.722 24.893 1.00 55.50 423 ALA A CA 1
ATOM 3153 C C . ALA A 1 423 ? -28.857 -4.582 25.104 1.00 55.50 423 ALA A C 1
ATOM 3155 O O . ALA A 1 423 ? -29.577 -5.578 25.024 1.00 55.50 423 ALA A O 1
ATOM 3156 N N . ALA A 1 424 ? -29.347 -3.358 25.322 1.00 48.50 424 ALA A N 1
ATOM 3157 C CA . ALA A 1 424 ? -30.775 -3.080 25.429 1.00 48.50 424 ALA A CA 1
ATOM 3158 C C . ALA A 1 424 ? -31.500 -3.297 24.089 1.00 48.50 424 ALA A C 1
ATOM 3160 O O . ALA A 1 424 ? -32.556 -3.923 24.066 1.00 48.50 424 ALA A O 1
ATOM 3161 N N . ILE A 1 425 ? -30.918 -2.861 22.967 1.00 53.97 425 ILE A N 1
ATOM 3162 C CA . ILE A 1 425 ? -31.496 -3.056 21.627 1.00 53.97 425 ILE A CA 1
ATOM 3163 C C . ILE A 1 425 ? -31.585 -4.544 21.276 1.00 53.97 425 ILE A C 1
ATOM 3165 O O . ILE A 1 425 ? -32.615 -4.981 20.777 1.00 53.97 425 ILE A O 1
ATOM 3169 N N . LEU A 1 426 ? -30.559 -5.347 21.572 1.00 51.25 426 LEU A N 1
ATOM 3170 C CA . LEU A 1 426 ? -30.609 -6.798 21.343 1.00 51.25 426 LEU A CA 1
ATOM 3171 C C . LEU A 1 426 ? -31.589 -7.520 22.276 1.00 51.25 426 LEU A C 1
ATOM 3173 O O . LEU A 1 426 ? -32.170 -8.530 21.882 1.00 51.25 426 LEU A O 1
ATOM 3177 N N . ALA A 1 427 ? -31.798 -7.005 23.489 1.00 45.41 427 ALA A N 1
ATOM 3178 C CA . ALA A 1 427 ? -32.809 -7.531 24.402 1.00 45.41 427 ALA A CA 1
ATOM 3179 C C . ALA A 1 427 ? -34.246 -7.234 23.926 1.00 45.41 427 ALA A C 1
ATOM 3181 O O . ALA A 1 427 ? -35.143 -8.027 24.200 1.00 45.41 427 ALA A O 1
ATOM 3182 N N . VAL A 1 428 ? -34.457 -6.130 23.196 1.00 42.94 428 VAL A N 1
ATOM 3183 C CA . VAL A 1 428 ? -35.774 -5.694 22.687 1.00 42.94 428 VAL A CA 1
ATOM 3184 C C . VAL A 1 428 ? -36.048 -6.203 21.259 1.00 42.94 428 VAL A C 1
ATOM 3186 O O . VAL A 1 428 ? -37.165 -6.603 20.942 1.00 42.94 428 VAL A O 1
ATOM 3189 N N . GLY A 1 429 ? -35.029 -6.263 20.399 1.00 37.34 429 GLY A N 1
ATOM 3190 C CA . GLY A 1 429 ? -35.118 -6.624 18.976 1.00 37.34 429 GLY A CA 1
ATOM 3191 C C . GLY A 1 429 ? -35.278 -8.119 18.676 1.00 37.34 429 GLY A C 1
ATOM 3192 O O . GLY A 1 429 ? -35.206 -8.523 17.521 1.00 37.34 429 GLY A O 1
ATOM 3193 N N . GLY A 1 430 ? -35.500 -8.956 19.693 1.00 34.09 430 GLY A N 1
ATOM 3194 C CA . GLY A 1 430 ? -35.790 -10.386 19.534 1.00 34.09 430 GLY A CA 1
ATOM 3195 C C . GLY A 1 430 ? -37.210 -10.705 19.046 1.00 34.09 430 GLY A C 1
ATOM 3196 O O . GLY A 1 430 ? -37.587 -11.876 19.038 1.00 34.09 430 GLY A O 1
ATOM 3197 N N . THR A 1 431 ? -38.003 -9.698 18.665 1.00 33.50 431 THR A N 1
ATOM 3198 C CA . THR A 1 431 ? -39.349 -9.880 18.107 1.00 33.50 431 THR A CA 1
ATOM 3199 C C . THR A 1 431 ? -39.423 -9.333 16.677 1.00 33.50 431 THR A C 1
ATOM 3201 O O . THR A 1 431 ? -39.302 -8.138 16.442 1.00 33.50 431 THR A O 1
ATOM 3204 N N . ASP A 1 432 ? -39.621 -10.273 15.750 1.00 28.33 432 ASP A N 1
ATOM 3205 C CA . ASP A 1 432 ? -40.177 -10.144 14.398 1.00 28.33 432 ASP A CA 1
ATOM 3206 C C . ASP A 1 432 ? -39.315 -9.588 13.243 1.00 28.33 432 ASP A C 1
ATOM 3208 O O . ASP A 1 432 ? -39.387 -8.424 12.862 1.00 28.33 432 ASP A O 1
ATOM 3212 N N . ASP A 1 433 ? -38.672 -10.517 12.520 1.00 26.92 433 ASP A N 1
ATOM 3213 C CA . ASP A 1 433 ? -38.456 -10.420 11.067 1.00 26.92 433 ASP A CA 1
ATOM 3214 C C . ASP A 1 433 ? -39.743 -10.859 10.329 1.00 26.92 433 ASP A C 1
ATOM 3216 O O . ASP A 1 433 ? -39.820 -11.929 9.719 1.00 26.92 433 ASP A O 1
ATOM 3220 N N . SER A 1 434 ? -40.798 -10.040 10.390 1.00 24.75 434 SER A N 1
ATOM 3221 C CA . SER A 1 434 ? -41.865 -10.076 9.382 1.00 24.75 434 SER A CA 1
ATOM 3222 C C . SER A 1 434 ? -42.657 -8.768 9.300 1.00 24.75 434 SER A C 1
ATOM 3224 O O . SER A 1 434 ? -43.471 -8.457 10.161 1.00 24.75 434 SER A O 1
ATOM 3226 N N . SER A 1 435 ? -42.518 -8.115 8.143 1.00 23.58 435 SER A N 1
ATOM 3227 C CA . SER A 1 435 ? -43.463 -7.196 7.488 1.00 23.58 435 SER A CA 1
ATOM 3228 C C . SER A 1 435 ? -43.672 -5.772 8.028 1.00 23.58 435 SER A C 1
ATOM 3230 O O . SER A 1 435 ? -43.899 -5.512 9.201 1.00 23.58 435 SER A O 1
ATOM 3232 N N . GLN A 1 436 ? -43.674 -4.848 7.062 1.00 29.09 436 GLN A N 1
ATOM 3233 C CA . GLN A 1 436 ? -44.210 -3.491 7.126 1.00 29.09 436 GLN A CA 1
ATOM 3234 C C . GLN A 1 436 ? -45.581 -3.427 7.825 1.00 29.09 436 GLN A C 1
ATOM 3236 O O . GLN A 1 436 ? -46.516 -4.089 7.388 1.00 29.09 436 GLN A O 1
ATOM 3241 N N . SER A 1 437 ? -45.751 -2.520 8.788 1.00 22.00 437 SER A N 1
ATOM 3242 C CA . SER A 1 437 ? -46.795 -1.478 8.766 1.00 22.00 437 SER A CA 1
ATOM 3243 C C . SER A 1 437 ? -46.613 -0.538 9.961 1.00 22.00 437 SER A C 1
ATOM 3245 O O . SER A 1 437 ? -46.123 -0.945 11.010 1.00 22.00 437 SER A O 1
ATOM 3247 N N . GLY A 1 438 ? -46.957 0.739 9.783 1.00 29.81 438 GLY A N 1
ATOM 3248 C CA . GLY A 1 438 ? -46.911 1.727 10.856 1.00 29.81 438 GLY A CA 1
ATOM 3249 C C . GLY A 1 438 ? -47.844 1.358 12.013 1.00 29.81 438 GLY A C 1
ATOM 3250 O O . GLY A 1 438 ? -49.019 1.073 11.798 1.00 29.81 438 GLY A O 1
ATOM 3251 N N . GLY A 1 439 ? -47.312 1.414 13.231 1.00 22.14 439 GLY A N 1
ATOM 3252 C CA . GLY A 1 439 ? -48.032 1.236 14.487 1.00 22.14 439 GLY A CA 1
ATOM 3253 C C . GLY A 1 439 ? -47.192 1.782 15.643 1.00 22.14 439 GLY A C 1
ATOM 3254 O O . GLY A 1 439 ? -45.968 1.707 15.606 1.00 22.14 439 GLY A O 1
ATOM 3255 N N . GLU A 1 440 ? -47.852 2.414 16.610 1.00 23.16 440 GLU A N 1
ATOM 3256 C CA . GLU A 1 440 ? -47.274 3.137 17.752 1.00 23.16 440 GLU A CA 1
ATOM 3257 C C . GLU A 1 440 ? -46.265 2.316 18.582 1.00 23.16 440 GLU A C 1
ATOM 3259 O O . GLU A 1 440 ? -46.440 1.116 18.786 1.00 23.16 440 GLU A O 1
ATOM 3264 N N . LEU A 1 441 ? -45.233 2.991 19.116 1.00 22.28 441 LEU A N 1
ATOM 3265 C CA . LEU A 1 441 ? -44.302 2.425 20.105 1.00 22.28 441 LEU A CA 1
ATOM 3266 C C . LEU A 1 441 ? -45.068 1.930 21.355 1.00 22.28 441 LEU A C 1
ATOM 3268 O O . LEU A 1 441 ? -45.790 2.731 21.959 1.00 22.28 441 LEU A O 1
ATOM 3272 N N . PRO A 1 442 ? -44.870 0.680 21.819 1.00 23.75 442 PRO A N 1
ATOM 3273 C CA . PRO A 1 442 ? -45.408 0.226 23.097 1.00 23.75 442 PRO A CA 1
ATOM 3274 C C . PRO A 1 442 ? -44.557 0.724 24.283 1.00 23.75 442 PRO A C 1
ATOM 3276 O O . PRO A 1 442 ? -43.395 1.105 24.143 1.00 23.75 442 PRO A O 1
ATOM 3279 N N . SER A 1 443 ? -45.173 0.780 25.467 1.00 24.09 443 SER A N 1
ATOM 3280 C CA . SER A 1 443 ? -44.664 1.443 26.675 1.00 24.09 443 SER A CA 1
ATOM 3281 C C . SER A 1 443 ? -43.708 0.576 27.530 1.00 24.09 443 SER A C 1
ATOM 3283 O O . SER A 1 443 ? -43.811 -0.646 27.522 1.00 24.09 443 SER A O 1
ATOM 3285 N N . PRO A 1 444 ? -42.814 1.176 28.352 1.00 28.23 444 PRO A N 1
ATOM 3286 C CA . PRO A 1 444 ? -41.628 0.503 28.920 1.00 28.23 444 PRO A CA 1
ATOM 3287 C C . PRO A 1 444 ? -41.872 -0.374 30.166 1.00 28.23 444 PRO A C 1
ATOM 3289 O O . PRO A 1 444 ? -40.922 -0.777 30.836 1.00 28.23 444 PRO A O 1
ATOM 3292 N N . GLN A 1 445 ? -43.125 -0.610 30.569 1.00 25.53 445 GLN A N 1
ATOM 3293 C CA . GLN A 1 445 ? -43.433 -1.227 31.871 1.00 25.53 445 GLN A CA 1
ATOM 3294 C C . GLN A 1 445 ? -43.513 -2.763 31.843 1.00 25.53 445 GLN A C 1
ATOM 3296 O O . GLN A 1 445 ? -43.403 -3.381 32.903 1.00 25.53 445 GLN A O 1
ATOM 3301 N N . SER A 1 446 ? -43.651 -3.398 30.674 1.00 26.17 446 SER A N 1
ATOM 3302 C CA . SER A 1 446 ? -43.709 -4.865 30.560 1.00 26.17 446 SER A CA 1
ATOM 3303 C C . SER A 1 446 ? -42.343 -5.543 30.731 1.00 26.17 446 SER A C 1
ATOM 3305 O O . SER A 1 446 ? -42.260 -6.620 31.325 1.00 26.17 446 SER A O 1
ATOM 3307 N N . ASP A 1 447 ? -41.258 -4.890 30.311 1.00 34.69 447 ASP A N 1
ATOM 3308 C CA . ASP A 1 447 ? -39.959 -5.554 30.100 1.00 34.69 447 ASP A CA 1
ATOM 3309 C C . ASP A 1 447 ? -39.106 -5.647 31.376 1.00 34.69 447 ASP A C 1
ATOM 3311 O O . ASP A 1 447 ? -38.311 -6.573 31.558 1.00 34.69 447 ASP A O 1
ATOM 3315 N N . VAL A 1 448 ? -39.347 -4.754 32.342 1.00 33.22 448 VAL A N 1
ATOM 3316 C CA . VAL A 1 448 ? -38.702 -4.794 33.668 1.00 33.22 448 VAL A CA 1
ATOM 3317 C C . VAL A 1 448 ? -39.192 -5.994 34.491 1.00 33.22 448 VAL A C 1
ATOM 3319 O O . VAL A 1 448 ? -38.446 -6.548 35.304 1.00 33.22 448 VAL A O 1
ATOM 3322 N N . SER A 1 449 ? -40.433 -6.437 34.262 1.00 28.83 449 SER A N 1
ATOM 3323 C CA . SER A 1 449 ? -40.978 -7.631 34.918 1.00 28.83 449 SER A CA 1
ATOM 3324 C C . SER A 1 449 ? -40.309 -8.913 34.406 1.00 28.83 449 SER A C 1
ATOM 3326 O O . SER A 1 449 ? -39.971 -9.783 35.206 1.00 28.83 449 SER A O 1
ATOM 3328 N N . PHE A 1 450 ? -40.000 -8.972 33.105 1.00 32.38 450 PHE A N 1
ATOM 3329 C CA . PHE A 1 450 ? -39.351 -10.111 32.458 1.00 32.38 450 PHE A CA 1
ATOM 3330 C C . PHE A 1 450 ? -37.918 -10.327 32.961 1.00 32.38 450 PHE A C 1
ATOM 3332 O O . PHE A 1 450 ? -37.546 -11.447 33.316 1.00 32.38 450 PHE A O 1
ATOM 3339 N N . LEU A 1 451 ? -37.138 -9.248 33.097 1.00 31.91 451 LEU A N 1
ATOM 3340 C CA . LEU A 1 451 ? -35.799 -9.305 33.690 1.00 31.91 451 LEU A CA 1
ATOM 3341 C C . LEU A 1 451 ? -35.856 -9.767 35.155 1.00 31.91 451 LEU A C 1
ATOM 3343 O O . LEU A 1 451 ? -35.114 -10.671 35.536 1.00 31.91 451 LEU A O 1
ATOM 3347 N N . LYS A 1 452 ? -36.778 -9.241 35.973 1.00 30.19 452 LYS A N 1
ATOM 3348 C CA . LYS A 1 452 ? -36.939 -9.699 37.368 1.00 30.19 452 LYS A CA 1
ATOM 3349 C C . LYS A 1 452 ? -37.272 -11.193 37.468 1.00 30.19 452 LYS A C 1
ATOM 3351 O O . LYS A 1 452 ? -36.717 -11.873 38.332 1.00 30.19 452 LYS A O 1
ATOM 3356 N N . THR A 1 453 ? -38.126 -11.721 36.590 1.00 29.70 453 THR A N 1
ATOM 3357 C CA . THR A 1 453 ? -38.483 -13.150 36.580 1.00 29.70 453 THR A CA 1
ATOM 3358 C C . THR A 1 453 ? -37.328 -14.033 36.096 1.00 29.70 453 THR A C 1
ATOM 3360 O O . THR A 1 453 ? -37.095 -15.094 36.677 1.00 29.70 453 THR A O 1
ATOM 3363 N N . TYR A 1 454 ? -36.553 -13.583 35.104 1.00 31.62 454 TYR A N 1
ATOM 3364 C CA . TYR A 1 454 ? -35.395 -14.321 34.585 1.00 31.62 454 TYR A CA 1
ATOM 3365 C C . TYR A 1 454 ? -34.265 -14.441 35.623 1.00 31.62 454 TYR A C 1
ATOM 3367 O O . TYR A 1 454 ? -33.703 -15.517 35.834 1.00 31.62 454 TYR A O 1
ATOM 3375 N N . TRP A 1 455 ? -33.991 -13.355 36.352 1.00 32.22 455 TRP A N 1
ATOM 3376 C CA . TRP A 1 455 ? -32.976 -13.332 37.411 1.00 32.22 455 TRP A CA 1
ATOM 3377 C C . TRP A 1 455 ? -33.377 -14.139 38.654 1.00 32.22 455 TRP A C 1
ATOM 3379 O O . TRP A 1 455 ? -32.511 -14.700 39.325 1.00 32.22 455 TRP A O 1
ATOM 3389 N N . CYS A 1 456 ? -34.678 -14.267 38.932 1.00 28.25 456 CYS A N 1
ATOM 3390 C CA . CYS A 1 456 ? -35.182 -15.134 39.997 1.00 28.25 456 CYS A CA 1
ATOM 3391 C C . CYS A 1 456 ? -35.004 -16.628 39.650 1.00 28.25 456 CYS A C 1
ATOM 3393 O O . CYS A 1 456 ? -34.654 -17.421 40.518 1.00 28.25 456 CYS A O 1
ATOM 3395 N N . TYR A 1 457 ? -35.121 -16.996 38.367 1.00 27.41 457 TYR A N 1
ATOM 3396 C CA . TYR A 1 457 ? -34.949 -18.377 37.894 1.00 27.41 457 TYR A CA 1
ATOM 3397 C C . TYR A 1 457 ? -33.489 -18.864 37.952 1.00 27.41 457 TYR A C 1
ATOM 3399 O O . TYR A 1 457 ? -33.221 -20.037 38.204 1.00 27.41 457 TYR A O 1
ATOM 3407 N N . GLN A 1 458 ? -32.524 -17.960 37.765 1.00 26.80 458 GLN A N 1
ATOM 3408 C CA . GLN A 1 458 ? -31.093 -18.288 37.807 1.00 26.80 458 GLN A CA 1
ATOM 3409 C C . GLN A 1 458 ? -30.533 -18.350 39.244 1.00 26.80 458 GLN A C 1
ATOM 3411 O O . GLN A 1 458 ? -29.471 -18.930 39.469 1.00 26.80 458 GLN A O 1
ATOM 3416 N N . GLY A 1 459 ? -31.274 -17.815 40.224 1.00 27.11 459 GLY A N 1
ATOM 3417 C CA . GLY A 1 459 ? -30.974 -17.934 41.653 1.00 27.11 459 GLY A CA 1
ATOM 3418 C C . GLY A 1 459 ? -31.238 -19.324 42.245 1.00 27.11 459 GLY A C 1
ATOM 3419 O O . GLY A 1 459 ? -30.601 -19.678 43.234 1.00 27.11 459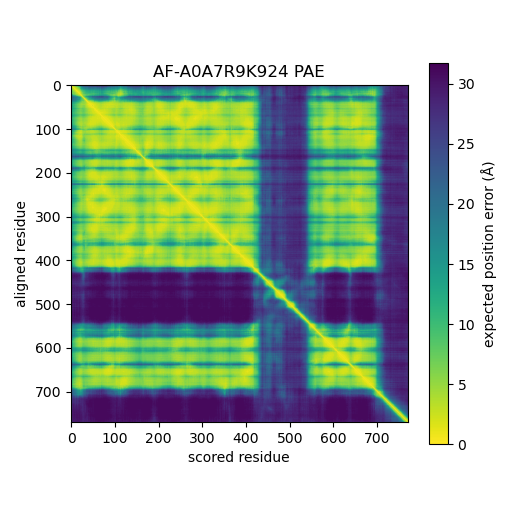 GLY A O 1
ATOM 3420 N N . ASP A 1 460 ? -32.104 -20.131 41.623 1.00 26.50 460 ASP A N 1
ATOM 3421 C CA . ASP A 1 460 ? -32.477 -21.464 42.127 1.00 26.50 460 ASP A CA 1
ATOM 3422 C C . ASP A 1 460 ? -31.599 -22.611 41.582 1.00 26.50 460 ASP A C 1
ATOM 3424 O O . ASP A 1 460 ? -31.614 -23.716 42.126 1.00 26.50 460 ASP A O 1
ATOM 3428 N N . VAL A 1 461 ? -30.795 -22.372 40.535 1.00 28.31 461 VAL A N 1
ATOM 3429 C CA . VAL A 1 461 ? -30.010 -23.430 39.857 1.00 28.31 461 VAL A CA 1
ATOM 3430 C C . VAL A 1 461 ? -28.563 -23.542 40.370 1.00 28.31 461 VAL A C 1
ATOM 3432 O O . VAL A 1 461 ? -27.961 -24.612 40.280 1.00 28.31 461 VAL A O 1
ATOM 3435 N N . GLU A 1 462 ? -27.994 -22.502 40.989 1.00 29.38 462 GLU A N 1
ATOM 3436 C CA . GLU A 1 462 ? -26.622 -22.537 41.529 1.00 29.38 462 GLU A CA 1
ATOM 3437 C C . GLU A 1 462 ? -26.599 -22.694 43.055 1.00 29.38 462 GLU A C 1
ATOM 3439 O O . GLU A 1 462 ? -26.346 -21.770 43.832 1.00 29.38 462 GLU A O 1
ATOM 3444 N N . GLY A 1 463 ? -26.830 -23.931 43.491 1.00 26.34 463 GLY A N 1
ATOM 3445 C CA . GLY A 1 463 ? -26.625 -24.351 44.868 1.00 26.34 463 GLY A CA 1
ATOM 3446 C C . GLY A 1 463 ? -25.147 -24.348 45.287 1.00 26.34 463 GLY A C 1
ATOM 3447 O O . GLY A 1 463 ? -24.374 -25.210 44.886 1.00 26.34 463 GLY A O 1
ATOM 3448 N N . ARG A 1 464 ? -24.853 -23.458 46.241 1.00 26.64 464 ARG A N 1
ATOM 3449 C CA . ARG A 1 464 ? -23.801 -23.484 47.280 1.00 26.64 464 ARG A CA 1
ATOM 3450 C C . ARG A 1 464 ? -22.373 -23.011 46.955 1.00 26.64 464 ARG A C 1
ATOM 3452 O O . ARG A 1 464 ? -21.618 -23.569 46.168 1.00 26.64 464 ARG A O 1
ATOM 3459 N N . THR A 1 465 ? -21.988 -22.110 47.866 1.00 28.17 465 THR A N 1
ATOM 3460 C CA . THR A 1 465 ? -20.671 -21.763 48.429 1.00 28.17 465 THR A CA 1
ATOM 3461 C C . THR A 1 465 ? -19.858 -20.628 47.785 1.00 28.17 465 THR A C 1
ATOM 3463 O O . THR A 1 465 ? -19.258 -20.763 46.729 1.00 28.17 465 THR A O 1
ATOM 3466 N N . SER A 1 466 ? -19.771 -19.535 48.564 1.00 29.86 466 SER A N 1
ATOM 3467 C CA . SER A 1 466 ? -18.900 -18.352 48.453 1.00 29.86 466 SER A CA 1
ATOM 3468 C C . SER A 1 466 ? -19.353 -17.207 47.528 1.00 29.86 466 SER A C 1
ATOM 3470 O O . SER A 1 466 ? -18.719 -16.887 46.527 1.00 29.86 466 SER A O 1
ATOM 3472 N N . ARG A 1 467 ? -20.438 -16.512 47.904 1.00 30.31 467 ARG A N 1
ATOM 3473 C CA . ARG A 1 467 ? -20.822 -15.198 47.349 1.00 30.31 467 ARG A CA 1
ATOM 3474 C C . ARG A 1 467 ? -21.310 -14.276 48.474 1.00 30.31 467 ARG A C 1
ATOM 3476 O O . ARG A 1 467 ? -22.475 -14.317 48.838 1.00 30.31 467 ARG A O 1
ATOM 3483 N N . GLY A 1 468 ? -20.413 -13.456 49.027 1.00 28.34 468 GLY A N 1
ATOM 3484 C CA . GLY A 1 468 ? -20.769 -12.364 49.954 1.00 28.34 468 GLY A CA 1
ATOM 3485 C C . GLY A 1 468 ? -20.569 -10.959 49.370 1.00 28.34 468 GLY A C 1
ATOM 3486 O O . GLY A 1 468 ? -21.263 -10.032 49.760 1.00 28.34 468 GLY A O 1
ATOM 3487 N N . LYS A 1 469 ? -19.655 -10.794 48.403 1.00 30.28 469 LYS A N 1
ATOM 3488 C CA . LYS A 1 469 ? -19.313 -9.480 47.821 1.00 30.28 469 LYS A CA 1
ATOM 3489 C C . LYS A 1 469 ? -19.995 -9.195 46.481 1.00 30.28 469 LYS A C 1
ATOM 3491 O O . LYS A 1 469 ? -20.506 -8.104 46.285 1.00 30.28 469 LYS A O 1
ATOM 3496 N N . LEU A 1 470 ? -20.083 -10.198 45.604 1.00 30.64 470 LEU A N 1
ATOM 3497 C CA . LEU A 1 470 ? -20.645 -10.035 44.257 1.00 30.64 470 LEU A CA 1
ATOM 3498 C C . LEU A 1 470 ? -22.162 -9.769 44.270 1.00 30.64 470 LEU A C 1
ATOM 3500 O O . LEU A 1 470 ? -22.668 -9.004 43.462 1.00 30.64 470 LEU A O 1
ATOM 3504 N N . GLY A 1 471 ? -22.889 -10.381 45.214 1.00 30.36 471 GLY A N 1
ATOM 3505 C CA . GLY A 1 471 ? -24.334 -10.181 45.354 1.00 30.36 471 GLY A CA 1
ATOM 3506 C C . GLY A 1 471 ? -24.704 -8.779 45.837 1.00 30.36 471 GLY A C 1
ATOM 3507 O O . GLY A 1 471 ? -25.734 -8.260 45.432 1.00 30.36 471 GLY A O 1
ATOM 3508 N N . LEU A 1 472 ? -23.847 -8.148 46.649 1.00 30.73 472 LEU A N 1
ATOM 3509 C CA . LEU A 1 472 ? -24.088 -6.811 47.193 1.00 30.73 472 LEU A CA 1
ATOM 3510 C C . LEU A 1 472 ? -23.869 -5.720 46.131 1.00 30.73 472 LEU A C 1
ATOM 3512 O O . LEU A 1 472 ? -24.664 -4.790 46.035 1.00 30.73 472 LEU A O 1
ATOM 3516 N N . GLU A 1 473 ? -22.834 -5.861 45.295 1.00 35.47 473 GLU A N 1
ATOM 3517 C CA . GLU A 1 473 ? -22.559 -4.920 44.197 1.00 35.47 473 GLU A CA 1
ATOM 3518 C C . GLU A 1 473 ? -23.610 -4.997 43.080 1.00 35.47 473 GLU A C 1
ATOM 3520 O O . GLU A 1 473 ? -24.022 -3.969 42.546 1.00 35.47 473 GLU A O 1
ATOM 3525 N N . LEU A 1 474 ? -24.130 -6.194 42.790 1.00 32.44 474 LEU A N 1
ATOM 3526 C CA . LEU A 1 474 ? -25.214 -6.389 41.819 1.00 32.44 474 LEU A CA 1
ATOM 3527 C C . LEU A 1 474 ? -26.569 -5.857 42.318 1.00 32.44 474 LEU A C 1
ATOM 3529 O O . LEU A 1 474 ? -27.377 -5.389 41.516 1.00 32.44 474 LEU A O 1
ATOM 3533 N N . MET A 1 475 ? -26.811 -5.879 43.633 1.00 32.59 475 MET A N 1
ATOM 3534 C CA . MET A 1 475 ? -28.018 -5.304 44.238 1.00 32.59 475 MET A CA 1
ATOM 3535 C C . MET A 1 475 ? -28.008 -3.768 44.185 1.00 32.59 475 MET A C 1
ATOM 3537 O O . MET A 1 475 ? -29.036 -3.165 43.884 1.00 32.59 475 MET A O 1
ATOM 3541 N N . MET A 1 476 ? -26.842 -3.141 44.397 1.00 33.94 476 MET A N 1
ATOM 3542 C CA . MET A 1 476 ? -26.675 -1.684 44.285 1.00 33.94 476 MET A CA 1
ATOM 3543 C C . MET A 1 476 ? -26.885 -1.183 42.845 1.00 33.94 476 MET A C 1
ATOM 3545 O O . MET A 1 476 ? -27.555 -0.172 42.643 1.00 33.94 476 MET A O 1
ATOM 3549 N N . LEU A 1 477 ? -26.410 -1.935 41.844 1.00 34.47 477 LEU A N 1
ATOM 3550 C CA . LEU A 1 477 ? -26.633 -1.649 40.418 1.00 34.47 477 LEU A CA 1
ATOM 3551 C C . LEU A 1 477 ? -28.118 -1.721 40.026 1.00 34.47 477 LEU A C 1
ATOM 3553 O O . LEU A 1 477 ? -28.611 -0.872 39.285 1.00 34.47 477 LEU A O 1
ATOM 3557 N N . ALA A 1 478 ? -28.858 -2.702 40.551 1.00 36.28 478 ALA A N 1
ATOM 3558 C CA . ALA A 1 478 ? -30.301 -2.799 40.330 1.00 36.28 478 ALA A CA 1
ATOM 3559 C C . ALA A 1 478 ? -31.065 -1.624 40.973 1.00 36.28 478 ALA A C 1
ATOM 3561 O O . ALA A 1 478 ? -32.043 -1.132 40.404 1.00 36.28 478 ALA A O 1
ATOM 3562 N N . GLU A 1 479 ? -30.611 -1.139 42.130 1.00 37.12 479 GLU A N 1
ATOM 3563 C CA . GLU A 1 479 ? -31.201 0.017 42.810 1.00 37.12 479 GLU A CA 1
ATOM 3564 C C . GLU A 1 479 ? -30.937 1.334 42.054 1.00 37.12 479 GLU A C 1
ATOM 3566 O O . GLU A 1 479 ? -31.839 2.165 41.936 1.00 37.12 479 GLU A O 1
ATOM 3571 N N . GLU A 1 480 ? -29.747 1.506 41.466 1.00 37.00 480 GLU A N 1
ATOM 3572 C CA . GLU A 1 480 ? -29.420 2.661 40.613 1.00 37.00 480 GLU A CA 1
ATOM 3573 C C . GLU A 1 480 ? -30.226 2.687 39.312 1.00 37.00 480 GLU A C 1
ATOM 3575 O O . GLU A 1 480 ? -30.756 3.737 38.946 1.00 37.00 480 GLU A O 1
ATOM 3580 N N . VAL A 1 481 ? -30.393 1.540 38.647 1.00 36.09 481 VAL A N 1
ATOM 3581 C CA . VAL A 1 481 ? -31.226 1.428 37.433 1.00 36.09 481 VAL A CA 1
ATOM 3582 C C . VAL A 1 481 ? -32.695 1.732 37.748 1.00 36.09 481 VAL A C 1
ATOM 3584 O O . VAL A 1 481 ? -33.378 2.401 36.970 1.00 36.09 481 VAL A O 1
ATOM 3587 N N . THR A 1 482 ? -33.170 1.323 38.928 1.00 36.50 482 THR A N 1
ATOM 3588 C CA . THR A 1 482 ? -34.530 1.636 39.392 1.00 36.50 482 THR A CA 1
ATOM 3589 C C . THR A 1 482 ? -34.686 3.139 39.663 1.00 36.50 482 THR A C 1
ATOM 3591 O O . THR A 1 482 ? -35.628 3.749 39.155 1.00 36.50 482 THR A O 1
ATOM 3594 N N . LYS A 1 483 ? -33.713 3.770 40.340 1.00 34.66 483 LYS A N 1
ATOM 3595 C CA . LYS A 1 483 ? -33.669 5.230 40.570 1.00 34.66 483 LYS A CA 1
ATOM 3596 C C . LYS A 1 483 ? -33.572 6.042 39.272 1.00 34.66 483 LYS A C 1
ATOM 3598 O O . LYS A 1 483 ? -34.169 7.112 39.183 1.00 34.66 483 LYS A O 1
ATOM 3603 N N . MET A 1 484 ? -32.865 5.550 38.250 1.00 31.95 484 MET A N 1
ATOM 3604 C CA . MET A 1 484 ? -32.815 6.203 36.932 1.00 31.95 484 MET A CA 1
ATOM 3605 C C . MET A 1 484 ? -34.153 6.134 36.190 1.00 31.95 484 MET A C 1
ATOM 3607 O O . MET A 1 484 ? -34.523 7.100 35.523 1.00 31.95 484 MET A O 1
ATOM 3611 N N . SER A 1 485 ? -34.909 5.042 36.345 1.00 31.97 485 SER A N 1
ATOM 3612 C CA . SER A 1 485 ? -36.245 4.913 35.746 1.00 31.97 485 SER A CA 1
ATOM 3613 C C . SER A 1 485 ? -37.278 5.875 36.357 1.00 31.97 485 SER A C 1
ATOM 3615 O O . SER A 1 485 ? -38.207 6.303 35.672 1.00 31.97 485 SER A O 1
ATOM 3617 N N . GLU A 1 486 ? -37.086 6.271 37.621 1.00 33.66 486 GLU A N 1
ATOM 3618 C CA . GLU A 1 486 ? -37.946 7.223 38.338 1.00 33.66 486 GLU A CA 1
ATOM 3619 C C . GLU A 1 486 ? -37.661 8.694 37.977 1.00 33.66 486 GLU A C 1
ATOM 3621 O O . GLU A 1 486 ? -38.537 9.543 38.136 1.00 33.66 486 GLU A O 1
ATOM 3626 N N . MET A 1 487 ? -36.473 9.012 37.446 1.00 27.94 487 MET A N 1
ATOM 3627 C CA . MET A 1 487 ? -36.057 10.385 37.105 1.00 27.94 487 MET A CA 1
ATOM 3628 C C . MET A 1 487 ? -36.512 10.870 35.715 1.00 27.94 487 MET A C 1
ATOM 3630 O O . MET A 1 487 ? -36.232 12.012 35.348 1.00 27.94 487 MET A O 1
ATOM 3634 N N . TRP A 1 488 ? -37.226 10.054 34.931 1.00 26.50 488 TRP A N 1
ATOM 3635 C CA . TRP A 1 488 ? -37.698 10.457 33.601 1.00 26.50 488 TRP A CA 1
ATOM 3636 C C . TRP A 1 488 ? -38.911 11.409 33.696 1.00 26.50 488 TRP A C 1
ATOM 3638 O O . TRP A 1 488 ? -39.979 10.997 34.164 1.00 26.50 488 TRP A O 1
ATOM 3648 N N . PRO A 1 489 ? -38.828 12.673 33.234 1.00 31.20 489 PRO A N 1
ATOM 3649 C CA . PRO A 1 489 ? -39.928 13.619 33.372 1.00 31.20 489 PRO A CA 1
ATOM 3650 C C . PRO A 1 489 ? -41.060 13.274 32.392 1.00 31.20 489 PRO A C 1
ATOM 3652 O O . PRO A 1 489 ? -40.976 13.512 31.185 1.00 31.20 489 PRO A O 1
ATOM 3655 N N . ARG A 1 490 ? -42.161 12.721 32.914 1.00 33.25 490 ARG A N 1
ATOM 3656 C CA . ARG A 1 490 ? -43.398 12.481 32.156 1.00 33.25 490 ARG A CA 1
ATOM 3657 C C . ARG A 1 490 ? -44.086 13.816 31.845 1.00 33.25 490 ARG A C 1
ATOM 3659 O O . ARG A 1 490 ? -44.767 14.392 32.691 1.00 33.25 490 ARG A O 1
ATOM 3666 N N . ARG A 1 491 ? -43.943 14.317 30.614 1.00 27.05 491 ARG A N 1
ATOM 3667 C CA . ARG A 1 491 ? -44.791 15.404 30.098 1.00 27.05 491 ARG A CA 1
ATOM 3668 C C . ARG A 1 491 ? -46.213 14.889 29.858 1.00 27.05 491 ARG A C 1
ATOM 3670 O O . ARG A 1 491 ? -46.444 14.123 28.936 1.00 27.05 491 ARG A O 1
ATOM 3677 N N . GLY A 1 492 ? -47.148 15.417 30.646 1.00 29.25 492 GLY A N 1
ATOM 3678 C CA . GLY A 1 492 ? -48.504 15.763 30.214 1.00 29.25 492 GLY A CA 1
ATOM 3679 C C . GLY A 1 492 ? -49.509 14.625 30.020 1.00 29.25 492 GLY A C 1
ATOM 3680 O O . GLY A 1 492 ? -49.606 14.063 28.938 1.00 29.25 492 GLY A O 1
ATOM 3681 N N . LYS A 1 493 ? -50.385 14.433 31.012 1.00 26.75 493 LYS A N 1
ATOM 3682 C CA . LYS A 1 493 ? -51.828 14.746 30.920 1.00 26.75 493 LYS A CA 1
ATOM 3683 C C . LYS A 1 493 ? -52.489 14.491 32.281 1.00 26.75 493 LYS A C 1
ATOM 3685 O O . LYS A 1 493 ? -52.470 13.391 32.818 1.00 26.75 493 LYS A O 1
ATOM 3690 N N . SER A 1 494 ? -53.017 15.572 32.844 1.00 35.09 494 SER A N 1
ATOM 3691 C CA . SER A 1 494 ? -53.822 15.624 34.064 1.00 35.09 494 SER A CA 1
ATOM 3692 C C . SER A 1 494 ? -55.198 15.014 33.778 1.00 35.09 494 SER A C 1
ATOM 3694 O O . SER A 1 494 ? -55.900 15.514 32.902 1.00 35.09 494 SER A O 1
ATOM 3696 N N . GLY A 1 495 ? -55.559 13.926 34.464 1.00 31.41 495 GLY A N 1
ATOM 3697 C CA . GLY A 1 495 ? -56.900 13.334 34.376 1.00 31.41 495 GLY A CA 1
ATOM 3698 C C . GLY A 1 495 ? -57.046 11.937 34.987 1.00 31.41 495 GLY A C 1
ATOM 3699 O O . GLY A 1 495 ? -58.037 11.676 35.654 1.00 31.41 495 GLY A O 1
ATOM 3700 N N . GLU A 1 496 ? -56.048 11.057 34.850 1.00 31.14 496 GLU A N 1
ATOM 3701 C CA . GLU A 1 496 ? -56.184 9.629 35.230 1.00 31.14 496 GLU A CA 1
ATOM 3702 C C . GLU A 1 496 ? -55.416 9.221 36.505 1.00 31.14 496 GLU A C 1
ATOM 3704 O O . GLU A 1 496 ? -55.456 8.072 36.937 1.00 31.14 496 GLU A O 1
ATOM 3709 N N . LEU A 1 497 ? -54.751 10.170 37.171 1.00 32.28 497 LEU A N 1
ATOM 3710 C CA . LEU A 1 497 ? -53.923 9.918 38.362 1.00 32.28 497 LEU A CA 1
ATOM 3711 C C . LEU A 1 497 ? -54.706 9.803 39.685 1.00 32.28 497 LEU A C 1
ATOM 3713 O O . LEU A 1 497 ? -54.141 9.365 40.683 1.00 32.28 497 LEU A O 1
ATOM 3717 N N . GLN A 1 498 ? -56.000 10.138 39.718 1.00 29.27 498 GLN A N 1
ATOM 3718 C CA . GLN A 1 498 ? -56.818 10.012 40.937 1.00 29.27 498 GLN A CA 1
ATOM 3719 C C . GLN A 1 498 ? -57.447 8.624 41.128 1.00 29.27 498 GLN A C 1
ATOM 3721 O O . GLN A 1 498 ? -57.786 8.266 42.252 1.00 29.27 498 GLN A O 1
ATOM 3726 N N . GLN A 1 499 ? -57.556 7.808 40.075 1.00 29.50 499 GLN A N 1
ATOM 3727 C CA . GLN A 1 499 ? -58.197 6.487 40.159 1.00 29.50 499 GLN A CA 1
ATOM 3728 C C . GLN A 1 499 ? -57.244 5.360 40.590 1.00 29.50 499 GLN A C 1
ATOM 3730 O O . GLN A 1 499 ? -57.696 4.319 41.062 1.00 29.50 499 GLN A O 1
ATOM 3735 N N . ILE A 1 500 ? -55.929 5.568 40.460 1.00 33.41 500 ILE A N 1
ATOM 3736 C CA . ILE A 1 500 ? -54.908 4.558 40.778 1.00 33.41 500 ILE A CA 1
ATOM 3737 C C . ILE A 1 500 ? -54.452 4.662 42.242 1.00 33.41 500 ILE A C 1
ATOM 3739 O O . ILE A 1 500 ? -54.271 3.631 42.885 1.00 33.41 500 ILE A O 1
ATOM 3743 N N . ASN A 1 501 ? -54.379 5.870 42.818 1.00 30.72 501 ASN A N 1
ATOM 3744 C CA . ASN A 1 501 ? -54.014 6.037 44.233 1.00 30.72 501 ASN A CA 1
ATOM 3745 C C . ASN A 1 501 ? -55.051 5.428 45.193 1.00 30.72 501 ASN A C 1
ATOM 3747 O O . ASN A 1 501 ? -54.671 4.778 46.159 1.00 30.72 501 ASN A O 1
ATOM 3751 N N . HIS A 1 502 ? -56.349 5.531 44.886 1.00 30.09 502 HIS A N 1
ATOM 3752 C CA . HIS A 1 502 ? -57.403 4.986 45.755 1.00 30.09 502 HIS A CA 1
ATOM 3753 C C . HIS A 1 502 ? -57.410 3.445 45.808 1.00 30.09 502 HIS A C 1
ATOM 3755 O O . HIS A 1 502 ? -57.907 2.855 46.760 1.00 30.09 502 HIS A O 1
ATOM 3761 N N . LYS A 1 503 ? -56.841 2.780 44.794 1.00 29.61 503 LYS A N 1
ATOM 3762 C CA . LYS A 1 503 ? -56.795 1.312 44.698 1.00 29.61 503 LYS A CA 1
ATOM 3763 C C . LYS A 1 503 ? -55.545 0.708 45.350 1.00 29.61 503 LYS A C 1
ATOM 3765 O O . LYS A 1 503 ? -55.518 -0.487 45.624 1.00 29.61 503 LYS A O 1
ATOM 3770 N N . ILE A 1 504 ? -54.520 1.530 45.580 1.00 34.38 504 ILE A N 1
ATOM 3771 C CA . ILE A 1 504 ? -53.268 1.145 46.244 1.00 34.38 504 ILE A CA 1
ATOM 3772 C C . ILE A 1 504 ? -53.401 1.294 47.769 1.00 34.38 504 ILE A C 1
ATOM 3774 O O . ILE A 1 504 ? -52.881 0.448 48.497 1.00 34.38 504 ILE A O 1
ATOM 3778 N N . ASP A 1 505 ? -54.171 2.277 48.250 1.00 31.45 505 ASP A N 1
ATOM 3779 C CA . ASP A 1 505 ? -54.460 2.437 49.684 1.00 31.45 505 ASP A CA 1
ATOM 3780 C C . ASP A 1 505 ? -55.349 1.305 50.244 1.00 31.45 505 ASP A C 1
ATOM 3782 O O . ASP A 1 505 ? -55.111 0.837 51.359 1.00 31.45 505 ASP A O 1
ATOM 3786 N N . ASP A 1 506 ? -56.289 0.770 49.452 1.00 31.67 506 ASP A N 1
ATOM 3787 C CA . ASP A 1 506 ? -57.130 -0.370 49.864 1.00 31.67 506 ASP A CA 1
ATOM 3788 C C . ASP A 1 506 ? -56.327 -1.678 50.014 1.00 31.67 506 ASP A C 1
ATOM 3790 O O . ASP A 1 506 ? -56.600 -2.475 50.912 1.00 31.67 506 ASP A O 1
ATOM 3794 N N . LEU A 1 507 ? -55.284 -1.887 49.199 1.00 32.28 507 LEU A N 1
ATOM 3795 C CA . LEU A 1 507 ? -54.440 -3.093 49.237 1.00 32.28 507 LEU A CA 1
ATOM 3796 C C . LEU A 1 507 ? -53.399 -3.084 50.371 1.00 32.28 507 LEU A C 1
ATOM 3798 O O . LEU A 1 507 ? -52.870 -4.136 50.728 1.00 32.28 507 LEU A O 1
ATOM 3802 N N . MET A 1 508 ? -53.111 -1.917 50.953 1.00 30.02 508 MET A N 1
ATOM 3803 C CA . MET A 1 508 ? -52.148 -1.754 52.053 1.00 30.02 508 MET A CA 1
ATOM 3804 C C . MET A 1 508 ? -52.791 -1.874 53.447 1.00 30.02 508 MET A C 1
ATOM 3806 O O . MET A 1 508 ? -52.077 -1.969 54.448 1.00 30.02 508 MET A O 1
ATOM 3810 N N . SER A 1 509 ? -54.125 -1.918 53.544 1.00 30.52 509 SER A N 1
ATOM 3811 C CA . SER A 1 509 ? -54.850 -2.016 54.819 1.00 30.52 509 SER A CA 1
ATOM 3812 C C . SER A 1 509 ? -55.213 -3.468 55.171 1.00 30.52 509 SER A C 1
ATOM 3814 O O . SER A 1 509 ? -56.361 -3.892 55.125 1.00 30.52 509 SER A O 1
ATOM 3816 N N . GLY A 1 510 ? -54.201 -4.268 55.522 1.00 38.91 510 GLY A N 1
ATOM 3817 C CA . GLY A 1 510 ? -54.368 -5.688 55.850 1.00 38.91 510 GLY A CA 1
ATOM 3818 C C . GLY A 1 510 ? -55.520 -5.993 56.823 1.00 38.91 510 GLY A C 1
ATOM 3819 O O . GLY A 1 510 ? -55.507 -5.565 57.983 1.00 38.91 510 GLY A O 1
ATOM 3820 N N . ARG A 1 511 ? -56.493 -6.788 56.360 1.00 28.58 511 ARG A N 1
ATOM 3821 C CA . ARG A 1 511 ? -57.483 -7.505 57.175 1.00 28.58 511 ARG A CA 1
ATOM 3822 C C . ARG A 1 511 ? -58.126 -8.618 56.329 1.00 28.58 511 ARG A C 1
ATOM 3824 O O . ARG A 1 511 ? -58.352 -8.395 55.153 1.00 28.58 511 ARG A O 1
ATOM 3831 N N . GLU A 1 512 ? -58.422 -9.751 56.980 1.00 25.38 512 GLU A N 1
ATOM 3832 C CA . GLU A 1 512 ? -59.109 -10.966 56.469 1.00 25.38 512 GLU A CA 1
ATOM 3833 C C . GLU A 1 512 ? -58.210 -11.923 55.664 1.00 25.38 512 GLU A C 1
ATOM 3835 O O . GLU A 1 512 ? -57.503 -11.512 54.759 1.00 25.38 512 GLU A O 1
ATOM 3840 N N . GLU A 1 513 ? -58.071 -13.217 55.964 1.00 25.97 513 GLU A N 1
ATOM 3841 C CA . GLU A 1 513 ? -58.796 -14.212 56.780 1.00 25.97 513 GLU A CA 1
ATOM 3842 C C . GLU A 1 513 ? -57.767 -15.349 57.023 1.00 25.97 513 GLU A C 1
ATOM 3844 O O . GLU A 1 513 ? -56.996 -15.680 56.128 1.00 25.97 513 GLU A O 1
ATOM 3849 N N . ARG A 1 514 ? -57.536 -15.940 58.206 1.00 26.38 514 ARG A N 1
ATOM 3850 C CA . ARG A 1 514 ? -58.479 -16.641 59.092 1.00 26.38 514 ARG A CA 1
ATOM 3851 C C . ARG A 1 514 ? -59.592 -17.337 58.323 1.00 26.38 514 ARG A C 1
ATOM 3853 O O . ARG A 1 514 ? -60.716 -16.889 58.387 1.00 26.38 514 ARG A O 1
ATOM 3860 N N . ASP A 1 515 ? -59.249 -18.431 57.656 1.00 25.52 515 ASP A N 1
ATOM 3861 C CA . ASP A 1 515 ? -59.999 -19.683 57.735 1.00 25.52 515 ASP A CA 1
ATOM 3862 C C . ASP A 1 515 ? -59.185 -20.819 57.106 1.00 25.52 515 ASP A C 1
ATOM 3864 O O . ASP A 1 515 ? -58.378 -20.589 56.212 1.00 25.52 515 ASP A O 1
ATOM 3868 N N . LEU A 1 516 ? -59.408 -22.042 57.605 1.00 25.39 516 LEU A N 1
ATOM 3869 C CA . LEU A 1 516 ? -58.778 -23.331 57.255 1.00 25.39 516 LEU A CA 1
ATOM 3870 C C . LEU A 1 516 ? -57.645 -23.802 58.190 1.00 25.39 516 LEU A C 1
ATOM 3872 O O . LEU A 1 516 ? -56.475 -23.899 57.827 1.00 25.39 516 LEU A O 1
ATOM 3876 N N . MET A 1 517 ? -58.043 -24.242 59.388 1.00 22.39 517 MET A N 1
ATOM 3877 C CA . MET A 1 517 ? -57.489 -25.475 59.967 1.00 22.39 517 MET A CA 1
ATOM 3878 C C . MET A 1 517 ? -58.439 -26.643 59.673 1.00 22.39 517 MET A C 1
ATOM 3880 O O . MET A 1 517 ? -59.658 -26.465 59.705 1.00 22.39 517 MET A O 1
ATOM 3884 N N . PRO A 1 518 ? -57.897 -27.860 59.503 1.00 27.47 518 PRO A N 1
ATOM 3885 C CA . PRO A 1 518 ? -58.277 -28.895 60.460 1.00 27.47 518 PRO A CA 1
ATOM 3886 C C . PRO A 1 518 ? -57.083 -29.649 61.075 1.00 27.47 518 PRO A C 1
ATOM 3888 O O . PRO A 1 518 ? -55.946 -29.607 60.617 1.00 27.47 518 PRO A O 1
ATOM 3891 N N . SER A 1 519 ? -57.418 -30.304 62.183 1.00 22.77 519 SER A N 1
ATOM 3892 C CA . SER A 1 519 ? -56.605 -30.914 63.240 1.00 22.77 519 SER A CA 1
ATOM 3893 C C . SER A 1 519 ? -55.984 -32.294 62.925 1.00 22.77 519 SER A C 1
ATOM 3895 O O . SER A 1 519 ? -56.543 -33.062 62.148 1.00 22.77 519 SER A O 1
ATOM 3897 N N . ALA A 1 520 ? -54.918 -32.615 63.688 1.00 25.36 520 ALA A N 1
ATOM 3898 C CA . ALA A 1 520 ? -54.273 -33.920 63.973 1.00 25.36 520 ALA A CA 1
ATOM 3899 C C . ALA A 1 520 ? -53.456 -34.561 62.820 1.00 25.36 520 ALA A C 1
ATOM 3901 O O . ALA A 1 520 ? -53.892 -34.577 61.685 1.00 25.36 520 ALA A O 1
ATOM 3902 N N . ASN A 1 521 ? -52.263 -35.155 62.986 1.00 22.67 521 ASN A N 1
ATOM 3903 C CA . ASN A 1 521 ? -51.695 -35.947 64.082 1.00 22.67 521 ASN A CA 1
ATOM 3904 C C . ASN A 1 521 ? -50.153 -36.078 63.923 1.00 22.67 521 ASN A C 1
ATOM 3906 O O . ASN A 1 521 ? -49.606 -35.913 62.835 1.00 22.67 521 ASN A O 1
ATOM 3910 N N . LYS A 1 522 ? -49.455 -36.425 65.012 1.00 31.17 522 LYS A N 1
ATOM 3911 C CA . LYS A 1 522 ? -48.007 -36.694 65.093 1.00 31.17 522 LYS A CA 1
ATOM 3912 C C . LYS A 1 522 ? -47.581 -37.880 64.210 1.00 31.17 522 LYS A C 1
ATOM 3914 O O . LYS A 1 522 ? -48.121 -38.968 64.398 1.00 31.17 522 LYS A O 1
ATOM 3919 N N . ARG A 1 523 ? -46.520 -37.711 63.405 1.00 24.36 523 ARG A N 1
ATOM 3920 C CA . ARG A 1 523 ? -45.327 -38.590 63.235 1.00 24.36 523 ARG A CA 1
ATOM 3921 C C . ARG A 1 523 ? -44.606 -38.242 61.926 1.00 24.36 523 ARG A C 1
ATOM 3923 O O . ARG A 1 523 ? -45.243 -37.891 60.944 1.00 24.36 523 ARG A O 1
ATOM 3930 N N . GLY A 1 524 ? -43.274 -38.301 61.950 1.00 34.88 524 GLY A N 1
ATOM 3931 C CA . GLY A 1 524 ? -42.413 -37.887 60.844 1.00 34.88 524 GLY A CA 1
ATOM 3932 C C . GLY A 1 524 ? -42.673 -38.631 59.535 1.00 34.88 524 GLY A C 1
ATOM 3933 O O . GLY A 1 524 ? -42.882 -39.841 59.532 1.00 34.88 524 GLY A O 1
ATOM 3934 N N . ALA A 1 525 ? -42.608 -37.889 58.431 1.00 23.58 525 ALA A N 1
ATOM 3935 C CA . ALA A 1 525 ? -42.447 -38.419 57.087 1.00 23.58 525 ALA A CA 1
ATOM 3936 C C . ALA A 1 525 ? -41.815 -37.343 56.191 1.00 23.58 525 ALA A C 1
ATOM 3938 O O . ALA A 1 525 ? -42.282 -36.208 56.112 1.00 23.58 525 ALA A O 1
ATOM 3939 N N . THR A 1 526 ? -40.720 -37.721 55.546 1.00 25.58 526 THR A N 1
ATOM 3940 C CA . THR A 1 526 ? -39.975 -36.987 54.525 1.00 25.58 526 THR A CA 1
ATOM 3941 C C . THR A 1 526 ? -40.887 -36.695 53.328 1.00 25.58 526 THR A C 1
ATOM 3943 O O . THR A 1 526 ? -41.367 -37.627 52.687 1.00 25.58 526 THR A O 1
ATOM 3946 N N . LEU A 1 527 ? -41.137 -35.422 53.009 1.00 21.81 527 LEU A N 1
ATOM 3947 C CA . LEU A 1 527 ? -41.932 -35.025 51.840 1.00 21.81 527 LEU A CA 1
ATOM 3948 C C . LEU A 1 527 ? -41.008 -34.763 50.646 1.00 21.81 527 LEU A C 1
ATOM 3950 O O . LEU A 1 527 ? -40.386 -33.712 50.515 1.00 21.81 527 LEU A O 1
ATOM 3954 N N . ILE A 1 528 ? -40.916 -35.779 49.791 1.00 21.66 528 ILE A N 1
ATOM 3955 C CA . ILE A 1 528 ? -40.356 -35.708 48.442 1.00 21.66 528 ILE A CA 1
ATOM 3956 C C . ILE A 1 528 ? -41.342 -34.901 47.587 1.00 21.66 528 ILE A C 1
ATOM 3958 O O . ILE A 1 528 ? -42.461 -35.352 47.346 1.00 21.66 528 ILE A O 1
ATOM 3962 N N . TRP A 1 529 ? -40.939 -33.720 47.115 1.00 20.23 529 TRP A N 1
ATOM 3963 C CA . TRP A 1 529 ? -41.697 -32.979 46.106 1.00 20.23 529 TRP A CA 1
ATOM 3964 C C . TRP A 1 529 ? -41.527 -33.653 44.740 1.00 20.23 529 TRP A C 1
ATOM 3966 O O . TRP A 1 529 ? -40.435 -33.684 44.174 1.00 20.23 529 TRP A O 1
ATOM 3976 N N . ARG A 1 530 ? -42.620 -34.209 44.211 1.00 18.69 530 ARG A N 1
ATOM 3977 C CA . ARG A 1 530 ? -42.741 -34.641 42.813 1.00 18.69 530 ARG A CA 1
ATOM 3978 C C . ARG A 1 530 ? -43.315 -33.454 42.026 1.00 18.69 530 ARG A C 1
ATOM 3980 O O . ARG A 1 530 ? -44.378 -32.975 42.419 1.00 18.69 530 ARG A O 1
ATOM 3987 N N . PRO A 1 531 ? -42.671 -32.957 40.958 1.00 23.44 531 PRO A N 1
ATOM 3988 C CA . PRO A 1 531 ? -43.218 -31.834 40.208 1.00 23.44 531 PRO A CA 1
ATOM 3989 C C . PRO A 1 531 ? -44.465 -32.288 39.434 1.00 23.44 531 PRO A C 1
ATOM 3991 O O . PRO A 1 531 ? -44.423 -33.268 38.686 1.00 23.44 531 PRO A O 1
ATOM 3994 N N . GLN A 1 532 ? -45.584 -31.590 39.641 1.00 22.03 532 GLN A N 1
ATOM 3995 C CA . GLN A 1 532 ? -46.756 -31.664 38.770 1.00 22.03 532 GLN A CA 1
ATOM 3996 C C . GLN A 1 532 ? -46.400 -31.093 37.391 1.00 22.03 532 GLN A C 1
ATOM 3998 O O . GLN A 1 532 ? -45.719 -30.076 37.278 1.00 22.03 532 GLN A O 1
ATOM 4003 N N . SER A 1 533 ? -46.864 -31.773 36.345 1.00 22.77 533 SER A N 1
ATOM 4004 C CA . SER A 1 533 ? -46.753 -31.368 34.942 1.00 22.77 533 SER A CA 1
ATOM 4005 C C . SER A 1 533 ? -47.336 -29.964 34.710 1.00 22.77 533 SER A C 1
ATOM 4007 O O . SER A 1 533 ? -48.457 -29.720 35.164 1.00 22.77 533 SER A O 1
ATOM 4009 N N . PRO A 1 534 ? -46.650 -29.063 33.983 1.00 26.19 534 PRO A N 1
ATOM 4010 C CA . PRO A 1 534 ? -47.153 -27.717 33.756 1.00 26.19 534 PRO A CA 1
ATOM 4011 C C . PRO A 1 534 ? -48.291 -27.721 32.729 1.00 26.19 534 PRO A C 1
ATOM 4013 O O . PRO A 1 534 ? -48.184 -28.306 31.650 1.00 26.19 534 PRO A O 1
ATOM 4016 N N . SER A 1 535 ? -49.383 -27.047 33.085 1.00 22.98 535 SER A N 1
ATOM 4017 C CA . SER A 1 535 ? -50.485 -26.700 32.197 1.00 22.98 535 SER A CA 1
ATOM 4018 C C . SER A 1 535 ? -50.025 -25.687 31.145 1.00 22.98 535 SER A C 1
ATOM 4020 O O . SER A 1 535 ? -49.366 -24.687 31.424 1.00 22.98 535 SER A O 1
ATOM 4022 N N . THR A 1 536 ? -50.383 -25.981 29.904 1.00 28.03 536 THR A N 1
ATOM 4023 C CA . THR A 1 536 ? -50.156 -25.177 28.706 1.00 28.03 536 THR A CA 1
ATOM 4024 C C . THR A 1 536 ? -51.016 -23.914 28.732 1.00 28.03 536 THR A C 1
ATOM 4026 O O . THR A 1 536 ? -52.240 -24.039 28.740 1.00 28.03 536 THR A O 1
ATOM 4029 N N . ASN A 1 537 ? -50.377 -22.735 28.744 1.00 26.20 537 ASN A N 1
ATOM 4030 C CA . ASN A 1 537 ? -50.778 -21.467 28.096 1.00 26.20 537 ASN A CA 1
ATOM 4031 C C . ASN A 1 537 ? -50.308 -20.246 28.909 1.00 26.20 537 ASN A C 1
ATOM 4033 O O . ASN A 1 537 ? -51.084 -19.626 29.632 1.00 26.20 537 ASN A O 1
ATOM 4037 N N . SER A 1 538 ? -49.040 -19.856 28.743 1.00 23.17 538 SER A N 1
ATOM 4038 C CA . SER A 1 538 ? -48.573 -18.496 29.037 1.00 23.17 538 SER A CA 1
ATOM 4039 C C . SER A 1 538 ? -47.702 -17.984 27.874 1.00 23.17 538 SER A C 1
ATOM 4041 O O . SER A 1 538 ? -46.975 -18.778 27.271 1.00 23.17 538 SER A O 1
ATOM 4043 N N . PRO A 1 539 ? -47.744 -16.684 27.514 1.00 25.59 539 PRO A N 1
ATOM 4044 C CA . PRO A 1 539 ? -46.995 -16.153 26.367 1.00 25.59 539 PRO A CA 1
ATOM 4045 C C . PRO A 1 539 ? -45.480 -16.028 26.612 1.00 25.59 539 PRO A C 1
ATOM 4047 O O . PRO A 1 539 ? -44.752 -15.591 25.730 1.00 25.59 539 PRO A O 1
ATOM 4050 N N . ALA A 1 540 ? -44.983 -16.397 27.797 1.00 28.12 540 ALA A N 1
ATOM 4051 C CA . ALA A 1 540 ? -43.607 -16.142 28.231 1.00 28.12 540 ALA A CA 1
ATOM 4052 C C . ALA A 1 540 ? -42.594 -17.236 27.834 1.00 28.12 540 ALA A C 1
ATOM 4054 O O . ALA A 1 540 ? -41.423 -17.152 28.192 1.00 28.12 540 ALA A O 1
ATOM 4055 N N . GLN A 1 541 ? -43.014 -18.271 27.099 1.00 25.84 541 GLN A N 1
ATOM 4056 C CA . GLN A 1 541 ? -42.196 -19.466 26.853 1.00 25.84 541 GLN A CA 1
ATOM 4057 C C . GLN A 1 541 ? -41.762 -19.627 25.389 1.00 25.84 541 GLN A C 1
ATOM 4059 O O . GLN A 1 541 ? -41.770 -20.725 24.833 1.00 25.84 541 GLN A O 1
ATOM 4064 N N . LYS A 1 542 ? -41.364 -18.521 24.755 1.00 30.77 542 LYS A N 1
ATOM 4065 C CA . LYS A 1 542 ? -40.721 -18.526 23.432 1.00 30.77 542 LYS A CA 1
ATOM 4066 C C . LYS A 1 542 ? -39.468 -17.646 23.374 1.00 30.77 542 LYS A C 1
ATOM 4068 O O . LYS A 1 542 ? -39.160 -17.082 22.336 1.00 30.77 542 LYS A O 1
ATOM 4073 N N . VAL A 1 543 ? -38.672 -17.587 24.445 1.00 37.50 543 VAL A N 1
ATOM 4074 C CA . VAL A 1 543 ? -37.245 -17.277 24.253 1.00 37.50 543 VAL A CA 1
ATOM 4075 C C . VAL A 1 543 ? -36.606 -18.538 23.692 1.00 37.50 543 VAL A C 1
ATOM 4077 O O . VAL A 1 543 ? -36.276 -19.479 24.411 1.00 37.50 543 VAL A O 1
ATOM 4080 N N . THR A 1 544 ? -36.538 -18.605 22.368 1.00 42.94 544 THR A N 1
ATOM 4081 C CA . THR A 1 544 ? -35.864 -19.677 21.643 1.00 42.94 544 THR A CA 1
ATOM 4082 C C . THR A 1 544 ? -34.426 -19.791 22.162 1.00 42.94 544 THR A C 1
ATOM 4084 O O . THR A 1 544 ? -33.712 -18.791 22.186 1.00 42.94 544 THR A O 1
ATOM 4087 N N . GLY A 1 545 ? -33.982 -20.994 22.546 1.00 46.66 545 GLY A N 1
ATOM 4088 C CA . GLY A 1 545 ? -32.617 -21.264 23.033 1.00 46.66 545 GLY A CA 1
ATOM 4089 C C . GLY A 1 545 ? -31.454 -20.601 22.258 1.00 46.66 545 GLY A C 1
ATOM 4090 O O . GLY A 1 545 ? -30.488 -20.205 22.909 1.00 46.66 545 GLY A O 1
ATOM 4091 N N . PRO A 1 546 ? -31.530 -20.388 20.924 1.00 48.09 546 PRO A N 1
ATOM 4092 C CA . PRO A 1 546 ? -30.527 -19.634 20.169 1.00 48.09 546 PRO A CA 1
ATOM 4093 C C . PRO A 1 546 ? -30.386 -18.163 20.589 1.00 48.09 546 PRO A C 1
ATOM 4095 O O . PRO A 1 546 ? -29.269 -17.663 20.666 1.00 48.09 546 PRO A O 1
ATOM 4098 N N . LEU A 1 547 ? -31.494 -17.479 20.899 1.00 47.50 547 LEU A N 1
ATOM 4099 C CA . LEU A 1 547 ? -31.493 -16.056 21.258 1.00 47.50 547 LEU A CA 1
ATOM 4100 C C . LEU A 1 547 ? -30.841 -15.840 22.628 1.00 47.50 547 LEU A C 1
ATOM 4102 O O . LEU A 1 547 ? -30.032 -14.936 22.808 1.00 47.50 547 LEU A O 1
ATOM 4106 N N . LEU A 1 548 ? -31.142 -16.723 23.585 1.00 51.81 548 LEU A N 1
ATOM 4107 C CA . LEU A 1 548 ? -30.527 -16.677 24.907 1.00 51.81 548 LEU A CA 1
ATOM 4108 C C . LEU A 1 548 ? -29.019 -16.934 24.835 1.00 51.81 548 LEU A C 1
ATOM 4110 O O . LEU A 1 548 ? -28.240 -16.223 25.463 1.00 51.81 548 LEU A O 1
ATOM 4114 N N . PHE A 1 549 ? -28.608 -17.930 24.047 1.00 55.53 549 PHE A N 1
ATOM 4115 C CA . PHE A 1 549 ? -27.198 -18.230 23.826 1.00 55.53 549 PHE A CA 1
ATOM 4116 C C . PHE A 1 549 ? -26.457 -17.027 23.222 1.00 55.53 549 PHE A C 1
ATOM 4118 O O . PHE A 1 549 ? -25.382 -16.668 23.693 1.00 55.53 549 PHE A O 1
ATOM 4125 N N . GLN A 1 550 ? -27.077 -16.346 22.256 1.00 54.59 550 GLN A N 1
ATOM 4126 C CA . GLN A 1 550 ? -26.525 -15.151 21.620 1.00 54.59 550 GLN A CA 1
ATOM 4127 C C . GLN A 1 550 ? -26.403 -13.965 22.591 1.00 54.59 550 GLN A C 1
ATOM 4129 O O . GLN A 1 550 ? -25.390 -13.270 22.577 1.00 54.59 550 GLN A O 1
ATOM 4134 N N . ILE A 1 551 ? -27.387 -13.759 23.473 1.00 58.22 551 ILE A N 1
ATOM 4135 C CA . ILE A 1 551 ? -27.330 -12.732 24.528 1.00 58.22 551 ILE A CA 1
ATOM 4136 C C . ILE A 1 551 ? -26.238 -13.065 25.557 1.00 58.22 551 ILE A C 1
ATOM 4138 O O . ILE A 1 551 ? -25.516 -12.173 26.003 1.00 58.22 551 ILE A O 1
ATOM 4142 N N . MET A 1 552 ? -26.076 -14.339 25.923 1.00 58.62 552 MET A N 1
ATOM 4143 C CA . MET A 1 552 ? -25.023 -14.764 26.850 1.00 58.62 552 MET A CA 1
ATOM 4144 C C . MET A 1 552 ? -23.620 -14.584 26.254 1.00 58.62 552 MET A C 1
ATOM 4146 O O . MET A 1 552 ? -22.759 -14.059 26.955 1.00 58.62 552 MET A O 1
ATOM 4150 N N . GLU A 1 553 ? -23.406 -14.939 24.980 1.00 62.09 553 GLU A N 1
ATOM 4151 C CA . GLU A 1 553 ? -22.140 -14.712 24.252 1.00 62.09 553 GLU A CA 1
ATOM 4152 C C . GLU A 1 553 ? -21.830 -13.208 24.120 1.00 62.09 553 GLU A C 1
ATOM 4154 O O . GLU A 1 553 ? -20.692 -12.764 24.272 1.00 62.09 553 GLU A O 1
ATOM 4159 N N . PHE A 1 554 ? -22.865 -12.395 23.904 1.00 58.84 554 PHE A N 1
ATOM 4160 C CA . PHE A 1 554 ? -22.743 -10.942 23.837 1.00 58.84 554 PHE A CA 1
ATOM 4161 C C . PHE A 1 554 ? -22.329 -10.321 25.181 1.00 58.84 554 PHE A C 1
ATOM 4163 O O . PHE A 1 554 ? -21.436 -9.479 25.233 1.00 58.84 554 PHE A O 1
ATOM 4170 N N . LEU A 1 555 ? -22.934 -10.764 26.288 1.00 60.03 555 LEU A N 1
ATOM 4171 C CA . LEU A 1 555 ? -22.637 -10.280 27.646 1.00 60.03 555 LEU A CA 1
ATOM 4172 C C . LEU A 1 555 ? -21.333 -10.845 28.236 1.00 60.03 555 LEU A C 1
ATOM 4174 O O . LEU A 1 555 ? -20.847 -10.344 29.264 1.00 60.03 555 LEU A O 1
ATOM 4178 N N . SER A 1 556 ? -20.791 -11.913 27.649 1.00 61.00 556 SER A N 1
ATOM 4179 C CA . SER A 1 556 ? -19.529 -12.526 28.064 1.00 61.00 556 SER A CA 1
ATOM 4180 C C . SER A 1 556 ? -18.311 -11.986 27.306 1.00 61.00 556 SER A C 1
ATOM 4182 O O . SER A 1 556 ? -17.182 -12.153 27.774 1.00 61.00 556 SER A O 1
ATOM 4184 N N . ALA A 1 557 ? -18.529 -11.245 26.215 1.00 64.25 557 ALA A N 1
ATOM 4185 C CA . ALA A 1 557 ? -17.498 -10.539 25.462 1.00 64.25 557 ALA A CA 1
ATOM 4186 C C . ALA A 1 557 ? -16.523 -9.755 26.361 1.00 64.25 557 ALA A C 1
ATOM 4188 O O . ALA A 1 557 ? -16.922 -8.957 27.213 1.00 64.25 557 ALA A O 1
ATOM 4189 N N . GLY A 1 558 ? -15.222 -9.979 26.159 1.00 64.38 558 GLY A N 1
ATOM 4190 C CA . GLY A 1 558 ? -14.162 -9.294 26.900 1.00 64.38 558 GLY A CA 1
ATOM 4191 C C . GLY A 1 558 ? -13.929 -9.805 28.326 1.00 64.38 558 GLY A C 1
ATOM 4192 O O . GLY A 1 558 ? -13.031 -9.288 28.993 1.00 64.38 558 GLY A O 1
ATOM 4193 N N . LYS A 1 559 ? -14.675 -10.816 28.802 1.00 75.25 559 LYS A N 1
ATOM 4194 C CA . LYS A 1 559 ? -14.414 -11.498 30.083 1.00 75.25 559 LYS A CA 1
ATOM 4195 C C . LYS A 1 559 ? -13.440 -12.661 29.908 1.00 75.25 559 LYS A C 1
ATOM 4197 O O . LYS A 1 559 ? -13.248 -13.186 28.813 1.00 75.25 559 LYS A O 1
ATOM 4202 N N . LEU A 1 560 ? -12.811 -13.061 31.008 1.00 75.69 560 LEU A N 1
ATOM 4203 C CA . LEU A 1 560 ? -11.900 -14.199 31.043 1.00 75.69 560 LEU A CA 1
ATOM 4204 C C . LEU A 1 560 ? -12.681 -15.512 30.875 1.00 75.69 560 LEU A C 1
ATOM 4206 O O . LEU A 1 560 ? -13.665 -15.745 31.582 1.00 75.69 560 LEU A O 1
ATOM 4210 N N . ARG A 1 561 ? -12.213 -16.395 29.988 1.00 78.69 561 ARG A N 1
ATOM 4211 C CA . ARG A 1 561 ? -12.779 -17.740 29.816 1.00 78.69 561 ARG A CA 1
ATOM 4212 C C . ARG A 1 561 ? -12.671 -18.529 31.119 1.00 78.69 561 ARG A C 1
ATOM 4214 O O . ARG A 1 561 ? -11.645 -18.492 31.804 1.00 78.69 561 ARG A O 1
ATOM 4221 N N . SER A 1 562 ? -13.687 -19.336 31.417 1.00 65.25 562 SER A N 1
ATOM 4222 C CA . SER A 1 562 ? -13.749 -20.149 32.643 1.00 65.25 562 SER A CA 1
ATOM 4223 C C . SER A 1 562 ? -12.545 -21.089 32.826 1.00 65.25 562 SER A C 1
ATOM 4225 O O . SER A 1 562 ? -12.078 -21.270 33.952 1.00 65.25 562 SER A O 1
ATOM 4227 N N . SER A 1 563 ? -11.983 -21.619 31.733 1.00 75.12 563 SER A N 1
ATOM 4228 C CA . SER A 1 563 ? -10.785 -22.476 31.733 1.00 75.12 563 SER A CA 1
ATOM 4229 C C . SER A 1 563 ? -9.498 -21.763 32.171 1.00 75.12 563 SER A C 1
ATOM 4231 O O . SER A 1 563 ? -8.559 -22.423 32.610 1.00 75.12 563 SER A O 1
ATOM 4233 N N . TYR A 1 564 ? -9.441 -20.429 32.086 1.00 76.81 564 TYR A N 1
ATOM 4234 C CA . TYR A 1 564 ? -8.248 -19.628 32.386 1.00 76.81 564 TYR A CA 1
ATOM 4235 C C . TYR A 1 564 ? -8.349 -18.869 33.711 1.00 76.81 564 TYR A C 1
ATOM 4237 O O . TYR A 1 564 ? -7.571 -17.954 33.956 1.00 76.81 564 TYR A O 1
ATOM 4245 N N . ARG A 1 565 ? -9.249 -19.276 34.616 1.00 70.50 565 ARG A N 1
ATOM 4246 C CA . ARG A 1 565 ? -9.432 -18.651 35.942 1.00 70.50 565 ARG A CA 1
ATOM 4247 C C . ARG A 1 565 ? -8.154 -18.495 36.774 1.00 70.50 565 ARG A C 1
ATOM 4249 O O . ARG A 1 565 ? -8.093 -17.609 37.614 1.00 70.50 565 ARG A O 1
ATOM 4256 N N . TRP A 1 566 ? -7.122 -19.304 36.538 1.00 75.94 566 TRP A N 1
ATOM 4257 C CA . TRP A 1 566 ? -5.814 -19.146 37.185 1.00 75.94 566 TRP A CA 1
ATOM 4258 C C . TRP A 1 566 ? -5.131 -17.802 36.854 1.00 75.94 566 TRP A C 1
ATOM 4260 O O . TRP A 1 566 ? -4.331 -17.313 37.647 1.00 75.94 566 TRP A O 1
ATOM 4270 N N . MET A 1 567 ? -5.477 -17.170 35.726 1.00 72.25 567 MET A N 1
ATOM 4271 C CA . MET A 1 567 ? -4.963 -15.858 35.312 1.00 72.25 567 MET A CA 1
ATOM 4272 C C . MET A 1 567 ? -5.660 -14.677 35.994 1.00 72.25 567 MET A C 1
ATOM 4274 O O . MET A 1 567 ? -5.205 -13.543 35.849 1.00 72.25 567 MET A O 1
ATOM 4278 N N . ASP A 1 568 ? -6.721 -14.917 36.768 1.00 70.69 568 ASP A N 1
ATOM 4279 C CA . ASP A 1 568 ? -7.430 -13.874 37.520 1.00 70.69 568 ASP A CA 1
ATOM 4280 C C . ASP A 1 568 ? -6.499 -13.158 38.517 1.00 70.69 568 ASP A C 1
ATOM 4282 O O . ASP A 1 568 ? -6.618 -11.964 38.765 1.00 70.69 568 ASP A O 1
ATOM 4286 N N . MET A 1 569 ? -5.459 -13.845 39.000 1.00 66.25 569 MET A N 1
ATOM 4287 C CA . MET A 1 569 ? -4.432 -13.236 39.850 1.00 66.25 569 MET A CA 1
ATOM 4288 C C . MET A 1 569 ? -3.622 -12.135 39.137 1.00 66.25 569 MET A C 1
ATOM 4290 O O . MET A 1 569 ? -3.155 -11.203 39.789 1.00 66.25 569 MET A O 1
ATOM 4294 N N . VAL A 1 570 ? -3.456 -12.237 37.814 1.00 70.56 570 VAL A N 1
ATOM 4295 C CA . VAL A 1 570 ? -2.662 -11.304 36.994 1.00 70.56 570 VAL A CA 1
ATOM 4296 C C . VAL A 1 570 ? -3.557 -10.264 36.317 1.00 70.56 570 VAL A C 1
ATOM 4298 O O . VAL A 1 570 ? -3.187 -9.096 36.235 1.00 70.56 570 VAL A O 1
ATOM 4301 N N . VAL A 1 571 ? -4.737 -10.678 35.849 1.00 71.00 571 VAL A N 1
ATOM 4302 C CA . VAL A 1 571 ? -5.617 -9.871 34.986 1.00 71.00 571 VAL A CA 1
ATOM 4303 C C . VAL A 1 571 ? -6.913 -9.436 35.686 1.00 71.00 571 VAL A C 1
ATOM 4305 O O . VAL A 1 571 ? -7.577 -8.515 35.223 1.00 71.00 571 VAL A O 1
ATOM 4308 N N . GLY A 1 572 ? -7.255 -10.004 36.845 1.00 61.31 572 GLY A N 1
ATOM 4309 C CA . GLY A 1 572 ? -8.540 -9.783 37.528 1.00 61.31 572 GLY A CA 1
ATOM 4310 C C . GLY A 1 572 ? -8.784 -8.368 38.060 1.00 61.31 572 GLY A C 1
ATOM 4311 O O . GLY A 1 572 ? -9.882 -8.062 38.515 1.00 61.31 572 GLY A O 1
ATOM 4312 N N . ARG A 1 573 ? -7.782 -7.479 38.007 1.00 65.81 573 ARG A N 1
ATOM 4313 C CA . ARG A 1 573 ? -7.943 -6.047 38.330 1.00 65.81 573 ARG A CA 1
ATOM 4314 C C . ARG A 1 573 ? -8.309 -5.181 37.124 1.00 65.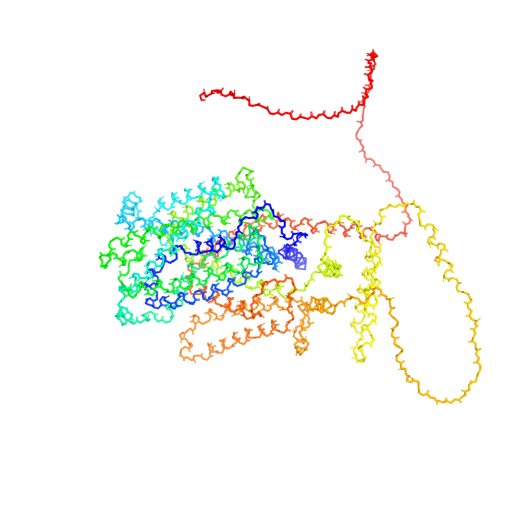81 573 ARG A C 1
ATOM 4316 O O . ARG A 1 573 ? -8.600 -4.003 37.311 1.00 65.81 573 ARG A O 1
ATOM 4323 N N . CYS A 1 574 ? -8.229 -5.717 35.911 1.00 67.12 574 CYS A N 1
ATOM 4324 C CA . CYS A 1 574 ? -8.500 -4.968 34.692 1.00 67.12 574 CYS A CA 1
ATOM 4325 C C . CYS A 1 574 ? -9.982 -5.046 34.320 1.00 67.12 574 CYS A C 1
ATOM 4327 O O . CYS A 1 574 ? -10.613 -6.094 34.442 1.00 67.12 574 CYS A O 1
ATOM 4329 N N . GLU A 1 575 ? -10.521 -3.938 33.816 1.00 69.19 575 GLU A N 1
ATOM 4330 C CA . GLU A 1 575 ? -11.860 -3.907 33.229 1.00 69.19 575 GLU A CA 1
ATOM 4331 C C . GLU A 1 575 ? -11.948 -4.836 31.999 1.00 69.19 575 GLU A C 1
ATOM 4333 O O . GLU A 1 575 ? -10.946 -5.024 31.291 1.00 69.19 575 GLU A O 1
ATOM 4338 N N . PRO A 1 576 ? -13.129 -5.421 31.717 1.00 66.62 576 PRO A N 1
ATOM 4339 C CA . PRO A 1 576 ? -13.324 -6.290 30.559 1.00 66.62 576 PRO A CA 1
ATOM 4340 C C . PRO A 1 576 ? -12.939 -5.566 29.260 1.00 66.62 576 PRO A C 1
ATOM 4342 O O . PRO A 1 576 ? -13.360 -4.440 29.005 1.00 66.62 576 PRO A O 1
ATOM 4345 N N . GLY A 1 577 ? -12.092 -6.204 28.449 1.00 72.94 577 GLY A N 1
ATOM 4346 C CA . GLY A 1 577 ? -11.518 -5.634 27.221 1.00 72.94 577 GLY A CA 1
ATOM 4347 C C . GLY A 1 577 ? -10.257 -4.773 27.413 1.00 72.94 577 GLY A C 1
ATOM 4348 O O . GLY A 1 577 ? -9.387 -4.789 26.541 1.00 72.94 577 GLY A O 1
ATOM 4349 N N . ALA A 1 578 ? -10.068 -4.102 28.557 1.00 79.62 578 ALA A N 1
ATOM 4350 C CA . ALA A 1 578 ? -8.886 -3.260 28.801 1.00 79.62 578 ALA A CA 1
ATOM 4351 C C . ALA A 1 578 ? -7.584 -4.078 28.871 1.00 79.62 578 ALA A C 1
ATOM 4353 O O . ALA A 1 578 ? -6.550 -3.662 28.345 1.00 79.62 578 ALA A O 1
ATOM 4354 N N . ALA A 1 579 ? -7.648 -5.276 29.462 1.00 84.44 579 ALA A N 1
ATOM 4355 C CA . ALA A 1 579 ? -6.525 -6.212 29.504 1.00 84.44 579 ALA A CA 1
ATOM 4356 C C . ALA A 1 579 ? -6.049 -6.622 28.102 1.00 84.44 579 ALA A C 1
ATOM 4358 O O . ALA A 1 579 ? -4.848 -6.701 27.847 1.00 84.44 579 ALA A O 1
ATOM 4359 N N . VAL A 1 580 ? -6.992 -6.850 27.182 1.00 86.00 580 VAL A N 1
ATOM 4360 C CA . VAL A 1 580 ? -6.690 -7.232 25.799 1.00 86.00 580 VAL A CA 1
ATOM 4361 C C . VAL A 1 580 ? -6.093 -6.053 25.037 1.00 86.00 580 VAL A C 1
ATOM 4363 O O . VAL A 1 580 ? -5.068 -6.223 24.383 1.00 86.00 580 VAL A O 1
ATOM 4366 N N . SER A 1 581 ? -6.657 -4.850 25.171 1.00 85.94 581 SER A N 1
ATOM 4367 C CA . SER A 1 581 ? -6.088 -3.638 24.565 1.00 85.94 581 SER A CA 1
ATOM 4368 C C . SER A 1 581 ? -4.658 -3.368 25.045 1.00 85.94 581 SER A C 1
ATOM 4370 O O . SER A 1 581 ? -3.777 -3.082 24.234 1.00 85.94 581 SER A O 1
ATOM 4372 N N . GLY A 1 582 ? -4.400 -3.533 26.348 1.00 87.88 582 GLY A N 1
ATOM 4373 C CA . GLY A 1 582 ? -3.052 -3.455 26.911 1.00 87.88 582 GLY A CA 1
ATOM 4374 C C . GLY A 1 582 ? -2.117 -4.524 26.337 1.00 87.88 582 GLY A C 1
ATOM 4375 O O . GLY A 1 582 ? -1.004 -4.204 25.925 1.00 87.88 582 GLY A O 1
ATOM 4376 N N . ALA A 1 583 ? -2.577 -5.774 26.235 1.00 90.25 583 ALA A N 1
ATOM 4377 C CA . ALA A 1 583 ? -1.796 -6.866 25.655 1.00 90.25 583 ALA A CA 1
ATOM 4378 C C . ALA A 1 583 ? -1.457 -6.638 24.173 1.00 90.25 583 ALA A C 1
ATOM 4380 O O . ALA A 1 583 ? -0.345 -6.950 23.761 1.00 90.25 583 ALA A O 1
ATOM 4381 N N . VAL A 1 584 ? -2.367 -6.068 23.377 1.00 92.12 584 VAL A N 1
ATOM 4382 C CA . VAL A 1 584 ? -2.116 -5.724 21.963 1.00 92.12 584 VAL A CA 1
ATOM 4383 C C . VAL A 1 584 ? -1.065 -4.621 21.837 1.00 92.12 584 VAL A C 1
ATOM 4385 O O . VAL A 1 584 ? -0.169 -4.715 20.994 1.00 92.12 584 VAL A O 1
ATOM 4388 N N . LEU A 1 585 ? -1.131 -3.597 22.692 1.00 92.06 585 LEU A N 1
ATOM 4389 C CA . LEU A 1 585 ? -0.138 -2.522 22.714 1.00 92.06 585 LEU A CA 1
ATOM 4390 C C . LEU A 1 585 ? 1.246 -3.064 23.089 1.00 92.06 585 LEU A C 1
ATOM 4392 O O . LEU A 1 585 ? 2.218 -2.816 22.377 1.00 92.06 585 LEU A O 1
ATOM 4396 N N . VAL A 1 586 ? 1.323 -3.866 24.155 1.00 93.25 586 VAL A N 1
ATOM 4397 C CA . VAL A 1 586 ? 2.566 -4.526 24.578 1.00 93.25 586 VAL A CA 1
ATOM 4398 C C . VAL A 1 586 ? 3.086 -5.443 23.471 1.00 93.25 586 VAL A C 1
ATOM 4400 O O . VAL A 1 586 ? 4.253 -5.343 23.109 1.00 93.25 586 VAL A O 1
ATOM 4403 N N . PHE A 1 587 ? 2.233 -6.269 22.862 1.00 94.81 587 PHE A N 1
ATOM 4404 C CA . PHE A 1 587 ? 2.614 -7.134 21.745 1.00 94.81 587 PHE A CA 1
ATOM 4405 C C . PHE A 1 587 ? 3.234 -6.336 20.591 1.00 94.81 587 PHE A C 1
ATOM 4407 O O . PHE A 1 587 ? 4.300 -6.694 20.099 1.00 94.81 587 PHE A O 1
ATOM 4414 N N . THR A 1 588 ? 2.617 -5.218 20.205 1.00 93.56 588 THR A N 1
ATOM 4415 C CA . THR A 1 588 ? 3.117 -4.358 19.121 1.00 93.56 588 THR A CA 1
ATOM 4416 C C . THR A 1 588 ? 4.483 -3.753 19.470 1.00 93.56 588 THR A C 1
ATOM 4418 O O . THR A 1 588 ? 5.409 -3.809 18.660 1.00 93.56 588 THR A O 1
ATOM 4421 N N . CYS A 1 589 ? 4.659 -3.240 20.693 1.00 93.81 589 CYS A N 1
ATOM 4422 C CA . CYS A 1 589 ? 5.940 -2.688 21.147 1.00 93.81 589 CYS A CA 1
ATOM 4423 C C . CYS A 1 589 ? 7.051 -3.747 21.223 1.00 93.81 589 CYS A C 1
ATOM 4425 O O . CYS A 1 589 ? 8.166 -3.506 20.759 1.00 93.81 589 CYS A O 1
ATOM 4427 N N . PHE A 1 590 ? 6.757 -4.924 21.783 1.00 94.88 590 PHE A N 1
ATOM 4428 C CA . PHE A 1 590 ? 7.718 -6.026 21.881 1.00 94.88 590 PHE A CA 1
ATOM 4429 C C . PHE A 1 590 ? 8.036 -6.633 20.511 1.00 94.88 590 PHE A C 1
ATOM 4431 O O . PHE A 1 590 ? 9.164 -7.065 20.304 1.00 94.88 590 PHE A O 1
ATOM 4438 N N . SER A 1 591 ? 7.093 -6.613 19.564 1.00 94.81 591 SER A N 1
ATOM 4439 C CA . SER A 1 591 ? 7.34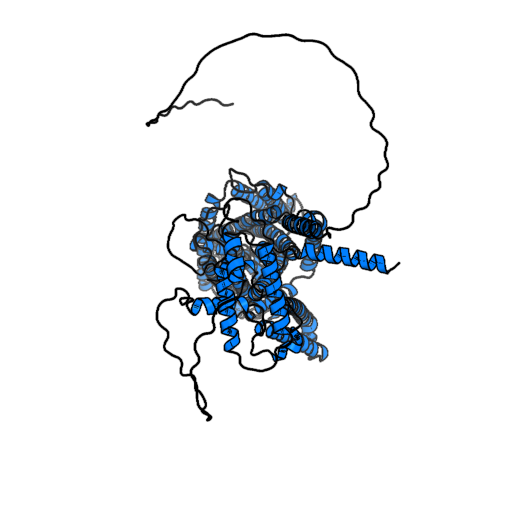3 -6.998 18.172 1.00 94.81 591 SER A CA 1
ATOM 4440 C C . SER A 1 591 ? 8.355 -6.055 17.528 1.00 94.81 591 SER A C 1
ATOM 4442 O O . SER A 1 591 ? 9.312 -6.521 16.923 1.00 94.81 591 SER A O 1
ATOM 4444 N N . GLY A 1 592 ? 8.195 -4.740 17.713 1.00 92.50 592 GLY A N 1
ATOM 4445 C CA . GLY A 1 592 ? 9.173 -3.753 17.245 1.00 92.50 592 GLY A CA 1
ATOM 4446 C C . GLY A 1 592 ? 10.546 -3.957 17.875 1.00 92.50 592 GLY A C 1
ATOM 4447 O O . GLY A 1 592 ? 11.547 -3.996 17.166 1.00 92.50 592 GLY A O 1
ATOM 4448 N N . GLY A 1 593 ? 10.588 -4.167 19.194 1.00 92.69 593 GLY A N 1
ATOM 4449 C CA . GLY A 1 593 ? 11.825 -4.480 19.910 1.00 92.69 593 GLY A CA 1
ATOM 4450 C C . GLY A 1 593 ? 12.515 -5.742 19.387 1.00 92.69 593 GLY A C 1
ATOM 4451 O O . GLY A 1 593 ? 13.722 -5.719 19.161 1.00 92.69 593 GLY A O 1
ATOM 4452 N N . LEU A 1 594 ? 11.751 -6.810 19.129 1.00 94.19 594 LEU A N 1
ATOM 4453 C CA . LEU A 1 594 ? 12.268 -8.055 18.565 1.00 94.19 594 LEU A CA 1
ATOM 4454 C C . LEU A 1 594 ? 12.813 -7.856 17.149 1.00 94.19 594 LEU A C 1
ATOM 4456 O O . LEU A 1 594 ? 13.933 -8.274 16.886 1.00 94.19 594 LEU A O 1
ATOM 4460 N N . CYS A 1 595 ? 12.065 -7.210 16.252 1.00 92.19 595 CYS A N 1
ATOM 4461 C CA . CYS A 1 595 ? 12.504 -6.978 14.872 1.00 92.19 595 CYS A CA 1
ATOM 4462 C C . CYS A 1 595 ? 13.773 -6.114 14.818 1.00 92.19 595 CYS A C 1
ATOM 4464 O O . CYS A 1 595 ? 14.715 -6.447 14.103 1.00 92.19 595 CYS A O 1
ATOM 4466 N N . ILE A 1 596 ? 13.845 -5.051 15.627 1.00 91.50 596 ILE A N 1
ATOM 4467 C CA . ILE A 1 596 ? 15.047 -4.211 15.743 1.00 91.50 596 ILE A CA 1
ATOM 4468 C C . ILE A 1 596 ? 16.223 -5.036 16.283 1.00 91.50 596 ILE A C 1
ATOM 4470 O O . ILE A 1 596 ? 17.316 -4.984 15.721 1.00 91.50 596 ILE A O 1
ATOM 4474 N N . HIS A 1 597 ? 16.004 -5.826 17.338 1.00 91.50 597 HIS A N 1
ATOM 4475 C CA . HIS A 1 597 ? 17.036 -6.695 17.911 1.00 91.50 597 HIS A CA 1
ATOM 4476 C C . HIS A 1 597 ? 17.563 -7.708 16.890 1.00 91.50 597 HIS A C 1
ATOM 4478 O O . HIS A 1 597 ? 18.773 -7.833 16.721 1.00 91.50 597 HIS A O 1
ATOM 4484 N N . LEU A 1 598 ? 16.669 -8.379 16.160 1.00 88.69 598 LEU A N 1
ATOM 4485 C CA . LEU A 1 598 ? 17.035 -9.345 15.122 1.00 88.69 598 LEU A CA 1
ATOM 4486 C C . LEU A 1 598 ? 17.800 -8.695 13.967 1.00 88.69 598 LEU A C 1
ATOM 4488 O O . LEU A 1 598 ? 18.713 -9.315 13.427 1.00 88.69 598 LEU A O 1
ATOM 4492 N N . HIS A 1 599 ? 17.463 -7.456 13.608 1.00 85.88 599 HIS A N 1
ATOM 4493 C CA . HIS A 1 599 ? 18.152 -6.729 12.547 1.00 85.88 599 HIS A CA 1
ATOM 4494 C C . HIS A 1 599 ? 19.591 -6.363 12.952 1.00 85.88 599 HIS A C 1
ATOM 4496 O O . HIS A 1 599 ? 20.544 -6.732 12.260 1.00 85.88 599 HIS A O 1
ATOM 4502 N N . PHE A 1 600 ? 19.766 -5.698 14.100 1.00 87.19 600 PHE A N 1
ATOM 4503 C CA . PHE A 1 600 ? 21.080 -5.217 14.550 1.00 87.19 600 PHE A CA 1
ATOM 4504 C C . PHE A 1 600 ? 21.984 -6.320 15.112 1.00 87.19 600 PHE A C 1
ATOM 4506 O O . PHE A 1 600 ? 23.190 -6.280 14.892 1.00 87.19 600 PHE A O 1
ATOM 4513 N N . SER A 1 601 ? 21.421 -7.309 15.809 1.00 85.44 601 SER A N 1
ATOM 4514 C CA . SER A 1 601 ? 22.173 -8.390 16.465 1.00 85.44 601 SER A CA 1
ATOM 4515 C C . SER A 1 601 ? 22.258 -9.657 15.601 1.00 85.44 601 SER A C 1
ATOM 4517 O O . SER A 1 601 ? 22.568 -10.742 16.087 1.00 85.44 601 SER A O 1
ATOM 4519 N N . SER A 1 602 ? 21.985 -9.543 14.296 1.00 79.94 602 SER A N 1
ATOM 4520 C CA . SER A 1 602 ? 22.028 -10.673 13.357 1.00 79.94 602 SER A CA 1
ATOM 4521 C C . SER A 1 602 ? 23.405 -11.346 13.303 1.00 79.94 602 SER A C 1
ATOM 4523 O O . SER A 1 602 ? 23.477 -12.574 13.257 1.00 79.94 602 SER A O 1
ATOM 4525 N N . GLN A 1 603 ? 24.488 -10.565 13.363 1.00 82.75 603 GLN A N 1
ATOM 4526 C CA . GLN A 1 603 ? 25.866 -11.070 13.397 1.00 82.75 603 GLN A CA 1
ATOM 4527 C C . GLN A 1 603 ? 26.200 -11.715 14.750 1.00 82.75 603 GLN A C 1
ATOM 4529 O O . GLN A 1 603 ? 26.621 -12.869 14.786 1.00 82.75 603 GLN A O 1
ATOM 4534 N N . ASP A 1 604 ? 25.898 -11.038 15.864 1.00 86.06 604 ASP A N 1
ATOM 4535 C CA . ASP A 1 604 ? 26.128 -11.573 17.217 1.00 86.06 604 ASP A CA 1
ATOM 4536 C C . ASP A 1 604 ? 25.356 -12.883 17.462 1.00 86.06 604 ASP A C 1
ATOM 4538 O O . ASP A 1 604 ? 25.808 -13.775 18.184 1.00 86.06 604 ASP A O 1
ATOM 4542 N N . MET A 1 605 ? 24.171 -13.019 16.861 1.00 81.00 605 MET A N 1
ATOM 4543 C CA . MET A 1 605 ? 23.354 -14.225 16.968 1.00 81.00 605 MET A CA 1
ATOM 4544 C C . MET A 1 605 ? 23.945 -15.394 16.167 1.00 81.00 605 MET A C 1
ATOM 4546 O O . MET A 1 605 ? 23.863 -16.533 16.627 1.00 81.00 605 MET A O 1
ATOM 4550 N N . GLN A 1 606 ? 24.576 -15.132 15.015 1.00 83.56 606 GLN A N 1
ATOM 4551 C CA . GLN A 1 606 ? 25.311 -16.153 14.253 1.00 83.56 606 GLN A CA 1
ATOM 4552 C C . GLN A 1 606 ? 26.569 -16.623 14.991 1.00 83.56 606 GLN A C 1
ATOM 4554 O O . GLN A 1 606 ? 26.906 -17.805 14.939 1.00 83.56 606 GLN A O 1
ATOM 4559 N N . GLU A 1 607 ? 27.219 -15.722 15.725 1.00 86.38 607 GLU A N 1
ATOM 4560 C CA . GLU A 1 607 ? 28.370 -16.035 16.578 1.00 86.38 607 GLU A CA 1
ATOM 4561 C C . GLU A 1 607 ? 27.974 -16.693 17.915 1.00 86.38 607 GLU A C 1
ATOM 4563 O O . GLU A 1 607 ? 28.832 -17.154 18.668 1.00 86.38 607 GLU A O 1
ATOM 4568 N N . GLY A 1 608 ? 26.672 -16.793 18.207 1.00 82.56 608 GLY A N 1
ATOM 4569 C CA . GLY A 1 608 ? 26.152 -17.472 19.394 1.00 82.56 608 GLY A CA 1
ATOM 4570 C C . GLY A 1 608 ? 26.356 -16.688 20.691 1.00 82.56 608 GLY A C 1
ATOM 4571 O O . GLY A 1 608 ? 26.487 -17.284 21.765 1.00 82.56 608 GLY A O 1
ATOM 4572 N N . VAL A 1 609 ? 26.389 -15.356 20.625 1.00 91.00 609 VAL A N 1
ATOM 4573 C CA . VAL A 1 609 ? 26.613 -14.516 21.801 1.00 91.00 609 VAL A CA 1
ATOM 4574 C C . VAL A 1 609 ? 25.428 -14.614 22.775 1.00 91.00 609 VAL A C 1
ATOM 4576 O O . VAL A 1 609 ? 24.282 -14.297 22.452 1.00 91.00 609 VAL A O 1
ATOM 4579 N N . TRP A 1 610 ? 25.708 -15.028 24.015 1.00 89.94 610 TRP A N 1
ATOM 4580 C CA . TRP A 1 610 ? 24.689 -15.382 25.014 1.00 89.94 610 TRP A CA 1
ATOM 4581 C C . TRP A 1 610 ? 23.658 -14.283 25.302 1.00 89.94 610 TRP A C 1
ATOM 4583 O O . TRP A 1 610 ? 22.475 -14.588 25.454 1.00 89.94 610 TRP A O 1
ATOM 4593 N N . TRP A 1 611 ? 24.070 -13.011 25.380 1.00 89.50 611 TRP A N 1
ATOM 4594 C CA . TRP A 1 611 ? 23.145 -11.914 25.694 1.00 89.50 611 TRP A CA 1
ATOM 4595 C C . TRP A 1 611 ? 22.122 -11.687 24.572 1.00 89.50 611 TRP A C 1
ATOM 4597 O O . TRP A 1 611 ? 20.948 -11.462 24.864 1.00 89.50 611 TRP A O 1
ATOM 4607 N N . ALA A 1 612 ? 22.535 -11.822 23.308 1.00 89.88 612 ALA A N 1
ATOM 4608 C CA . ALA A 1 612 ? 21.664 -11.665 22.147 1.00 89.88 612 ALA A CA 1
ATOM 4609 C C . ALA A 1 612 ? 20.619 -12.788 22.078 1.00 89.88 612 ALA A C 1
ATOM 4611 O O . ALA A 1 612 ? 19.436 -12.545 21.817 1.00 89.88 612 ALA A O 1
ATOM 4612 N N . VAL A 1 613 ? 21.036 -14.017 22.390 1.00 89.94 613 VAL A N 1
ATOM 4613 C CA . VAL A 1 613 ? 20.147 -15.184 22.452 1.00 89.94 613 VAL A CA 1
ATOM 4614 C C . VAL A 1 613 ? 19.134 -15.040 23.592 1.00 89.94 613 VAL A C 1
ATOM 4616 O O . VAL A 1 613 ? 17.932 -15.192 23.370 1.00 89.94 613 VAL A O 1
ATOM 4619 N N . LEU A 1 614 ? 19.584 -14.681 24.801 1.00 92.50 614 LEU A N 1
ATOM 4620 C CA . LEU A 1 614 ? 18.699 -14.469 25.954 1.00 92.50 614 LEU A CA 1
ATOM 4621 C C . LEU A 1 614 ? 17.670 -13.361 25.705 1.00 92.50 614 LEU A C 1
ATOM 4623 O O . LEU A 1 614 ? 16.496 -13.526 26.041 1.00 92.50 614 LEU A O 1
ATOM 4627 N N . LEU A 1 615 ? 18.092 -12.254 25.090 1.00 92.62 615 LEU A N 1
ATOM 4628 C CA . LEU A 1 615 ? 17.202 -11.146 24.758 1.00 92.62 615 LEU A CA 1
ATOM 4629 C C . LEU A 1 615 ? 16.148 -11.557 23.715 1.00 92.62 615 LEU A C 1
ATOM 4631 O O . LEU A 1 615 ? 14.973 -11.221 23.859 1.00 92.62 615 LEU A O 1
ATOM 4635 N N . THR A 1 616 ? 16.534 -12.370 22.728 1.00 91.69 616 THR A N 1
ATOM 4636 C CA . THR A 1 616 ? 15.599 -12.950 21.750 1.00 91.69 616 THR A CA 1
ATOM 4637 C C . THR A 1 616 ? 14.551 -13.826 22.438 1.00 91.69 616 THR A C 1
ATOM 4639 O O . THR A 1 616 ? 13.353 -13.653 22.209 1.00 91.69 616 THR A O 1
ATOM 4642 N N . PHE A 1 617 ? 14.970 -14.720 23.342 1.00 93.19 617 PHE A N 1
ATOM 4643 C CA . PHE A 1 617 ? 14.036 -15.541 24.119 1.00 93.19 617 PHE A CA 1
ATOM 4644 C C . PHE A 1 617 ? 13.090 -14.692 24.974 1.00 93.19 617 PHE A C 1
ATOM 4646 O O . PHE A 1 617 ? 11.896 -14.986 25.026 1.00 93.19 617 PHE A O 1
ATOM 4653 N N . PHE A 1 618 ? 13.585 -13.624 25.603 1.00 95.12 618 PHE A N 1
ATOM 4654 C CA . PHE A 1 618 ? 12.756 -12.705 26.385 1.00 95.12 618 PHE A CA 1
ATOM 4655 C C . PHE A 1 618 ? 11.644 -12.068 25.541 1.00 95.12 618 PHE A C 1
ATOM 4657 O O . PHE A 1 618 ? 10.478 -12.073 25.950 1.00 95.12 618 PHE A O 1
ATOM 4664 N N . PHE A 1 619 ? 11.977 -11.568 24.350 1.00 94.94 619 PHE A N 1
ATOM 4665 C CA . PHE A 1 619 ? 10.987 -11.013 23.432 1.00 94.94 619 PHE A CA 1
ATOM 4666 C C . PHE A 1 619 ? 9.971 -12.069 22.980 1.00 94.94 619 PHE A C 1
ATOM 4668 O O . PHE A 1 619 ? 8.767 -11.831 23.074 1.00 94.94 619 PHE A O 1
ATOM 4675 N N . VAL A 1 620 ? 10.426 -13.255 22.565 1.00 93.81 620 VAL A N 1
ATOM 4676 C CA . VAL A 1 620 ? 9.541 -14.344 22.109 1.00 93.81 620 VAL A CA 1
ATOM 4677 C C . VAL A 1 620 ? 8.589 -14.803 23.219 1.00 93.81 620 VAL A C 1
ATOM 4679 O O . VAL A 1 620 ? 7.391 -14.957 22.976 1.00 93.81 620 VAL A O 1
ATOM 4682 N N . ILE A 1 621 ? 9.082 -14.963 24.451 1.00 94.25 621 ILE A N 1
ATOM 4683 C CA . ILE A 1 621 ? 8.254 -15.323 25.613 1.00 94.25 621 ILE A CA 1
ATOM 4684 C C . ILE A 1 621 ? 7.236 -14.219 25.915 1.00 94.25 621 ILE A C 1
ATOM 4686 O O . ILE A 1 621 ? 6.075 -14.517 26.194 1.00 94.25 621 ILE A O 1
ATOM 4690 N N . SER A 1 622 ? 7.634 -12.949 25.819 1.00 94.12 622 SER A N 1
ATOM 4691 C CA . SER A 1 622 ? 6.735 -11.812 26.049 1.00 94.12 622 SER A CA 1
ATOM 4692 C C . SER A 1 622 ? 5.617 -11.747 25.001 1.00 94.12 622 SER A C 1
ATOM 4694 O O . SER A 1 622 ? 4.452 -11.548 25.355 1.00 94.12 622 SER A O 1
ATOM 4696 N N . LEU A 1 623 ? 5.937 -11.989 23.725 1.00 93.81 623 LEU A N 1
ATOM 4697 C CA . LEU A 1 623 ? 4.950 -12.082 22.644 1.00 93.81 623 LEU A CA 1
ATOM 4698 C C . LEU A 1 623 ? 3.990 -13.259 22.858 1.00 93.81 623 LEU A C 1
ATOM 4700 O O . LEU A 1 623 ? 2.773 -13.085 22.754 1.00 93.81 623 LEU A O 1
ATOM 4704 N N . ALA A 1 624 ? 4.514 -14.433 23.225 1.00 93.56 624 ALA A N 1
ATOM 4705 C CA . ALA A 1 624 ? 3.703 -15.604 23.553 1.00 93.56 624 ALA A CA 1
ATOM 4706 C C . ALA A 1 624 ? 2.784 -15.348 24.762 1.00 93.56 624 ALA A C 1
ATOM 4708 O O . ALA A 1 624 ? 1.613 -15.726 24.738 1.00 93.56 624 ALA A O 1
ATOM 4709 N N . GLY A 1 625 ? 3.279 -14.648 25.788 1.00 91.62 625 GLY A N 1
ATOM 4710 C CA . GLY A 1 625 ? 2.492 -14.225 26.946 1.00 91.62 625 GLY A CA 1
ATOM 4711 C C . GLY A 1 625 ? 1.346 -13.284 26.567 1.00 91.62 625 GLY A C 1
ATOM 4712 O O . GLY A 1 625 ? 0.212 -13.494 26.997 1.00 91.62 625 GLY A O 1
ATOM 4713 N N . CYS A 1 626 ? 1.598 -12.297 25.704 1.00 92.00 626 CYS A N 1
ATOM 4714 C CA . CYS A 1 626 ? 0.552 -11.399 25.205 1.00 92.00 626 CYS A CA 1
ATOM 4715 C C . CYS A 1 626 ? -0.504 -12.153 24.381 1.00 92.00 626 CYS A C 1
ATOM 4717 O O . CYS A 1 626 ? -1.700 -11.937 24.575 1.00 92.00 626 CYS A O 1
ATOM 4719 N N . LEU A 1 627 ? -0.086 -13.078 23.508 1.00 91.94 627 LEU A N 1
ATOM 4720 C CA . LEU A 1 627 ? -1.002 -13.952 22.761 1.00 91.94 627 LEU A CA 1
ATOM 4721 C C . LEU A 1 627 ? -1.850 -14.822 23.688 1.00 91.94 627 LEU A C 1
ATOM 4723 O O . LEU A 1 627 ? -3.053 -14.953 23.468 1.00 91.94 627 LEU A O 1
ATOM 4727 N N . LEU A 1 628 ? -1.256 -15.364 24.751 1.00 89.88 628 LEU A N 1
ATOM 4728 C CA . LEU A 1 628 ? -1.975 -16.143 25.754 1.00 89.88 628 LEU A CA 1
ATOM 4729 C C . LEU A 1 628 ? -3.046 -15.292 26.451 1.00 89.88 628 LEU A C 1
ATOM 4731 O O . LEU A 1 628 ? -4.179 -15.751 26.581 1.00 89.88 628 LEU A O 1
ATOM 4735 N N . ILE A 1 629 ? -2.736 -14.041 26.817 1.00 87.56 629 ILE A N 1
ATOM 4736 C CA . ILE A 1 629 ? -3.727 -13.100 27.374 1.00 87.56 629 ILE A CA 1
ATOM 4737 C C . ILE A 1 629 ? -4.875 -12.871 26.388 1.00 87.56 629 ILE A C 1
ATOM 4739 O O . ILE A 1 629 ? -6.038 -12.940 26.788 1.00 87.56 629 ILE A O 1
ATOM 4743 N N . MET A 1 630 ? -4.584 -12.653 25.104 1.00 88.44 630 MET A N 1
ATOM 4744 C CA . MET A 1 630 ? -5.627 -12.465 24.089 1.00 88.44 630 MET A CA 1
ATOM 4745 C C . MET A 1 630 ? -6.510 -13.717 23.920 1.00 88.44 630 MET A C 1
ATOM 4747 O O . MET A 1 630 ? -7.733 -13.611 23.835 1.00 88.44 630 MET A O 1
ATOM 4751 N N . VAL A 1 631 ? -5.924 -14.918 23.905 1.00 87.69 631 VAL A N 1
ATOM 4752 C CA . VAL A 1 631 ? -6.666 -16.190 23.776 1.00 87.69 631 VAL A CA 1
ATOM 4753 C C . VAL A 1 631 ? -7.497 -16.505 25.027 1.00 87.69 631 VAL A C 1
ATOM 4755 O O . VAL A 1 631 ? -8.570 -17.101 24.916 1.00 87.69 631 VAL A O 1
ATOM 4758 N N . ALA A 1 632 ? -7.035 -16.082 26.206 1.00 83.50 632 ALA A N 1
ATOM 4759 C CA . ALA A 1 632 ? -7.707 -16.325 27.480 1.00 83.50 632 ALA A CA 1
ATOM 4760 C C . ALA A 1 632 ? -9.032 -15.560 27.648 1.00 83.50 632 ALA A C 1
ATOM 4762 O O . ALA A 1 632 ? -9.829 -15.926 28.512 1.00 83.50 632 ALA A O 1
ATOM 4763 N N . HIS A 1 633 ? -9.297 -14.531 26.838 1.00 83.25 633 HIS A N 1
ATOM 4764 C CA . HIS A 1 633 ? -10.545 -13.766 26.883 1.00 83.25 633 HIS A CA 1
ATOM 4765 C C . HIS A 1 633 ? -11.592 -14.294 25.884 1.00 83.25 633 HIS A C 1
ATOM 4767 O O . HIS A 1 633 ? -11.283 -14.982 24.902 1.00 83.25 633 HIS A O 1
ATOM 4773 N N . GLU A 1 634 ? -12.861 -13.995 26.143 1.00 79.69 634 GLU A N 1
ATOM 4774 C CA . GLU A 1 634 ? -13.977 -14.308 25.250 1.00 79.69 634 GLU A CA 1
ATOM 4775 C C . GLU A 1 634 ? -14.152 -13.234 24.172 1.00 79.69 634 GLU A C 1
ATOM 4777 O O . GLU A 1 634 ? -14.042 -12.034 24.433 1.00 79.69 634 GLU A O 1
ATOM 4782 N N . GLN A 1 635 ? -14.393 -13.687 22.940 1.00 80.19 635 GLN A N 1
ATOM 4783 C CA . GLN A 1 635 ? -14.556 -12.827 21.769 1.00 80.19 635 GLN A CA 1
ATOM 4784 C C . GLN A 1 635 ? -16.027 -12.487 21.562 1.00 80.19 635 GLN A C 1
ATOM 4786 O O . GLN A 1 635 ? -16.883 -13.362 21.622 1.00 80.19 635 GLN A O 1
ATOM 4791 N N . ASN A 1 636 ? -16.291 -11.240 21.199 1.00 72.75 636 ASN A N 1
ATOM 4792 C CA . ASN A 1 636 ? -17.559 -10.796 20.662 1.00 72.75 636 ASN A CA 1
ATOM 4793 C C . ASN A 1 636 ? -17.645 -11.140 19.169 1.00 72.75 636 ASN A C 1
ATOM 4795 O O . ASN A 1 636 ? -16.877 -10.613 18.350 1.00 72.75 636 ASN A O 1
ATOM 4799 N N . THR A 1 637 ? -18.570 -12.031 18.808 1.00 65.69 637 THR A N 1
ATOM 4800 C CA . THR A 1 637 ? -18.762 -12.455 17.413 1.00 65.69 637 THR A CA 1
ATOM 4801 C C . THR A 1 637 ? -20.160 -12.184 16.850 1.00 65.69 637 THR A C 1
ATOM 4803 O O . THR A 1 637 ? -20.460 -12.600 15.722 1.00 65.69 637 THR A O 1
ATOM 4806 N N . THR A 1 638 ? -21.005 -11.463 17.588 1.00 61.03 638 THR A N 1
ATOM 4807 C CA . THR A 1 638 ? -22.385 -11.167 17.182 1.00 61.03 638 THR A CA 1
ATOM 4808 C C . THR A 1 638 ? -22.438 -10.150 16.037 1.00 61.03 638 THR A C 1
ATOM 4810 O O . THR A 1 638 ? -21.696 -9.171 16.045 1.00 61.03 638 THR A O 1
ATOM 4813 N N . GLY A 1 639 ? -23.331 -10.360 15.061 1.00 60.72 639 GLY A N 1
ATOM 4814 C CA . GLY A 1 639 ? -23.614 -9.389 13.989 1.00 60.72 639 GLY A CA 1
ATOM 4815 C C . GLY A 1 639 ? -22.681 -9.427 12.768 1.00 60.72 639 GLY A C 1
ATOM 4816 O O . GLY A 1 639 ? -22.732 -8.528 11.935 1.00 60.72 639 GLY A O 1
ATOM 4817 N N . LEU A 1 640 ? -21.830 -10.452 12.625 1.00 63.34 640 LEU A N 1
ATOM 4818 C CA . LEU A 1 640 ? -20.810 -10.507 11.566 1.00 63.34 640 LEU A CA 1
ATOM 4819 C C . LEU A 1 640 ? -21.112 -11.573 10.517 1.00 63.34 640 LEU A C 1
ATOM 4821 O O . LEU A 1 640 ? -21.098 -12.767 10.823 1.00 63.34 640 LEU A O 1
ATOM 4825 N N . ARG A 1 641 ? -21.289 -11.144 9.262 1.00 71.06 641 ARG A N 1
ATOM 4826 C CA . ARG A 1 641 ? -21.409 -12.051 8.108 1.00 71.06 641 ARG A CA 1
ATOM 4827 C C . ARG A 1 641 ? -20.052 -12.587 7.639 1.00 71.06 641 ARG A C 1
ATOM 4829 O O . ARG A 1 641 ? -19.973 -13.731 7.207 1.00 71.06 641 ARG A O 1
ATOM 4836 N N . PHE A 1 642 ? -18.992 -11.786 7.766 1.00 82.19 642 PHE A N 1
ATOM 4837 C CA . PHE A 1 642 ? -17.608 -12.185 7.514 1.00 82.19 642 PHE A CA 1
ATOM 4838 C C . PHE A 1 642 ? -16.767 -11.995 8.780 1.00 82.19 642 PHE A C 1
ATOM 4840 O O . PHE A 1 642 ? -16.875 -10.979 9.466 1.00 82.19 642 PHE A O 1
ATOM 4847 N N . LYS A 1 643 ? -15.939 -12.992 9.095 1.00 83.19 643 LYS A N 1
ATOM 4848 C CA . LYS A 1 643 ? -15.064 -13.019 10.270 1.00 83.19 643 LYS A CA 1
ATOM 4849 C C . LYS A 1 643 ? -13.673 -13.440 9.807 1.00 83.19 643 LYS A C 1
ATOM 4851 O O . LYS A 1 643 ? -13.542 -14.486 9.174 1.00 83.19 643 LYS A O 1
ATOM 4856 N N . VAL A 1 644 ? -12.640 -12.681 10.172 1.00 84.62 644 VAL A N 1
ATOM 4857 C CA . VAL A 1 644 ? -11.247 -13.122 10.057 1.00 84.62 644 VAL A CA 1
ATOM 4858 C C . VAL A 1 644 ? -11.104 -14.450 10.810 1.00 84.62 644 VAL A C 1
ATOM 4860 O O . VAL A 1 644 ? -11.519 -14.531 11.980 1.00 84.62 644 VAL A O 1
ATOM 4863 N N . PRO A 1 645 ? -10.570 -15.499 10.161 1.00 85.38 645 PRO A N 1
ATOM 4864 C CA . PRO A 1 645 ? -10.343 -16.777 10.816 1.00 85.38 645 PRO A CA 1
ATOM 4865 C C . PRO A 1 645 ? -9.208 -16.667 11.843 1.00 85.38 645 PRO A C 1
ATOM 4867 O O . PRO A 1 645 ? -8.336 -15.813 11.736 1.00 85.38 645 PRO A O 1
ATOM 4870 N N . LEU A 1 646 ? -9.208 -17.540 12.854 1.00 86.44 646 LEU A N 1
ATOM 4871 C CA . LEU A 1 646 ? -8.094 -17.681 13.806 1.00 86.44 646 LEU A CA 1
ATOM 4872 C C . LEU A 1 646 ? -7.670 -16.379 14.525 1.00 86.44 646 LEU A C 1
ATOM 4874 O O . LEU A 1 646 ? -6.498 -16.207 14.845 1.00 86.44 646 LEU A O 1
ATOM 4878 N N . VAL A 1 647 ? -8.592 -15.457 14.824 1.00 84.94 647 VAL A N 1
ATOM 4879 C CA . VAL A 1 647 ? -8.310 -14.336 15.747 1.00 84.94 647 VAL A CA 1
ATOM 4880 C C . VAL A 1 647 ? -7.996 -14.916 17.135 1.00 84.94 647 VAL A C 1
ATOM 4882 O O . VAL A 1 647 ? -8.750 -15.784 17.586 1.00 84.94 647 VAL A O 1
ATOM 4885 N N . PRO A 1 648 ? -6.921 -14.484 17.827 1.00 88.25 648 PRO A N 1
ATOM 4886 C CA . PRO A 1 648 ? -6.063 -13.316 17.562 1.00 88.25 648 PRO A CA 1
ATOM 4887 C C . PRO A 1 648 ? -4.810 -13.570 16.698 1.00 88.25 648 PRO A C 1
ATOM 4889 O O . PRO A 1 648 ? -4.075 -12.627 16.422 1.00 88.25 648 PRO A O 1
ATOM 4892 N N . PHE A 1 649 ? -4.553 -14.800 16.248 1.00 92.06 649 PHE A N 1
ATOM 4893 C CA . PHE A 1 649 ? -3.309 -15.179 15.568 1.00 92.06 649 PHE A CA 1
ATOM 4894 C C . PHE A 1 649 ? -3.102 -14.491 14.216 1.00 92.06 649 PHE A C 1
ATOM 4896 O O . PHE A 1 649 ? -2.010 -13.987 13.974 1.00 92.06 649 PHE A O 1
ATOM 4903 N N . ILE A 1 650 ? -4.120 -14.430 13.346 1.00 93.06 650 ILE A N 1
ATOM 4904 C CA . ILE A 1 650 ? -3.974 -13.785 12.025 1.00 93.06 650 ILE A CA 1
ATOM 4905 C C . ILE A 1 650 ? -3.653 -12.285 12.152 1.00 93.06 650 ILE A C 1
ATOM 4907 O O . ILE A 1 650 ? -2.647 -11.857 11.583 1.00 93.06 650 ILE A O 1
ATOM 4911 N N . PRO A 1 651 ? -4.421 -11.480 12.916 1.00 93.00 651 PRO A N 1
ATOM 4912 C CA . PRO A 1 651 ? -4.082 -10.071 13.091 1.00 93.00 651 PRO A CA 1
ATOM 4913 C C . PRO A 1 651 ? -2.739 -9.860 13.810 1.00 93.00 651 PRO A C 1
ATOM 4915 O O . PRO A 1 651 ? -2.003 -8.945 13.454 1.00 93.00 651 PRO A O 1
ATOM 4918 N N . ALA A 1 652 ? -2.372 -10.719 14.769 1.00 93.75 652 ALA A N 1
ATOM 4919 C CA . ALA A 1 652 ? -1.069 -10.643 15.435 1.00 93.75 652 ALA A CA 1
ATOM 4920 C C . ALA A 1 652 ? 0.103 -10.948 14.485 1.00 93.75 652 ALA A C 1
ATOM 4922 O O . ALA A 1 652 ? 1.127 -10.269 14.530 1.00 93.75 652 ALA A O 1
ATOM 4923 N N . LEU A 1 653 ? -0.059 -11.924 13.589 1.00 94.56 653 LEU A N 1
ATOM 4924 C CA . LEU A 1 653 ? 0.922 -12.236 12.550 1.00 94.56 653 LEU A CA 1
ATOM 4925 C C . LEU A 1 653 ? 1.052 -11.082 11.543 1.00 94.56 653 LEU A C 1
ATOM 4927 O O . LEU A 1 653 ? 2.162 -10.742 11.144 1.00 94.56 653 LEU A O 1
ATOM 4931 N N . SER A 1 654 ? -0.068 -10.440 11.187 1.00 95.06 654 SER A N 1
ATOM 4932 C CA . SER A 1 654 ? -0.066 -9.220 10.368 1.00 95.06 654 SER A CA 1
ATOM 4933 C C . SER A 1 654 ? 0.719 -8.088 11.036 1.00 95.06 654 SER A C 1
ATOM 4935 O O . SER A 1 654 ? 1.549 -7.470 10.375 1.00 95.06 654 SER A O 1
ATOM 4937 N N . ILE A 1 655 ? 0.507 -7.842 12.336 1.00 95.19 655 ILE A N 1
ATOM 4938 C CA . ILE A 1 655 ? 1.275 -6.849 13.108 1.00 95.19 655 ILE A CA 1
ATOM 4939 C C . ILE A 1 655 ? 2.771 -7.171 13.045 1.00 95.19 655 ILE A C 1
ATOM 4941 O O . ILE A 1 655 ? 3.562 -6.295 12.711 1.00 95.19 655 ILE A O 1
ATOM 4945 N N . PHE A 1 656 ? 3.151 -8.423 13.317 1.00 95.44 656 PHE A N 1
ATOM 4946 C CA . PHE A 1 656 ? 4.553 -8.837 13.330 1.00 95.44 656 PHE A CA 1
ATOM 4947 C C . PHE A 1 656 ? 5.242 -8.615 11.978 1.00 95.44 656 PHE A C 1
ATOM 4949 O O . PHE A 1 656 ? 6.274 -7.951 11.923 1.00 95.44 656 PHE A O 1
ATOM 4956 N N . PHE A 1 657 ? 4.655 -9.105 10.880 1.00 94.31 657 PHE A N 1
ATOM 4957 C CA . PHE A 1 657 ? 5.259 -8.950 9.555 1.00 94.31 657 PHE A CA 1
ATOM 4958 C C . PHE A 1 657 ? 5.281 -7.500 9.072 1.00 94.31 657 PHE A C 1
ATOM 4960 O O . PHE A 1 657 ? 6.265 -7.087 8.466 1.00 94.31 657 PHE A O 1
ATOM 4967 N N . ASN A 1 658 ? 4.245 -6.705 9.353 1.00 93.75 658 ASN A N 1
ATOM 4968 C CA . ASN A 1 658 ? 4.266 -5.290 8.982 1.00 93.75 658 ASN A CA 1
ATOM 4969 C C . ASN A 1 658 ? 5.401 -4.548 9.701 1.00 93.75 658 ASN A C 1
ATOM 4971 O O . ASN A 1 658 ? 6.121 -3.770 9.079 1.00 93.75 658 ASN A O 1
ATOM 4975 N N . VAL A 1 659 ? 5.586 -4.821 10.996 1.00 92.94 659 VAL A N 1
ATOM 4976 C CA . VAL A 1 659 ? 6.667 -4.235 11.798 1.00 92.94 659 VAL A CA 1
ATOM 4977 C C . VAL A 1 659 ? 8.042 -4.703 11.311 1.00 92.94 659 VAL A C 1
ATOM 4979 O O . VAL A 1 659 ? 8.953 -3.884 11.211 1.00 92.94 659 VAL A O 1
ATOM 4982 N N . ASP A 1 660 ? 8.195 -5.977 10.949 1.00 91.81 660 ASP A N 1
ATOM 4983 C CA . ASP A 1 660 ? 9.446 -6.513 10.400 1.00 91.81 660 ASP A CA 1
ATOM 4984 C C . ASP A 1 660 ? 9.840 -5.841 9.073 1.00 91.81 660 ASP A C 1
ATOM 4986 O O . ASP A 1 660 ? 10.981 -5.397 8.906 1.00 91.81 660 ASP A O 1
ATOM 4990 N N . LEU A 1 661 ? 8.878 -5.666 8.159 1.00 89.62 661 LEU A N 1
ATOM 4991 C CA . LEU A 1 661 ? 9.106 -4.953 6.899 1.00 89.62 661 LEU A CA 1
ATOM 4992 C C . LEU A 1 661 ? 9.468 -3.479 7.130 1.00 89.62 661 LEU A C 1
ATOM 4994 O O . LEU A 1 661 ? 10.309 -2.945 6.410 1.00 89.62 661 LEU A O 1
ATOM 4998 N N . MET A 1 662 ? 8.895 -2.825 8.149 1.00 89.00 662 MET A N 1
ATOM 4999 C CA . MET A 1 662 ? 9.237 -1.438 8.494 1.00 89.00 662 MET A CA 1
ATOM 5000 C C . MET A 1 662 ? 10.689 -1.274 8.966 1.00 89.00 662 MET A C 1
ATOM 5002 O O . MET A 1 662 ? 11.298 -0.235 8.703 1.00 89.00 662 MET A O 1
ATOM 5006 N N . VAL A 1 663 ? 11.251 -2.269 9.662 1.00 88.50 663 VAL A N 1
ATOM 5007 C CA . VAL A 1 663 ? 12.640 -2.219 10.161 1.00 88.50 663 VAL A CA 1
ATOM 5008 C C . VAL A 1 663 ? 13.658 -2.325 9.022 1.00 88.50 663 VAL A C 1
ATOM 5010 O O . VAL A 1 663 ? 14.724 -1.726 9.109 1.00 88.50 663 VAL A O 1
ATOM 5013 N N . HIS A 1 664 ? 13.317 -3.014 7.930 1.00 85.62 664 HIS A N 1
ATOM 5014 C CA . HIS A 1 664 ? 14.186 -3.160 6.755 1.00 85.62 664 HIS A CA 1
ATOM 5015 C C . HIS A 1 664 ? 14.165 -1.946 5.807 1.00 85.62 664 HIS A C 1
ATOM 5017 O O . HIS A 1 664 ? 14.876 -1.939 4.802 1.00 85.62 664 HIS A O 1
ATOM 5023 N N . LEU A 1 665 ? 13.374 -0.910 6.112 1.00 83.19 665 LEU A N 1
ATOM 5024 C CA . LEU A 1 665 ? 13.370 0.345 5.360 1.00 83.19 665 LEU A CA 1
ATOM 5025 C C . LEU A 1 665 ? 14.565 1.234 5.730 1.00 83.19 665 LEU A C 1
ATOM 5027 O O . LEU A 1 665 ? 15.089 1.206 6.841 1.00 83.19 665 LEU A O 1
ATOM 5031 N N . ASN A 1 666 ? 14.956 2.100 4.797 1.00 83.62 666 ASN A N 1
ATOM 5032 C CA . ASN A 1 666 ? 16.060 3.038 4.973 1.00 83.62 666 ASN A CA 1
ATOM 5033 C C . ASN A 1 666 ? 15.833 4.003 6.162 1.00 83.62 666 ASN A C 1
ATOM 5035 O O . ASN A 1 666 ? 14.744 4.550 6.346 1.00 83.62 666 ASN A O 1
ATOM 5039 N N . ALA A 1 667 ? 16.880 4.292 6.941 1.00 83.38 667 ALA A N 1
ATOM 5040 C CA . ALA A 1 667 ? 16.826 5.230 8.066 1.00 83.38 667 ALA A CA 1
ATOM 5041 C C . ALA A 1 667 ? 16.379 6.649 7.657 1.00 83.38 667 ALA A C 1
ATOM 5043 O O . ALA A 1 667 ? 15.687 7.329 8.418 1.00 83.38 667 ALA A O 1
ATOM 5044 N N . LEU A 1 668 ? 16.708 7.099 6.440 1.00 81.88 668 LEU A N 1
ATOM 5045 C CA . LEU A 1 668 ? 16.241 8.396 5.927 1.00 81.88 668 LEU A CA 1
ATOM 5046 C C . LEU A 1 668 ? 14.713 8.449 5.771 1.00 81.88 668 LEU A C 1
ATOM 5048 O O . LEU A 1 668 ? 14.108 9.508 5.952 1.00 81.88 668 LEU A O 1
ATOM 5052 N N . THR A 1 669 ? 14.083 7.312 5.482 1.00 83.56 669 THR A N 1
ATOM 5053 C CA . THR A 1 669 ? 12.626 7.180 5.376 1.00 83.56 669 THR A CA 1
ATOM 5054 C C . THR A 1 669 ? 11.955 7.459 6.717 1.00 83.56 669 THR A C 1
ATOM 5056 O O . THR A 1 669 ? 10.979 8.208 6.777 1.00 83.56 669 THR A O 1
ATOM 5059 N N . TRP A 1 670 ? 12.533 6.952 7.809 1.00 86.94 670 TRP A N 1
ATOM 5060 C CA . TRP A 1 670 ? 12.061 7.213 9.170 1.00 86.94 670 TRP A CA 1
ATOM 5061 C C . TRP A 1 670 ? 12.144 8.689 9.547 1.00 86.94 670 TRP A C 1
ATOM 5063 O O . TRP A 1 670 ? 11.192 9.235 10.103 1.00 86.94 670 TRP A O 1
ATOM 5073 N N . VAL A 1 671 ? 13.244 9.362 9.201 1.00 88.06 671 VAL A N 1
ATOM 5074 C CA . VAL A 1 671 ? 13.400 10.799 9.471 1.00 88.06 671 VAL A CA 1
ATOM 5075 C C . VAL A 1 671 ? 12.315 11.608 8.754 1.00 88.06 671 VAL A C 1
ATOM 5077 O O . VAL A 1 671 ? 11.650 12.433 9.382 1.00 88.06 671 VAL A O 1
ATOM 5080 N N . ARG A 1 672 ? 12.076 11.338 7.463 1.00 85.12 672 ARG A N 1
ATOM 5081 C CA . ARG A 1 672 ? 11.021 12.003 6.671 1.00 85.12 672 ARG A CA 1
ATOM 5082 C C . ARG A 1 672 ? 9.635 11.776 7.270 1.00 85.12 672 ARG A C 1
ATOM 5084 O O . ARG A 1 672 ? 8.853 12.719 7.396 1.00 85.12 672 ARG A O 1
ATOM 5091 N N . PHE A 1 673 ? 9.362 10.544 7.689 1.00 88.50 673 PHE A N 1
ATOM 5092 C CA . PHE A 1 673 ? 8.105 10.170 8.325 1.00 88.50 673 PHE A CA 1
ATOM 5093 C C . PHE A 1 673 ? 7.882 10.890 9.650 1.00 88.50 673 PHE A C 1
ATOM 5095 O O . PHE A 1 673 ? 6.824 11.480 9.853 1.00 88.50 673 PHE A O 1
ATOM 5102 N N . ILE A 1 674 ? 8.893 10.944 10.517 1.00 90.69 674 ILE A N 1
ATOM 5103 C CA . ILE A 1 674 ? 8.803 11.656 11.797 1.00 90.69 674 ILE A CA 1
ATOM 5104 C C . ILE A 1 674 ? 8.550 13.152 11.579 1.00 90.69 674 ILE A C 1
ATOM 5106 O O . ILE A 1 674 ? 7.711 13.728 12.271 1.00 90.69 674 ILE A O 1
ATOM 5110 N N . ILE A 1 675 ? 9.219 13.776 10.603 1.00 90.94 675 ILE A N 1
ATOM 5111 C CA . ILE A 1 675 ? 8.994 15.190 10.264 1.00 90.94 675 ILE A CA 1
ATOM 5112 C C . ILE A 1 675 ? 7.542 15.413 9.822 1.00 90.94 675 ILE A C 1
ATOM 5114 O O . ILE A 1 675 ? 6.880 16.324 10.319 1.00 90.94 675 ILE A O 1
ATOM 5118 N N . TRP A 1 676 ? 7.019 14.566 8.932 1.00 90.75 676 TRP A N 1
ATOM 5119 C CA . TRP A 1 676 ? 5.630 14.665 8.482 1.00 90.75 676 TRP A CA 1
ATOM 5120 C C . TRP A 1 676 ? 4.625 14.471 9.621 1.00 90.75 676 TRP A C 1
ATOM 5122 O O . TRP A 1 676 ? 3.661 15.233 9.749 1.00 90.75 676 TRP A O 1
ATOM 5132 N N . MET A 1 677 ? 4.863 13.480 10.479 1.00 92.38 677 MET A N 1
ATOM 5133 C CA . MET A 1 677 ? 4.020 13.233 11.642 1.00 92.38 677 MET A CA 1
ATOM 5134 C C . MET A 1 677 ? 4.068 14.406 12.621 1.00 92.38 677 MET A C 1
ATOM 5136 O O . MET A 1 677 ? 3.023 14.787 13.139 1.00 92.38 677 MET A O 1
ATOM 5140 N N . ALA A 1 678 ? 5.224 15.044 12.820 1.00 93.56 678 ALA A N 1
ATOM 5141 C CA . ALA A 1 678 ? 5.344 16.232 13.664 1.00 93.56 678 ALA A CA 1
ATOM 5142 C C . ALA A 1 678 ? 4.489 17.405 13.151 1.00 93.56 678 ALA A C 1
ATOM 5144 O O . ALA A 1 678 ? 3.837 18.080 13.950 1.00 93.56 678 ALA A O 1
ATOM 5145 N N . VAL A 1 679 ? 4.426 17.612 11.829 1.00 93.62 679 VAL A N 1
ATOM 5146 C CA . VAL A 1 679 ? 3.524 18.605 11.216 1.00 93.62 679 VAL A CA 1
ATOM 5147 C C . VAL A 1 679 ? 2.061 18.251 11.487 1.00 93.62 679 VAL A C 1
ATOM 5149 O O . VAL A 1 679 ? 1.291 19.115 11.903 1.00 93.62 679 VAL A O 1
ATOM 5152 N N . GLY A 1 680 ? 1.681 16.983 11.323 1.00 91.94 680 GLY A N 1
ATOM 5153 C CA . GLY A 1 680 ? 0.332 16.519 11.652 1.00 91.94 680 GLY A CA 1
ATOM 5154 C C . GLY A 1 680 ? -0.021 16.757 13.113 1.00 91.94 680 GLY A C 1
ATOM 5155 O O . GLY A 1 680 ? -1.080 17.303 13.415 1.00 91.94 680 GLY A O 1
ATOM 5156 N N . MET A 1 681 ? 0.895 16.427 14.025 1.00 92.94 681 MET A N 1
ATOM 5157 C CA . MET A 1 681 ? 0.696 16.656 15.454 1.00 92.94 681 MET A CA 1
ATOM 5158 C C . MET A 1 681 ? 0.478 18.135 15.769 1.00 92.94 681 MET A C 1
ATOM 5160 O O . MET A 1 681 ? -0.390 18.464 16.577 1.00 92.94 681 MET A O 1
ATOM 5164 N N . LEU A 1 682 ? 1.209 19.028 15.100 1.00 93.44 682 LEU A N 1
ATOM 5165 C CA . LEU A 1 682 ? 1.009 20.467 15.234 1.00 93.44 682 LEU A CA 1
ATOM 5166 C C . LEU A 1 682 ? -0.406 20.877 14.793 1.00 93.44 682 LEU A C 1
ATOM 5168 O O . LEU A 1 682 ? -1.077 21.616 15.510 1.00 93.44 682 LEU A O 1
ATOM 5172 N N . VAL A 1 683 ? -0.893 20.360 13.662 1.00 92.19 683 VAL A N 1
ATOM 5173 C CA . VAL A 1 683 ? -2.261 20.625 13.179 1.00 92.19 683 VAL A CA 1
ATOM 5174 C C . VAL A 1 683 ? -3.314 20.094 14.159 1.00 92.19 683 VAL A C 1
ATOM 5176 O O . VAL A 1 683 ? -4.273 20.804 14.470 1.00 92.19 683 VAL A O 1
ATOM 5179 N N . TYR A 1 684 ? -3.134 18.888 14.703 1.00 90.75 684 TYR A N 1
ATOM 5180 C CA . TYR A 1 684 ? -4.073 18.307 15.666 1.00 90.75 684 TYR A CA 1
ATOM 5181 C C . TYR A 1 684 ? -4.174 19.126 16.952 1.00 90.75 684 TYR A C 1
ATOM 5183 O O . TYR A 1 684 ? -5.277 19.478 17.372 1.00 90.75 684 TYR A O 1
ATOM 5191 N N . PHE A 1 685 ? -3.035 19.462 17.563 1.00 89.94 685 PHE A N 1
ATOM 5192 C CA . PHE A 1 685 ? -3.027 20.185 18.834 1.00 89.94 685 PHE A CA 1
ATOM 5193 C C . PHE A 1 685 ? -3.440 21.654 18.689 1.00 89.94 685 PHE A C 1
ATOM 5195 O O . PHE A 1 685 ? -4.037 22.193 19.616 1.00 89.94 685 PHE A O 1
ATOM 5202 N N . LEU A 1 686 ? -3.159 22.302 17.552 1.00 89.62 686 LEU A N 1
ATOM 5203 C CA . LEU A 1 686 ? -3.561 23.696 17.327 1.00 89.62 686 LEU A CA 1
ATOM 5204 C C . LEU A 1 686 ? -5.015 23.842 16.862 1.00 89.62 686 LEU A C 1
ATOM 5206 O O . LEU A 1 686 ? -5.651 24.846 17.176 1.00 89.62 686 LEU A O 1
ATOM 5210 N N . TYR A 1 687 ? -5.539 22.876 16.105 1.00 89.62 687 TYR A N 1
ATOM 5211 C CA . TYR A 1 687 ? -6.856 22.983 15.474 1.00 89.62 687 TYR A CA 1
ATOM 5212 C C . TYR A 1 687 ? -7.788 21.820 15.833 1.00 89.62 687 TYR A C 1
ATOM 5214 O O . TYR A 1 687 ? -8.865 22.060 16.386 1.00 89.62 687 TYR A O 1
ATOM 5222 N N . GLY A 1 688 ? -7.379 20.581 15.540 1.00 84.06 688 GLY A N 1
ATOM 5223 C CA . GLY A 1 688 ? -8.256 19.403 15.563 1.00 84.06 688 GLY A CA 1
ATOM 5224 C C . GLY A 1 688 ? -8.887 19.107 16.926 1.00 84.06 688 GLY A C 1
ATOM 5225 O O . GLY A 1 688 ? -10.102 18.942 17.014 1.00 84.06 688 GLY A O 1
ATOM 5226 N N . ILE A 1 689 ? -8.098 19.135 18.005 1.00 84.88 689 ILE A N 1
ATOM 5227 C CA . ILE A 1 689 ? -8.590 18.841 19.365 1.00 84.88 689 ILE A CA 1
ATOM 5228 C C . ILE A 1 689 ? -9.643 19.853 19.853 1.00 84.88 689 ILE A C 1
ATOM 5230 O O . ILE A 1 689 ? -10.490 19.533 20.690 1.00 84.88 689 ILE A O 1
ATOM 5234 N N . HIS A 1 690 ? -9.600 21.082 19.329 1.00 83.06 690 HIS A N 1
ATOM 5235 C CA . HIS A 1 690 ? -10.500 22.168 19.713 1.00 83.06 690 HIS A CA 1
ATOM 5236 C C . HIS A 1 690 ? -11.793 22.204 18.889 1.00 83.06 690 HIS A C 1
ATOM 5238 O O . HIS A 1 690 ? -12.801 22.692 19.393 1.00 83.06 690 HIS A O 1
ATOM 5244 N N . HIS A 1 691 ? -11.773 21.691 17.655 1.00 83.44 691 HIS A N 1
ATOM 5245 C CA . HIS A 1 691 ? -12.900 21.749 16.713 1.00 83.44 691 HIS A CA 1
ATOM 5246 C C . HIS A 1 691 ? -13.581 20.390 16.481 1.00 83.44 691 HIS A C 1
ATOM 5248 O O . HIS A 1 691 ? -14.510 20.304 15.678 1.00 83.44 691 HIS A O 1
ATOM 5254 N N . SER A 1 692 ? -13.148 19.336 17.182 1.00 83.69 692 SER A N 1
ATOM 5255 C CA . SER A 1 692 ? -13.768 18.010 17.116 1.00 83.69 692 SER A CA 1
ATOM 5256 C C . SER A 1 692 ? -15.248 18.063 17.502 1.00 83.69 692 SER A C 1
ATOM 5258 O O . SER A 1 692 ? -15.605 18.513 18.596 1.00 83.69 692 SER A O 1
ATOM 5260 N N . LYS A 1 693 ? -16.118 17.551 16.622 1.00 79.06 693 LYS A N 1
ATOM 5261 C CA . LYS A 1 693 ? -17.576 17.518 16.845 1.00 79.06 693 LYS A CA 1
ATOM 5262 C C . LYS A 1 693 ? -17.992 16.639 18.024 1.00 79.06 693 LYS A C 1
ATOM 5264 O O . LYS A 1 693 ? -19.019 16.892 18.648 1.00 79.06 693 LYS A O 1
ATOM 5269 N N . GLU A 1 694 ? -17.173 15.654 18.383 1.00 75.69 694 GLU A N 1
ATOM 5270 C CA . GLU A 1 694 ? -17.404 14.814 19.564 1.00 75.69 694 GLU A CA 1
ATOM 5271 C C . GLU A 1 694 ? -17.201 15.593 20.882 1.00 75.69 694 GLU A C 1
ATOM 5273 O O . GLU A 1 694 ? -17.593 15.134 21.956 1.00 75.69 694 GLU A O 1
ATOM 5278 N N . SER A 1 695 ? -16.645 16.812 20.828 1.00 64.31 695 SER A N 1
ATOM 5279 C CA . SER A 1 695 ? -16.578 17.717 21.980 1.00 64.31 695 SER A CA 1
ATOM 5280 C C . SER A 1 695 ? -17.955 18.217 22.434 1.00 64.31 695 SER A C 1
ATOM 5282 O O . SER A 1 695 ? -18.180 18.378 23.638 1.00 64.31 695 SER A O 1
ATOM 5284 N N . ASP A 1 696 ? -18.885 18.440 21.501 1.00 53.38 696 ASP A N 1
ATOM 5285 C CA . ASP A 1 696 ? -20.180 19.072 21.790 1.00 53.38 696 ASP A CA 1
ATOM 5286 C C . ASP A 1 696 ? -21.165 18.118 22.488 1.00 53.38 696 ASP A C 1
ATOM 5288 O O . ASP A 1 696 ? -21.974 18.545 23.322 1.00 53.38 696 ASP A O 1
ATOM 5292 N N . GLN A 1 697 ? -21.063 16.809 22.228 1.00 50.25 697 GLN A N 1
ATOM 5293 C CA . GLN A 1 697 ? -21.892 15.809 22.911 1.00 50.25 697 GLN A CA 1
ATOM 5294 C C . GLN A 1 697 ? -21.557 15.718 24.406 1.00 50.25 697 GLN A C 1
ATOM 5296 O O . GLN A 1 697 ? -22.464 15.703 25.238 1.00 50.25 697 GLN A O 1
ATOM 5301 N N . VAL A 1 698 ? -20.269 15.730 24.772 1.00 48.22 698 VAL A N 1
ATOM 5302 C CA . VAL A 1 698 ? -19.830 15.658 26.180 1.00 48.22 698 VAL A CA 1
ATOM 5303 C C . VAL A 1 698 ? -20.273 16.897 26.972 1.00 48.22 698 VAL A C 1
ATOM 5305 O O . VAL A 1 698 ? -20.667 16.771 28.131 1.00 48.22 698 VAL A O 1
ATOM 5308 N N . SER A 1 699 ? -20.283 18.076 26.338 1.00 42.59 699 SER A N 1
ATOM 5309 C CA . SER A 1 699 ? -20.790 19.322 26.938 1.00 42.59 699 SER A CA 1
ATOM 5310 C C . SER A 1 699 ? -22.294 19.252 27.245 1.00 42.59 699 SER A C 1
ATOM 5312 O O . SER A 1 699 ? -22.751 19.691 28.297 1.00 42.59 699 SER A O 1
ATOM 5314 N N . SER A 1 700 ? -23.082 18.618 26.373 1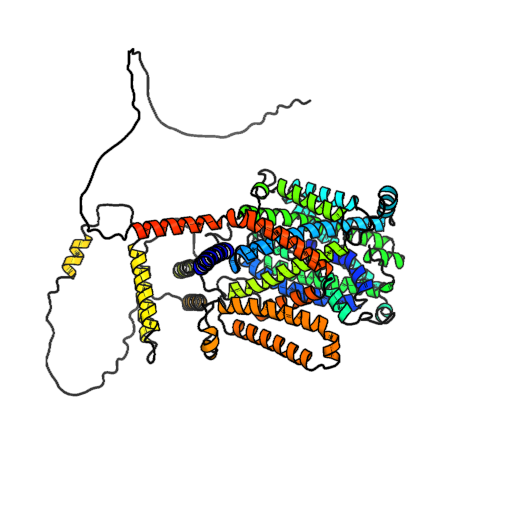.00 38.66 700 SER A N 1
ATOM 5315 C CA . SER A 1 700 ? -24.531 18.478 26.581 1.00 38.66 700 SER A CA 1
ATOM 5316 C C . SER A 1 700 ? -24.866 17.571 27.776 1.00 38.66 700 SER A C 1
ATOM 5318 O O . SER A 1 700 ? -25.757 17.888 28.566 1.00 38.66 700 SER A O 1
ATOM 5320 N N . TYR A 1 701 ? -24.116 16.478 27.970 1.00 48.03 701 TYR A N 1
ATOM 5321 C CA . TYR A 1 701 ? -24.275 15.603 29.140 1.00 48.03 701 TYR A CA 1
ATOM 5322 C C . TYR A 1 701 ? -23.786 16.251 30.443 1.00 48.03 701 TYR A C 1
ATOM 5324 O O . TYR A 1 701 ? -24.419 16.063 31.482 1.00 48.03 701 TYR A O 1
ATOM 5332 N N . SER A 1 702 ? -22.703 17.036 30.421 1.00 44.12 702 SER A N 1
ATOM 5333 C CA . SER A 1 702 ? -22.215 17.729 31.623 1.00 44.12 702 SER A CA 1
ATOM 5334 C C . SER A 1 702 ? -23.148 18.863 32.067 1.00 44.12 702 SER A C 1
ATOM 5336 O O . SER A 1 702 ? -23.344 19.050 33.270 1.00 44.12 702 SER A O 1
ATOM 5338 N N . VAL A 1 703 ? -23.797 19.558 31.124 1.00 48.06 703 VAL A N 1
ATOM 5339 C CA . VAL A 1 703 ? -24.857 20.547 31.401 1.00 48.06 703 VAL A CA 1
ATOM 5340 C C . VAL A 1 703 ? -26.101 19.880 32.002 1.00 48.06 703 VAL A C 1
ATOM 5342 O O . VAL A 1 703 ? -26.679 20.389 32.962 1.00 48.06 703 VAL A O 1
ATOM 5345 N N . LEU A 1 704 ? -26.488 18.699 31.508 1.00 44.25 704 LEU A N 1
ATOM 5346 C CA . LEU A 1 704 ? -27.585 17.929 32.104 1.00 44.25 704 LEU A CA 1
ATOM 5347 C C . LEU A 1 704 ? -27.235 17.422 33.513 1.00 44.25 704 LEU A C 1
ATOM 5349 O O . LEU A 1 704 ? -28.060 17.538 34.419 1.00 44.25 704 LEU A O 1
ATOM 5353 N N . MET A 1 705 ? -26.010 16.943 33.739 1.00 46.31 705 MET A N 1
ATOM 5354 C CA . MET A 1 705 ? -25.562 16.492 35.064 1.00 46.31 705 MET A CA 1
ATOM 5355 C C . MET A 1 705 ? -25.479 17.635 36.081 1.00 46.31 705 MET A C 1
ATOM 5357 O O . MET A 1 705 ? -25.977 17.488 37.195 1.00 46.31 705 MET A O 1
ATOM 5361 N N . THR A 1 706 ? -24.961 18.802 35.690 1.00 45.84 706 THR A N 1
ATOM 5362 C CA . THR A 1 706 ? -24.955 19.995 36.559 1.00 45.84 706 THR A CA 1
ATOM 5363 C C . THR A 1 706 ? -26.368 20.508 36.853 1.00 45.84 706 THR A C 1
ATOM 5365 O O . THR A 1 706 ? -26.639 20.939 37.973 1.00 45.84 706 THR A O 1
ATOM 5368 N N . SER A 1 707 ? -27.309 20.390 35.907 1.00 46.16 707 SER A N 1
ATOM 5369 C CA . SER A 1 707 ? -28.723 20.714 36.160 1.00 46.16 707 SER A CA 1
ATOM 5370 C C . SER A 1 707 ? -29.437 19.704 37.078 1.00 46.16 707 SER A C 1
ATOM 5372 O O . SER A 1 707 ? -30.299 20.090 37.865 1.00 46.16 707 SER A O 1
ATOM 5374 N N . SER A 1 708 ? -29.044 18.426 37.034 1.00 40.53 708 SER A N 1
ATOM 5375 C CA . SER A 1 708 ? -29.543 17.358 37.915 1.00 40.53 708 SER A CA 1
ATOM 5376 C C . SER A 1 708 ? -29.009 17.496 39.349 1.00 40.53 708 SER A C 1
ATOM 5378 O O . SER A 1 708 ? -29.748 17.299 40.315 1.00 40.53 708 SER A O 1
ATOM 5380 N N . GLU A 1 709 ? -27.748 17.904 39.512 1.00 45.75 709 GLU A N 1
ATOM 5381 C CA . GLU A 1 709 ? -27.157 18.182 40.828 1.00 45.75 709 GLU A CA 1
ATOM 5382 C C . GLU A 1 709 ? -27.722 19.458 41.469 1.00 45.75 709 GLU A C 1
ATOM 5384 O O . GLU A 1 709 ? -27.954 19.473 42.679 1.00 45.75 709 GLU A O 1
ATOM 5389 N N . ALA A 1 710 ? -28.069 20.476 40.672 1.00 43.28 710 ALA A N 1
ATOM 5390 C CA . ALA A 1 710 ? -28.777 21.668 41.151 1.00 43.28 710 ALA A CA 1
ATOM 5391 C C . ALA A 1 710 ? -30.184 21.360 41.714 1.00 43.28 710 ALA A C 1
ATOM 5393 O O . ALA A 1 710 ? -30.720 22.135 42.503 1.00 43.28 710 ALA A O 1
ATOM 5394 N N . GLY A 1 711 ? -30.777 20.211 41.362 1.00 36.78 711 GLY A N 1
ATOM 5395 C CA . GLY A 1 711 ? -32.044 19.725 41.921 1.00 36.78 711 GLY A CA 1
ATOM 5396 C C . GLY A 1 711 ? -31.923 19.007 43.273 1.00 36.78 711 GLY A C 1
ATOM 5397 O O . GLY A 1 711 ? -32.943 18.629 43.848 1.00 36.78 711 GLY A O 1
ATOM 5398 N N . LYS A 1 712 ? -30.703 18.802 43.794 1.00 39.97 712 LYS A N 1
ATOM 5399 C CA . LYS A 1 712 ? -30.434 18.087 45.059 1.00 39.97 712 LYS A CA 1
ATOM 5400 C C . LYS A 1 712 ? -30.034 19.004 46.223 1.00 39.97 712 LYS A C 1
ATOM 5402 O O . LYS A 1 712 ? -29.459 18.527 47.203 1.00 39.97 712 LYS A O 1
ATOM 5407 N N . GLU A 1 713 ? -30.364 20.294 46.177 1.00 33.81 713 GLU A N 1
ATOM 5408 C CA . GLU A 1 713 ? -30.245 21.150 47.362 1.00 33.81 713 GLU A CA 1
ATOM 5409 C C . GLU A 1 713 ? -31.458 21.014 48.296 1.00 33.81 713 GLU A C 1
ATOM 5411 O O . GLU A 1 713 ? -32.622 21.036 47.893 1.00 33.81 713 GLU A O 1
ATOM 5416 N N . LYS A 1 714 ? -31.159 20.836 49.589 1.00 32.25 714 LYS A N 1
ATOM 5417 C CA . LYS A 1 714 ? -32.125 20.626 50.671 1.00 32.25 714 LYS A CA 1
ATOM 5418 C C . LYS A 1 714 ? -33.068 21.821 50.817 1.00 32.25 714 LYS A C 1
ATOM 5420 O O . LYS A 1 714 ? -32.658 22.910 51.210 1.00 32.25 714 LYS A O 1
ATOM 5425 N N . TRP A 1 715 ? -34.359 21.559 50.638 1.00 32.72 715 TRP A N 1
ATOM 5426 C CA . TRP A 1 715 ? -35.441 22.436 51.071 1.00 32.72 715 TRP A CA 1
ATOM 5427 C C . TRP A 1 715 ? -35.423 22.568 52.600 1.00 32.72 715 TRP A C 1
ATOM 5429 O O . TRP A 1 715 ? -35.870 21.671 53.314 1.00 32.72 715 TRP A O 1
ATOM 5439 N N . GLY A 1 716 ? -34.872 23.666 53.121 1.00 39.44 716 GLY A N 1
ATOM 5440 C CA . GLY A 1 716 ? -34.932 23.954 54.554 1.00 39.44 716 GLY A CA 1
ATOM 5441 C C . GLY A 1 716 ? -33.811 24.831 55.096 1.00 39.44 716 GLY A C 1
ATOM 5442 O O . GLY A 1 716 ? -33.003 24.359 55.886 1.00 39.44 716 GLY A O 1
ATOM 5443 N N . ALA A 1 717 ? -33.802 26.117 54.743 1.00 26.91 717 ALA A N 1
ATOM 5444 C CA . ALA A 1 717 ? -33.250 27.166 55.602 1.00 26.91 717 ALA A CA 1
ATOM 5445 C C . ALA A 1 717 ? -33.832 28.528 55.199 1.00 26.91 717 ALA A C 1
ATOM 5447 O O . ALA A 1 717 ? -33.471 29.104 54.178 1.00 26.91 717 ALA A O 1
ATOM 5448 N N . MET A 1 718 ? -34.745 29.048 56.017 1.00 30.80 718 MET A N 1
ATOM 5449 C CA . MET A 1 718 ? -35.250 30.413 55.912 1.00 30.80 718 MET A CA 1
ATOM 5450 C C . MET A 1 718 ? -34.486 31.319 56.886 1.00 30.80 718 MET A C 1
ATOM 5452 O O . MET A 1 718 ? -34.502 31.059 58.086 1.00 30.80 718 MET A O 1
ATOM 5456 N N . ARG A 1 719 ? -33.849 32.380 56.369 1.00 25.72 719 ARG A N 1
ATOM 5457 C CA . ARG A 1 719 ? -33.580 33.695 57.007 1.00 25.72 719 ARG A CA 1
ATOM 5458 C C . ARG A 1 719 ? -33.025 34.622 55.910 1.00 25.72 719 ARG A C 1
ATOM 5460 O O . ARG A 1 719 ? -32.007 34.308 55.320 1.00 25.72 719 ARG A O 1
ATOM 5467 N N . SER A 1 720 ? -33.765 35.624 55.427 1.00 28.62 720 SER A N 1
ATOM 5468 C CA . SER A 1 720 ? -33.964 36.958 56.025 1.00 28.62 720 SER A CA 1
ATOM 5469 C C . SER A 1 720 ? -32.660 37.736 56.244 1.00 28.62 720 SER A C 1
ATOM 5471 O O . SER A 1 720 ? -32.123 37.668 57.344 1.00 28.62 720 SER A O 1
ATOM 5473 N N . THR A 1 721 ? -32.258 38.539 55.250 1.00 25.08 721 THR A N 1
ATOM 5474 C CA . THR A 1 721 ? -31.847 39.955 55.396 1.00 25.08 721 THR A CA 1
ATOM 5475 C C . THR A 1 721 ? -31.689 40.616 54.012 1.00 25.08 721 THR A C 1
ATOM 5477 O O . THR A 1 721 ? -30.932 40.145 53.173 1.00 25.08 721 THR A O 1
ATOM 5480 N N . MET A 1 722 ? -32.400 41.726 53.772 1.00 28.28 722 MET A N 1
ATOM 5481 C CA . MET A 1 722 ? -31.994 42.761 52.799 1.00 28.28 722 MET A CA 1
ATOM 5482 C C . MET A 1 722 ? -31.062 43.769 53.500 1.00 28.28 722 MET A C 1
ATOM 5484 O O . MET A 1 722 ? -31.146 43.892 54.726 1.00 28.28 722 MET A O 1
ATOM 5488 N N . PRO A 1 723 ? -30.193 44.494 52.761 1.00 31.66 723 PRO A N 1
ATOM 5489 C CA . PRO A 1 723 ? -30.543 45.869 52.365 1.00 31.66 723 PRO A CA 1
ATOM 5490 C C . PRO A 1 723 ? -30.063 46.334 50.961 1.00 31.66 723 PRO A C 1
ATOM 5492 O O . PRO A 1 723 ? -28.943 46.085 50.535 1.00 31.66 723 PRO A O 1
ATOM 5495 N N . THR A 1 724 ? -30.971 47.045 50.281 1.00 25.41 724 THR A N 1
ATOM 5496 C CA . THR A 1 724 ? -30.874 48.265 49.430 1.00 25.41 724 THR A CA 1
ATOM 5497 C C . THR A 1 724 ? -29.541 48.815 48.847 1.00 25.41 724 THR A C 1
ATOM 5499 O O . THR A 1 724 ? -28.673 49.241 49.599 1.00 25.41 724 THR A O 1
ATOM 5502 N N . ALA A 1 725 ? -29.569 49.063 47.515 1.00 26.72 725 ALA A N 1
ATOM 5503 C CA . ALA A 1 725 ? -29.429 50.362 46.789 1.00 26.72 725 ALA A CA 1
ATOM 5504 C C . ALA A 1 725 ? -28.205 50.713 45.882 1.00 26.72 725 ALA A C 1
ATOM 5506 O O . ALA A 1 725 ? -27.042 50.555 46.235 1.00 26.72 725 ALA A O 1
ATOM 5507 N N . SER A 1 726 ? -28.575 51.396 44.774 1.00 23.81 726 SER A N 1
ATOM 5508 C CA . SER A 1 726 ? -27.831 52.213 43.775 1.00 23.81 726 SER A CA 1
ATOM 5509 C C . SER A 1 726 ? -27.282 51.472 42.534 1.00 23.81 726 SER A C 1
ATOM 5511 O O . SER A 1 726 ? -26.687 50.415 42.671 1.00 23.81 726 SER A O 1
ATOM 5513 N N . ALA A 1 727 ? -27.424 51.926 41.281 1.00 26.70 727 ALA A N 1
ATOM 5514 C CA . ALA A 1 727 ? -28.104 53.072 40.669 1.00 26.70 727 ALA A CA 1
ATOM 5515 C C . ALA A 1 727 ? -28.291 52.800 39.155 1.00 26.70 727 ALA A C 1
ATOM 5517 O O . ALA A 1 727 ? -27.458 52.145 38.533 1.00 26.70 727 ALA A O 1
ATOM 5518 N N . ALA A 1 728 ? -29.355 53.347 38.564 1.00 27.72 728 ALA A N 1
ATOM 5519 C CA . ALA A 1 728 ? -29.503 53.563 37.121 1.00 27.72 728 ALA A CA 1
ATOM 5520 C C . ALA A 1 728 ? -29.198 55.043 36.794 1.00 27.72 728 ALA A C 1
ATOM 5522 O O . ALA A 1 728 ? -29.332 55.878 37.692 1.00 27.72 728 ALA A O 1
ATOM 5523 N N . PRO A 1 729 ? -28.890 55.421 35.539 1.00 29.75 729 PRO A N 1
ATOM 5524 C CA . PRO A 1 729 ? -29.145 56.766 35.034 1.00 29.75 729 PRO A CA 1
ATOM 5525 C C . PRO A 1 729 ? -30.481 56.814 34.268 1.00 29.75 729 PRO A C 1
ATOM 5527 O O . PRO A 1 729 ? -30.878 55.848 33.617 1.00 29.75 729 PRO A O 1
ATOM 5530 N N . GLY A 1 730 ? -31.193 57.932 34.417 1.00 24.47 730 GLY A N 1
ATOM 5531 C CA . GLY A 1 730 ? -32.620 58.086 34.134 1.00 24.47 730 GLY A CA 1
ATOM 5532 C C . GLY A 1 730 ? -33.022 58.424 32.691 1.00 24.47 730 GLY A C 1
ATOM 5533 O O . GLY A 1 730 ? -32.189 58.745 31.845 1.00 24.47 730 GLY A O 1
ATOM 5534 N N . GLY A 1 731 ? -34.348 58.386 32.474 1.00 25.42 731 GLY A N 1
ATOM 5535 C CA . GLY A 1 731 ? -35.077 59.169 31.459 1.00 25.42 731 GLY A CA 1
ATOM 5536 C C . GLY A 1 731 ? -35.036 60.676 31.778 1.00 25.42 731 GLY A C 1
ATOM 5537 O O . GLY A 1 731 ? -34.339 61.087 32.697 1.00 25.42 731 GLY A O 1
ATOM 5538 N N . GLU A 1 732 ? -35.700 61.603 31.090 1.00 27.45 732 GLU A N 1
ATOM 5539 C CA . GLU A 1 732 ? -36.995 61.648 30.391 1.00 27.45 732 GLU A CA 1
ATOM 5540 C C . GLU A 1 732 ? -36.910 62.700 29.252 1.00 27.45 732 GLU A C 1
ATOM 5542 O O . GLU A 1 732 ? -35.969 63.490 29.203 1.00 27.45 732 GLU A O 1
ATOM 5547 N N . THR A 1 733 ? -37.843 62.783 28.294 1.00 24.98 733 THR A N 1
ATOM 5548 C CA . THR A 1 733 ? -38.981 63.744 28.309 1.00 24.98 733 THR A CA 1
ATOM 5549 C C . THR A 1 733 ? -39.815 63.533 27.025 1.00 24.98 733 THR A C 1
ATOM 5551 O O . THR A 1 733 ? -39.251 63.453 25.944 1.00 24.98 733 THR A O 1
ATOM 5554 N N . ARG A 1 734 ? -41.110 63.180 27.123 1.00 26.73 734 ARG A N 1
ATOM 5555 C CA . ARG A 1 734 ? -42.337 64.018 26.980 1.00 26.73 734 ARG A CA 1
ATOM 5556 C C . ARG A 1 734 ? -42.819 64.320 25.525 1.00 26.73 734 ARG A C 1
ATOM 5558 O O . ARG A 1 734 ? -42.038 64.200 24.595 1.00 26.73 734 ARG A O 1
ATOM 5565 N N . PRO A 1 735 ? -44.133 64.600 25.318 1.00 46.88 735 PRO A N 1
ATOM 5566 C CA . PRO A 1 735 ? -44.973 63.998 24.261 1.00 46.88 735 PRO A CA 1
ATOM 5567 C C . PRO A 1 735 ? -45.607 65.019 23.284 1.00 46.88 735 PRO A C 1
ATOM 5569 O O . PRO A 1 735 ? -45.434 66.213 23.500 1.00 46.88 735 PRO A O 1
ATOM 5572 N N . LEU A 1 736 ? -46.399 64.561 22.288 1.00 25.67 736 LEU A N 1
ATOM 5573 C CA . LEU A 1 736 ? -47.657 65.177 21.776 1.00 25.67 736 LEU A CA 1
ATOM 5574 C C . LEU A 1 736 ? -48.230 64.446 20.525 1.00 25.67 736 LEU A C 1
ATOM 5576 O O . LEU A 1 736 ? -47.465 64.138 19.623 1.00 25.67 736 LEU A O 1
ATOM 5580 N N . ALA A 1 737 ? -49.569 64.262 20.507 1.00 26.34 737 ALA A N 1
ATOM 5581 C CA . ALA A 1 737 ? -50.552 64.167 19.387 1.00 26.34 737 ALA A CA 1
ATOM 5582 C C . ALA A 1 737 ? -50.287 63.219 18.178 1.00 26.34 737 ALA A C 1
ATOM 5584 O O . ALA A 1 737 ? -49.195 63.175 17.644 1.00 26.34 737 ALA A O 1
ATOM 5585 N N . GLY A 1 738 ? -51.217 62.443 17.598 1.00 24.22 738 GLY A N 1
ATOM 5586 C CA . GLY A 1 738 ? -52.685 62.424 17.607 1.00 24.22 738 GLY A CA 1
ATOM 5587 C C . GLY A 1 738 ? -53.263 62.751 16.212 1.00 24.22 738 GLY A C 1
ATOM 5588 O O . GLY A 1 738 ? -53.213 63.915 15.839 1.00 24.22 738 GLY A O 1
ATOM 5589 N N . ALA A 1 739 ? -53.798 61.745 15.486 1.00 25.47 739 ALA A N 1
ATOM 5590 C CA . ALA A 1 739 ? -54.815 61.774 14.393 1.00 25.47 739 ALA A CA 1
ATOM 5591 C C . ALA A 1 739 ? -54.604 60.581 13.422 1.00 25.47 739 ALA A C 1
ATOM 5593 O O . ALA A 1 739 ? -53.465 60.193 13.205 1.00 25.47 739 ALA A O 1
ATOM 5594 N N . CYS A 1 740 ? -55.569 59.990 12.710 1.00 24.31 740 CYS A N 1
ATOM 5595 C CA . CYS A 1 740 ? -57.017 59.783 12.826 1.00 24.31 740 CYS A CA 1
ATOM 5596 C C . CYS A 1 740 ? -57.424 58.809 11.678 1.00 24.31 740 CYS A C 1
ATOM 5598 O O . CYS A 1 740 ? -56.615 58.485 10.815 1.00 24.31 740 CYS A O 1
ATOM 5600 N N . ALA A 1 741 ? -58.680 58.368 11.691 1.00 26.56 741 ALA A N 1
ATOM 5601 C CA . ALA A 1 741 ? -59.401 57.441 10.808 1.00 26.56 741 ALA A CA 1
ATOM 5602 C C . ALA A 1 741 ? -59.374 57.656 9.273 1.00 26.56 741 ALA A C 1
ATOM 5604 O O . ALA A 1 741 ? -59.353 58.790 8.811 1.00 26.56 741 ALA A O 1
ATOM 5605 N N . GLN A 1 742 ? -59.547 56.548 8.525 1.00 25.27 742 GLN A N 1
ATOM 5606 C CA . GLN A 1 742 ? -60.598 56.235 7.513 1.00 25.27 742 GLN A CA 1
ATOM 5607 C C . GLN A 1 742 ? -60.223 54.878 6.867 1.00 25.27 742 GLN A C 1
ATOM 5609 O O . GLN A 1 742 ? -59.104 54.734 6.393 1.00 25.27 742 GLN A O 1
ATOM 5614 N N . GLY A 1 743 ? -60.977 53.781 7.041 1.00 25.41 743 GLY A N 1
ATOM 5615 C CA . GLY A 1 743 ? -62.212 53.427 6.311 1.00 25.41 743 GLY A CA 1
ATOM 5616 C C . GLY A 1 743 ? -61.833 52.716 4.992 1.00 25.41 743 GLY A C 1
ATOM 5617 O O . GLY A 1 743 ? -60.906 53.151 4.331 1.00 25.41 743 GLY A O 1
ATOM 5618 N N . ASP A 1 744 ? -62.439 51.655 4.477 1.00 25.75 744 ASP A N 1
ATOM 5619 C CA . ASP A 1 744 ? -63.529 50.764 4.861 1.00 25.75 744 ASP A CA 1
ATOM 5620 C C . ASP A 1 744 ? -63.615 49.720 3.709 1.00 25.75 744 ASP A C 1
ATOM 5622 O O . ASP A 1 744 ? -63.273 50.064 2.578 1.00 25.75 744 ASP A O 1
ATOM 5626 N N . LEU A 1 745 ? -64.142 48.512 3.978 1.00 26.22 745 LEU A N 1
ATOM 5627 C CA . LEU A 1 745 ? -64.810 47.597 3.011 1.00 26.22 745 LEU A CA 1
ATOM 5628 C C . LEU A 1 745 ? -63.905 46.901 1.942 1.00 26.22 745 LEU A C 1
ATOM 5630 O O . LEU A 1 745 ? -63.005 47.490 1.372 1.00 26.22 745 LEU A O 1
ATOM 5634 N N . HIS A 1 746 ? -64.064 45.632 1.541 1.00 27.11 746 HIS A N 1
ATOM 5635 C CA . HIS A 1 746 ? -65.218 44.737 1.561 1.00 27.11 746 HIS A CA 1
ATOM 5636 C C . HIS A 1 746 ? -64.805 43.288 1.193 1.00 27.11 746 HIS A C 1
ATOM 5638 O O . HIS A 1 746 ? -63.984 43.107 0.303 1.00 27.11 746 HIS A O 1
ATOM 5644 N N . GLY A 1 747 ? -65.469 42.295 1.813 1.00 26.38 747 GLY A N 1
ATOM 5645 C CA . GLY A 1 747 ? -65.847 40.971 1.263 1.00 26.38 747 GLY A CA 1
ATOM 5646 C C . GLY A 1 747 ? -64.724 39.988 0.882 1.00 26.38 747 GLY A C 1
ATOM 5647 O O . GLY A 1 747 ? -63.932 40.254 -0.000 1.00 26.38 747 GLY A O 1
ATOM 5648 N N . GLY A 1 748 ? -64.593 38.783 1.436 1.00 24.92 748 GLY A N 1
ATOM 5649 C CA . GLY A 1 748 ? -65.616 37.865 1.925 1.00 24.92 748 GLY A CA 1
ATOM 5650 C C . GLY A 1 748 ? -65.665 36.624 1.025 1.00 24.92 748 GLY A C 1
ATOM 5651 O O . GLY A 1 748 ? -65.832 36.767 -0.179 1.00 24.92 748 GLY A O 1
ATOM 5652 N N . ARG A 1 749 ? -65.630 35.436 1.656 1.00 26.41 749 ARG A N 1
ATOM 5653 C CA . ARG A 1 749 ? -65.963 34.102 1.100 1.00 26.41 749 ARG A CA 1
ATOM 5654 C C . ARG A 1 749 ? -64.997 33.532 0.051 1.00 26.41 749 ARG A C 1
ATOM 5656 O O . ARG A 1 749 ? -64.396 34.254 -0.715 1.00 26.41 749 ARG A O 1
ATOM 5663 N N . GLN A 1 750 ? -64.854 32.229 -0.146 1.00 26.36 750 GLN A N 1
ATOM 5664 C CA . GLN A 1 750 ? -65.106 30.980 0.582 1.00 26.36 750 GLN A CA 1
ATOM 5665 C C . GLN A 1 750 ? -64.650 29.902 -0.422 1.00 26.36 750 GLN A C 1
ATOM 5667 O O . GLN A 1 750 ? -64.816 30.079 -1.621 1.00 26.36 750 GLN A O 1
ATOM 5672 N N . ALA A 1 751 ? -64.178 28.768 0.087 1.00 28.41 751 ALA A N 1
ATOM 5673 C CA . ALA A 1 751 ? -64.400 27.444 -0.494 1.00 28.41 751 ALA A CA 1
ATOM 5674 C C . ALA A 1 751 ? -63.920 27.109 -1.935 1.00 28.41 751 ALA A C 1
ATOM 5676 O O . ALA A 1 751 ? -64.576 27.405 -2.922 1.00 28.41 751 ALA A O 1
ATOM 5677 N N . ASN A 1 752 ? -62.949 26.186 -1.955 1.00 27.44 752 ASN A N 1
ATOM 5678 C CA . ASN A 1 752 ? -63.141 24.788 -2.385 1.00 27.44 752 ASN A CA 1
ATOM 5679 C C . ASN A 1 752 ? -63.129 24.442 -3.895 1.00 27.44 752 ASN A C 1
ATOM 5681 O O . ASN A 1 752 ? -63.754 25.095 -4.720 1.00 27.44 752 ASN A O 1
ATOM 5685 N N . ARG A 1 753 ? -62.553 23.254 -4.158 1.00 28.36 753 ARG A N 1
ATOM 5686 C CA . ARG A 1 753 ? -62.492 22.464 -5.411 1.00 28.36 753 ARG A CA 1
ATOM 5687 C C . ARG A 1 753 ? -61.546 23.023 -6.484 1.00 28.36 753 ARG A C 1
ATOM 5689 O O . ARG A 1 753 ? -61.579 24.195 -6.796 1.00 28.36 753 ARG A O 1
ATOM 5696 N N . GLY A 1 754 ? -60.671 22.245 -7.114 1.00 25.83 754 GLY A N 1
ATOM 5697 C CA . GLY A 1 754 ? -60.613 20.795 -7.280 1.00 25.83 754 GLY A CA 1
ATOM 5698 C C . GLY A 1 754 ? -60.569 20.476 -8.777 1.00 25.83 754 GLY A C 1
ATOM 5699 O O . GLY A 1 754 ? -61.420 20.973 -9.506 1.00 25.83 754 GLY A O 1
ATOM 5700 N N . ARG A 1 755 ? -59.647 19.580 -9.172 1.00 27.50 755 ARG A N 1
ATOM 5701 C CA . ARG A 1 755 ? -59.412 19.039 -10.536 1.00 27.50 755 ARG A CA 1
ATOM 5702 C C . ARG A 1 755 ? -58.822 20.063 -11.520 1.00 27.50 755 ARG A C 1
ATOM 5704 O O . ARG A 1 755 ? -59.177 21.225 -11.480 1.00 27.50 755 ARG A O 1
ATOM 5711 N N . GLY A 1 756 ? -57.930 19.721 -12.439 1.00 26.02 756 GLY A N 1
ATOM 5712 C CA . GLY A 1 756 ? -57.412 18.441 -12.915 1.00 26.02 756 GLY A CA 1
ATOM 5713 C C . GLY A 1 756 ? -56.859 18.650 -14.335 1.00 26.02 756 GLY A C 1
ATOM 5714 O O . GLY A 1 756 ? -57.243 19.614 -14.989 1.00 26.02 756 GLY A O 1
ATOM 5715 N N . GLY A 1 757 ? -56.013 17.725 -14.793 1.00 27.61 757 GLY A N 1
ATOM 5716 C CA . GLY A 1 757 ? -55.585 17.575 -16.194 1.00 27.61 757 GLY A CA 1
ATOM 5717 C C . GLY A 1 757 ? -54.331 18.379 -16.562 1.00 27.61 757 GLY A C 1
ATOM 5718 O O . GLY A 1 757 ? -54.283 19.577 -16.321 1.00 27.61 757 GLY A O 1
ATOM 5719 N N . SER A 1 758 ? -53.220 17.745 -16.969 1.00 26.97 758 SER A N 1
ATOM 5720 C CA . SER A 1 758 ? -52.953 17.238 -18.340 1.00 26.97 758 SER A CA 1
ATOM 5721 C C . SER A 1 758 ? -53.130 18.368 -19.365 1.00 26.97 758 SER A C 1
ATOM 5723 O O . SER A 1 758 ? -54.232 18.880 -19.502 1.00 26.97 758 SER A O 1
ATOM 5725 N N . ASP A 1 759 ? -52.147 18.827 -20.132 1.00 31.42 759 ASP A N 1
ATOM 5726 C CA . ASP A 1 759 ? -51.096 18.091 -20.834 1.00 31.42 759 ASP A CA 1
ATOM 5727 C C . ASP A 1 759 ? -50.111 19.115 -21.485 1.00 31.42 759 ASP A C 1
ATOM 5729 O O . ASP A 1 759 ? -50.273 20.322 -21.286 1.00 31.42 759 ASP A O 1
ATOM 5733 N N . PRO A 1 760 ? -49.060 18.681 -22.211 1.00 48.06 760 PRO A N 1
ATOM 5734 C CA . PRO A 1 760 ? -47.835 19.441 -22.481 1.00 48.06 760 PRO A CA 1
ATOM 5735 C C . PRO A 1 760 ? -47.935 20.320 -23.738 1.00 48.06 760 PRO A C 1
ATOM 5737 O O . PRO A 1 760 ? -48.855 20.151 -24.523 1.00 48.06 760 PRO A O 1
ATOM 5740 N N . VAL A 1 761 ? -46.941 21.190 -23.984 1.00 28.95 761 VAL A N 1
ATOM 5741 C CA . VAL A 1 761 ? -46.357 21.445 -25.323 1.00 28.95 761 VAL A CA 1
ATOM 5742 C C . VAL A 1 761 ? -45.166 22.416 -25.232 1.00 28.95 761 VAL A C 1
ATOM 5744 O O . VAL A 1 761 ? -45.164 23.409 -24.513 1.00 28.95 761 VAL A O 1
ATOM 5747 N N . ARG A 1 762 ? -44.133 22.057 -25.998 1.00 29.39 762 ARG A N 1
ATOM 5748 C CA . ARG A 1 762 ? -42.893 22.777 -26.319 1.00 29.39 762 ARG A CA 1
ATOM 5749 C C . ARG A 1 762 ? -43.127 24.220 -26.786 1.00 29.39 762 ARG A C 1
ATOM 5751 O O . ARG A 1 762 ? -44.008 24.433 -27.605 1.00 29.39 762 ARG A O 1
ATOM 5758 N N . HIS A 1 763 ? -42.180 25.120 -26.506 1.00 28.58 763 HIS A N 1
ATOM 5759 C CA . HIS A 1 763 ? -41.614 25.982 -27.554 1.00 28.58 763 HIS A CA 1
ATOM 5760 C C . HIS A 1 763 ? -40.206 26.496 -27.206 1.00 28.58 763 HIS A C 1
ATOM 5762 O O . HIS A 1 763 ? -39.917 26.890 -26.082 1.00 28.58 763 HIS A O 1
ATOM 5768 N N . ARG A 1 764 ? -39.329 26.435 -28.217 1.00 30.34 764 ARG A N 1
ATOM 5769 C CA . ARG A 1 764 ? -37.972 27.001 -28.289 1.00 30.34 764 ARG A CA 1
ATOM 5770 C C . ARG A 1 764 ? -38.002 28.533 -28.356 1.00 30.34 764 ARG A C 1
ATOM 5772 O O . ARG A 1 764 ? -38.894 29.060 -29.009 1.00 30.34 764 ARG A O 1
ATOM 5779 N N . LEU A 1 765 ? -36.935 29.171 -27.865 1.00 29.27 765 LEU A N 1
ATOM 5780 C CA . LEU A 1 765 ? -36.280 30.411 -28.348 1.00 29.27 765 LEU A CA 1
ATOM 5781 C C . LEU A 1 765 ? -34.997 30.548 -27.493 1.00 29.27 765 LEU A C 1
ATOM 5783 O O . LEU A 1 765 ? -35.110 30.660 -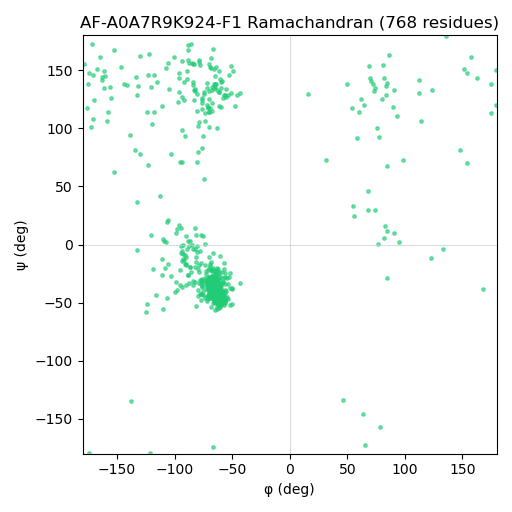26.282 1.00 29.27 765 LEU A O 1
ATOM 5787 N N . ASN A 1 766 ? -33.779 30.213 -27.926 1.00 28.92 766 ASN A N 1
ATOM 5788 C CA . ASN A 1 766 ? -32.917 30.713 -29.004 1.00 28.92 766 ASN A CA 1
ATOM 5789 C C . ASN A 1 766 ? -32.496 32.190 -28.856 1.00 28.92 766 ASN A C 1
ATOM 5791 O O . ASN A 1 766 ? -33.360 33.060 -28.861 1.00 28.92 766 ASN A O 1
ATOM 5795 N N . LEU A 1 767 ? -31.163 32.390 -28.891 1.00 30.75 767 LEU A N 1
ATOM 5796 C CA . LEU A 1 767 ? -30.387 33.626 -29.142 1.00 30.75 767 LEU A CA 1
ATOM 5797 C C . LEU A 1 767 ? -30.190 34.538 -27.906 1.00 30.75 767 LEU A C 1
ATOM 5799 O O . LEU A 1 767 ? -31.122 34.749 -27.148 1.00 30.75 767 LEU A O 1
ATOM 5803 N N . ASN A 1 768 ? -29.023 35.121 -27.613 1.00 30.17 768 ASN A N 1
ATOM 5804 C CA . ASN A 1 768 ? -27.815 35.364 -28.402 1.00 30.17 768 ASN A CA 1
ATOM 5805 C C . ASN A 1 768 ? -26.608 35.617 -27.467 1.00 30.17 768 ASN A C 1
ATOM 5807 O O . ASN A 1 768 ? -26.763 36.250 -26.426 1.00 30.17 768 ASN A O 1
ATOM 5811 N N . LEU A 1 769 ? -25.432 35.146 -27.895 1.00 30.86 769 LEU A N 1
ATOM 5812 C CA . LEU A 1 769 ? -24.083 35.601 -27.505 1.00 30.86 769 LEU A CA 1
ATOM 5813 C C . LEU A 1 769 ? -23.835 37.028 -28.054 1.00 30.86 769 LEU A C 1
ATOM 5815 O O . LEU A 1 769 ? -24.565 37.445 -28.963 1.00 30.86 769 LEU A O 1
ATOM 5819 N N . PRO A 1 770 ? -22.874 37.802 -27.514 1.00 48.31 770 PRO A N 1
ATOM 5820 C CA . PRO A 1 770 ? -21.427 37.529 -27.620 1.00 48.31 770 PRO A CA 1
ATOM 5821 C C . PRO A 1 770 ? -20.768 36.935 -26.377 1.00 48.31 770 PRO A C 1
ATOM 5823 O O . PRO A 1 770 ? -21.193 37.288 -25.254 1.00 48.31 770 PRO A O 1
#

Sequence (770 aa):
MPGARRMILGHVVSDLSSKMNRTKKLGGDVLETPLNRCLNTFDITLLGIGHMVGAGIYVLTGTVAKDLAGPGIVLSFLLAGLTSLLAALCYAEFGTRIPKAGSAYVYTYISIGEFWAFVIGWNIILEHMIGAASVARAWSGYIDSLLGGAISNITVTHVGELHEQLLGRYPDFLAFAACIVYACLLGIGVKGSAIFNSFFTMINLAVMVFVIVMGFYYARPENWTSGGGFLPFGFSGVIAGAATCFYAFVGFDSIATSSEEAITPTVSIPLATLTSMLVVTIGYILVSAALTLMVPYWSLNVGAALPEAFGSIGLTWAKYVVSVGALCGMTTTLFGSLFSLPRCLYAMAADGLLFSFLGSVNQKTQLPLVNLAISGISSALLALVFDLEKLVEFMSIGTLLAYTIVSASVIILRYRPPSPEEAAILAVGGTDDSSQSGGELPSPQSDVSFLKTYWCYQGDVEGRTSRGKLGLELMMLAEEVTKMSEMWPRRGKSGELQQINHKIDDLMSGREERDLMPSANKRGATLIWRPQSPSTNSPAQKVTGPLLFQIMEFLSAGKLRSSYRWMDMVVGRCEPGAAVSGAVLVFTCFSGGLCIHLHFSSQDMQEGVWWAVLLTFFFVISLAGCLLIMVAHEQNTTGLRFKVPLVPFIPALSIFFNVDLMVHLNALTWVRFIIWMAVGMLVYFLYGIHHSKESDQVSSYSVLMTSSEAGKEKWGAMRSTMPTASAAPGGETRPLAGACAQGDLHGGRQANRGRGGSDPVRHRLNLNLP

Solvent-accessible surface area (backbone atoms only — not comparable to full-atom values): 42351 Å² total; per-residue (Å²): 126,70,63,62,57,53,50,52,51,47,52,51,50,50,53,49,50,56,61,38,52,39,56,60,78,86,62,99,58,70,80,72,62,99,59,71,59,76,40,50,44,67,56,44,20,38,49,20,37,16,24,18,51,18,42,32,68,52,23,47,47,25,42,32,20,48,78,32,6,30,54,27,37,35,56,7,38,50,53,23,40,52,46,50,46,39,36,47,42,44,46,27,34,47,19,46,76,52,34,45,64,35,36,68,26,54,53,28,17,53,52,72,4,40,48,62,12,48,59,40,40,54,36,51,50,50,31,25,32,34,45,24,12,30,21,24,35,43,45,36,42,44,53,23,57,76,58,74,41,52,57,59,51,53,42,39,72,75,73,41,68,46,89,47,97,84,45,17,62,44,70,33,62,62,13,22,50,49,32,44,52,53,43,53,55,55,64,74,30,59,79,65,47,55,58,52,36,44,53,30,23,53,48,22,53,52,35,51,53,48,48,31,56,53,22,55,72,56,44,36,75,60,38,38,59,45,88,65,28,43,46,56,51,43,70,65,16,21,54,43,24,12,41,58,45,35,51,25,61,47,36,51,62,55,37,29,37,43,17,41,28,27,70,52,26,59,56,32,40,44,51,20,52,55,53,27,49,52,54,48,40,53,48,50,30,44,41,46,45,14,50,31,25,48,39,47,35,86,75,54,46,48,65,40,19,64,30,49,53,34,40,77,74,68,37,57,71,56,16,52,53,44,47,52,21,47,47,35,10,18,49,25,19,30,53,42,22,62,58,51,39,39,51,43,48,23,45,39,12,68,46,23,47,37,66,62,77,39,41,47,63,39,85,89,55,74,39,34,56,66,30,38,50,54,50,28,50,54,14,14,52,46,16,20,45,42,39,48,69,62,34,49,56,49,27,40,53,41,51,34,51,47,44,30,52,45,22,49,33,53,52,42,53,28,21,38,50,69,52,74,66,59,54,50,48,60,70,63,64,78,66,77,100,71,81,94,74,94,74,82,86,82,74,84,73,67,62,62,54,52,54,56,53,54,57,56,58,60,63,74,73,68,81,83,87,90,76,80,63,67,59,54,57,55,50,52,53,54,50,49,57,51,55,55,66,69,67,62,85,80,82,82,78,94,79,69,73,70,70,57,56,65,59,52,58,62,73,69,60,85,75,89,74,95,82,89,83,87,83,89,81,94,76,94,74,88,83,79,86,74,85,78,83,82,81,91,84,70,94,81,82,71,80,50,68,68,59,56,51,51,52,51,46,48,75,40,14,16,34,73,35,80,92,44,56,83,47,42,85,80,51,62,86,52,58,63,22,51,54,44,45,51,29,52,53,51,35,54,53,42,41,46,52,41,42,51,46,54,64,74,40,47,64,48,48,74,73,61,41,65,68,57,51,52,51,50,51,52,36,52,51,51,43,50,50,28,52,48,55,51,65,38,35,30,62,42,70,84,94,60,86,52,72,63,69,66,72,64,54,43,36,51,50,24,32,44,48,33,46,42,38,52,65,64,49,60,72,70,42,53,54,54,48,52,54,53,50,51,54,45,51,50,46,33,73,74,44,12,75,81,46,29,57,76,57,58,59,56,52,54,53,51,54,51,50,54,56,56,55,67,70,69,67,79,92,81,82,91,79,92,82,86,85,90,90,87,84,84,86,80,88,86,83,90,87,83,87,90,90,83,90,80,89,77,91,79,85,81,90,76,82,82,85,79,88,78,80,88,82,89,82,90,84,90,81,84,89,80,82,136

Radius of gyration: 35.25 Å; Cα contacts (8 Å, |Δi|>4): 953; chains: 1; bounding box: 94×104×96 Å

Secondary structure (DSSP, 8-state):
-HHHHHHHHHHHHHHHHHHHT--PPPPS-TT--SS---B-HHHHHHHHHHHHSSHIIIIIHHHHIIIIIGGGHHHHHHHHHHHHHHHHHHHHHHHHH--STTHHHHHHHHHT-HHHHHHHHHHHHHHHHHHHHHHHHHHHHHHHHHTTSHHHHHHHHHH-----TTS-SS--HHHHHHHHHHHHHHHH-HHHHHHHHHHHHHHHHHHHHHHHHHHHHT--THHHHSSS-S-TTHHHHHHHHHHHHGGGGTTTHHHHHGGGTBSSHHHHHHHHHHHHHHHHHHHHHHHHHHHHHHS-GGG--SSSHHHHHHHHTT-HHHHHHHHHHHHHHHHHHHHHHHHHHHHHHHHHHHTTSS-GGGG---TTTSS-HHHHHHHHHHHHHHHHHS-HHHHHHHHHHHHHHHHHHHHHHHHHHHHSPPPHHHHHHHHHTTS--------PPPPTTTHHHHHHHHHHHHHTT--SS--SSHHHHHHHHHHHHHHHHHTS-----TTSTHHHHHHHHHHHS--------------------PPPPPPS--TT----HHHHHHHHHHHHTTSBPGGGGGGHHHHTTSPTTHHHHHHHHHHHHHHHHHHHHHHHTHHHHHTT-HHHHHHHHHHHHHHHHHHHHHHHBPP--TT-SS--TTTTHHHHHHHHHHHHHHHTS-HHHHHHHHHHHHHHHHHIIIIIHHH-THHHHHHHHHHHHHHHHGGGS-S------------PPP----------------------------------------

Foldseek 3Di:
DVVVVVVVVVVVVVVVVVLFQQADDQPPDLLDDPDAQDDELLLLLLLLLLQLLALLLFFVLLVLCQPFFPLLLLLLLVLLLLLLLLLLQLQLQVLLVRLAAQGLLNLCRNQGRDNVSLLLLLLLLLLLLLLLLLLLLLLLLLVCVVVVNPQVVVQCVPPNADPDPFWDRGFDPSSLVVLVVLLVVVQVADVVVSVLLSVLSVLLLVLLVVLLVVLVVQFAVVLQCPDCHVGNPPVLSSLLSSLLSNLSSPRLSLSSSCSSNHPNSQPSSVVSSNSSSVSSSVSSSSNSNSLSRNDRSNPADNSGRSLVSCVVVVNNVSSVSNSVSNSSSSSSNSNSSLVSNLSSQLVCLVQQQDPVLSVDADPPRRGSSVVSNVSSNSSSNCSRIHHSSLSSLLSSLSVLVSSLSSLLSSLLQFQDADDPVVLVCLLVVPDDPDDDDDDDDDDDPPVVVLVVVVVVVVVVPDDDDDDDPPVVVVVVVVVVVVVVVVPDDDDDDPDPVVVVVVVVVVVPPDDDDDDDDDDDDDDDDDDDDDDDDDDDDDPSPPPPPVSVVLSVLSNQRQPFDPVVVVCCVPPVVDDRSRQLSVLSVQLLVLLLVLLLLCVVCVVVVVVVPPVSVVSNVVSVVSNVVSVVSSVRGRTNDPPRSRDSPPPPVSSSVSSNSSSNSSSSRDPVSVVVVVVSSVVSVVSSVVTRSVRRPSVVVVVVVVVVVVVVVVVPDDDDDDDDDDDDDDDDDDDDDDDDDDDDDDDDDDDDDDDDDDDDDDDDDDDDDDDDDD

InterPro domains:
  IPR002293 Amino acid/polyamine transporter I [PF13520] (39-422)
  IPR029485 Cationic amino acid transporter, C-terminal [PF13906] (642-692)

Nearest PDB structures (foldseek):
  5oqt-assembly1_A  TM=8.892E-01  e=1.555E-24  Geobacillus kaustophilus HTA426
  6f34-assembly1_A  TM=9.073E-01  e=4.224E-24  Geobacillus kaustophilus HTA426
  8wny-assembly1_B  TM=7.200E-01  e=2.319E-12  Homo sapiens
  7nf6-assembly1_B  TM=7.103E-01  e=7.357E-11  Ovis aries
  6li9-assembly1_B  TM=8.258E-01  e=1.476E-09  Homo sapiens